Protein AF-A0AAF5CS03-F1 (afdb_monomer)

Nearest PDB structures (foldseek):
  7wyu-assembly1_A  TM=9.577E-01  e=0.000E+00  Squalus acanthias
  7e20-assembly1_A  TM=9.662E-01  e=3.419E-102  Homo sapiens
  8d3y-assembly1_A  TM=9.613E-01  e=2.052E-96  Homo sapiens
  8jbk-assembly1_A  TM=6.467E-01  e=5.953E-102  Sus scrofa
  8d3u-assembly1_A  TM=6.215E-01  e=3.615E-98  Homo sapiens

Organism: Strongyloides stercoralis (NCBI:txid6248)

Secondary structure (DSSP, 8-state):
-HHHHHHHHHHHHHHHHTS-----TTTS-HHHHHHHTT-BTTTBB-HHHHHHHHHHH--SSPPPP-PPPHHHHHHHHHTSTHHHHHHHHHHHHHHHHHHHHHH-SS--THHHHHHHHHHHHHHHHHHHHHHHHHHHHHTTGGGTT-S-SEEEEEETTEEEEEEGGG--TT-EEEEETTPBP-SEEEEEEEEEEEEE-HHHHS--SPEE--SS---SSTTT-TTEE-TTPEEEEEEEEEEEEE-GGGSHHHHHHHHHHHS-----HHHHHHHHHHHHHHHHHHHHHHHHHHHHHHTT--HHHHHHHHHHHHHHHS-TTHHHHHHHHHHHHHHHHHHTTEEESSTTHHHHHHH--EEEE-IIIIIB-SS-EEEEEEETTEEEE----TT------TT--SHHHHHHHHHHHHS---EEPTT-TTS-GGGS-EES-HHHHHHHHHHHHHHS-HHHHHHHS-EEEEE---TTT-EEEEEEEETTEEEEEEEE-HHHHHHTEEEEEETTEEEE--HHHHHHHHHHHHHHHHTTPEEEEEEEEE--TTTS-TT----TTTT-S--SSEEEEEEEEEE-PBPTTHHHHHHHHHHTTPEEEEE-SS-HHHHHHHHHHTTSSPTT---HHHHHHHHT--GGGS-GGG-SEEEEEHHHHHH--HHHHHHHHHH-SEEEEES--HHHHHHHHHHHHHTT--EEEEE-SGGGHHHHHHSSEEEEESSSS-HHHHHH-SEEETT--THHHHHHHHHHHHHHHHHHHHHHHHHHHHHHHHHHHHHHHHT----SS-HHHHHHIIIIITHHHHHHGGGPPPSS-TTSSPPP-TTTS-SS-HHHHHHIIIIIHHHHHHHHHHHHHHHHHHTT--TTTTTTTHHHHH-TT---EE-TTS-EE-HHHHHHHHHHHHHHHHHHHHHHHHHHHHHHT-SSS-HHHH-S--HHHHHHHHHHHHHHHHHHHSTTHHHHT---PPPGGGGSTTHHHHHHHHHHHHHHHHHHHH-S-----GGGGGTHHHHHHH-HHHHHHHHHHHHHHHHHHHHHHHHHHHHHHHHHT-S---HHHHHHHHHHHHH-S--HHHHHHHHHHHHHHHHHHHHHHHHHHHHHHHHHHHHHHHH-TT----HHHHHHHTHHHHHHHHT---HHHHHHHHHHHHHHHHHHHHHHHHHHHHSPP-GGG--S---HHHHHHHHHHHHHH-GGGGGHHHHHHH-S-THHHHHHHHHHHHHHHHHHHHHHHHHHHHHGGG--SSHHHHS---HHHHHHHHHHHHHHHHHHHHHHHHHHHHHHHHHHHHS-GGG--HHHHHHHHHHHHHHHHHHHHHH---HHHHHHHHIIIIIHIIIIIHHHHHHHHHH--SSHHHHHHHHHHHHHHHHHHHHHHHHHHHHHHHHH-

InterPro domains:
  IPR001757 P-type ATPase [TIGR01494] (118-378)
  IPR001757 P-type ATPase [TIGR01494] (668-784)
  IPR004014 Cation-transporting P-type ATPase, N-terminal [PF00690] (25-92)
  IPR004014 Cation-transporting P-type ATPase, N-terminal [SM00831] (24-98)
  IPR005775 P-type ATPase subfamily IIC, subunit alpha [TIGR01106] (10-996)
  IPR005775 P-type ATPase subfamily IIC, subunit alpha [cd02608] (44-994)
  IPR006068 Cation-transporting P-type ATPase, C-terminal [PF00689] (778-986)
  IPR008250 P-type ATPase, A domain superfamily [SSF81653] (148-255)
  IPR013057 Amino acid transporter, transmembrane domain [PF01490] (994-1380)
  IPR018303 P-type ATPase, phosphorylation site [PS00154] (358-364)
  IPR023214 HAD superfamily [G3DSA:3.40.50.1000] (353-734)
  IPR023298 P-type ATPase, transmembrane domain superfamily [SSF81665] (23-993)
  IPR023299 P-type ATPase, cytoplasmic domain N [G3DSA:3.40.1110.10] (366-573)
  IPR023299 P-type ATPase, cytoplasmic domain N [SSF81660] (365-574)
  IPR036412 HAD-like superfamily [SSF56784] (344-738)
  IPR044492 P-type ATPase, haloacid dehalogenase domain [SFLDF00027] (337-746)
  IPR050510 Cation transport ATPase (P-type) [PTHR43294] (5-995)
  IPR059000 P-type ATPase, A domain [PF00122] (146-256)

Structure (mmCIF, N/CA/C/O backbone):
data_AF-A0AAF5CS03-F1
#
_entry.id   AF-A0AAF5CS03-F1
#
loop_
_atom_site.group_PDB
_atom_site.id
_atom_site.type_symbol
_atom_site.label_atom_id
_atom_site.label_alt_id
_atom_site.label_comp_id
_atom_site.label_asym_id
_atom_site.label_entity_id
_atom_site.label_seq_id
_atom_site.pdbx_PDB_ins_code
_atom_site.Cartn_x
_atom_site.Cartn_y
_atom_site.Cartn_z
_atom_site.occupancy
_atom_site.B_iso_or_equiv
_atom_site.auth_seq_id
_atom_site.auth_comp_id
_atom_site.auth_asym_id
_atom_site.auth_atom_id
_atom_site.pdbx_PDB_model_num
ATOM 1 N N . MET A 1 1 ? 25.317 2.178 21.197 1.00 35.41 1 MET A N 1
ATOM 2 C CA . MET A 1 1 ? 24.920 1.343 22.361 1.00 35.41 1 MET A CA 1
ATOM 3 C C . MET A 1 1 ? 23.833 1.961 23.257 1.00 35.41 1 MET A C 1
ATOM 5 O O . MET A 1 1 ? 22.938 1.221 23.638 1.00 35.41 1 MET A O 1
ATOM 9 N N . LYS A 1 2 ? 23.838 3.269 23.592 1.00 28.75 2 LYS A N 1
ATOM 10 C CA . LYS A 1 2 ? 22.732 3.900 24.364 1.00 28.75 2 LYS A CA 1
ATOM 11 C C . LYS A 1 2 ? 21.418 4.067 23.569 1.00 28.75 2 LYS A C 1
ATOM 13 O O . LYS A 1 2 ? 20.357 3.838 24.131 1.00 28.75 2 LYS A O 1
ATOM 18 N N . SER A 1 3 ? 21.481 4.367 22.265 1.00 30.27 3 SER A N 1
ATOM 19 C CA . SER A 1 3 ? 20.291 4.476 21.388 1.00 30.27 3 SER A CA 1
ATOM 20 C C . SER A 1 3 ? 19.548 3.135 21.220 1.00 30.27 3 SER A C 1
ATOM 22 O O . SER A 1 3 ? 18.338 3.065 21.413 1.00 30.27 3 SER A O 1
ATOM 24 N N . THR A 1 4 ? 20.277 2.031 21.022 1.00 31.89 4 THR A N 1
ATOM 25 C CA . THR A 1 4 ? 19.692 0.685 20.899 1.00 31.89 4 THR A CA 1
ATOM 26 C C . THR A 1 4 ? 19.119 0.118 22.206 1.00 31.89 4 THR A C 1
ATOM 28 O O . THR A 1 4 ? 18.212 -0.708 22.149 1.00 31.89 4 THR A O 1
ATOM 31 N N . LYS A 1 5 ? 19.592 0.561 23.385 1.00 32.88 5 LYS A N 1
ATOM 32 C CA . LYS A 1 5 ? 18.956 0.231 24.679 1.00 32.88 5 LYS A CA 1
ATOM 33 C C . LYS A 1 5 ? 17.676 1.039 24.932 1.00 32.88 5 LYS A C 1
ATOM 35 O O . LYS A 1 5 ? 16.759 0.497 25.533 1.00 32.88 5 LYS A O 1
ATOM 40 N N . MET A 1 6 ? 17.597 2.290 24.461 1.00 33.78 6 MET A N 1
ATOM 41 C CA . MET A 1 6 ? 16.390 3.121 24.599 1.00 33.78 6 MET A CA 1
ATOM 42 C C . MET A 1 6 ? 15.243 2.666 23.686 1.00 33.78 6 MET A C 1
ATOM 44 O O . MET A 1 6 ? 14.101 2.688 24.129 1.00 33.78 6 MET A O 1
ATOM 48 N N . GLY A 1 7 ? 15.533 2.205 22.460 1.00 40.72 7 GLY A N 1
ATOM 49 C CA . GLY A 1 7 ? 14.509 1.650 21.557 1.00 40.72 7 GLY A CA 1
ATOM 50 C C . GLY A 1 7 ? 13.803 0.426 22.150 1.00 40.72 7 GLY A C 1
ATOM 51 O O . GLY A 1 7 ? 12.589 0.425 22.291 1.00 40.72 7 GLY A O 1
ATOM 52 N N . LYS A 1 8 ? 14.577 -0.544 22.661 1.00 39.38 8 LYS A N 1
ATOM 53 C CA . LYS A 1 8 ? 14.028 -1.745 23.321 1.00 39.38 8 LYS A CA 1
ATOM 54 C C . LYS A 1 8 ? 13.223 -1.464 24.597 1.00 39.38 8 LYS A C 1
ATOM 56 O O . LYS A 1 8 ? 12.461 -2.326 25.016 1.00 39.38 8 LYS A O 1
ATOM 61 N N . GLY A 1 9 ? 13.449 -0.326 25.258 1.00 49.12 9 GLY A N 1
ATOM 62 C CA . GLY A 1 9 ? 12.671 0.082 26.432 1.00 49.12 9 GLY A CA 1
ATOM 63 C C . GLY A 1 9 ? 11.286 0.598 26.046 1.00 49.12 9 GLY A C 1
ATOM 64 O O . GLY A 1 9 ? 10.304 0.181 26.645 1.00 49.12 9 GLY A O 1
ATOM 65 N N . LYS A 1 10 ? 11.218 1.430 24.997 1.00 57.81 10 LYS A N 1
ATOM 66 C CA . LYS A 1 10 ? 9.957 1.960 24.462 1.00 57.81 10 LYS A CA 1
ATOM 67 C C . LYS A 1 10 ? 9.053 0.874 23.896 1.00 57.81 10 LYS A C 1
ATOM 69 O O . LYS A 1 10 ? 7.862 0.896 24.168 1.00 57.81 10 LYS A O 1
ATOM 74 N N . ASP A 1 11 ? 9.615 -0.072 23.144 1.00 62.19 11 ASP A N 1
ATOM 75 C CA . ASP A 1 11 ? 8.822 -1.160 22.559 1.00 62.19 11 ASP A CA 1
ATOM 76 C C . ASP A 1 11 ? 8.167 -2.013 23.659 1.00 62.19 11 ASP A C 1
ATOM 78 O O . ASP A 1 11 ? 6.994 -2.350 23.560 1.00 62.19 11 ASP A O 1
ATOM 82 N N . LYS A 1 12 ? 8.886 -2.269 24.764 1.00 65.06 12 LYS A N 1
ATOM 83 C CA . LYS A 1 12 ? 8.336 -2.977 25.932 1.00 65.06 12 LYS A CA 1
ATOM 84 C C . LYS A 1 12 ? 7.226 -2.202 26.638 1.00 65.06 12 LYS A C 1
ATOM 86 O O . LYS A 1 12 ? 6.225 -2.800 27.004 1.00 65.06 12 LYS A O 1
ATOM 91 N N . GLU A 1 13 ? 7.405 -0.899 26.832 1.00 72.62 13 GLU A N 1
ATOM 92 C CA . GLU A 1 13 ? 6.391 -0.029 27.443 1.00 72.62 13 GLU A CA 1
ATOM 93 C C . GLU A 1 13 ? 5.113 0.018 26.584 1.00 72.62 13 GLU A C 1
ATOM 95 O O . GLU A 1 13 ? 4.006 -0.111 27.098 1.00 72.62 13 GLU A O 1
ATOM 100 N N . LEU A 1 14 ? 5.259 0.101 25.258 1.00 72.12 14 LEU A N 1
ATOM 101 C CA . LEU A 1 14 ? 4.150 -0.007 24.306 1.00 72.12 14 LEU A CA 1
ATOM 102 C C . LEU A 1 14 ? 3.460 -1.375 24.363 1.00 72.12 14 LEU A C 1
ATOM 104 O O . LEU A 1 14 ? 2.232 -1.430 24.381 1.00 72.12 14 LEU A O 1
ATOM 108 N N . ASP A 1 15 ? 4.223 -2.465 24.427 1.00 73.81 15 ASP A N 1
ATOM 109 C CA . ASP A 1 15 ? 3.670 -3.815 24.565 1.00 73.81 15 ASP A CA 1
ATOM 110 C C . ASP A 1 15 ? 2.918 -4.001 25.896 1.00 73.81 15 ASP A C 1
ATOM 112 O O . ASP A 1 15 ? 1.892 -4.679 25.930 1.00 73.81 15 ASP A O 1
ATOM 116 N N . GLU A 1 16 ? 3.362 -3.360 26.983 1.00 73.69 16 GLU A N 1
ATOM 117 C CA . GLU A 1 16 ? 2.638 -3.326 28.262 1.00 73.69 16 GLU A CA 1
ATOM 118 C C . GLU A 1 16 ? 1.328 -2.527 28.162 1.00 73.69 16 GLU A C 1
ATOM 120 O O . GLU A 1 16 ? 0.295 -2.945 28.690 1.00 73.69 16 GLU A O 1
ATOM 125 N N . LEU A 1 17 ? 1.321 -1.406 27.435 1.00 73.75 17 LEU A N 1
ATOM 126 C CA . LEU A 1 17 ? 0.114 -0.600 27.208 1.00 73.75 17 LEU A CA 1
ATOM 127 C C . LEU A 1 17 ? -0.920 -1.303 26.324 1.00 73.75 17 LEU A C 1
ATOM 129 O O . LEU A 1 17 ? -2.119 -1.064 26.485 1.00 73.75 17 LEU A O 1
ATOM 133 N N . LYS A 1 18 ? -0.467 -2.175 25.415 1.00 72.25 18 LYS A N 1
ATOM 134 C CA . LYS A 1 18 ? -1.331 -3.031 24.589 1.00 72.25 18 LYS A CA 1
ATOM 135 C C . LYS A 1 18 ? -2.065 -4.099 25.404 1.00 72.25 18 LYS A C 1
ATOM 137 O O . LYS A 1 18 ? -3.068 -4.625 24.928 1.00 72.25 18 LYS A O 1
ATOM 142 N N . GLN A 1 19 ? -1.597 -4.430 26.608 1.00 72.81 19 GLN A N 1
ATOM 143 C CA . GLN A 1 19 ? -2.280 -5.383 27.481 1.00 72.81 19 GLN A CA 1
ATOM 144 C C . GLN A 1 19 ? -3.452 -4.725 28.221 1.00 72.81 19 GLN A C 1
ATOM 146 O O . GLN A 1 19 ? -3.406 -3.549 28.594 1.00 72.81 19 GLN A O 1
ATOM 151 N N . GLU A 1 20 ? -4.511 -5.505 28.454 1.00 68.62 20 GLU A N 1
ATOM 152 C CA . GLU A 1 20 ? -5.692 -5.061 29.201 1.00 68.62 20 GLU A CA 1
ATOM 153 C C . GLU A 1 20 ? -5.330 -4.597 30.624 1.00 68.62 20 GLU A C 1
ATOM 155 O O . GLU A 1 20 ? -4.374 -5.074 31.245 1.00 68.62 20 GLU A O 1
ATOM 160 N N . VAL A 1 21 ? -6.099 -3.637 31.147 1.00 70.19 21 VAL A N 1
ATOM 161 C CA . VAL A 1 21 ? -5.879 -3.071 32.483 1.00 70.19 21 VAL A CA 1
ATOM 162 C C . VAL A 1 21 ? -6.184 -4.131 33.540 1.00 70.19 21 VAL A C 1
ATOM 164 O O . VAL A 1 21 ? -7.335 -4.514 33.732 1.00 70.19 21 VAL A O 1
ATOM 167 N N . ARG A 1 22 ? -5.152 -4.586 34.253 1.00 70.94 22 ARG A N 1
ATOM 168 C CA . ARG A 1 22 ? -5.306 -5.393 35.467 1.00 70.94 22 ARG A CA 1
ATOM 169 C C . ARG A 1 22 ? -5.330 -4.457 36.669 1.00 70.94 22 ARG A C 1
ATOM 171 O O . ARG A 1 22 ? -4.330 -3.795 36.928 1.00 70.94 22 ARG A O 1
ATOM 178 N N . MET A 1 23 ? -6.459 -4.404 37.364 1.00 79.44 23 MET A N 1
ATOM 179 C CA . MET A 1 23 ? -6.644 -3.620 38.587 1.00 79.44 23 MET A CA 1
ATOM 180 C C . MET A 1 23 ? -7.401 -4.456 39.622 1.00 79.44 23 MET A C 1
ATOM 182 O O . MET A 1 23 ? -8.172 -5.337 39.242 1.00 79.44 23 MET A O 1
ATOM 186 N N . ASP A 1 24 ? -7.138 -4.223 40.906 1.00 86.25 24 ASP A N 1
ATOM 187 C CA . ASP A 1 24 ? -7.690 -4.989 42.035 1.00 86.25 24 ASP A CA 1
ATOM 188 C C . ASP A 1 24 ? -8.555 -4.127 42.971 1.00 86.25 24 ASP A C 1
ATOM 190 O O . ASP A 1 24 ? -9.343 -4.637 43.766 1.00 86.25 24 ASP A O 1
ATOM 194 N N . GLU A 1 25 ? -8.465 -2.805 42.838 1.00 87.75 25 GLU A N 1
ATOM 195 C CA . GLU A 1 25 ? -9.079 -1.801 43.704 1.00 87.75 25 GLU A CA 1
ATOM 196 C C . GLU A 1 25 ? -10.614 -1.899 43.788 1.00 87.75 25 GLU A C 1
ATOM 198 O O . GLU A 1 25 ? -11.216 -1.479 44.780 1.00 87.75 25 GLU A O 1
ATOM 203 N N . HIS A 1 26 ? -11.278 -2.462 42.773 1.00 88.19 26 HIS A N 1
ATOM 204 C CA . HIS A 1 26 ? -12.729 -2.682 42.777 1.00 88.19 26 HIS A CA 1
ATOM 205 C C . HIS A 1 26 ? -13.169 -3.898 43.594 1.00 88.19 26 HIS A C 1
ATOM 207 O O . HIS A 1 26 ? -14.324 -3.932 44.024 1.00 88.19 26 HIS A O 1
ATOM 213 N N . GLN A 1 27 ? -12.275 -4.865 43.815 1.00 89.06 27 GLN A N 1
ATOM 214 C CA . GLN A 1 27 ? -12.543 -6.094 44.570 1.00 89.06 27 GLN A CA 1
ATOM 215 C C . GLN A 1 27 ? -12.274 -5.925 46.071 1.00 89.06 27 GLN A C 1
ATOM 217 O O . GLN A 1 27 ? -12.847 -6.640 46.890 1.00 89.06 27 GLN A O 1
ATOM 222 N N . ILE A 1 28 ? -11.424 -4.963 46.441 1.00 88.56 28 ILE A N 1
ATOM 223 C CA . ILE A 1 28 ? -11.029 -4.710 47.830 1.00 88.56 28 ILE A CA 1
ATOM 224 C C . ILE A 1 28 ? -12.181 -4.028 48.605 1.00 88.56 28 ILE A C 1
ATOM 226 O O . ILE A 1 28 ? -12.801 -3.088 48.087 1.00 88.56 28 ILE A O 1
ATOM 230 N N . PRO A 1 29 ? -12.471 -4.447 49.856 1.00 88.88 29 PRO A N 1
ATOM 231 C CA . PRO A 1 29 ? -13.408 -3.750 50.739 1.00 88.88 29 PRO A CA 1
ATOM 232 C C . PRO A 1 29 ? -13.024 -2.278 50.970 1.00 88.88 29 PRO A C 1
ATOM 234 O O . PRO A 1 29 ? -11.846 -1.939 51.073 1.00 88.88 29 PRO A O 1
ATOM 237 N N . LEU A 1 30 ? -14.017 -1.389 51.106 1.00 88.69 30 LEU A N 1
ATOM 238 C CA . LEU A 1 30 ? -13.794 0.065 51.209 1.00 88.69 30 LEU A CA 1
ATOM 239 C C . LEU A 1 30 ? -12.858 0.465 52.365 1.00 88.69 30 LEU A C 1
ATOM 241 O O . LEU A 1 30 ? -12.057 1.384 52.206 1.00 88.69 30 LEU A O 1
ATOM 245 N N . GLU A 1 31 ? -12.925 -0.230 53.503 1.00 86.31 31 GLU A N 1
ATOM 246 C CA . GLU A 1 31 ? -12.059 0.032 54.662 1.00 86.31 31 GLU A CA 1
ATOM 247 C C . GLU A 1 31 ? -10.584 -0.273 54.377 1.00 86.31 31 GLU A C 1
ATOM 249 O O . GLU A 1 31 ? -9.698 0.475 54.792 1.00 86.31 31 GLU A O 1
ATOM 254 N N . ASP A 1 32 ? -10.307 -1.347 53.641 1.00 89.75 32 ASP A N 1
ATOM 255 C CA . ASP A 1 32 ? -8.942 -1.741 53.294 1.00 89.75 32 ASP A CA 1
ATOM 256 C C . ASP A 1 32 ? -8.384 -0.876 52.165 1.00 89.75 32 ASP A C 1
ATOM 258 O O . ASP A 1 32 ? -7.200 -0.532 52.173 1.00 89.75 32 ASP A O 1
ATOM 262 N N . LEU A 1 33 ? -9.244 -0.427 51.247 1.00 88.81 33 LEU A N 1
ATOM 263 C CA . LEU A 1 33 ? -8.868 0.554 50.235 1.00 88.81 33 LEU A CA 1
ATOM 264 C C . LEU A 1 33 ? -8.527 1.915 50.867 1.00 88.81 33 LEU A C 1
ATOM 266 O O . LEU A 1 33 ? -7.534 2.541 50.492 1.00 88.81 33 LEU A O 1
ATOM 270 N N . ALA A 1 34 ? -9.297 2.349 51.870 1.00 87.38 34 ALA A N 1
ATOM 271 C CA . ALA A 1 34 ? -9.021 3.570 52.625 1.00 87.38 34 ALA A CA 1
ATOM 272 C C . ALA A 1 34 ? -7.675 3.495 53.371 1.00 87.38 34 ALA A C 1
ATOM 274 O O . ALA A 1 34 ? -6.901 4.456 53.339 1.00 87.38 34 ALA A O 1
ATOM 275 N N . LYS A 1 35 ? -7.344 2.332 53.958 1.00 88.94 35 LYS A N 1
ATOM 276 C CA . LYS A 1 35 ? -6.015 2.065 54.544 1.00 88.94 35 LYS A CA 1
ATOM 277 C C . LYS A 1 35 ? -4.907 2.101 53.488 1.00 88.94 35 LYS A C 1
ATOM 279 O O . LYS A 1 35 ? -3.873 2.715 53.731 1.00 88.94 35 LYS A O 1
ATOM 284 N N . ARG A 1 36 ? -5.116 1.493 52.311 1.00 90.19 36 ARG A N 1
ATOM 285 C CA . ARG A 1 36 ? -4.128 1.455 51.212 1.00 90.19 36 ARG A CA 1
ATOM 286 C C . ARG A 1 36 ? -3.734 2.854 50.731 1.00 90.19 36 ARG A C 1
ATOM 288 O O . ARG A 1 36 ? -2.572 3.063 50.390 1.00 90.19 36 ARG A O 1
ATOM 295 N N . TYR A 1 37 ? -4.668 3.805 50.739 1.00 88.06 37 TYR A N 1
ATOM 296 C CA . TYR A 1 37 ? -4.426 5.189 50.315 1.00 88.06 37 TYR A CA 1
ATOM 297 C C . TYR A 1 37 ? -4.276 6.201 51.460 1.00 88.06 37 TYR A C 1
ATOM 299 O O . TYR A 1 37 ? -4.194 7.396 51.187 1.00 88.06 37 TYR A O 1
ATOM 307 N N . ASN A 1 38 ? -4.227 5.755 52.723 1.00 88.81 38 ASN A N 1
ATOM 308 C CA . ASN A 1 38 ? -4.166 6.620 53.912 1.00 88.81 38 ASN A CA 1
ATOM 309 C C . ASN A 1 38 ? -5.222 7.748 53.909 1.00 88.81 38 ASN A C 1
ATOM 311 O O . ASN A 1 38 ? -4.936 8.884 54.287 1.00 88.81 38 ASN A O 1
ATOM 315 N N . THR A 1 39 ? -6.446 7.438 53.471 1.00 89.06 39 THR A N 1
ATOM 316 C CA . THR A 1 39 ? -7.548 8.404 53.344 1.00 89.06 39 THR A CA 1
ATOM 317 C C . THR A 1 39 ? -8.688 8.084 54.312 1.00 89.06 39 THR A C 1
ATOM 319 O O . THR A 1 39 ? -8.874 6.939 54.721 1.00 89.06 39 THR A O 1
ATOM 322 N N . SER A 1 40 ? -9.460 9.097 54.708 1.00 88.25 40 SER A N 1
ATOM 323 C CA . SER A 1 40 ? -10.653 8.938 55.549 1.00 88.25 40 SER A CA 1
ATOM 324 C C . SER A 1 40 ? -11.906 9.014 54.687 1.00 88.25 40 SER A C 1
ATOM 326 O O . SER A 1 40 ? -12.090 10.018 54.009 1.00 88.25 40 SER A O 1
ATOM 328 N N . LEU A 1 41 ? -12.796 8.017 54.770 1.00 84.88 41 LEU A N 1
ATOM 329 C CA . LEU A 1 41 ? -14.045 7.961 53.988 1.00 84.88 41 LEU A CA 1
ATOM 330 C C . LEU A 1 41 ? -14.970 9.179 54.196 1.00 84.88 41 LEU A C 1
ATOM 332 O O . LEU A 1 41 ? -15.707 9.540 53.281 1.00 84.88 41 LEU A O 1
ATOM 336 N N . ASP A 1 42 ? -14.897 9.832 55.361 1.00 83.12 42 ASP A N 1
ATOM 337 C CA . ASP A 1 42 ? -15.727 10.997 55.690 1.00 83.12 42 ASP A CA 1
ATOM 338 C C . ASP A 1 42 ? -14.988 12.329 55.515 1.00 83.12 42 ASP A C 1
ATOM 340 O O . ASP A 1 42 ? -15.556 13.301 55.016 1.00 83.12 42 ASP A O 1
ATOM 344 N N . LYS A 1 43 ? -13.719 12.398 55.947 1.00 83.94 43 LYS A N 1
ATOM 345 C CA . LYS A 1 43 ? -12.941 13.651 55.967 1.00 83.94 43 LYS A CA 1
ATOM 346 C C . LYS A 1 43 ? -12.114 13.884 54.698 1.00 83.94 43 LYS A C 1
ATOM 348 O O . LYS A 1 43 ? -11.664 15.008 54.474 1.00 83.94 43 LYS A O 1
ATOM 353 N N . GLY A 1 44 ? -11.902 12.853 53.884 1.00 89.12 44 GLY A N 1
ATOM 354 C CA . GLY A 1 44 ? -10.948 12.877 52.778 1.00 89.12 44 GLY A CA 1
ATOM 355 C C . GLY A 1 44 ? -9.497 13.034 53.246 1.00 89.12 44 GLY A C 1
ATOM 356 O O . GLY A 1 44 ? -9.171 12.787 54.411 1.00 89.12 44 GLY A O 1
ATOM 357 N N . LEU A 1 45 ? -8.620 13.444 52.326 1.00 90.88 45 LEU A N 1
ATOM 358 C CA . LEU A 1 45 ? -7.207 13.718 52.604 1.00 90.88 45 LEU A CA 1
ATOM 359 C C . LEU A 1 45 ? -7.017 15.060 53.323 1.00 90.88 45 LEU A C 1
ATOM 361 O O . LEU A 1 45 ? -7.869 15.952 53.278 1.00 90.88 45 LEU A O 1
ATOM 365 N N . THR A 1 46 ? -5.863 15.233 53.967 1.00 90.38 46 THR A N 1
ATOM 366 C CA . THR A 1 46 ? -5.458 16.554 54.461 1.00 90.38 46 THR A CA 1
ATOM 367 C C . THR A 1 46 ? -4.851 17.385 53.335 1.00 90.38 46 THR A C 1
ATOM 369 O O . THR A 1 46 ? -4.237 16.851 52.412 1.00 90.38 46 THR A O 1
ATOM 372 N N . SER A 1 47 ? -4.949 18.714 53.409 1.00 87.44 47 SER A N 1
ATOM 373 C CA . SER A 1 47 ? -4.349 19.578 52.375 1.00 87.44 47 SER A CA 1
ATOM 374 C C . SER A 1 47 ? -2.829 19.389 52.241 1.00 87.44 47 SER A C 1
ATOM 376 O O . SER A 1 47 ? -2.290 19.562 51.151 1.00 87.44 47 SER A O 1
ATOM 378 N N . SER A 1 48 ? -2.138 19.018 53.327 1.00 89.94 48 SER A N 1
ATOM 379 C CA . SER A 1 48 ? -0.696 18.741 53.317 1.00 89.94 48 SER A CA 1
ATOM 380 C C . SER A 1 48 ? -0.352 17.425 52.617 1.00 89.94 48 SER A C 1
ATOM 382 O O . SER A 1 48 ? 0.539 17.412 51.773 1.00 89.94 48 SER A O 1
ATOM 384 N N . THR A 1 49 ? -1.080 16.343 52.914 1.00 90.06 49 THR A N 1
ATOM 385 C CA . THR A 1 49 ? -0.884 15.039 52.253 1.00 90.06 49 THR A CA 1
ATOM 386 C C . THR A 1 49 ? -1.237 15.111 50.773 1.00 90.06 49 THR A C 1
ATOM 388 O O . THR A 1 49 ? -0.513 14.572 49.941 1.00 90.06 49 THR A O 1
ATOM 391 N N . ALA A 1 50 ? -2.280 15.866 50.418 1.00 89.88 50 ALA A N 1
ATOM 392 C CA . ALA A 1 50 ? -2.618 16.109 49.024 1.00 89.88 50 ALA A CA 1
ATOM 393 C C . ALA A 1 50 ? -1.498 16.848 48.266 1.00 89.88 50 ALA A C 1
ATOM 395 O O . ALA A 1 50 ? -1.182 16.487 47.136 1.00 89.88 50 ALA A O 1
ATOM 396 N N . ALA A 1 51 ? -0.853 17.843 48.886 1.00 90.25 51 ALA A N 1
ATOM 397 C CA . ALA A 1 51 ? 0.287 18.540 48.284 1.00 90.25 51 ALA A CA 1
ATOM 398 C C . ALA A 1 51 ? 1.524 17.633 48.135 1.00 90.25 51 ALA A C 1
ATOM 400 O O . ALA A 1 51 ? 2.218 17.701 47.120 1.00 90.25 51 ALA A O 1
ATOM 401 N N . GLU A 1 52 ? 1.777 16.757 49.112 1.00 91.75 52 GLU A N 1
ATOM 402 C CA . GLU A 1 52 ? 2.842 15.749 49.045 1.00 91.75 52 GLU A CA 1
ATOM 403 C C . GLU A 1 52 ? 2.604 14.760 47.895 1.00 91.75 52 GLU A C 1
ATOM 405 O O . GLU A 1 52 ? 3.505 14.501 47.096 1.00 91.75 52 GLU A O 1
ATOM 410 N N . TYR A 1 53 ? 1.377 14.249 47.758 1.00 92.25 53 TYR A N 1
ATOM 411 C CA . TYR A 1 53 ? 1.025 13.317 46.686 1.00 92.25 53 TYR A CA 1
ATOM 412 C C . TYR A 1 53 ? 1.059 13.990 45.315 1.00 92.25 53 TYR A C 1
ATOM 414 O O . TYR A 1 53 ? 1.517 13.371 44.359 1.00 92.25 53 TYR A O 1
ATOM 422 N N . LEU A 1 54 ? 0.674 15.266 45.222 1.00 92.00 54 LEU A N 1
ATOM 423 C CA . LEU A 1 54 ? 0.758 16.041 43.983 1.00 92.00 54 LEU A CA 1
ATOM 424 C C . LEU A 1 54 ? 2.216 16.218 43.533 1.00 92.00 54 LEU A C 1
ATOM 426 O O . LEU A 1 54 ? 2.515 16.098 42.347 1.00 92.00 54 LEU A O 1
ATOM 430 N N . ALA A 1 55 ? 3.135 16.460 44.474 1.00 89.88 55 ALA A N 1
ATOM 431 C CA . ALA A 1 55 ? 4.565 16.556 44.186 1.00 89.88 55 ALA A CA 1
ATOM 432 C C . ALA A 1 55 ? 5.186 15.200 43.802 1.00 89.88 55 ALA A C 1
ATOM 434 O O . ALA A 1 55 ? 6.109 15.160 42.989 1.00 89.88 55 ALA A O 1
ATOM 435 N N . ARG A 1 56 ? 4.686 14.098 44.378 1.00 89.88 56 ARG A N 1
ATOM 436 C CA . ARG A 1 56 ? 5.166 12.733 44.114 1.00 89.88 56 ARG A CA 1
ATOM 437 C C . ARG A 1 56 ? 4.692 12.188 42.765 1.00 89.88 56 ARG A C 1
ATOM 439 O O . ARG A 1 56 ? 5.492 11.632 42.021 1.00 89.88 56 ARG A O 1
ATOM 446 N N . ASP A 1 57 ? 3.400 12.319 42.481 1.00 88.44 57 ASP A N 1
ATOM 447 C CA . ASP A 1 57 ? 2.736 11.661 41.351 1.00 88.44 57 ASP A CA 1
ATOM 448 C C . ASP A 1 57 ? 2.599 12.565 40.118 1.00 88.44 57 ASP A C 1
ATOM 450 O O . ASP A 1 57 ? 2.396 12.066 39.011 1.00 88.44 57 ASP A O 1
ATOM 454 N N . GLY A 1 58 ? 2.720 13.882 40.299 1.00 89.44 58 GLY A N 1
ATOM 455 C CA . GLY A 1 58 ? 2.455 14.873 39.264 1.00 89.44 58 GLY A CA 1
ATOM 456 C C . GLY A 1 58 ? 0.978 15.286 39.185 1.00 89.44 58 GLY A C 1
ATOM 457 O O . GLY A 1 58 ? 0.128 14.762 39.909 1.00 89.44 58 GLY A O 1
ATOM 458 N N . PRO A 1 59 ? 0.660 16.267 38.322 1.00 89.38 59 PRO A N 1
ATOM 459 C CA . PRO A 1 59 ? -0.698 16.769 38.156 1.00 89.38 59 PRO A CA 1
ATOM 460 C C . PRO A 1 59 ? -1.618 15.724 37.516 1.00 89.38 59 PRO A C 1
ATOM 462 O O . PRO A 1 59 ? -1.191 14.917 36.689 1.00 89.38 59 PRO A O 1
ATOM 465 N N . ASN A 1 60 ? -2.912 15.793 37.826 1.00 88.81 60 ASN A N 1
ATOM 466 C CA . ASN A 1 60 ? -3.941 15.003 37.149 1.00 88.81 60 ASN A CA 1
ATOM 467 C C . ASN A 1 60 ? -4.258 15.602 35.766 1.00 88.81 60 ASN A C 1
ATOM 469 O O . ASN A 1 60 ? -5.287 16.237 35.542 1.00 88.81 60 ASN A O 1
ATOM 473 N N . ALA A 1 61 ? -3.316 15.431 34.845 1.00 80.75 61 ALA A N 1
ATOM 474 C CA . ALA A 1 61 ? -3.405 15.846 33.455 1.00 80.75 61 ALA A CA 1
ATOM 475 C C . ALA A 1 61 ? -2.742 14.790 32.563 1.00 80.75 61 ALA A C 1
ATOM 477 O O . ALA A 1 61 ? -1.836 14.081 32.999 1.00 80.75 61 ALA A O 1
ATOM 478 N N . LEU A 1 62 ? -3.194 14.691 31.313 1.00 75.94 62 LEU A N 1
ATOM 479 C CA . LEU A 1 62 ? -2.551 13.830 30.322 1.00 75.94 62 LEU A CA 1
ATOM 480 C C . LEU A 1 62 ? -1.250 14.474 29.846 1.00 75.94 62 LEU A C 1
ATOM 482 O O . LEU A 1 62 ? -1.239 15.657 29.482 1.00 75.94 62 LEU A O 1
ATOM 486 N N . SER A 1 63 ? -0.167 13.702 29.810 1.00 73.19 63 SER A N 1
ATOM 487 C CA . SER A 1 63 ? 1.105 14.191 29.290 1.00 73.19 63 SER A CA 1
ATOM 488 C C . SER A 1 63 ? 0.987 14.411 27.779 1.00 73.19 63 SER A C 1
ATOM 490 O O . SER A 1 63 ? 0.668 13.472 27.044 1.00 73.19 63 SER A O 1
ATOM 492 N N . PRO A 1 64 ? 1.260 15.621 27.256 1.00 66.69 64 PRO A N 1
ATOM 493 C CA . PRO A 1 64 ? 1.265 15.824 25.816 1.00 66.69 64 PRO A CA 1
ATOM 494 C C . PRO A 1 64 ? 2.370 14.969 25.175 1.00 66.69 64 PRO A C 1
ATOM 496 O O . PRO A 1 64 ? 3.469 14.859 25.735 1.00 66.69 64 PRO A O 1
ATOM 499 N N . PRO A 1 65 ? 2.132 14.386 23.986 1.00 63.03 65 PRO A N 1
ATOM 500 C CA . PRO A 1 65 ? 3.159 13.620 23.299 1.00 63.03 65 PRO A CA 1
ATOM 501 C C . PRO A 1 65 ? 4.363 14.508 22.982 1.00 63.03 65 PRO A C 1
ATOM 503 O O . PRO A 1 65 ? 4.228 15.704 22.707 1.00 63.03 65 PRO A O 1
ATOM 506 N N . LYS A 1 66 ? 5.562 13.913 22.980 1.00 66.06 66 LYS A N 1
ATOM 507 C CA . LYS A 1 66 ? 6.782 14.610 22.557 1.00 66.06 66 LYS A CA 1
ATOM 508 C C . LYS A 1 66 ? 6.658 14.964 21.076 1.00 66.06 66 LYS A C 1
ATOM 510 O O . LYS A 1 66 ? 6.878 14.120 20.212 1.00 66.06 66 LYS A O 1
ATOM 515 N N . THR A 1 67 ? 6.317 16.212 20.781 1.00 64.94 67 THR A N 1
ATOM 516 C CA . THR A 1 67 ? 6.264 16.720 19.411 1.00 64.94 67 THR A CA 1
ATOM 517 C C . THR A 1 67 ? 7.672 16.812 18.840 1.00 64.94 67 THR A C 1
ATOM 519 O O . THR A 1 67 ? 8.583 17.317 19.499 1.00 64.94 67 THR A O 1
ATOM 522 N N . THR A 1 68 ? 7.861 16.372 17.599 1.00 71.50 68 THR A N 1
ATOM 523 C CA . THR A 1 68 ? 9.092 16.657 16.857 1.00 71.50 68 THR A CA 1
ATOM 524 C C . THR A 1 68 ? 9.185 18.166 16.620 1.00 71.50 68 THR A C 1
ATOM 526 O O . THR A 1 68 ? 8.252 18.717 16.030 1.00 71.50 68 THR A O 1
ATOM 529 N N . PRO A 1 69 ? 10.267 18.840 17.045 1.00 81.56 69 PRO A N 1
ATOM 530 C CA . PRO A 1 69 ? 10.463 20.256 16.768 1.00 81.56 69 PRO A CA 1
ATOM 531 C C . PRO A 1 69 ? 10.337 20.564 15.272 1.00 81.56 69 PRO A C 1
ATOM 533 O O . PRO A 1 69 ? 10.876 19.834 14.439 1.00 81.56 69 PRO A O 1
ATOM 536 N N . GLU A 1 70 ? 9.667 21.664 14.938 1.00 82.00 70 GLU A N 1
ATOM 537 C CA . GLU A 1 70 ? 9.387 22.056 13.548 1.00 82.00 70 GLU A CA 1
ATOM 538 C C . GLU A 1 70 ? 10.659 22.215 12.696 1.00 82.00 70 GLU A C 1
ATOM 540 O O . GLU A 1 70 ? 10.672 21.846 11.525 1.00 82.00 70 GLU A O 1
ATOM 545 N N . TRP A 1 71 ? 11.775 22.654 13.290 1.00 88.00 71 TRP A N 1
ATOM 546 C CA . TRP A 1 71 ? 13.060 22.737 12.588 1.00 88.00 71 TRP A CA 1
ATOM 547 C C . TRP A 1 71 ? 13.611 21.360 12.180 1.00 88.00 71 TRP A C 1
ATOM 549 O O . TRP A 1 71 ? 14.264 21.256 11.147 1.00 88.00 71 TRP A O 1
ATOM 559 N N . ILE A 1 72 ? 13.329 20.292 12.942 1.00 87.69 72 ILE A N 1
ATOM 560 C CA . ILE A 1 72 ? 13.731 18.924 12.571 1.00 87.69 72 ILE A CA 1
ATOM 561 C C . ILE A 1 72 ? 12.911 18.451 11.373 1.00 87.69 72 ILE A C 1
ATOM 563 O O . ILE A 1 72 ? 13.480 17.867 10.454 1.00 87.69 72 ILE A O 1
ATOM 567 N N . LYS A 1 73 ? 11.598 18.726 11.357 1.00 80.75 73 LYS A N 1
ATOM 568 C CA . LYS A 1 73 ? 10.736 18.421 10.203 1.00 80.75 73 LYS A CA 1
ATOM 569 C C . LYS A 1 73 ? 11.227 19.155 8.954 1.00 80.75 73 LYS A C 1
ATOM 571 O O . LYS A 1 73 ? 11.432 18.538 7.916 1.00 80.75 73 LYS A O 1
ATOM 576 N N . PHE A 1 74 ? 11.527 20.447 9.093 1.00 86.44 74 PHE A N 1
ATOM 577 C CA . PHE A 1 74 ? 12.096 21.258 8.020 1.00 86.44 74 PHE A CA 1
ATOM 578 C C . PHE A 1 74 ? 13.423 20.686 7.489 1.00 86.44 74 PHE A C 1
ATOM 580 O O . PHE A 1 74 ? 13.570 20.483 6.286 1.00 86.44 74 PHE A O 1
ATOM 587 N N . CYS A 1 75 ? 14.365 20.337 8.374 1.00 88.75 75 CYS A N 1
ATOM 588 C CA . CYS A 1 75 ? 15.627 19.708 7.977 1.00 88.75 75 CYS A CA 1
ATOM 589 C C . CYS A 1 75 ? 15.422 18.339 7.309 1.00 88.75 75 CYS A C 1
ATOM 591 O O . CYS A 1 75 ? 16.138 18.011 6.367 1.00 88.75 75 CYS A O 1
ATOM 593 N N . LYS A 1 76 ? 14.450 17.538 7.762 1.00 83.31 76 LYS A N 1
ATOM 594 C CA . LYS A 1 76 ? 14.145 16.235 7.153 1.00 83.31 76 LYS A CA 1
ATOM 595 C C . LYS A 1 76 ? 13.724 16.388 5.686 1.00 83.31 76 LYS A C 1
ATOM 597 O O . LYS A 1 76 ? 14.188 15.610 4.858 1.00 83.31 76 LYS A O 1
ATOM 602 N N . ASN A 1 77 ? 12.938 17.417 5.367 1.00 81.38 77 ASN A N 1
ATOM 603 C CA . ASN A 1 77 ? 12.520 17.716 3.993 1.00 81.38 77 ASN A CA 1
ATOM 604 C C . ASN A 1 77 ? 13.676 18.273 3.144 1.00 81.38 77 ASN A C 1
ATOM 606 O O . ASN A 1 77 ? 13.812 17.917 1.979 1.00 81.38 77 ASN A O 1
ATOM 610 N N . LEU A 1 78 ? 14.577 19.068 3.734 1.00 85.94 78 LEU A N 1
ATOM 611 C CA . LEU A 1 78 ? 15.756 19.599 3.032 1.00 85.94 78 LEU A CA 1
ATOM 612 C C . LEU A 1 78 ? 16.822 18.554 2.682 1.00 85.94 78 LEU A C 1
ATOM 614 O O . LEU A 1 78 ? 17.584 18.763 1.741 1.00 85.94 78 LEU A O 1
ATOM 618 N N . PHE A 1 79 ? 16.929 17.471 3.452 1.00 84.12 79 PHE A N 1
ATOM 619 C CA . PHE A 1 79 ? 17.954 16.436 3.258 1.00 84.12 79 PHE A CA 1
ATOM 620 C C . PHE A 1 79 ? 17.371 15.086 2.810 1.00 84.12 79 PHE A C 1
ATOM 622 O O . PHE A 1 79 ? 18.090 14.087 2.765 1.00 84.12 79 PHE A O 1
ATOM 629 N N . GLY A 1 80 ? 16.077 15.039 2.481 1.00 74.44 80 GLY A N 1
ATOM 630 C CA . GLY A 1 80 ? 15.381 13.832 2.044 1.00 74.44 80 GLY A CA 1
ATOM 631 C C . GLY A 1 80 ? 15.535 13.546 0.546 1.00 74.44 80 GLY A C 1
ATOM 632 O O . GLY A 1 80 ? 15.482 14.449 -0.287 1.00 74.44 80 GLY A O 1
ATOM 633 N N . GLY A 1 81 ? 15.682 12.268 0.187 1.00 74.56 81 GLY A N 1
ATOM 634 C CA . GLY A 1 81 ? 15.605 11.792 -1.200 1.00 74.56 81 GLY A CA 1
ATOM 635 C C . GLY A 1 81 ? 16.579 12.479 -2.168 1.00 74.56 81 GLY A C 1
ATOM 636 O O . GLY A 1 81 ? 17.784 12.526 -1.920 1.00 74.56 81 GLY A O 1
ATOM 637 N N . PHE A 1 82 ? 16.051 13.011 -3.278 1.00 77.38 82 PHE A N 1
ATOM 638 C CA . PHE A 1 82 ? 16.833 13.698 -4.317 1.00 77.38 82 PHE A CA 1
ATOM 639 C C . PHE A 1 82 ? 17.566 14.948 -3.820 1.00 77.38 82 PHE A C 1
ATOM 641 O O . PHE A 1 82 ? 18.618 15.286 -4.362 1.00 77.38 82 PHE A O 1
ATOM 648 N N . ALA A 1 83 ? 17.073 15.604 -2.763 1.00 83.00 83 ALA A N 1
ATOM 649 C CA . ALA A 1 83 ? 17.703 16.805 -2.227 1.00 83.00 83 ALA A CA 1
ATOM 650 C C . ALA A 1 83 ? 19.152 16.544 -1.789 1.00 83.00 83 ALA A C 1
ATOM 652 O O . ALA A 1 83 ? 20.011 17.402 -1.964 1.00 83.00 83 ALA A O 1
ATOM 653 N N . LEU A 1 84 ? 19.459 15.335 -1.298 1.00 84.19 84 LEU A N 1
ATOM 654 C CA . LEU A 1 84 ? 20.825 14.946 -0.945 1.00 84.19 84 LEU A CA 1
ATOM 655 C C . LEU A 1 84 ? 21.759 14.948 -2.169 1.00 84.19 84 LEU A C 1
ATOM 657 O O . LEU A 1 84 ? 22.881 15.442 -2.075 1.00 84.19 84 LEU A O 1
ATOM 661 N N . LEU A 1 85 ? 21.305 14.431 -3.317 1.00 82.38 85 LEU A N 1
ATOM 662 C CA . LEU A 1 85 ? 22.088 14.435 -4.561 1.00 82.38 85 LEU A CA 1
ATOM 663 C C . LEU A 1 85 ? 22.324 15.862 -5.059 1.00 82.38 85 LEU A C 1
ATOM 665 O O . LEU A 1 85 ? 23.437 16.190 -5.462 1.00 82.38 85 LEU A O 1
ATOM 669 N N . LEU A 1 86 ? 21.305 16.718 -4.972 1.00 84.75 86 LEU A N 1
ATOM 670 C CA . LEU A 1 86 ? 21.406 18.123 -5.360 1.00 84.75 86 LEU A CA 1
ATOM 671 C C . LEU A 1 86 ? 22.315 18.920 -4.413 1.00 84.75 86 LEU A C 1
ATOM 673 O O . LEU A 1 86 ? 23.094 19.748 -4.879 1.00 84.75 86 LEU A O 1
ATOM 677 N N . TRP A 1 87 ? 22.301 18.635 -3.105 1.00 88.69 87 TRP A N 1
ATOM 678 C CA . TRP A 1 87 ? 23.260 19.198 -2.147 1.00 88.69 87 TRP A CA 1
ATOM 679 C C . TRP A 1 87 ? 24.695 18.795 -2.474 1.00 88.69 87 TRP A C 1
ATOM 681 O O . TRP A 1 87 ? 25.586 19.644 -2.472 1.00 88.69 87 TRP A O 1
ATOM 691 N N . VAL A 1 88 ? 24.923 17.515 -2.785 1.00 84.44 88 VAL A N 1
ATOM 692 C CA . VAL A 1 88 ? 26.238 17.025 -3.222 1.00 84.44 88 VAL A CA 1
ATOM 693 C C . VAL A 1 88 ? 26.651 17.710 -4.527 1.00 84.44 88 VAL A C 1
ATOM 695 O O . VAL A 1 88 ? 27.782 18.181 -4.626 1.00 84.44 88 VAL A O 1
ATOM 698 N N . GLY A 1 89 ? 25.737 17.845 -5.491 1.00 83.25 89 GLY A N 1
ATOM 699 C CA . GLY A 1 89 ? 25.965 18.577 -6.739 1.00 83.25 89 GLY A CA 1
ATOM 700 C C . GLY A 1 89 ? 26.337 20.042 -6.503 1.00 83.25 89 GLY A C 1
ATOM 701 O O . GLY A 1 89 ? 27.337 20.513 -7.040 1.00 83.25 89 GLY A O 1
ATOM 702 N N . SER A 1 90 ? 25.597 20.741 -5.640 1.00 88.00 90 SER A N 1
ATOM 703 C CA . SER A 1 90 ? 25.860 22.134 -5.259 1.00 88.00 90 SER A CA 1
ATOM 704 C C . SER A 1 90 ? 27.226 22.290 -4.580 1.00 88.00 90 SER A C 1
ATOM 706 O O . SER A 1 90 ? 28.031 23.126 -4.995 1.00 88.00 90 SER A O 1
ATOM 708 N N . PHE A 1 91 ? 27.547 21.436 -3.601 1.00 88.62 91 PHE A N 1
ATOM 709 C CA . PHE A 1 91 ? 28.846 21.447 -2.924 1.00 88.62 91 PHE A CA 1
ATOM 710 C C . PHE A 1 91 ? 30.007 21.199 -3.897 1.00 88.62 91 PHE A C 1
ATOM 712 O O . PHE A 1 91 ? 31.015 21.906 -3.854 1.00 88.62 91 PHE A O 1
ATOM 719 N N . LEU A 1 92 ? 29.862 20.235 -4.811 1.00 83.94 92 LEU A N 1
ATOM 720 C CA . LEU A 1 92 ? 30.873 19.960 -5.830 1.00 83.94 92 LEU A CA 1
ATOM 721 C C . LEU A 1 92 ? 31.008 21.102 -6.850 1.00 83.94 92 LEU A C 1
ATOM 723 O O . LEU A 1 92 ? 32.119 21.357 -7.308 1.00 83.94 92 LEU A O 1
ATOM 727 N N . CYS A 1 93 ? 29.932 21.829 -7.167 1.00 83.88 93 CYS A N 1
ATOM 728 C CA . CYS A 1 93 ? 30.001 23.034 -8.002 1.00 83.88 93 CYS A CA 1
ATOM 729 C C . CYS A 1 93 ? 30.805 24.149 -7.320 1.00 83.88 93 CYS A C 1
ATOM 731 O O . CYS A 1 93 ? 31.666 24.761 -7.953 1.00 83.88 93 CYS A O 1
ATOM 733 N N . TYR A 1 94 ? 30.590 24.375 -6.017 1.00 87.94 94 TYR A N 1
ATOM 734 C CA . TYR A 1 94 ? 31.415 25.312 -5.249 1.00 87.94 94 TYR A CA 1
ATOM 735 C C . TYR A 1 94 ? 32.880 24.873 -5.202 1.00 87.94 94 TYR A C 1
ATOM 737 O O . TYR A 1 94 ? 33.774 25.709 -5.350 1.00 87.94 94 TYR A O 1
ATOM 745 N N . LEU A 1 95 ? 33.139 23.572 -5.045 1.00 86.12 95 LEU A N 1
ATOM 746 C CA . LEU A 1 95 ? 34.494 23.027 -5.082 1.00 86.12 95 LEU A CA 1
ATOM 747 C C . LEU A 1 95 ? 35.155 23.261 -6.449 1.00 86.12 95 LEU A C 1
ATOM 749 O O . LEU A 1 95 ? 36.277 23.757 -6.493 1.00 86.12 95 LEU A O 1
ATOM 753 N N . ALA A 1 96 ? 34.457 22.970 -7.551 1.00 82.25 96 ALA A N 1
ATOM 754 C CA . ALA A 1 96 ? 34.951 23.193 -8.909 1.00 82.25 96 ALA A CA 1
ATOM 755 C C . ALA A 1 96 ? 35.262 24.676 -9.159 1.00 82.25 96 ALA A C 1
ATOM 757 O O . ALA A 1 96 ? 36.361 25.004 -9.595 1.00 82.25 96 ALA A O 1
ATOM 758 N N . PHE A 1 97 ? 34.352 25.579 -8.776 1.00 85.44 97 PHE A N 1
ATOM 759 C CA . PHE A 1 97 ? 34.593 27.021 -8.850 1.00 85.44 97 PHE A CA 1
ATOM 760 C C . PHE A 1 97 ? 35.796 27.464 -8.007 1.00 85.44 97 PHE A C 1
ATOM 762 O O . PHE A 1 97 ? 36.608 28.258 -8.470 1.00 85.44 97 PHE A O 1
ATOM 769 N N . THR A 1 98 ? 35.942 26.942 -6.786 1.00 87.06 98 THR A N 1
ATOM 770 C CA . THR A 1 98 ? 37.080 27.276 -5.914 1.00 87.06 98 THR A CA 1
ATOM 771 C C . THR A 1 98 ? 38.400 26.858 -6.554 1.00 87.06 98 THR A C 1
ATOM 773 O O . THR A 1 98 ? 39.375 27.601 -6.499 1.00 87.06 98 THR A O 1
ATOM 776 N N . VAL A 1 99 ? 38.441 25.686 -7.189 1.00 84.62 99 VAL A N 1
ATOM 777 C CA . VAL A 1 99 ? 39.645 25.223 -7.880 1.00 84.62 99 VAL A CA 1
ATOM 778 C C . VAL A 1 99 ? 39.928 26.060 -9.128 1.00 84.62 99 VAL A C 1
ATOM 780 O O . VAL A 1 99 ? 41.072 26.469 -9.318 1.00 84.62 99 VAL A O 1
ATOM 783 N N . ASP A 1 100 ? 38.914 26.387 -9.932 1.00 82.12 100 ASP A N 1
ATOM 784 C CA . ASP A 1 100 ? 39.069 27.272 -11.095 1.00 82.12 100 ASP A CA 1
ATOM 785 C C . ASP A 1 100 ? 39.577 28.657 -10.675 1.00 82.12 100 ASP A C 1
ATOM 787 O O . ASP A 1 100 ? 40.494 29.189 -11.291 1.00 82.12 100 ASP A O 1
ATOM 791 N N . TYR A 1 101 ? 39.040 29.219 -9.590 1.00 86.00 101 TYR A N 1
ATOM 792 C CA . TYR A 1 101 ? 39.468 30.510 -9.046 1.00 86.00 101 TYR A CA 1
ATOM 793 C C . TYR A 1 101 ? 40.936 30.503 -8.598 1.00 86.00 101 TYR A C 1
ATOM 795 O O . TYR A 1 101 ? 41.631 31.507 -8.727 1.00 86.00 101 TYR A O 1
ATOM 803 N N . LEU A 1 102 ? 41.423 29.370 -8.084 1.00 87.25 102 LEU A N 1
ATOM 804 C CA . LEU A 1 102 ? 42.814 29.213 -7.654 1.00 87.25 102 LEU A CA 1
ATOM 805 C C . LEU A 1 102 ? 43.782 28.890 -8.804 1.00 87.25 102 LEU A C 1
ATOM 807 O O . LEU A 1 102 ? 44.987 29.057 -8.630 1.00 87.25 102 LEU A O 1
ATOM 811 N N . THR A 1 103 ? 43.291 28.403 -9.949 1.00 83.00 103 THR A N 1
ATOM 812 C CA . THR A 1 103 ? 44.134 27.884 -11.046 1.00 83.00 103 THR A CA 1
ATOM 813 C C . THR A 1 103 ? 44.083 28.714 -12.330 1.00 83.00 103 THR A C 1
ATOM 815 O O . THR A 1 103 ? 45.051 28.702 -13.088 1.00 83.00 103 THR A O 1
ATOM 818 N N . ILE A 1 104 ? 42.993 29.444 -12.585 1.00 75.69 104 ILE A N 1
ATOM 819 C CA . ILE A 1 104 ? 42.731 30.174 -13.832 1.00 75.69 104 ILE A CA 1
ATOM 820 C C . ILE A 1 104 ? 42.570 31.668 -13.516 1.00 75.69 104 ILE A C 1
ATOM 822 O O . ILE A 1 104 ? 41.768 32.042 -12.670 1.00 75.69 104 ILE A O 1
ATOM 826 N N . GLU A 1 105 ? 43.278 32.543 -14.240 1.00 70.81 105 GLU A N 1
ATOM 827 C CA . GLU A 1 105 ? 43.273 34.007 -14.022 1.00 70.81 105 GLU A CA 1
ATOM 828 C C . GLU A 1 105 ? 41.883 34.654 -14.225 1.00 70.81 105 GLU A C 1
ATOM 830 O O . GLU A 1 105 ? 41.545 35.670 -13.615 1.00 70.81 105 GLU A O 1
ATOM 835 N N . HIS A 1 106 ? 41.040 34.033 -15.055 1.00 70.06 106 HIS A N 1
ATOM 836 C CA . HIS A 1 106 ? 39.666 34.457 -15.339 1.00 70.06 106 HIS A CA 1
ATOM 837 C C . HIS A 1 106 ? 38.686 33.278 -15.213 1.00 70.06 106 HIS A C 1
ATOM 839 O O . HIS A 1 106 ? 38.241 32.743 -16.242 1.00 70.06 106 HIS A O 1
ATOM 845 N N . PRO A 1 107 ? 38.350 32.856 -13.979 1.00 70.06 107 PRO A N 1
ATOM 846 C CA . PRO A 1 107 ? 37.492 31.703 -13.738 1.00 70.06 107 PRO A CA 1
ATOM 847 C C . PRO A 1 107 ? 36.097 31.931 -14.319 1.00 70.06 107 PRO A C 1
ATOM 849 O O . PRO A 1 107 ? 35.602 33.058 -14.412 1.00 70.06 107 PRO A O 1
ATOM 852 N N . ASN A 1 108 ? 35.459 30.849 -14.757 1.00 71.12 108 ASN A N 1
ATOM 853 C CA . ASN A 1 108 ? 34.099 30.926 -15.258 1.00 71.12 108 ASN A CA 1
ATOM 854 C C . ASN A 1 108 ? 33.114 30.922 -14.080 1.00 71.12 108 ASN A C 1
ATOM 856 O O . ASN A 1 108 ? 33.151 30.024 -13.240 1.00 71.12 108 ASN A O 1
ATOM 860 N N . ASN A 1 109 ? 32.211 31.902 -14.025 1.00 81.56 109 ASN A N 1
ATOM 861 C CA . ASN A 1 109 ? 31.234 32.011 -12.935 1.00 81.56 109 ASN A CA 1
ATOM 862 C C . ASN A 1 109 ? 30.119 30.954 -13.028 1.00 81.56 109 ASN A C 1
ATOM 864 O O . ASN A 1 109 ? 29.293 30.858 -12.127 1.00 81.56 109 ASN A O 1
ATOM 868 N N . ASP A 1 110 ? 30.087 30.156 -14.094 1.00 74.94 110 ASP A N 1
ATOM 869 C CA . ASP A 1 110 ? 29.042 29.162 -14.363 1.00 74.94 110 ASP A CA 1
ATOM 870 C C . ASP A 1 110 ? 28.886 28.156 -13.223 1.00 74.94 110 ASP A C 1
ATOM 872 O O . ASP A 1 110 ? 27.770 27.917 -12.768 1.00 74.94 110 ASP A O 1
ATOM 876 N N . ASN A 1 111 ? 30.003 27.642 -12.697 1.00 78.81 111 ASN A N 1
ATOM 877 C CA . ASN A 1 111 ? 30.000 26.711 -11.567 1.00 78.81 111 ASN A CA 1
ATOM 878 C C . ASN A 1 111 ? 29.451 27.373 -10.288 1.00 78.81 111 ASN A C 1
ATOM 880 O O . ASN A 1 111 ? 28.724 26.741 -9.523 1.00 78.81 111 ASN A O 1
ATOM 884 N N . LEU A 1 112 ? 29.735 28.664 -10.075 1.00 86.31 112 LEU A N 1
ATOM 885 C CA . LEU A 1 112 ? 29.200 29.423 -8.942 1.00 86.31 112 LEU A CA 1
ATOM 886 C C . LEU A 1 112 ? 27.683 29.617 -9.069 1.00 86.31 112 LEU A C 1
ATOM 888 O O . LEU A 1 112 ? 26.948 29.335 -8.122 1.00 86.31 112 LEU A O 1
ATOM 892 N N . TYR A 1 113 ? 27.211 30.070 -10.236 1.00 83.88 113 TYR A N 1
ATOM 893 C CA . TYR A 1 113 ? 25.783 30.257 -10.497 1.00 83.88 113 TYR A CA 1
ATOM 894 C C . TYR A 1 113 ? 25.022 28.938 -10.384 1.00 83.88 113 TYR A C 1
ATOM 896 O O . TYR A 1 113 ? 23.999 28.890 -9.707 1.00 83.88 113 TYR A O 1
ATOM 904 N N . LEU A 1 114 ? 25.545 27.856 -10.967 1.00 80.44 114 LEU A N 1
ATOM 905 C CA . LEU A 1 114 ? 24.926 26.538 -10.878 1.00 80.44 114 LEU A CA 1
ATOM 906 C C . LEU A 1 114 ? 24.835 26.051 -9.426 1.00 80.44 114 LEU A C 1
ATOM 908 O O . LEU A 1 114 ? 23.773 25.601 -9.002 1.00 80.44 114 LEU A O 1
ATOM 912 N N . GLY A 1 115 ? 25.901 26.212 -8.634 1.00 86.31 115 GLY A N 1
ATOM 913 C CA . GLY A 1 115 ? 25.891 25.866 -7.210 1.00 86.31 115 GLY A CA 1
ATOM 914 C C . GLY A 1 115 ? 24.814 26.617 -6.417 1.00 86.31 115 GLY A C 1
ATOM 915 O O . GLY A 1 115 ? 24.087 25.994 -5.637 1.00 86.31 115 GLY A O 1
ATOM 916 N N . ILE A 1 116 ? 24.662 27.926 -6.664 1.00 90.44 116 ILE A N 1
ATOM 917 C CA . ILE A 1 116 ? 23.632 28.779 -6.040 1.00 90.44 116 ILE A CA 1
ATOM 918 C C . ILE A 1 116 ? 22.226 28.356 -6.469 1.00 90.44 116 ILE A C 1
ATOM 920 O O . ILE A 1 116 ? 21.318 28.296 -5.637 1.00 90.44 116 ILE A O 1
ATOM 924 N N . VAL A 1 117 ? 22.036 28.071 -7.758 1.00 85.50 117 VAL A N 1
ATOM 925 C CA . VAL A 1 117 ? 20.743 27.663 -8.308 1.00 85.50 117 VAL A CA 1
ATOM 926 C C . VAL A 1 117 ? 20.321 26.319 -7.721 1.00 85.50 117 VAL A C 1
ATOM 928 O O . VAL A 1 117 ? 19.231 26.241 -7.167 1.00 85.50 117 VAL A O 1
ATOM 931 N N . LEU A 1 118 ? 21.192 25.304 -7.727 1.00 85.12 118 LEU A N 1
ATOM 932 C CA . LEU A 1 118 ? 20.897 23.995 -7.130 1.00 85.12 118 LEU A CA 1
ATOM 933 C C . LEU A 1 118 ? 20.556 24.110 -5.638 1.00 85.12 118 LEU A C 1
ATOM 935 O O . LEU A 1 118 ? 19.567 23.538 -5.184 1.00 85.12 118 LEU A O 1
ATOM 939 N N . MET A 1 119 ? 21.317 24.906 -4.880 1.00 89.69 119 MET A N 1
ATOM 940 C CA . MET A 1 119 ? 21.012 25.172 -3.470 1.00 89.69 119 MET A CA 1
ATOM 941 C C . MET A 1 119 ? 19.633 25.822 -3.307 1.00 89.69 119 MET A C 1
ATOM 943 O O . MET A 1 119 ? 18.857 25.442 -2.433 1.00 89.69 119 MET A O 1
ATOM 947 N N . THR A 1 120 ? 19.306 26.787 -4.165 1.00 88.88 120 THR A N 1
ATOM 948 C CA . THR A 1 120 ? 18.032 27.510 -4.125 1.00 88.88 120 THR A CA 1
ATOM 949 C C . THR A 1 120 ? 16.866 26.592 -4.482 1.00 88.88 120 THR A C 1
ATOM 951 O O . THR A 1 120 ? 15.840 26.636 -3.809 1.00 88.88 120 THR A O 1
ATOM 954 N N . VAL A 1 121 ? 17.028 25.707 -5.468 1.00 84.56 121 VAL A N 1
ATOM 955 C CA . VAL A 1 121 ? 16.038 24.679 -5.819 1.00 84.56 121 VAL A CA 1
ATOM 956 C C . VAL A 1 121 ? 15.763 23.771 -4.624 1.00 84.56 121 VAL A C 1
ATOM 958 O O . VAL A 1 121 ? 14.602 23.564 -4.270 1.00 84.56 121 VAL A O 1
ATOM 961 N N . VAL A 1 122 ? 16.802 23.291 -3.935 1.00 87.56 122 VAL A N 1
ATOM 962 C CA . VAL A 1 122 ? 16.635 22.442 -2.744 1.00 87.56 122 VAL A CA 1
ATOM 963 C C . VAL A 1 122 ? 15.932 23.185 -1.604 1.00 87.56 122 VAL A C 1
ATOM 965 O O . VAL A 1 122 ? 15.033 22.643 -0.965 1.00 87.56 122 VAL A O 1
ATOM 968 N N . VAL A 1 123 ? 16.286 24.449 -1.367 1.00 89.50 123 VAL A N 1
ATOM 969 C CA . VAL A 1 123 ? 15.641 25.265 -0.329 1.00 89.50 123 VAL A CA 1
ATOM 970 C C . VAL A 1 123 ? 14.175 25.534 -0.663 1.00 89.50 123 VAL A C 1
ATOM 972 O O . VAL A 1 123 ? 13.316 25.373 0.201 1.00 89.50 123 VAL A O 1
ATOM 975 N N . ILE A 1 124 ? 13.861 25.914 -1.905 1.00 85.38 124 ILE A N 1
ATOM 976 C CA . ILE A 1 124 ? 12.487 26.189 -2.341 1.00 85.38 124 ILE A CA 1
ATOM 977 C C . ILE A 1 124 ? 11.640 24.920 -2.241 1.00 85.38 124 ILE A C 1
ATOM 979 O O . ILE A 1 124 ? 10.573 24.949 -1.627 1.00 85.38 124 ILE A O 1
ATOM 983 N N . THR A 1 125 ? 12.117 23.801 -2.787 1.00 78.75 125 THR A N 1
ATOM 984 C CA . THR A 1 125 ? 11.396 22.519 -2.741 1.00 78.75 125 THR A CA 1
ATOM 985 C C . THR A 1 125 ? 11.179 22.043 -1.303 1.00 78.75 125 THR A C 1
ATOM 987 O O . THR A 1 125 ? 10.050 21.698 -0.949 1.00 78.75 125 THR A O 1
ATOM 990 N N . GLY A 1 126 ? 12.193 22.131 -0.435 1.00 83.12 126 GLY A N 1
ATOM 991 C CA . GLY A 1 126 ? 12.067 21.806 0.989 1.00 83.12 126 GLY A CA 1
ATOM 992 C C . GLY A 1 126 ? 11.098 22.726 1.742 1.00 83.12 126 GLY A C 1
ATOM 993 O O . GLY A 1 126 ? 10.297 22.251 2.549 1.00 83.12 126 GLY A O 1
ATOM 994 N N . CYS A 1 127 ? 11.093 24.030 1.442 1.00 85.94 127 CYS A N 1
ATOM 995 C CA . CYS A 1 127 ? 10.115 24.985 1.974 1.00 85.94 127 CYS A CA 1
ATOM 996 C C . CYS A 1 127 ? 8.685 24.643 1.541 1.00 85.94 127 CYS A C 1
ATOM 998 O O . CYS A 1 127 ? 7.778 24.655 2.374 1.00 85.94 127 CYS A O 1
ATOM 1000 N N . PHE A 1 128 ? 8.479 24.317 0.261 1.00 76.56 128 PHE A N 1
ATOM 1001 C CA . PHE A 1 128 ? 7.173 23.913 -0.261 1.00 76.56 128 PHE A CA 1
ATOM 1002 C C . PHE A 1 128 ? 6.668 22.626 0.395 1.00 76.56 128 PHE A C 1
ATOM 1004 O O . PHE A 1 128 ? 5.499 22.567 0.770 1.00 76.56 128 PHE A O 1
ATOM 1011 N N . GLN A 1 129 ? 7.531 21.624 0.572 1.00 74.94 129 GLN A N 1
ATOM 1012 C CA . GLN A 1 129 ? 7.184 20.374 1.256 1.00 74.94 129 GLN A CA 1
ATOM 1013 C C . GLN A 1 129 ? 6.826 20.622 2.726 1.00 74.94 129 GLN A C 1
ATOM 1015 O O . GLN A 1 129 ? 5.749 20.241 3.182 1.00 74.94 129 GLN A O 1
ATOM 1020 N N . TYR A 1 130 ? 7.674 21.356 3.452 1.00 81.38 130 TYR A N 1
ATOM 1021 C CA . TYR A 1 130 ? 7.435 21.687 4.856 1.00 81.38 130 TYR A CA 1
ATOM 1022 C C . TYR A 1 130 ? 6.154 22.501 5.066 1.00 81.38 130 TYR A C 1
ATOM 1024 O O . TYR A 1 130 ? 5.386 22.225 5.989 1.00 81.38 130 TYR A O 1
ATOM 1032 N N . TYR A 1 131 ? 5.885 23.490 4.209 1.00 75.12 131 TYR A N 1
ATOM 1033 C CA . TYR A 1 131 ? 4.666 24.293 4.308 1.00 75.12 131 TYR A CA 1
ATOM 1034 C C . TYR A 1 131 ? 3.404 23.421 4.220 1.00 75.12 131 TYR A C 1
ATOM 1036 O O . TYR A 1 131 ? 2.429 23.652 4.940 1.00 75.12 131 TYR A O 1
ATOM 1044 N N . GLN A 1 132 ? 3.435 22.387 3.380 1.00 67.00 132 GLN A N 1
ATOM 1045 C CA . GLN A 1 132 ? 2.307 21.482 3.173 1.00 67.00 132 GLN A CA 1
ATOM 1046 C C . GLN A 1 132 ? 2.128 20.477 4.317 1.00 67.00 132 GLN A C 1
ATOM 1048 O O . GLN A 1 132 ? 0.998 20.258 4.762 1.00 67.00 132 GLN A O 1
ATOM 1053 N N . GLU A 1 133 ? 3.221 19.958 4.881 1.00 66.94 133 GLU A N 1
ATOM 1054 C CA . GLU A 1 133 ? 3.173 19.150 6.108 1.00 66.94 133 GLU A CA 1
ATOM 1055 C C . GLU A 1 133 ? 2.674 19.959 7.321 1.00 66.94 133 GLU A C 1
ATOM 1057 O O . GLU A 1 133 ? 1.895 19.469 8.148 1.00 66.94 133 GLU A O 1
ATOM 1062 N N . ASN A 1 134 ? 3.085 21.225 7.437 1.00 68.81 134 ASN A N 1
ATOM 1063 C CA . ASN A 1 134 ? 2.724 22.061 8.581 1.00 68.81 134 ASN A CA 1
ATOM 1064 C C . ASN A 1 134 ? 1.258 22.522 8.524 1.00 68.81 134 ASN A C 1
ATOM 1066 O O . ASN A 1 134 ? 0.574 22.549 9.548 1.00 68.81 134 ASN A O 1
ATOM 1070 N N . LYS A 1 135 ? 0.723 22.818 7.329 1.00 58.94 135 LYS A N 1
ATOM 1071 C CA . LYS A 1 135 ? -0.705 23.147 7.159 1.00 58.94 135 LYS A CA 1
ATOM 1072 C C . LYS A 1 135 ? -1.611 22.025 7.685 1.00 58.94 135 LYS A C 1
ATOM 1074 O O . LYS A 1 135 ? -2.608 22.306 8.344 1.00 58.94 135 LYS A O 1
ATOM 1079 N N . SER A 1 136 ? -1.206 20.781 7.454 1.00 52.19 136 SER A N 1
ATOM 1080 C CA . SER A 1 136 ? -1.858 19.569 7.957 1.00 52.19 136 SER A CA 1
ATOM 1081 C C . SER A 1 136 ? -1.742 19.429 9.483 1.00 52.19 136 SER A C 1
ATOM 1083 O O . SER A 1 136 ? -2.700 19.055 10.158 1.00 52.19 136 SER A O 1
ATOM 1085 N N . SER A 1 137 ? -0.588 19.805 10.048 1.00 57.38 137 SER A N 1
ATOM 1086 C CA . SER A 1 137 ? -0.311 19.735 11.492 1.00 57.38 137 SER A CA 1
ATOM 1087 C C . SER A 1 137 ? -1.036 20.813 12.313 1.00 57.38 137 SER A C 1
ATOM 1089 O O . SER A 1 137 ? -1.492 20.524 13.416 1.00 57.38 137 SER A O 1
ATOM 1091 N N . LYS A 1 138 ? -1.192 22.044 11.799 1.00 54.38 138 LYS A N 1
ATOM 1092 C CA . LYS A 1 138 ? -1.814 23.168 12.538 1.00 54.38 138 LYS A CA 1
ATOM 1093 C C . LYS A 1 138 ? -3.288 22.963 12.878 1.00 54.38 138 LYS A C 1
ATOM 1095 O O . LYS A 1 138 ? -3.757 23.509 13.872 1.00 54.38 138 LYS A O 1
ATOM 1100 N N . ILE A 1 139 ? -4.002 22.140 12.110 1.00 45.78 139 ILE A N 1
ATOM 1101 C CA . ILE A 1 139 ? -5.386 21.748 12.423 1.00 45.78 139 ILE A CA 1
ATOM 1102 C C . ILE A 1 139 ? -5.448 21.010 13.777 1.00 45.78 139 ILE A C 1
ATOM 1104 O O . ILE A 1 139 ? -6.475 21.032 14.438 1.00 45.78 139 ILE A O 1
ATOM 1108 N N . MET A 1 140 ? -4.342 20.422 14.248 1.00 42.84 140 MET A N 1
ATOM 1109 C CA . MET A 1 140 ? -4.272 19.676 15.508 1.00 42.84 140 MET A CA 1
ATOM 1110 C C . MET A 1 140 ? -4.267 20.562 16.770 1.00 42.84 140 MET A C 1
ATOM 1112 O O . MET A 1 140 ? -4.675 20.109 17.838 1.00 42.84 140 MET A O 1
ATOM 1116 N N . GLU A 1 141 ? -3.797 21.815 16.696 1.00 52.47 141 GLU A N 1
ATOM 1117 C CA . GLU A 1 141 ? -3.553 22.634 17.899 1.00 52.47 141 GLU A CA 1
ATOM 1118 C C . GLU A 1 141 ? -4.820 23.241 18.513 1.00 52.47 141 GLU A C 1
ATOM 1120 O O . GLU A 1 141 ? -4.878 23.412 19.732 1.00 52.47 141 GLU A O 1
ATOM 1125 N N . SER A 1 142 ? -5.857 23.507 17.712 1.00 39.78 142 SER A N 1
ATOM 1126 C CA . SER A 1 142 ? -7.104 24.129 18.185 1.00 39.78 142 SER A CA 1
ATOM 1127 C C . SER A 1 142 ? -7.921 23.250 19.139 1.00 39.78 142 SER A C 1
ATOM 1129 O O . SER A 1 142 ? -8.856 23.737 19.764 1.00 39.78 142 SER A O 1
ATOM 1131 N N . PHE A 1 143 ? -7.564 21.972 19.283 1.00 38.41 143 PHE A N 1
ATOM 1132 C CA . PHE A 1 143 ? -8.358 20.973 19.999 1.00 38.41 143 PHE A CA 1
ATOM 1133 C C . PHE A 1 143 ? -7.849 20.636 21.413 1.00 38.41 143 PHE A C 1
ATOM 1135 O O . PHE A 1 143 ? -8.426 19.788 22.088 1.00 38.41 143 PHE A O 1
ATOM 1142 N N . LYS A 1 144 ? -6.787 21.288 21.910 1.00 48.69 144 LYS A N 1
ATOM 1143 C CA . LYS A 1 144 ? -6.196 21.020 23.245 1.00 48.69 144 LYS A CA 1
ATOM 1144 C C . LYS A 1 144 ? -7.058 21.467 24.449 1.00 48.69 144 LYS A C 1
ATOM 1146 O O . LYS A 1 144 ? -6.603 21.371 25.585 1.00 48.69 144 LYS A O 1
ATOM 1151 N N . SER A 1 145 ? -8.284 21.948 24.243 1.00 49.72 145 SER A N 1
ATOM 1152 C CA . SER A 1 145 ? -9.104 22.649 25.249 1.00 49.72 145 SER A CA 1
ATOM 1153 C C . SER A 1 145 ? -10.097 21.782 26.050 1.00 49.72 145 SER A C 1
ATOM 1155 O O . SER A 1 145 ? -10.987 22.324 26.697 1.00 49.72 145 SER A O 1
ATOM 1157 N N . MET A 1 146 ? -9.973 20.451 26.054 1.00 46.97 146 MET A N 1
ATOM 1158 C CA . MET A 1 146 ? -11.043 19.551 26.534 1.00 46.97 146 MET A CA 1
ATOM 1159 C C . MET A 1 146 ? -10.992 19.073 27.996 1.00 46.97 146 MET A C 1
ATOM 1161 O O . MET A 1 146 ? -11.886 18.330 28.412 1.00 46.97 146 MET A O 1
ATOM 1165 N N . VAL A 1 147 ? -9.986 19.452 28.788 1.00 52.25 147 VAL A N 1
ATOM 1166 C CA . VAL A 1 147 ? -9.900 19.009 30.193 1.00 52.25 147 VAL A CA 1
ATOM 1167 C C . VAL A 1 147 ? -10.930 19.775 31.039 1.00 52.25 147 VAL A C 1
ATOM 1169 O O . VAL A 1 147 ? -10.943 21.008 30.976 1.00 52.25 147 VAL A O 1
ATOM 1172 N N . PRO A 1 148 ? -11.790 19.100 31.833 1.00 55.72 148 PRO A N 1
ATOM 1173 C CA . PRO A 1 148 ? -12.692 19.791 32.749 1.00 55.72 148 PRO A CA 1
ATOM 1174 C C . PRO A 1 148 ? -11.886 20.675 33.703 1.00 55.72 148 PRO A C 1
ATOM 1176 O O . PRO A 1 148 ? -10.877 20.259 34.268 1.00 55.72 148 PRO A O 1
ATOM 1179 N N . THR A 1 149 ? -12.312 21.922 33.866 1.00 68.19 149 THR A N 1
ATOM 1180 C CA . THR A 1 149 ? -11.508 22.933 34.560 1.00 68.19 149 THR A CA 1
ATOM 1181 C C . THR A 1 149 ? -11.570 22.808 36.081 1.00 68.19 149 THR A C 1
ATOM 1183 O O . THR A 1 149 ? -10.629 23.238 36.748 1.00 68.19 149 THR A O 1
ATOM 1186 N N . PHE A 1 150 ? -12.613 22.178 36.639 1.00 82.56 150 PHE A N 1
ATOM 1187 C CA . PHE A 1 150 ? -12.835 22.097 38.084 1.00 82.56 150 PHE A CA 1
ATOM 1188 C C . PHE A 1 150 ? -13.412 20.750 38.534 1.00 82.56 150 PHE A C 1
ATOM 1190 O O . PHE A 1 150 ? -14.143 20.098 37.795 1.00 82.56 150 PHE A O 1
ATOM 1197 N N . ALA A 1 151 ? -13.096 20.366 39.768 1.00 87.12 151 ALA A N 1
ATOM 1198 C CA . ALA A 1 151 ? -13.584 19.182 40.460 1.00 87.12 151 ALA A CA 1
ATOM 1199 C C . ALA A 1 151 ? -13.966 19.530 41.904 1.00 87.12 151 ALA A C 1
ATOM 1201 O O . ALA A 1 151 ? -13.455 20.490 42.486 1.00 87.12 151 ALA A O 1
ATOM 1202 N N . LEU A 1 152 ? -14.866 18.740 42.483 1.00 91.25 152 LEU A N 1
ATOM 1203 C CA . LEU A 1 152 ? -15.448 18.989 43.794 1.00 91.25 152 LEU A CA 1
ATOM 1204 C C . LEU A 1 152 ? -14.955 17.922 44.778 1.00 91.25 152 LEU A C 1
ATOM 1206 O O . LEU A 1 152 ? -15.311 16.753 44.655 1.00 91.25 152 LEU A O 1
ATOM 1210 N N . VAL A 1 153 ? -14.087 18.313 45.714 1.00 92.31 153 VAL A N 1
ATOM 1211 C CA . VAL A 1 153 ? -13.319 17.394 46.570 1.00 92.31 153 VAL A CA 1
ATOM 1212 C C . VAL A 1 153 ? -13.594 17.635 48.054 1.00 92.31 153 VAL A C 1
ATOM 1214 O O . VAL A 1 153 ? -13.859 18.763 48.470 1.00 92.31 153 VAL A O 1
ATOM 1217 N N . TYR A 1 154 ? -13.494 16.583 48.863 1.00 91.19 154 TYR A N 1
ATOM 1218 C CA . TYR A 1 154 ? -13.451 16.660 50.320 1.00 91.19 154 TYR A CA 1
ATOM 1219 C C . TYR A 1 154 ? -12.001 16.629 50.807 1.00 91.19 154 TYR A C 1
ATOM 1221 O O . TYR A 1 154 ? -11.307 15.626 50.629 1.00 91.19 154 TYR A O 1
ATOM 1229 N N . ARG A 1 155 ? -11.547 17.718 51.434 1.00 90.19 155 ARG A N 1
ATOM 1230 C CA . ARG A 1 155 ? -10.237 17.801 52.101 1.00 90.19 155 ARG A CA 1
ATOM 1231 C C . ARG A 1 155 ? -10.402 18.427 53.483 1.00 90.19 155 ARG A C 1
ATOM 1233 O O . ARG A 1 155 ? -11.101 19.424 53.629 1.00 90.19 155 ARG A O 1
ATOM 1240 N N . ASN A 1 156 ? -9.777 17.845 54.507 1.00 87.56 156 ASN A N 1
ATOM 1241 C CA . ASN A 1 156 ? -9.982 18.200 55.925 1.00 87.56 156 ASN A CA 1
ATOM 1242 C C . ASN A 1 156 ? -11.462 18.178 56.385 1.00 87.56 156 ASN A C 1
ATOM 1244 O O . ASN A 1 156 ? -11.826 18.870 57.331 1.00 87.56 156 ASN A O 1
ATOM 1248 N N . GLY A 1 157 ? -12.324 17.399 55.727 1.00 83.06 157 GLY A N 1
ATOM 1249 C CA . GLY A 1 157 ? -13.770 17.367 55.972 1.00 83.06 157 GLY A CA 1
ATOM 1250 C C . GLY A 1 157 ? -14.561 18.517 55.344 1.00 83.06 157 GLY A C 1
ATOM 1251 O O . GLY A 1 157 ? -15.785 18.530 55.451 1.00 83.06 157 GLY A O 1
ATOM 1252 N N . GLU A 1 158 ? -13.901 19.448 54.653 1.00 86.38 158 GLU A N 1
ATOM 1253 C CA . GLU A 1 158 ? -14.548 20.547 53.940 1.00 86.38 158 GLU A CA 1
ATOM 1254 C C . GLU A 1 158 ? -14.701 20.229 52.453 1.00 86.38 158 GLU A C 1
ATOM 1256 O O . GLU A 1 158 ? -13.829 19.627 51.823 1.00 86.38 158 GLU A O 1
ATOM 1261 N N . LYS A 1 159 ? -15.829 20.659 51.887 1.00 88.50 159 LYS A N 1
ATOM 1262 C CA . LYS A 1 159 ? -16.157 20.506 50.472 1.00 88.50 159 LYS A CA 1
ATOM 1263 C C . LYS A 1 159 ? -15.619 21.707 49.696 1.00 88.50 159 LYS A C 1
ATOM 1265 O O . LYS A 1 159 ? -16.145 22.810 49.829 1.00 88.50 159 LYS A O 1
ATOM 1270 N N . ILE A 1 160 ? -14.584 21.492 48.890 1.00 90.00 160 ILE A N 1
ATOM 1271 C CA . ILE A 1 160 ? -13.834 22.547 48.199 1.00 90.00 160 ILE A CA 1
ATOM 1272 C C . ILE A 1 160 ? -13.866 22.284 46.690 1.00 90.00 160 ILE A C 1
ATOM 1274 O O . ILE A 1 160 ? -13.725 21.149 46.238 1.00 90.00 160 ILE A O 1
ATOM 1278 N N . GLN A 1 161 ? -14.045 23.339 45.896 1.00 89.38 161 GLN A N 1
ATOM 1279 C CA . GLN A 1 161 ? -13.894 23.273 44.445 1.00 89.38 161 GLN A CA 1
ATOM 1280 C C . GLN A 1 161 ? -12.441 23.588 44.077 1.00 89.38 161 GLN A C 1
ATOM 1282 O O . GLN A 1 161 ? -11.948 24.680 44.356 1.00 89.38 161 GLN A O 1
ATOM 1287 N N . ILE A 1 162 ? -11.754 22.632 43.460 1.00 90.44 162 ILE A N 1
ATOM 1288 C CA . ILE A 1 162 ? -10.358 22.762 43.028 1.00 90.44 162 ILE A CA 1
ATOM 1289 C C . ILE A 1 162 ? -10.256 22.579 41.520 1.00 90.44 162 ILE A C 1
ATOM 1291 O O . ILE A 1 162 ? -11.182 22.082 40.881 1.00 90.44 162 ILE A O 1
ATOM 1295 N N . ARG A 1 163 ? -9.128 22.969 40.929 1.00 87.81 163 ARG A N 1
ATOM 1296 C CA . ARG A 1 163 ? -8.857 22.625 39.532 1.00 87.81 163 ARG A CA 1
ATOM 1297 C C . ARG A 1 163 ? -8.597 21.123 39.406 1.00 87.81 163 ARG A C 1
ATOM 1299 O O . ARG A 1 163 ? -7.977 20.529 40.287 1.00 87.81 163 ARG A O 1
ATOM 1306 N N . ALA A 1 164 ? -9.057 20.513 38.314 1.00 86.50 164 ALA A N 1
ATOM 1307 C CA . ALA A 1 164 ? -8.950 19.063 38.129 1.00 86.50 164 ALA A CA 1
ATOM 1308 C C . ALA A 1 164 ? -7.493 18.562 38.087 1.00 86.50 164 ALA A C 1
ATOM 1310 O O . ALA A 1 164 ? -7.245 17.428 38.485 1.00 86.50 164 ALA A O 1
ATOM 1311 N N . ASP A 1 165 ? -6.539 19.411 37.685 1.00 87.50 165 ASP A N 1
ATOM 1312 C CA . ASP A 1 165 ? -5.097 19.122 37.649 1.00 87.50 165 ASP A CA 1
ATOM 1313 C C . ASP A 1 165 ? -4.454 18.972 39.040 1.00 87.50 165 ASP A C 1
ATOM 1315 O O . ASP A 1 165 ? -3.367 18.409 39.150 1.00 87.50 165 ASP A O 1
ATOM 1319 N N . GLN A 1 166 ? -5.129 19.421 40.103 1.00 90.38 166 GLN A N 1
ATOM 1320 C CA . GLN A 1 166 ? -4.669 19.330 41.495 1.00 90.38 166 GLN A CA 1
ATOM 1321 C C . GLN A 1 166 ? -5.213 18.108 42.254 1.00 90.38 166 GLN A C 1
ATOM 1323 O O . GLN A 1 166 ? -4.963 17.980 43.457 1.00 90.38 166 GLN A O 1
ATOM 1328 N N . LEU A 1 167 ? -5.991 17.244 41.594 1.00 91.69 167 LEU A N 1
ATOM 1329 C CA . LEU A 1 167 ? -6.485 15.995 42.179 1.00 91.69 167 LEU A CA 1
ATOM 1330 C C . LEU A 1 167 ? -5.361 14.970 42.326 1.00 91.69 167 LEU A C 1
ATOM 1332 O O . LEU A 1 167 ? -4.520 14.826 41.439 1.00 91.69 167 LEU A O 1
ATOM 1336 N N . VAL A 1 168 ? -5.390 14.216 43.422 1.00 93.94 168 VAL A N 1
ATOM 1337 C CA . VAL A 1 168 ? -4.410 13.164 43.714 1.00 93.94 168 VAL A CA 1
ATOM 1338 C C . VAL A 1 168 ? -5.089 11.852 44.091 1.00 93.94 168 VAL A C 1
ATOM 1340 O O . VAL A 1 168 ? -6.260 11.822 44.465 1.00 93.94 168 VAL A O 1
ATOM 1343 N N . VAL A 1 169 ? -4.341 10.752 44.011 1.00 92.75 169 VAL A N 1
ATOM 1344 C CA . VAL A 1 169 ? -4.810 9.433 44.456 1.00 92.75 169 VAL A CA 1
ATOM 1345 C C . VAL A 1 169 ? -5.164 9.484 45.947 1.00 92.75 169 VAL A C 1
ATOM 1347 O O . VAL A 1 169 ? -4.376 9.973 46.754 1.00 92.75 169 VAL A O 1
ATOM 1350 N N . GLY A 1 170 ? -6.347 8.984 46.309 1.00 91.44 170 GLY A N 1
ATOM 1351 C CA . GLY A 1 170 ? -6.882 8.994 47.674 1.00 91.44 170 GLY A CA 1
ATOM 1352 C C . GLY A 1 170 ? -7.822 10.162 48.007 1.00 91.44 170 GLY A C 1
ATOM 1353 O O . GLY A 1 170 ? -8.497 10.101 49.037 1.00 91.44 170 GLY A O 1
ATOM 1354 N N . ASP A 1 171 ? -7.917 11.193 47.158 1.00 93.25 171 ASP A N 1
ATOM 1355 C CA . ASP A 1 171 ? -8.914 12.262 47.317 1.00 93.25 171 ASP A CA 1
ATOM 1356 C C . ASP A 1 171 ? -10.342 11.694 47.231 1.00 93.25 171 ASP A C 1
ATOM 1358 O O . ASP A 1 171 ? -10.603 10.748 46.486 1.00 93.25 171 ASP A O 1
ATOM 1362 N N . ILE A 1 172 ? -11.289 12.297 47.957 1.00 94.06 172 ILE A N 1
ATOM 1363 C CA . ILE A 1 172 ? -12.714 11.956 47.849 1.00 94.06 172 ILE A CA 1
ATOM 1364 C C . ILE A 1 172 ? -13.413 13.012 47.011 1.00 94.06 172 ILE A C 1
ATOM 1366 O O . ILE A 1 172 ? -13.487 14.174 47.405 1.00 94.06 172 ILE A O 1
ATOM 1370 N N . VAL A 1 173 ? -13.951 12.597 45.871 1.00 93.06 173 VAL A N 1
ATOM 1371 C CA . VAL A 1 173 ? -14.604 13.466 44.892 1.00 93.06 173 VAL A CA 1
ATOM 1372 C C . VAL A 1 173 ? -16.109 13.234 44.916 1.00 93.06 173 VAL A C 1
ATOM 1374 O O . VAL A 1 173 ? -16.572 12.094 44.984 1.00 93.06 173 VAL A O 1
ATOM 1377 N N . GLU A 1 174 ? -16.877 14.319 44.851 1.00 92.75 174 GLU A N 1
ATOM 1378 C CA . GLU A 1 174 ? -18.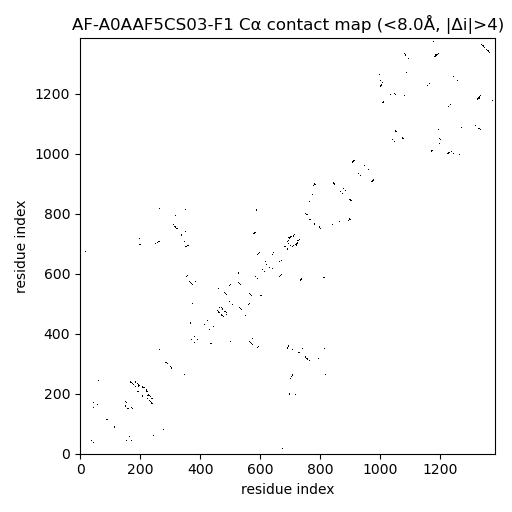321 14.289 44.622 1.00 92.75 174 GLU A CA 1
ATOM 1379 C C . GLU A 1 174 ? -18.621 14.647 43.166 1.00 92.75 174 GLU A C 1
ATOM 1381 O O . GLU A 1 174 ? -18.139 15.662 42.665 1.00 92.75 174 GLU A O 1
ATOM 1386 N N . VAL A 1 175 ? -19.439 13.826 42.509 1.00 91.75 175 VAL A N 1
ATOM 1387 C CA . VAL A 1 175 ? -19.868 14.015 41.118 1.00 91.75 175 VAL A CA 1
ATOM 1388 C C . VAL A 1 175 ? -21.391 14.068 41.075 1.00 91.75 175 VAL A C 1
ATOM 1390 O O . VAL A 1 175 ? -22.065 13.247 41.708 1.00 91.75 175 VAL A O 1
ATOM 1393 N N . LYS A 1 176 ? -21.943 15.029 40.334 1.00 90.25 176 LYS A N 1
ATOM 1394 C CA . LYS A 1 176 ? -23.387 15.188 40.130 1.00 90.25 176 LYS A CA 1
ATOM 1395 C C . LYS A 1 176 ? -23.743 15.029 38.655 1.00 90.25 176 LYS A C 1
ATOM 1397 O O . LYS A 1 176 ? -22.891 15.208 37.791 1.00 90.25 176 LYS A O 1
ATOM 1402 N N . GLY A 1 177 ? -25.004 14.717 38.361 1.00 84.44 177 GLY A N 1
ATOM 1403 C CA . GLY A 1 177 ? -25.521 14.729 36.989 1.00 84.44 177 GLY A CA 1
ATOM 1404 C C . GLY A 1 177 ? -25.219 16.060 36.288 1.00 84.44 177 GLY A C 1
ATOM 1405 O O . GLY A 1 177 ? -25.529 17.125 36.820 1.00 84.44 177 GLY A O 1
ATOM 1406 N N . GLY A 1 178 ? -24.587 15.984 35.119 1.00 81.50 178 GLY A N 1
ATOM 1407 C CA . GLY A 1 178 ? -24.055 17.112 34.350 1.00 81.50 178 GLY A CA 1
ATOM 1408 C C . GLY A 1 178 ? -22.535 17.289 34.452 1.00 81.50 178 GLY A C 1
ATOM 1409 O O . GLY A 1 178 ? -21.944 17.899 33.561 1.00 81.50 178 GLY A O 1
ATOM 1410 N N . ASP A 1 179 ? -21.887 16.735 35.480 1.00 84.75 179 ASP A N 1
ATOM 1411 C CA . ASP A 1 179 ? -20.439 16.848 35.659 1.00 84.75 179 ASP A CA 1
ATOM 1412 C C . ASP A 1 179 ? -19.677 15.801 34.830 1.00 84.75 179 ASP A C 1
ATOM 1414 O O . ASP A 1 179 ? -20.126 14.669 34.623 1.00 84.75 179 ASP A O 1
ATOM 1418 N N . ARG A 1 180 ? -18.457 16.152 34.409 1.00 84.88 180 ARG A N 1
ATOM 1419 C CA . ARG A 1 180 ? -17.474 15.181 33.910 1.00 84.88 180 ARG A CA 1
ATOM 1420 C C . ARG A 1 180 ? -16.712 14.567 35.068 1.00 84.88 180 ARG A C 1
ATOM 1422 O O . ARG A 1 180 ? -16.216 15.282 35.936 1.00 84.88 180 ARG A O 1
ATOM 1429 N N . VAL A 1 181 ? -16.549 13.252 35.036 1.00 90.12 181 VAL A N 1
ATOM 1430 C CA . VAL A 1 181 ? -15.760 12.518 36.024 1.00 90.12 181 VAL A CA 1
ATOM 1431 C C . VAL A 1 181 ? -14.274 12.908 35.871 1.00 90.12 181 VAL A C 1
ATOM 1433 O O . VAL A 1 181 ? -13.688 12.693 34.802 1.00 90.12 181 VAL A O 1
ATOM 1436 N N . PRO A 1 182 ? -13.646 13.515 36.899 1.00 89.88 182 PRO A N 1
ATOM 1437 C CA . PRO A 1 182 ? -12.361 14.201 36.741 1.00 89.88 182 PRO A CA 1
ATOM 1438 C C . PRO A 1 182 ? -11.129 13.287 36.862 1.00 89.88 182 PRO A C 1
ATOM 1440 O O . PRO A 1 182 ? -10.030 13.706 36.507 1.00 89.88 182 PRO A O 1
ATOM 1443 N N . ALA A 1 183 ? -11.295 12.060 37.355 1.00 91.00 183 ALA A N 1
ATOM 1444 C CA . ALA A 1 183 ? -10.266 11.027 37.508 1.00 91.00 183 ALA A CA 1
ATOM 1445 C C . ALA A 1 183 ? -10.953 9.650 37.599 1.00 91.00 183 ALA A C 1
ATOM 1447 O O . ALA A 1 183 ? -12.177 9.603 37.685 1.00 91.00 183 ALA A O 1
ATOM 1448 N N . ASP A 1 184 ? -10.218 8.536 37.620 1.00 92.81 184 ASP A N 1
ATOM 1449 C CA . ASP A 1 184 ? -10.855 7.236 37.882 1.00 92.81 184 ASP A CA 1
ATOM 1450 C C . ASP A 1 184 ? -11.228 7.140 39.372 1.00 92.81 184 ASP A C 1
ATOM 1452 O O . ASP A 1 184 ? -10.387 7.376 40.245 1.00 92.81 184 ASP A O 1
ATOM 1456 N N . LEU A 1 185 ? -12.488 6.806 39.665 1.00 93.88 185 LEU A N 1
ATOM 1457 C CA . LEU A 1 185 ? -13.077 6.814 41.004 1.00 93.88 185 LEU A CA 1
ATOM 1458 C C . LEU A 1 185 ? -13.599 5.432 41.409 1.00 93.88 185 LEU A C 1
ATOM 1460 O O . LEU A 1 185 ? -14.358 4.805 40.671 1.00 93.88 185 LEU A O 1
ATOM 1464 N N . ARG A 1 186 ? -13.310 5.014 42.645 1.00 94.81 186 ARG A N 1
ATOM 1465 C CA . ARG A 1 186 ? -14.013 3.925 43.338 1.00 94.81 186 ARG A CA 1
ATOM 1466 C C . ARG A 1 186 ? -15.217 4.486 44.086 1.00 94.81 186 ARG A C 1
ATOM 1468 O O . ARG A 1 186 ? -15.051 5.263 45.023 1.00 94.81 186 ARG A O 1
ATOM 1475 N N . ILE A 1 187 ? -16.423 4.065 43.713 1.00 94.56 187 ILE A N 1
ATOM 1476 C CA . ILE A 1 187 ? -17.673 4.571 44.296 1.00 94.56 187 ILE A CA 1
ATOM 1477 C C . ILE A 1 187 ? -17.834 4.104 45.752 1.00 94.56 187 ILE A C 1
ATOM 1479 O O . ILE A 1 187 ? -17.853 2.905 46.028 1.00 94.56 187 ILE A O 1
ATOM 1483 N N . ILE A 1 188 ? -17.983 5.064 46.669 1.00 92.44 188 ILE A N 1
ATOM 1484 C CA . ILE A 1 188 ? -18.264 4.850 48.100 1.00 92.44 188 ILE A CA 1
ATOM 1485 C C . ILE A 1 188 ? -19.777 4.835 48.338 1.00 92.44 188 ILE A C 1
ATOM 1487 O O . ILE A 1 188 ? -20.301 3.975 49.041 1.00 92.44 188 ILE A O 1
ATOM 1491 N N . SER A 1 189 ? -20.480 5.808 47.754 1.00 91.50 189 SER A N 1
ATOM 1492 C CA . SER A 1 189 ? -21.932 5.971 47.863 1.00 91.50 189 SER A CA 1
ATOM 1493 C C . SER A 1 189 ? -22.491 6.576 46.578 1.00 91.50 189 SER A C 1
ATOM 1495 O O . SER A 1 189 ? -21.826 7.381 45.924 1.00 91.50 189 SER A O 1
ATOM 1497 N N . SER A 1 190 ? -23.705 6.178 46.208 1.00 90.88 190 SER A N 1
ATOM 1498 C CA . SER A 1 190 ? -24.374 6.589 44.972 1.00 90.88 190 SER A CA 1
ATOM 1499 C C . SER A 1 190 ? -25.884 6.664 45.182 1.00 90.88 190 SER A C 1
ATOM 1501 O O . SER A 1 190 ? -26.472 5.720 45.705 1.00 90.88 190 SER A O 1
ATOM 1503 N N . PHE A 1 191 ? -26.517 7.737 44.715 1.00 88.88 191 PHE A N 1
ATOM 1504 C CA . PHE A 1 191 ? -27.968 7.924 44.731 1.00 88.88 191 PHE A CA 1
ATOM 1505 C C . PHE A 1 191 ? -28.460 8.150 43.305 1.00 88.88 191 PHE A C 1
ATOM 1507 O O . PHE A 1 191 ? -28.258 9.224 42.738 1.00 88.88 191 PHE A O 1
ATOM 1514 N N . GLY A 1 192 ? -29.051 7.112 42.705 1.00 83.88 192 GLY A N 1
ATOM 1515 C CA . GLY A 1 192 ? -29.519 7.148 41.314 1.00 83.88 192 GLY A CA 1
ATOM 1516 C C . GLY A 1 192 ? -28.421 7.470 40.294 1.00 83.88 192 GLY A C 1
ATOM 1517 O O . GLY A 1 192 ? -28.729 7.969 39.220 1.00 83.88 192 GLY A O 1
ATOM 1518 N N . PHE A 1 193 ? -27.146 7.249 40.639 1.00 89.31 193 PHE A N 1
ATOM 1519 C CA . PHE A 1 193 ? -26.013 7.688 39.828 1.00 89.31 193 PHE A CA 1
ATOM 1520 C C . PHE A 1 193 ? -25.875 6.836 38.565 1.00 89.31 193 PHE A C 1
ATOM 1522 O O . PHE A 1 193 ? -25.682 5.616 38.644 1.00 89.31 193 PHE A O 1
ATOM 1529 N N . LYS A 1 194 ? -25.944 7.481 37.400 1.00 88.38 194 LYS A N 1
ATOM 1530 C CA . LYS A 1 194 ? -25.660 6.860 36.102 1.00 88.38 194 LYS A CA 1
ATOM 1531 C C . LYS A 1 194 ? -24.605 7.658 35.354 1.00 88.38 194 LYS A C 1
ATOM 1533 O O . LYS A 1 194 ? -24.624 8.888 35.362 1.00 88.38 194 LYS A O 1
ATOM 1538 N N . VAL A 1 195 ? -23.713 6.946 34.680 1.00 88.31 195 VAL A N 1
ATOM 1539 C CA . VAL A 1 195 ? -22.632 7.532 33.878 1.00 88.31 195 VAL A CA 1
ATOM 1540 C C . VAL A 1 195 ? -22.722 7.059 32.437 1.00 88.31 195 VAL A C 1
ATOM 1542 O O . VAL A 1 195 ? -23.090 5.916 32.170 1.00 88.31 195 VAL A O 1
ATOM 1545 N N . ASP A 1 196 ? -22.374 7.946 31.521 1.00 84.06 196 ASP A N 1
ATOM 1546 C CA . ASP A 1 196 ? -22.209 7.657 30.106 1.00 84.06 196 ASP A CA 1
ATOM 1547 C C . ASP A 1 196 ? -20.771 7.184 29.851 1.00 84.06 196 ASP A C 1
ATOM 1549 O O . ASP A 1 196 ? -19.808 7.945 29.991 1.00 84.06 196 ASP A O 1
ATOM 1553 N N . ASN A 1 197 ? -20.647 5.904 29.497 1.00 82.25 197 ASN A N 1
ATOM 1554 C CA . ASN A 1 197 ? -19.381 5.239 29.202 1.00 82.25 197 ASN A CA 1
ATOM 1555 C C . ASN A 1 197 ? -19.068 5.202 27.695 1.00 82.25 197 ASN A C 1
ATOM 1557 O O . ASN A 1 197 ? -18.187 4.433 27.288 1.00 82.25 197 ASN A O 1
ATOM 1561 N N . SER A 1 198 ? -19.735 6.014 26.870 1.00 73.00 198 SER A N 1
ATOM 1562 C CA . SER A 1 198 ? -19.515 6.081 25.418 1.00 73.00 198 SER A CA 1
ATOM 1563 C C . SER A 1 198 ? -18.046 6.298 25.053 1.00 73.00 198 SER A C 1
ATOM 1565 O O . SER A 1 198 ? -17.532 5.627 24.162 1.00 73.00 198 SER A O 1
ATOM 1567 N N . SER A 1 199 ? -17.312 7.114 25.817 1.00 71.44 199 SER A N 1
ATOM 1568 C CA . SER A 1 199 ? -15.867 7.315 25.632 1.00 71.44 199 SER A CA 1
ATOM 1569 C C . SER A 1 199 ? -15.046 6.014 25.705 1.00 71.44 199 SER A C 1
ATOM 1571 O O . SER A 1 199 ? -14.052 5.874 25.003 1.00 71.44 199 SER A O 1
ATOM 1573 N N . LEU A 1 200 ? -15.426 5.043 26.538 1.00 74.44 200 LEU A N 1
ATOM 1574 C CA . LEU A 1 200 ? -14.656 3.800 26.727 1.00 74.44 200 LEU A CA 1
ATOM 1575 C C . LEU A 1 200 ? -15.214 2.621 25.936 1.00 74.44 200 LEU A C 1
ATOM 1577 O O . LEU A 1 200 ? -14.456 1.765 25.483 1.00 74.44 200 LEU A O 1
ATOM 1581 N N . THR A 1 201 ? -16.536 2.556 25.820 1.00 71.69 201 THR A N 1
ATOM 15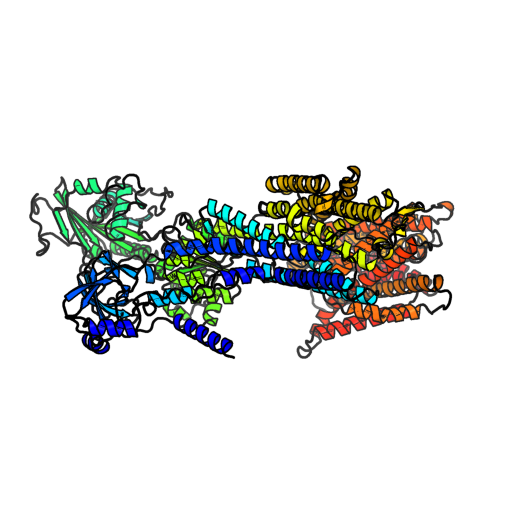82 C CA . THR A 1 201 ? -17.251 1.390 25.287 1.00 71.69 201 THR A CA 1
ATOM 1583 C C . THR A 1 201 ? -17.817 1.623 23.890 1.00 71.69 201 THR A C 1
ATOM 1585 O O . THR A 1 201 ? -18.080 0.652 23.190 1.00 71.69 201 THR A O 1
ATOM 1588 N N . GLY A 1 202 ? -17.974 2.883 23.474 1.00 67.31 202 GLY A N 1
ATOM 1589 C CA . GLY A 1 202 ? -18.740 3.275 22.288 1.00 67.31 202 GLY A CA 1
ATOM 1590 C C . GLY A 1 202 ? -20.254 3.344 22.530 1.00 67.31 202 GLY A C 1
ATOM 1591 O O . GLY A 1 202 ? -20.978 3.862 21.690 1.00 67.31 202 GLY A O 1
ATOM 1592 N N . GLU A 1 203 ? -20.744 2.878 23.683 1.00 70.00 203 GLU A N 1
ATOM 1593 C CA . GLU A 1 203 ? -22.176 2.795 23.980 1.00 70.00 203 GLU A CA 1
ATOM 1594 C C . GLU A 1 203 ? -22.661 4.013 24.775 1.00 70.00 203 GLU A C 1
ATOM 1596 O O . GLU A 1 203 ? -22.136 4.324 25.845 1.00 70.00 203 GLU A O 1
ATOM 1601 N N . SER A 1 204 ? -23.689 4.687 24.256 1.00 68.19 204 SER A N 1
ATOM 1602 C CA . SER A 1 204 ? -24.292 5.891 24.848 1.00 68.19 204 SER A CA 1
ATOM 1603 C C . SER A 1 204 ? -25.337 5.590 25.933 1.00 68.19 204 SER A C 1
ATOM 1605 O O . SER A 1 204 ? -25.870 6.512 26.554 1.00 68.19 204 SER A O 1
ATOM 1607 N N . GLU A 1 205 ? -25.650 4.312 26.191 1.00 73.00 205 GLU A N 1
ATOM 1608 C CA . GLU A 1 205 ? -26.620 3.923 27.219 1.00 73.00 205 GLU A CA 1
ATOM 1609 C C . GLU A 1 205 ? -26.087 4.237 28.633 1.00 73.00 205 GLU A C 1
ATOM 1611 O O . GLU A 1 205 ? -25.048 3.693 29.032 1.00 73.00 205 GLU A O 1
ATOM 1616 N N . PRO A 1 206 ? -26.804 5.051 29.440 1.00 80.69 206 PRO A N 1
ATOM 1617 C CA . PRO A 1 206 ? -26.371 5.399 30.789 1.00 80.69 206 PRO A CA 1
ATOM 1618 C C . PRO A 1 206 ? -26.257 4.170 31.699 1.00 80.69 206 PRO A C 1
ATOM 1620 O O . PRO A 1 206 ? -27.245 3.508 32.020 1.00 80.69 206 PRO A O 1
ATOM 1623 N N . GLN A 1 207 ? -25.049 3.904 32.187 1.00 85.19 207 GLN A N 1
ATOM 1624 C CA . GLN A 1 207 ? -24.747 2.759 33.037 1.00 85.19 207 GLN A CA 1
ATOM 1625 C C . GLN A 1 207 ? -24.885 3.119 34.516 1.00 85.19 207 GLN A C 1
ATOM 1627 O O . GLN A 1 207 ? -24.223 4.037 35.011 1.00 85.19 207 GLN A O 1
ATOM 1632 N N . SER A 1 208 ? -25.706 2.364 35.246 1.00 88.81 208 SER A N 1
ATOM 1633 C CA . SER A 1 208 ? -25.882 2.541 36.690 1.00 88.81 208 SER A CA 1
ATOM 1634 C C . SER A 1 208 ? -24.625 2.200 37.480 1.00 88.81 208 SER A C 1
ATOM 1636 O O . SER A 1 208 ? -23.946 1.210 37.205 1.00 88.81 208 SER A O 1
ATOM 1638 N N . ARG A 1 209 ? -24.362 3.002 38.510 1.00 91.12 209 ARG A N 1
ATOM 1639 C CA . ARG A 1 209 ? -23.210 2.860 39.397 1.00 91.12 209 ARG A CA 1
ATOM 1640 C C . ARG A 1 209 ? -23.668 2.597 40.829 1.00 91.12 209 ARG A C 1
ATOM 1642 O O . ARG A 1 209 ? -24.646 3.185 41.284 1.00 91.12 209 ARG A O 1
ATOM 1649 N N . SER A 1 210 ? -22.965 1.705 41.519 1.00 90.00 210 SER A N 1
ATOM 1650 C CA . SER A 1 210 ? -23.231 1.279 42.900 1.00 90.00 210 SER A CA 1
ATOM 1651 C C . SER A 1 210 ? -21.925 1.182 43.686 1.00 90.00 210 SER A C 1
ATOM 1653 O O . SER A 1 210 ? -20.847 1.265 43.118 1.00 90.00 210 SER A O 1
ATOM 1655 N N . ASN A 1 211 ? -21.974 1.001 45.000 1.00 89.88 211 ASN A N 1
ATOM 1656 C CA . ASN A 1 211 ? -20.774 0.763 45.814 1.00 89.88 211 ASN A CA 1
ATOM 1657 C C . ASN A 1 211 ? -20.288 -0.709 45.778 1.00 89.88 211 ASN A C 1
ATOM 1659 O O . ASN A 1 211 ? -19.110 -0.973 46.049 1.00 89.88 211 ASN A O 1
ATOM 1663 N N . GLU A 1 212 ? -21.161 -1.648 45.399 1.00 87.25 212 GLU A N 1
ATOM 1664 C CA . GLU A 1 212 ? -20.912 -3.099 45.338 1.00 87.25 212 GLU A CA 1
ATOM 1665 C C . GLU A 1 212 ? -20.167 -3.562 44.077 1.00 87.25 212 GLU A C 1
ATOM 1667 O O . GLU A 1 212 ? -20.515 -3.183 42.957 1.00 87.25 212 GLU A O 1
ATOM 1672 N N . CYS A 1 213 ? -19.180 -4.445 44.251 1.00 88.81 213 CYS A N 1
ATOM 1673 C CA . CYS A 1 213 ? -18.510 -5.115 43.137 1.00 88.81 213 CYS A CA 1
ATOM 1674 C C . CYS A 1 213 ? -19.471 -6.096 42.454 1.00 88.81 213 CYS A C 1
ATOM 1676 O O . CYS A 1 213 ? -20.049 -6.954 43.114 1.00 88.81 213 CYS A O 1
ATOM 1678 N N . THR A 1 214 ? -19.641 -5.964 41.138 1.00 87.50 214 THR A N 1
ATOM 1679 C CA . THR A 1 214 ? -20.623 -6.753 40.361 1.00 87.50 214 THR A CA 1
ATOM 1680 C C . THR A 1 214 ? -19.991 -7.634 39.295 1.00 87.50 214 THR A C 1
ATOM 1682 O O . THR A 1 214 ? -20.652 -8.539 38.794 1.00 87.50 214 THR A O 1
ATOM 1685 N N . HIS A 1 215 ? -18.732 -7.381 38.938 1.00 84.69 215 HIS A N 1
ATOM 1686 C CA . HIS A 1 215 ? -18.032 -8.131 37.907 1.00 84.69 215 HIS A CA 1
ATOM 1687 C C . HIS A 1 215 ? -16.524 -8.158 38.179 1.00 84.69 215 HIS A C 1
ATOM 1689 O O . HIS A 1 215 ? -15.976 -7.210 38.745 1.00 84.69 215 HIS A O 1
ATOM 1695 N N . GLU A 1 216 ? -15.838 -9.224 37.754 1.00 80.94 216 GLU A N 1
ATOM 1696 C CA . GLU A 1 216 ? -14.377 -9.314 37.876 1.00 80.94 216 GLU A CA 1
ATOM 1697 C C . GLU A 1 216 ? -13.669 -8.309 36.964 1.00 80.94 216 GLU A C 1
ATOM 1699 O O . GLU A 1 216 ? -12.666 -7.718 37.362 1.00 80.94 216 GLU A O 1
ATOM 1704 N N . ASN A 1 217 ? -14.207 -8.089 35.758 1.00 78.88 217 ASN A N 1
ATOM 1705 C CA . ASN A 1 217 ? -13.682 -7.099 34.822 1.00 78.88 217 ASN A CA 1
ATOM 1706 C C . ASN A 1 217 ? -13.963 -5.674 35.339 1.00 78.88 217 ASN A C 1
ATOM 1708 O O . ASN A 1 217 ? -15.136 -5.303 35.475 1.00 78.88 217 ASN A O 1
ATOM 1712 N N . PRO A 1 218 ? -12.927 -4.848 35.566 1.00 83.62 218 PRO A N 1
ATOM 1713 C CA . PRO A 1 218 ? -13.092 -3.473 36.027 1.00 83.62 218 PRO A CA 1
ATOM 1714 C C . PRO A 1 218 ? -13.958 -2.606 35.105 1.00 83.62 218 PRO A C 1
ATOM 1716 O O . PRO A 1 218 ? -14.675 -1.740 35.589 1.00 83.62 218 PRO A O 1
ATOM 1719 N N . LEU A 1 219 ? -13.950 -2.835 33.789 1.00 80.38 219 LEU A N 1
ATOM 1720 C CA . LEU A 1 219 ? -14.743 -2.026 32.852 1.00 80.38 219 LEU A CA 1
ATOM 1721 C C . LEU A 1 219 ? -16.256 -2.268 32.981 1.00 80.38 219 LEU A C 1
ATOM 1723 O O . LEU A 1 219 ? -17.052 -1.394 32.636 1.00 80.38 219 LEU A O 1
ATOM 1727 N N . GLU A 1 220 ? -16.651 -3.439 33.488 1.00 81.62 220 GLU A N 1
ATOM 1728 C CA . GLU A 1 220 ? -18.053 -3.870 33.573 1.00 81.62 220 GLU A CA 1
ATOM 1729 C C . GLU A 1 220 ? -18.641 -3.732 34.981 1.00 81.62 220 GLU A C 1
ATOM 1731 O O . GLU A 1 220 ? -19.859 -3.648 35.136 1.00 81.62 220 GLU A O 1
ATOM 1736 N N . THR A 1 221 ? -17.804 -3.662 36.019 1.00 88.62 221 THR A N 1
ATOM 1737 C CA . THR A 1 221 ? -18.301 -3.486 37.385 1.00 88.62 221 THR A CA 1
ATOM 1738 C C . THR A 1 221 ? -18.941 -2.107 37.583 1.00 88.62 221 THR A C 1
ATOM 1740 O O . THR A 1 221 ? -18.465 -1.072 37.109 1.00 88.62 221 THR A O 1
ATOM 1743 N N . LYS A 1 222 ? -20.035 -2.075 38.343 1.00 90.88 222 LYS A N 1
ATOM 1744 C CA . LYS A 1 222 ? -20.802 -0.863 38.676 1.00 90.88 222 LYS A CA 1
ATOM 1745 C C . LYS A 1 222 ? -20.113 0.056 39.683 1.00 90.88 222 LYS A C 1
ATOM 1747 O O . LYS A 1 222 ? -20.579 1.166 39.916 1.00 90.88 222 LYS A O 1
ATOM 1752 N N . ASN A 1 223 ? -19.020 -0.383 40.290 1.00 93.50 223 ASN A N 1
ATOM 1753 C CA . ASN A 1 223 ? -18.422 0.284 41.443 1.00 93.50 223 ASN A CA 1
ATOM 1754 C C . ASN A 1 223 ? -17.196 1.146 41.147 1.00 93.50 223 ASN A C 1
ATOM 1756 O O . ASN A 1 223 ? -16.541 1.645 42.071 1.00 93.50 223 ASN A O 1
ATOM 1760 N N . LEU A 1 224 ? -16.964 1.372 39.856 1.00 93.12 224 LEU A N 1
ATOM 1761 C CA . LEU A 1 224 ? -15.986 2.291 39.298 1.00 93.12 224 LEU A CA 1
ATOM 1762 C C . LEU A 1 224 ? -16.676 3.334 38.412 1.00 93.12 224 LEU A C 1
ATOM 1764 O O . LEU A 1 224 ? -17.642 3.012 37.719 1.00 93.12 224 LEU A O 1
ATOM 1768 N N . ALA A 1 225 ? -16.158 4.559 38.407 1.00 92.19 225 ALA A N 1
ATOM 1769 C CA . ALA A 1 225 ? -16.441 5.585 37.404 1.00 92.19 225 ALA A CA 1
ATOM 1770 C C . ALA A 1 225 ? -15.117 6.066 36.798 1.00 92.19 225 ALA A C 1
ATOM 1772 O O . ALA A 1 225 ? -14.120 6.153 37.508 1.00 92.19 225 ALA A O 1
ATOM 1773 N N . PHE A 1 226 ? -15.093 6.360 35.499 1.00 89.62 226 PHE A N 1
ATOM 1774 C CA . PHE A 1 226 ? -13.839 6.542 34.760 1.00 89.62 226 PHE A CA 1
ATOM 1775 C C . PHE A 1 226 ? -13.613 7.987 34.328 1.00 89.62 226 PHE A C 1
ATOM 1777 O O . PHE A 1 226 ? -14.559 8.710 34.012 1.00 89.62 226 PHE A O 1
ATOM 1784 N N . PHE A 1 227 ? -12.351 8.391 34.237 1.00 86.75 227 PHE A N 1
ATOM 1785 C CA . PHE A 1 227 ? -11.942 9.678 33.692 1.00 86.75 227 PHE A CA 1
ATOM 1786 C C . PHE A 1 227 ? -12.561 9.919 32.305 1.00 86.75 227 PHE A C 1
ATOM 1788 O O . PHE A 1 227 ? -12.585 9.022 31.461 1.00 86.75 227 PHE A O 1
ATOM 1795 N N . SER A 1 228 ? -13.036 11.147 32.059 1.00 80.88 228 SER A N 1
ATOM 1796 C CA . SER A 1 228 ? -13.716 11.606 30.828 1.00 80.88 228 SER A CA 1
ATOM 1797 C C . SER A 1 228 ? -15.147 11.099 30.588 1.00 80.88 228 SER A C 1
ATOM 1799 O O . SER A 1 228 ? -15.763 11.505 29.603 1.00 80.88 228 SER A O 1
ATOM 1801 N N . THR A 1 229 ? -15.701 10.267 31.476 1.00 85.69 229 THR A N 1
ATOM 1802 C CA . THR A 1 229 ? -17.126 9.889 31.417 1.00 85.69 229 THR A CA 1
ATOM 1803 C C . THR A 1 229 ? -18.011 11.023 31.935 1.00 85.69 229 THR A C 1
ATOM 1805 O O . THR A 1 229 ? -17.594 11.807 32.795 1.00 85.69 229 THR A O 1
ATOM 1808 N N . ASN A 1 230 ? -19.229 11.144 31.404 1.00 84.81 230 ASN A N 1
ATOM 1809 C CA . ASN A 1 230 ? -20.189 12.155 31.852 1.00 84.81 230 ASN A CA 1
ATOM 1810 C C . ASN A 1 230 ? -21.158 11.526 32.858 1.00 84.81 230 ASN A C 1
ATOM 1812 O O . ASN A 1 230 ? -21.730 10.470 32.592 1.00 84.81 230 ASN A O 1
ATOM 1816 N N . ALA A 1 231 ? -21.394 12.174 33.994 1.00 88.19 231 ALA A N 1
ATOM 1817 C CA . ALA A 1 231 ? -22.500 11.811 34.867 1.00 88.19 231 ALA A CA 1
ATOM 1818 C C . ALA A 1 231 ? -23.814 12.284 34.233 1.00 88.19 231 ALA A C 1
ATOM 1820 O O . ALA A 1 231 ? -24.006 13.479 34.020 1.00 88.19 231 ALA A O 1
ATOM 1821 N N . VAL A 1 232 ? -24.718 11.358 33.923 1.00 84.75 232 VAL A N 1
ATOM 1822 C CA . VAL A 1 232 ? -25.994 11.666 33.256 1.00 84.75 232 VAL A CA 1
ATOM 1823 C C . VAL A 1 232 ? -27.031 12.105 34.284 1.00 84.75 232 VAL A C 1
ATOM 1825 O O . VAL A 1 232 ? -27.690 13.127 34.116 1.00 84.75 232 VAL A O 1
ATOM 1828 N N . GLU A 1 233 ? -27.145 11.354 35.378 1.00 84.69 233 GLU A N 1
ATOM 1829 C CA . GLU A 1 233 ? -28.100 11.620 36.451 1.00 84.69 233 GLU A CA 1
ATOM 1830 C C . GLU A 1 233 ? -27.595 11.111 37.805 1.00 84.69 233 GLU A C 1
ATOM 1832 O O . GLU A 1 233 ? -26.639 10.334 37.886 1.00 84.69 233 GLU A O 1
ATOM 1837 N N . GLY A 1 234 ? -28.249 11.571 38.873 1.00 85.94 234 GLY A N 1
ATOM 1838 C CA . GLY A 1 234 ? -27.937 11.202 40.250 1.00 85.94 234 GLY A CA 1
ATOM 1839 C C . GLY A 1 234 ? -26.691 11.878 40.817 1.00 85.94 234 GLY A C 1
ATOM 1840 O O . GLY A 1 234 ? -26.144 12.829 40.253 1.00 85.94 234 GLY A O 1
ATOM 1841 N N . THR A 1 235 ? -26.258 11.399 41.980 1.00 91.75 235 THR A N 1
ATOM 1842 C CA . THR A 1 235 ? -25.063 11.891 42.678 1.00 91.75 235 THR A CA 1
ATOM 1843 C C . THR A 1 235 ? -24.242 10.732 43.226 1.00 91.75 235 THR A C 1
ATOM 1845 O O . THR A 1 235 ? -24.794 9.715 43.650 1.00 91.75 235 THR A O 1
ATOM 1848 N N . ALA A 1 236 ? -22.919 10.872 43.233 1.00 93.50 236 ALA A N 1
ATOM 1849 C CA . ALA A 1 236 ? -22.030 9.889 43.838 1.00 93.50 236 ALA A CA 1
ATOM 1850 C C . ALA A 1 236 ? -20.824 10.529 44.522 1.00 93.50 236 ALA A C 1
ATOM 1852 O O . ALA A 1 236 ? -20.362 11.604 44.140 1.00 93.50 236 ALA A O 1
ATOM 1853 N N . LYS A 1 237 ? -20.298 9.818 45.523 1.00 93.44 237 LYS A N 1
ATOM 1854 C CA . LYS A 1 237 ? -18.992 10.079 46.134 1.00 93.44 237 LYS A CA 1
ATOM 1855 C C . LYS A 1 237 ? -18.059 8.917 45.840 1.00 93.44 237 LYS A C 1
ATOM 1857 O O . LYS A 1 237 ? -18.459 7.761 46.004 1.00 93.44 237 LYS A O 1
ATOM 1862 N N . GLY A 1 238 ? -16.818 9.206 45.464 1.00 93.19 238 GLY A N 1
ATOM 1863 C CA . GLY A 1 238 ? -15.820 8.176 45.192 1.00 93.19 238 GLY A CA 1
ATOM 1864 C C . GLY A 1 238 ? -14.394 8.575 45.557 1.00 93.19 238 GLY A C 1
ATOM 1865 O O . GLY A 1 238 ? -14.069 9.758 45.596 1.00 93.19 238 GLY A O 1
ATOM 1866 N N . ILE A 1 239 ? -13.558 7.571 45.830 1.00 94.56 239 ILE A N 1
ATOM 1867 C CA . ILE A 1 239 ? -12.118 7.721 46.089 1.00 94.56 239 ILE A CA 1
ATOM 1868 C C . ILE A 1 239 ? -11.379 7.722 44.754 1.00 94.56 239 ILE A C 1
ATOM 1870 O O . ILE A 1 239 ? -11.592 6.819 43.947 1.00 94.56 239 ILE A O 1
ATOM 1874 N N . VAL A 1 240 ? -10.485 8.682 44.532 1.00 94.56 240 VAL A N 1
ATOM 1875 C CA . VAL A 1 240 ? -9.603 8.704 43.358 1.00 94.56 240 VAL A CA 1
ATOM 1876 C C . VAL A 1 240 ? -8.610 7.545 43.430 1.00 94.56 240 VAL A C 1
ATOM 1878 O O . VAL A 1 240 ? -7.800 7.483 44.354 1.00 94.56 240 VAL A O 1
ATOM 1881 N N . ILE A 1 241 ? -8.646 6.651 42.442 1.00 93.75 241 ILE A N 1
ATOM 1882 C CA . ILE A 1 241 ? -7.746 5.490 42.345 1.00 93.75 241 ILE A CA 1
ATOM 1883 C C . ILE A 1 241 ? -6.589 5.735 41.370 1.00 93.75 241 ILE A C 1
ATOM 1885 O O . ILE A 1 241 ? -5.442 5.435 41.699 1.00 93.75 241 ILE A O 1
ATOM 1889 N N . TYR A 1 242 ? -6.859 6.356 40.216 1.00 92.19 242 TYR A N 1
ATOM 1890 C CA . TYR A 1 242 ? -5.853 6.706 39.211 1.00 92.19 242 TYR A CA 1
ATOM 1891 C C . TYR A 1 242 ? -6.012 8.149 38.737 1.00 92.19 242 TYR A C 1
ATOM 1893 O O . TYR A 1 242 ? -7.122 8.670 38.634 1.00 92.19 242 TYR A O 1
ATOM 1901 N N . THR A 1 243 ? -4.878 8.776 38.419 1.00 91.31 243 THR A N 1
ATOM 1902 C CA . THR A 1 243 ? -4.767 10.162 37.940 1.00 91.31 243 THR A CA 1
ATOM 1903 C C . THR A 1 243 ? -3.909 10.245 36.674 1.00 91.31 243 THR A C 1
ATOM 1905 O O . THR A 1 243 ? -2.991 9.438 36.486 1.00 91.31 243 THR A O 1
ATOM 1908 N N . GLY A 1 244 ? -4.200 11.220 35.806 1.00 85.12 244 GLY A N 1
ATOM 1909 C CA . GLY A 1 244 ? -3.439 11.514 34.586 1.00 85.12 244 GLY A CA 1
ATOM 1910 C C . GLY A 1 244 ? -3.324 10.319 33.633 1.00 85.12 244 GLY A C 1
ATOM 1911 O O . GLY A 1 244 ? -4.303 9.612 33.385 1.00 85.12 244 GLY A O 1
ATOM 1912 N N . ASP A 1 245 ? -2.112 10.066 33.131 1.00 80.56 245 ASP A N 1
ATOM 1913 C CA . ASP A 1 245 ? -1.799 8.979 32.184 1.00 80.56 245 ASP A CA 1
ATOM 1914 C C . ASP A 1 245 ? -2.076 7.567 32.739 1.00 80.56 245 ASP A C 1
ATOM 1916 O O . ASP A 1 245 ? -2.221 6.618 31.971 1.00 80.56 245 ASP A O 1
ATOM 1920 N N . ARG A 1 246 ? -2.171 7.412 34.070 1.00 86.81 246 ARG A N 1
ATOM 1921 C CA . ARG A 1 246 ? -2.451 6.119 34.724 1.00 86.81 246 ARG A CA 1
ATOM 1922 C C . ARG A 1 246 ? -3.927 5.733 34.675 1.00 86.81 246 ARG A C 1
ATOM 1924 O O . ARG A 1 246 ? -4.243 4.566 34.888 1.00 86.81 246 ARG A O 1
ATOM 1931 N N . THR A 1 247 ? -4.815 6.692 34.412 1.00 87.38 247 THR A N 1
ATOM 1932 C CA . THR A 1 247 ? -6.246 6.409 34.234 1.00 87.38 247 THR A CA 1
ATOM 1933 C C . THR A 1 247 ? -6.468 5.481 33.044 1.00 87.38 247 THR A C 1
ATOM 1935 O O . THR A 1 247 ? -5.650 5.439 32.122 1.00 87.38 247 THR A O 1
ATOM 1938 N N . VAL A 1 248 ? -7.587 4.756 33.012 1.00 84.50 248 VAL A N 1
ATOM 1939 C CA . VAL A 1 248 ? -7.920 3.873 31.878 1.00 84.50 248 VAL A CA 1
ATOM 1940 C C . VAL A 1 248 ? -7.902 4.655 30.561 1.00 84.50 248 VAL A C 1
ATOM 1942 O O . VAL A 1 248 ? -7.275 4.239 29.586 1.00 84.50 248 VAL A O 1
ATOM 1945 N N . MET A 1 249 ? -8.528 5.830 30.556 1.00 80.62 249 MET A N 1
ATOM 1946 C CA . MET A 1 249 ? -8.563 6.712 29.394 1.00 80.62 249 MET A CA 1
ATOM 1947 C C . MET A 1 249 ? -7.188 7.342 29.098 1.00 80.62 249 MET A C 1
ATOM 1949 O O . MET A 1 249 ? -6.808 7.478 27.936 1.00 80.62 249 MET A O 1
ATOM 1953 N N . GLY A 1 250 ? -6.394 7.657 30.126 1.00 79.12 250 GLY A N 1
ATOM 1954 C CA . GLY A 1 250 ? -5.018 8.127 29.967 1.00 79.12 250 GLY A CA 1
ATOM 1955 C C . GLY A 1 250 ? -4.103 7.096 29.312 1.00 79.12 250 GLY A C 1
ATOM 1956 O O . GLY A 1 250 ? -3.352 7.441 28.402 1.00 79.12 250 GLY A O 1
ATOM 1957 N N . ARG A 1 251 ? -4.247 5.813 29.662 1.00 81.25 251 ARG A N 1
ATOM 1958 C CA . ARG A 1 251 ? -3.535 4.709 29.002 1.00 81.25 251 ARG A CA 1
ATOM 1959 C C . ARG A 1 251 ? -3.924 4.572 27.531 1.00 81.25 251 ARG A C 1
ATOM 1961 O O . ARG A 1 251 ? -3.042 4.369 26.700 1.00 81.25 251 ARG A O 1
ATOM 1968 N N . ILE A 1 252 ? -5.212 4.706 27.199 1.00 77.12 252 ILE A N 1
ATOM 1969 C CA . ILE A 1 252 ? -5.702 4.665 25.807 1.00 77.12 252 ILE A CA 1
ATOM 1970 C C . ILE A 1 252 ? -5.146 5.849 25.008 1.00 77.12 252 ILE A C 1
ATOM 1972 O O . ILE A 1 252 ? -4.617 5.652 23.916 1.00 77.12 252 ILE A O 1
ATOM 1976 N N . ALA A 1 253 ? -5.202 7.063 25.564 1.00 74.38 253 ALA A N 1
ATOM 1977 C CA . ALA A 1 253 ? -4.633 8.252 24.934 1.00 74.38 253 ALA A CA 1
ATOM 1978 C C . ALA A 1 253 ? -3.115 8.119 24.741 1.00 74.38 253 ALA A C 1
ATOM 1980 O O . ALA A 1 253 ? -2.591 8.457 23.677 1.00 74.38 253 ALA A O 1
ATOM 1981 N N . HIS A 1 254 ? -2.409 7.580 25.737 1.00 75.69 254 HIS A N 1
ATOM 1982 C CA . HIS A 1 254 ? -0.974 7.355 25.655 1.00 75.69 254 HIS A CA 1
ATOM 1983 C C . HIS A 1 254 ? -0.631 6.322 24.574 1.00 75.69 254 HIS A C 1
ATOM 1985 O O . HIS A 1 254 ? 0.218 6.603 23.729 1.00 75.69 254 HIS A O 1
ATOM 1991 N N . LEU A 1 255 ? -1.360 5.201 24.515 1.00 78.50 255 LEU A N 1
ATOM 1992 C CA . LEU A 1 255 ? -1.240 4.196 23.456 1.00 78.50 255 LEU A CA 1
ATOM 1993 C C . LEU A 1 255 ? -1.488 4.813 22.072 1.00 78.50 255 LEU A C 1
ATOM 1995 O O . LEU A 1 255 ? -0.635 4.700 21.197 1.00 78.50 255 LEU A O 1
ATOM 1999 N N . ALA A 1 256 ? -2.598 5.530 21.883 1.00 73.44 256 ALA A N 1
ATOM 2000 C CA . ALA A 1 256 ? -2.912 6.195 20.620 1.00 73.44 256 ALA A CA 1
ATOM 2001 C C . ALA A 1 256 ? -1.840 7.226 20.223 1.00 73.44 256 ALA A C 1
ATOM 2003 O O . ALA A 1 256 ? -1.502 7.351 19.054 1.00 73.44 256 ALA A O 1
ATOM 2004 N N . SER A 1 257 ? -1.251 7.948 21.176 1.00 72.25 257 SER A N 1
ATOM 2005 C CA . SER A 1 257 ? -0.190 8.922 20.888 1.00 72.25 257 SER A CA 1
ATOM 2006 C C . SER A 1 257 ? 1.188 8.293 20.633 1.00 72.25 257 SER A C 1
ATOM 2008 O O . SER A 1 257 ? 2.012 8.883 19.932 1.00 72.25 257 SER A O 1
ATOM 2010 N N . GLY A 1 258 ? 1.448 7.122 21.222 1.00 69.38 258 GLY A N 1
ATOM 2011 C CA . GLY A 1 258 ? 2.725 6.413 21.164 1.00 69.38 258 GLY A CA 1
ATOM 2012 C C . GLY A 1 258 ? 2.860 5.466 19.972 1.00 69.38 258 GLY A C 1
ATOM 2013 O O . GLY A 1 258 ? 3.980 5.073 19.646 1.00 69.38 258 GLY A O 1
ATOM 2014 N N . LEU A 1 259 ? 1.749 5.105 19.321 1.00 76.00 259 LEU A N 1
ATOM 2015 C CA . LEU A 1 259 ? 1.747 4.253 18.135 1.00 76.00 259 LEU A CA 1
ATOM 2016 C C . LEU A 1 259 ? 2.371 4.969 16.931 1.00 76.00 259 LEU A C 1
ATOM 2018 O O . LEU A 1 259 ? 1.997 6.087 16.573 1.00 76.00 259 LEU A O 1
ATOM 2022 N N . ASP A 1 260 ? 3.309 4.280 16.283 1.00 72.25 260 ASP A N 1
ATOM 2023 C CA . ASP A 1 260 ? 3.876 4.712 15.010 1.00 72.25 260 ASP A CA 1
ATOM 2024 C C . ASP A 1 260 ? 2.852 4.497 13.885 1.00 72.25 260 ASP A C 1
ATOM 2026 O O . ASP A 1 260 ? 2.319 3.393 13.724 1.00 72.25 260 ASP A O 1
ATOM 2030 N N . THR A 1 261 ? 2.600 5.549 13.104 1.00 67.38 261 THR A N 1
ATOM 2031 C CA . THR A 1 261 ? 1.702 5.527 11.938 1.00 67.38 261 THR A CA 1
ATOM 2032 C C . THR A 1 261 ? 2.276 4.701 10.789 1.00 67.38 261 THR A C 1
ATOM 2034 O O . THR A 1 261 ? 1.552 4.316 9.878 1.00 67.38 261 THR A O 1
ATOM 2037 N N . GLY A 1 262 ? 3.581 4.407 10.812 1.00 72.56 262 GLY A N 1
ATOM 2038 C CA . GLY A 1 262 ? 4.250 3.752 9.695 1.00 72.56 262 GLY A CA 1
ATOM 2039 C C . GLY A 1 262 ? 4.266 4.621 8.432 1.00 72.56 262 GLY A C 1
ATOM 2040 O O . GLY A 1 262 ? 3.897 5.796 8.444 1.00 72.56 262 GLY A O 1
ATOM 2041 N N . MET A 1 263 ? 4.752 4.042 7.331 1.00 80.62 263 MET A N 1
ATOM 2042 C CA . MET A 1 263 ? 4.779 4.704 6.023 1.00 80.62 263 MET A CA 1
ATOM 2043 C C . MET A 1 263 ? 3.534 4.346 5.217 1.00 80.62 263 MET A C 1
ATOM 2045 O O . MET A 1 263 ? 3.224 3.157 5.055 1.00 80.62 263 MET A O 1
ATOM 2049 N N . THR A 1 264 ? 2.885 5.364 4.655 1.00 87.00 264 THR A N 1
ATOM 2050 C CA . THR A 1 264 ? 1.745 5.205 3.748 1.00 87.00 264 THR A CA 1
ATOM 2051 C C . THR A 1 264 ? 2.152 4.426 2.485 1.00 87.00 264 THR A C 1
ATOM 2053 O O . THR A 1 264 ? 3.336 4.391 2.117 1.00 87.00 264 THR A O 1
ATOM 2056 N N . PRO A 1 265 ? 1.205 3.775 1.783 1.00 87.75 265 PRO A N 1
ATOM 2057 C CA . PRO A 1 265 ? 1.497 3.097 0.524 1.00 87.75 265 PRO A CA 1
ATOM 2058 C C . PRO A 1 265 ? 2.126 4.025 -0.517 1.00 87.75 265 PRO A C 1
ATOM 2060 O O . PRO A 1 265 ? 3.101 3.629 -1.150 1.00 87.75 265 PRO A O 1
ATOM 2063 N N . ILE A 1 266 ? 1.633 5.258 -0.668 1.00 88.94 266 ILE A N 1
ATOM 2064 C CA . ILE A 1 266 ? 2.209 6.225 -1.608 1.00 88.94 266 ILE A CA 1
ATOM 2065 C C . ILE A 1 266 ? 3.628 6.652 -1.216 1.00 88.94 266 ILE A C 1
ATOM 2067 O O . ILE A 1 266 ? 4.490 6.706 -2.090 1.00 88.94 266 ILE A O 1
ATOM 2071 N N . ALA A 1 267 ? 3.920 6.861 0.073 1.00 86.38 267 ALA A N 1
ATOM 2072 C CA . ALA A 1 267 ? 5.274 7.181 0.525 1.00 86.38 267 ALA A CA 1
ATOM 2073 C C . ALA A 1 267 ? 6.262 6.049 0.203 1.00 86.38 267 ALA A C 1
ATOM 2075 O O . ALA A 1 267 ? 7.345 6.307 -0.322 1.00 86.38 267 ALA A O 1
ATOM 2076 N N . LYS A 1 268 ? 5.863 4.786 0.421 1.00 88.25 268 LYS A N 1
ATOM 2077 C CA . LYS A 1 268 ? 6.664 3.606 0.037 1.00 88.25 268 LYS A CA 1
ATOM 2078 C C . LYS A 1 268 ? 6.924 3.550 -1.472 1.00 88.25 268 LYS A C 1
ATOM 2080 O O . LYS A 1 268 ? 8.001 3.144 -1.904 1.00 88.25 268 LYS A O 1
ATOM 2085 N N . GLU A 1 269 ? 5.941 3.935 -2.284 1.00 88.88 269 GLU A N 1
ATOM 2086 C CA . GLU A 1 269 ? 6.084 3.988 -3.742 1.00 88.88 269 GLU A CA 1
ATOM 2087 C C . GLU A 1 269 ? 7.003 5.132 -4.200 1.00 88.88 269 GLU A C 1
ATOM 2089 O O . GLU A 1 269 ? 7.833 4.920 -5.086 1.00 88.88 269 GLU A O 1
ATOM 2094 N N . ILE A 1 270 ? 6.908 6.311 -3.577 1.00 86.69 270 ILE A N 1
ATOM 2095 C CA . ILE A 1 270 ? 7.798 7.453 -3.836 1.00 86.69 270 ILE A CA 1
ATOM 2096 C C . ILE A 1 270 ? 9.238 7.108 -3.439 1.00 86.69 270 ILE A C 1
ATOM 2098 O O . ILE A 1 270 ? 10.158 7.363 -4.212 1.00 86.69 270 ILE A O 1
ATOM 2102 N N . GLU A 1 271 ? 9.452 6.478 -2.283 1.00 86.12 271 GLU A N 1
ATOM 2103 C CA . GLU A 1 271 ? 10.778 6.033 -1.841 1.00 86.12 271 GLU A CA 1
ATOM 2104 C C . GLU A 1 271 ? 11.375 5.006 -2.818 1.00 86.12 271 GLU A C 1
ATOM 2106 O O . GLU A 1 271 ? 12.513 5.160 -3.269 1.00 86.12 271 GLU A O 1
ATOM 2111 N N . HIS A 1 272 ? 10.592 3.996 -3.221 1.00 86.25 272 HIS A N 1
ATOM 2112 C CA . HIS A 1 272 ? 11.014 3.015 -4.225 1.00 86.25 272 HIS A CA 1
ATOM 2113 C C . HIS A 1 272 ? 11.431 3.683 -5.540 1.00 86.25 272 HIS A C 1
ATOM 2115 O O . HIS A 1 272 ? 12.473 3.354 -6.111 1.00 86.25 272 HIS A O 1
ATOM 2121 N N . PHE A 1 273 ? 10.631 4.644 -5.997 1.00 86.94 273 PHE A N 1
ATOM 2122 C CA . PHE A 1 273 ? 10.913 5.440 -7.180 1.00 86.94 273 PHE A CA 1
ATOM 2123 C C . PHE A 1 273 ? 12.211 6.257 -7.040 1.00 86.94 273 PHE A C 1
ATOM 2125 O O . PHE A 1 273 ? 13.071 6.186 -7.920 1.00 86.94 273 PHE A O 1
ATOM 2132 N N . ILE A 1 274 ? 12.401 6.968 -5.923 1.00 86.50 274 ILE A N 1
ATOM 2133 C CA . ILE A 1 274 ? 13.611 7.759 -5.652 1.00 86.50 274 ILE A CA 1
ATOM 2134 C C . ILE A 1 274 ? 14.853 6.867 -5.684 1.00 86.50 274 ILE A C 1
ATOM 2136 O O . ILE A 1 274 ? 15.849 7.231 -6.311 1.00 86.50 274 ILE A O 1
ATOM 2140 N N . HIS A 1 275 ? 14.807 5.687 -5.060 1.00 86.62 275 HIS A N 1
ATOM 2141 C CA . HIS A 1 275 ? 15.926 4.743 -5.091 1.00 86.62 275 HIS A CA 1
ATOM 2142 C C . HIS A 1 275 ? 16.240 4.247 -6.501 1.00 86.62 275 HIS A C 1
ATOM 2144 O O . HIS A 1 275 ? 17.413 4.121 -6.856 1.00 86.62 275 HIS A O 1
ATOM 2150 N N . LEU A 1 276 ? 15.211 3.984 -7.308 1.00 86.75 276 LEU A N 1
ATOM 2151 C CA . LEU A 1 276 ? 15.368 3.520 -8.681 1.00 86.75 276 LEU A CA 1
ATOM 2152 C C . LEU A 1 276 ? 16.064 4.574 -9.553 1.00 86.75 276 LEU A C 1
ATOM 2154 O O . LEU A 1 276 ? 17.074 4.268 -10.185 1.00 86.75 276 LEU A O 1
ATOM 2158 N N . ILE A 1 277 ? 15.577 5.819 -9.532 1.00 87.94 277 ILE A N 1
ATOM 2159 C CA . ILE A 1 277 ? 16.160 6.925 -10.307 1.00 87.94 277 ILE A CA 1
ATOM 2160 C C . ILE A 1 277 ? 17.549 7.291 -9.795 1.00 87.94 277 ILE A C 1
ATOM 2162 O O . ILE A 1 277 ? 18.471 7.424 -10.591 1.00 87.94 277 ILE A O 1
ATOM 2166 N N . THR A 1 278 ? 17.742 7.364 -8.475 1.00 85.94 278 THR A N 1
ATOM 2167 C CA . THR A 1 278 ? 19.068 7.599 -7.882 1.00 85.94 278 THR A CA 1
ATOM 2168 C C . THR A 1 278 ? 20.061 6.520 -8.316 1.00 85.94 278 THR A C 1
ATOM 2170 O O . THR A 1 278 ? 21.202 6.826 -8.654 1.00 85.94 278 THR A O 1
ATOM 2173 N N . GLY A 1 279 ? 19.626 5.256 -8.361 1.00 87.00 279 GLY A N 1
ATOM 2174 C CA . GLY A 1 279 ? 20.436 4.145 -8.853 1.00 87.00 279 GLY A CA 1
ATOM 2175 C C . GLY A 1 279 ? 20.873 4.330 -10.309 1.00 87.00 279 GLY A C 1
ATOM 2176 O O . GLY A 1 279 ? 22.051 4.148 -10.611 1.00 87.00 279 GLY A O 1
ATOM 2177 N N . VAL A 1 280 ? 19.957 4.739 -11.194 1.00 86.56 280 VAL A N 1
ATOM 2178 C CA . VAL A 1 280 ? 20.262 5.032 -12.608 1.00 86.56 280 VAL A CA 1
ATOM 2179 C C . VAL A 1 280 ? 21.183 6.249 -12.741 1.00 86.56 280 VAL A C 1
ATOM 2181 O O . VAL A 1 280 ? 22.184 6.171 -13.452 1.00 86.56 280 VAL A O 1
ATOM 2184 N N . ALA A 1 281 ? 20.905 7.330 -12.009 1.00 87.38 281 ALA A N 1
ATOM 2185 C CA . ALA A 1 281 ? 21.686 8.566 -12.020 1.00 87.38 281 ALA A CA 1
ATOM 2186 C C . ALA A 1 281 ? 23.142 8.326 -11.596 1.00 87.38 281 ALA A C 1
ATOM 2188 O O . ALA A 1 281 ? 24.074 8.727 -12.291 1.00 87.38 281 ALA A O 1
ATOM 2189 N N . VAL A 1 282 ? 23.349 7.614 -10.482 1.00 87.69 282 VAL A N 1
ATOM 2190 C CA . VAL A 1 282 ? 24.688 7.269 -9.984 1.00 87.69 282 VAL A CA 1
ATOM 2191 C C . VAL A 1 282 ? 25.386 6.299 -10.936 1.00 87.69 282 VAL A C 1
ATOM 2193 O O . VAL A 1 282 ? 26.573 6.470 -11.211 1.00 87.69 282 VAL A O 1
ATOM 2196 N N . PHE A 1 283 ? 24.672 5.306 -11.478 1.00 88.94 283 PHE A N 1
ATOM 2197 C CA . PHE A 1 283 ? 25.242 4.356 -12.434 1.00 88.94 283 PHE A CA 1
ATOM 2198 C C . PHE A 1 283 ? 25.749 5.052 -13.703 1.00 88.94 283 PHE A C 1
ATOM 2200 O O . PHE A 1 283 ? 26.904 4.851 -14.088 1.00 88.94 283 PHE A O 1
ATOM 2207 N N . LEU A 1 284 ? 24.921 5.894 -14.331 1.00 88.00 284 LEU A N 1
ATOM 2208 C CA . LEU A 1 284 ? 25.314 6.660 -15.513 1.00 88.00 284 LEU A CA 1
ATOM 2209 C C . LEU A 1 284 ? 26.427 7.652 -15.171 1.00 88.00 284 LEU A C 1
ATOM 2211 O O . LEU A 1 284 ? 27.460 7.655 -15.837 1.00 88.00 284 LEU A O 1
ATOM 2215 N N . GLY A 1 285 ? 26.273 8.420 -14.092 1.00 87.62 285 GLY A N 1
ATOM 2216 C CA . GLY A 1 285 ? 27.265 9.396 -13.654 1.00 87.62 285 GLY A CA 1
ATOM 2217 C C . GLY A 1 285 ? 28.655 8.782 -13.458 1.00 87.62 285 GLY A C 1
ATOM 2218 O O . GLY A 1 285 ? 29.624 9.241 -14.061 1.00 87.62 285 GLY A O 1
ATOM 2219 N N . VAL A 1 286 ? 28.766 7.708 -12.668 1.00 88.75 286 VAL A N 1
ATOM 2220 C CA . VAL A 1 286 ? 30.053 7.043 -12.390 1.00 88.75 286 VAL A CA 1
ATOM 2221 C C . VAL A 1 286 ? 30.630 6.386 -13.645 1.00 88.75 286 VAL A C 1
ATOM 2223 O O . VAL A 1 286 ? 31.834 6.474 -13.885 1.00 88.75 286 VAL A O 1
ATOM 2226 N N . THR A 1 287 ? 29.792 5.760 -14.476 1.00 88.44 287 THR A N 1
ATOM 2227 C CA . THR A 1 287 ? 30.250 5.126 -15.723 1.00 88.44 287 THR A CA 1
ATOM 2228 C C . THR A 1 287 ? 30.876 6.157 -16.659 1.00 88.44 287 THR A C 1
ATOM 2230 O O . THR A 1 287 ? 31.987 5.958 -17.149 1.00 88.44 287 THR A O 1
ATOM 2233 N N . PHE A 1 288 ? 30.208 7.291 -16.864 1.00 88.00 288 PHE A N 1
ATOM 2234 C CA . PHE A 1 288 ? 30.714 8.351 -17.732 1.00 88.00 288 PHE A CA 1
ATOM 2235 C C . PHE A 1 288 ? 31.862 9.145 -17.111 1.00 88.00 288 PHE A C 1
ATOM 2237 O O . PHE A 1 288 ? 32.730 9.605 -17.847 1.00 88.00 288 PHE A O 1
ATOM 2244 N N . PHE A 1 289 ? 31.943 9.233 -15.782 1.00 88.38 289 PHE A N 1
ATOM 2245 C CA . PHE A 1 289 ? 33.129 9.737 -15.091 1.00 88.38 289 PHE A CA 1
ATOM 2246 C C . PHE A 1 289 ? 34.370 8.886 -15.407 1.00 88.38 289 PHE A C 1
ATOM 2248 O O . PHE A 1 289 ? 35.417 9.427 -15.765 1.00 88.38 289 PHE A O 1
ATOM 2255 N N . ILE A 1 290 ? 34.247 7.552 -15.343 1.00 89.88 290 ILE A N 1
ATOM 2256 C CA . ILE A 1 290 ? 35.335 6.626 -15.696 1.00 89.88 290 ILE A CA 1
ATOM 2257 C C . ILE A 1 290 ? 35.695 6.768 -17.178 1.00 89.88 290 ILE A C 1
ATOM 2259 O O . ILE A 1 290 ? 36.875 6.861 -17.511 1.00 89.88 290 ILE A O 1
ATOM 2263 N N . ILE A 1 291 ? 34.700 6.831 -18.068 1.00 88.81 291 ILE A N 1
ATOM 2264 C CA . ILE A 1 291 ? 34.934 7.022 -19.507 1.00 88.81 291 ILE A CA 1
ATOM 2265 C C . ILE A 1 291 ? 35.647 8.353 -19.772 1.00 88.81 291 ILE A C 1
ATOM 2267 O O . ILE A 1 291 ? 36.623 8.371 -20.514 1.00 88.81 291 ILE A O 1
ATOM 2271 N N . ALA A 1 292 ? 35.220 9.450 -19.142 1.00 86.56 292 ALA A N 1
ATOM 2272 C CA . ALA A 1 292 ? 35.876 10.748 -19.272 1.00 86.56 292 ALA A CA 1
ATOM 2273 C C . ALA A 1 292 ? 37.342 10.679 -18.812 1.00 86.56 292 ALA A C 1
ATOM 2275 O O . ALA A 1 292 ? 38.229 11.186 -19.495 1.00 86.56 292 ALA A O 1
ATOM 2276 N N . PHE A 1 293 ? 37.624 9.986 -17.706 1.00 85.00 293 PHE A N 1
ATOM 2277 C CA . PHE A 1 293 ? 38.999 9.776 -17.253 1.00 85.00 293 PHE A CA 1
ATOM 2278 C C . PHE A 1 293 ? 39.830 8.974 -18.272 1.00 85.00 293 PHE A C 1
ATOM 2280 O O . PHE A 1 293 ? 40.956 9.354 -18.586 1.00 85.00 293 PHE A O 1
ATOM 2287 N N . VAL A 1 294 ? 39.262 7.908 -18.849 1.00 88.94 294 VAL A N 1
ATOM 2288 C CA . VAL A 1 294 ? 39.914 7.080 -19.886 1.00 88.94 294 VAL A CA 1
ATOM 2289 C C . VAL A 1 294 ? 40.155 7.859 -21.184 1.00 88.94 294 VAL A C 1
ATOM 2291 O O . VAL A 1 294 ? 41.180 7.660 -21.831 1.00 88.94 294 VAL A O 1
ATOM 2294 N N . LEU A 1 295 ? 39.255 8.774 -21.550 1.00 86.56 295 LEU A N 1
ATOM 2295 C CA . LEU A 1 295 ? 39.398 9.658 -22.713 1.00 86.56 295 LEU A CA 1
ATOM 2296 C C . LEU A 1 295 ? 40.421 10.794 -22.499 1.00 86.56 295 LEU A C 1
ATOM 2298 O O . LEU A 1 295 ? 40.643 11.588 -23.409 1.00 86.56 295 LEU A O 1
ATOM 2302 N N . GLY A 1 296 ? 41.056 10.878 -21.323 1.00 83.75 296 GLY A N 1
ATOM 2303 C CA . GLY A 1 296 ? 42.116 11.848 -21.032 1.00 83.75 296 GLY A CA 1
ATOM 2304 C C . GLY A 1 296 ? 41.621 13.206 -20.530 1.00 83.75 296 GLY A C 1
ATOM 2305 O O . GLY A 1 296 ? 42.368 14.183 -20.572 1.00 83.75 296 GLY A O 1
ATOM 2306 N N . TYR A 1 297 ? 40.378 13.298 -20.050 1.00 83.44 297 TYR A N 1
ATOM 2307 C CA . TYR A 1 297 ? 39.879 14.524 -19.432 1.00 83.44 297 TYR A CA 1
ATOM 2308 C C . TYR A 1 297 ? 40.519 14.750 -18.059 1.00 83.44 297 TYR A C 1
ATOM 2310 O O . TYR A 1 297 ? 40.740 13.816 -17.286 1.00 83.44 297 TYR A O 1
ATOM 2318 N N . HIS A 1 298 ? 40.766 16.015 -17.717 1.00 82.06 298 HIS A N 1
ATOM 2319 C CA . HIS A 1 298 ? 41.221 16.381 -16.380 1.00 82.06 298 HIS A CA 1
ATOM 2320 C C . HIS A 1 298 ? 40.167 15.967 -15.342 1.00 82.06 298 HIS A C 1
ATOM 2322 O O . HIS A 1 298 ? 38.975 16.196 -15.543 1.00 82.06 298 HIS A O 1
ATOM 2328 N N . TRP A 1 299 ? 40.599 15.398 -14.210 1.00 80.81 299 TRP A N 1
ATOM 2329 C CA . TRP A 1 299 ? 39.696 14.920 -13.153 1.00 80.81 299 TRP A CA 1
ATOM 2330 C C . TRP A 1 299 ? 38.645 15.955 -12.707 1.00 80.81 299 TRP A C 1
ATOM 2332 O O . TRP A 1 299 ? 37.506 15.573 -12.468 1.00 80.81 299 TRP A O 1
ATOM 2342 N N . LEU A 1 300 ? 38.978 17.253 -12.661 1.00 75.38 300 LEU A N 1
ATOM 2343 C CA . LEU A 1 300 ? 38.027 18.333 -12.358 1.00 75.38 300 LEU A CA 1
ATOM 2344 C C . LEU A 1 300 ? 36.906 18.404 -13.394 1.00 75.38 300 LEU A C 1
ATOM 2346 O O . LEU A 1 300 ? 35.732 18.419 -13.044 1.00 75.38 300 LEU A O 1
ATOM 2350 N N . THR A 1 301 ? 37.264 18.380 -14.677 1.00 77.69 301 THR A N 1
ATOM 2351 C CA . THR A 1 301 ? 36.302 18.370 -15.781 1.00 77.69 301 THR A CA 1
ATOM 2352 C C . THR A 1 301 ? 35.447 17.103 -15.755 1.00 77.69 301 THR A C 1
ATOM 2354 O O . THR A 1 301 ? 34.238 17.175 -15.951 1.00 77.69 301 THR A O 1
ATOM 2357 N N . ALA A 1 302 ? 36.046 15.950 -15.438 1.00 84.00 302 ALA A N 1
ATOM 2358 C CA . ALA A 1 302 ? 35.304 14.705 -15.261 1.00 84.00 302 ALA A CA 1
ATOM 2359 C C . ALA A 1 302 ? 34.297 14.799 -14.097 1.00 84.00 302 ALA A C 1
ATOM 2361 O O . ALA A 1 302 ? 33.167 14.334 -14.235 1.00 84.00 302 ALA A O 1
ATOM 2362 N N . VAL A 1 303 ? 34.659 15.446 -12.979 1.00 81.62 303 VAL A N 1
ATOM 2363 C CA . VAL A 1 303 ? 33.731 15.723 -11.866 1.00 81.62 303 VAL A CA 1
ATOM 2364 C C . VAL A 1 303 ? 32.595 16.649 -12.309 1.00 81.62 303 VAL A C 1
ATOM 2366 O O . VAL A 1 303 ? 31.443 16.380 -11.988 1.00 81.62 303 VAL A O 1
ATOM 2369 N N . VAL A 1 304 ? 32.872 17.699 -13.085 1.00 78.25 304 VAL A N 1
ATOM 2370 C CA . VAL A 1 304 ? 31.818 18.585 -13.618 1.00 78.25 304 VAL A CA 1
ATOM 2371 C C . VAL A 1 304 ? 30.837 17.808 -14.504 1.00 78.25 304 VAL A C 1
ATOM 2373 O O . VAL A 1 304 ? 29.627 17.996 -14.402 1.00 78.25 304 VAL A O 1
ATOM 2376 N N . PHE A 1 305 ? 31.328 16.874 -15.320 1.00 82.31 305 PHE A N 1
ATOM 2377 C CA . PHE A 1 305 ? 30.469 16.009 -16.134 1.00 82.31 305 PHE A CA 1
ATOM 2378 C C . PHE A 1 305 ? 29.630 15.049 -15.307 1.00 82.31 305 PHE A C 1
ATOM 2380 O O . PHE A 1 305 ? 28.451 14.868 -15.598 1.00 82.31 305 PHE A O 1
ATOM 2387 N N . LEU A 1 306 ? 30.219 14.466 -14.262 1.00 84.50 306 LEU A N 1
ATOM 2388 C CA . LEU A 1 306 ? 29.492 13.652 -13.295 1.00 84.50 306 LEU A CA 1
ATOM 2389 C C . LEU A 1 306 ? 28.309 14.437 -12.709 1.00 84.50 306 LEU A C 1
ATOM 2391 O O . LEU A 1 306 ? 27.202 13.909 -12.669 1.00 84.50 306 LEU A O 1
ATOM 2395 N N . ILE A 1 307 ? 28.522 15.697 -12.312 1.00 79.31 307 ILE A N 1
ATOM 2396 C CA . ILE A 1 307 ? 27.458 16.567 -11.787 1.00 79.31 307 ILE A CA 1
ATOM 2397 C C . ILE A 1 307 ? 26.393 16.814 -12.854 1.00 79.31 307 ILE A C 1
ATOM 2399 O O . ILE A 1 307 ? 25.217 16.607 -12.575 1.00 79.31 307 ILE A O 1
ATOM 2403 N N . GLY A 1 308 ? 26.790 17.208 -14.068 1.00 80.62 308 GLY A N 1
ATOM 2404 C CA . GLY A 1 308 ? 25.852 17.472 -15.163 1.00 80.62 308 GLY A CA 1
ATOM 2405 C C . GLY A 1 308 ? 24.961 16.268 -15.478 1.00 80.62 308 GLY A C 1
ATOM 2406 O O . GLY A 1 308 ? 23.755 16.423 -15.630 1.00 80.62 308 GLY A O 1
ATOM 2407 N N . ILE A 1 309 ? 25.532 15.058 -15.480 1.00 86.31 309 ILE A N 1
ATOM 2408 C CA . ILE A 1 309 ? 24.782 13.815 -15.701 1.00 86.31 309 ILE A CA 1
ATOM 2409 C C . ILE A 1 309 ? 23.855 13.504 -14.525 1.00 86.31 309 ILE A C 1
ATOM 2411 O O . ILE A 1 309 ? 22.729 13.070 -14.753 1.00 86.31 309 ILE A O 1
ATOM 2415 N N . ILE A 1 310 ? 24.297 13.697 -13.278 1.00 82.94 310 ILE A N 1
ATOM 2416 C CA . ILE A 1 310 ? 23.442 13.460 -12.107 1.00 82.94 310 ILE A CA 1
ATOM 2417 C C . ILE A 1 310 ? 22.263 14.433 -12.107 1.00 82.94 310 ILE A C 1
ATOM 2419 O O . ILE A 1 310 ? 21.136 13.979 -11.948 1.00 82.94 310 ILE A O 1
ATOM 2423 N N . VAL A 1 311 ? 22.513 15.728 -12.321 1.00 80.56 311 VAL A N 1
ATOM 2424 C CA . VAL A 1 311 ? 21.471 16.766 -12.371 1.00 80.56 311 VAL A CA 1
ATOM 2425 C C . VAL A 1 311 ? 20.470 16.452 -13.484 1.00 80.56 311 VAL A C 1
ATOM 2427 O O . VAL A 1 311 ? 19.296 16.309 -13.191 1.00 80.56 311 VAL A O 1
ATOM 2430 N N . ALA A 1 312 ? 20.926 16.152 -14.706 1.00 86.12 312 ALA A N 1
ATOM 2431 C CA . ALA A 1 312 ? 20.035 15.781 -15.816 1.00 86.12 312 ALA A CA 1
ATOM 2432 C C . ALA A 1 312 ? 19.210 14.489 -15.581 1.00 86.12 312 ALA A C 1
ATOM 2434 O O . ALA A 1 312 ? 18.239 14.219 -16.282 1.00 86.12 312 ALA A O 1
ATOM 2435 N N . ASN A 1 313 ? 19.595 13.637 -14.623 1.00 87.06 313 ASN A N 1
ATOM 2436 C CA . ASN A 1 313 ? 18.831 12.433 -14.275 1.00 87.06 313 ASN A CA 1
ATOM 2437 C C . ASN A 1 313 ? 17.816 12.651 -13.145 1.00 87.06 313 ASN A C 1
ATOM 2439 O O . ASN A 1 313 ? 16.979 11.774 -12.925 1.00 87.06 313 ASN A O 1
ATOM 2443 N N . VAL A 1 314 ? 17.931 13.729 -12.369 1.00 85.31 314 VAL A N 1
ATOM 2444 C CA . VAL A 1 314 ? 17.081 13.974 -11.202 1.00 85.31 314 VAL A CA 1
ATOM 2445 C C . VAL A 1 314 ? 15.932 14.877 -11.637 1.00 85.31 314 VAL A C 1
ATOM 2447 O O . VAL A 1 314 ? 16.186 16.036 -11.896 1.00 85.31 314 VAL A O 1
ATOM 2450 N N . PRO A 1 315 ? 14.674 14.406 -11.668 1.00 84.88 315 PRO A N 1
ATOM 2451 C CA . PRO A 1 315 ? 13.557 15.247 -12.091 1.00 84.88 315 PRO A CA 1
ATOM 2452 C C . PRO A 1 315 ? 13.159 16.211 -10.961 1.00 84.88 315 PRO A C 1
ATOM 2454 O O . PRO A 1 315 ? 12.374 15.853 -10.071 1.00 84.88 315 PRO A O 1
ATOM 2457 N N . GLU A 1 316 ? 13.708 17.430 -10.944 1.00 81.06 316 GLU A N 1
ATOM 2458 C CA . GLU A 1 316 ? 13.562 18.348 -9.805 1.00 81.06 316 GLU A CA 1
ATOM 2459 C C . GLU A 1 316 ? 12.114 18.812 -9.587 1.00 81.06 316 GLU A C 1
ATOM 2461 O O . GLU A 1 316 ? 11.685 19.003 -8.443 1.00 81.06 316 GLU A O 1
ATOM 2466 N N . GLY A 1 317 ? 11.332 18.943 -10.662 1.00 81.56 317 GLY A N 1
ATOM 2467 C CA . GLY A 1 317 ? 9.925 19.352 -10.607 1.00 81.56 317 GLY A CA 1
ATOM 2468 C C . GLY A 1 317 ? 8.959 18.263 -10.129 1.00 81.56 317 GLY A C 1
ATOM 2469 O O . GLY A 1 317 ? 7.812 18.554 -9.765 1.00 81.56 317 GLY A O 1
ATOM 2470 N N . LEU A 1 318 ? 9.386 16.997 -10.087 1.00 85.44 318 LEU A N 1
ATOM 2471 C CA . LEU A 1 318 ? 8.451 15.885 -9.931 1.00 85.44 318 LEU A CA 1
ATOM 2472 C C . LEU A 1 318 ? 7.851 15.790 -8.526 1.00 85.44 318 LEU A C 1
ATOM 2474 O O . LEU A 1 318 ? 6.648 15.577 -8.393 1.00 85.44 318 LEU A O 1
ATOM 2478 N N . ILE A 1 319 ? 8.643 15.981 -7.464 1.00 81.25 319 ILE A N 1
ATOM 2479 C CA . ILE A 1 319 ? 8.099 15.900 -6.095 1.00 81.25 319 ILE A CA 1
ATOM 2480 C C . ILE A 1 319 ? 7.080 17.022 -5.858 1.00 81.25 319 ILE A C 1
ATOM 2482 O O . ILE A 1 319 ? 6.029 16.789 -5.255 1.00 81.25 319 ILE A O 1
ATOM 2486 N N . ALA A 1 320 ? 7.354 18.225 -6.371 1.00 82.38 320 ALA A N 1
ATOM 2487 C CA . ALA A 1 320 ? 6.414 19.339 -6.322 1.00 82.38 320 ALA A CA 1
ATOM 2488 C C . ALA A 1 320 ? 5.130 19.008 -7.098 1.00 82.38 320 ALA A C 1
ATOM 2490 O O . ALA A 1 320 ? 4.031 19.207 -6.580 1.00 82.38 320 ALA A O 1
ATOM 2491 N N . THR A 1 321 ? 5.265 18.413 -8.284 1.00 87.81 321 THR A N 1
ATOM 2492 C CA . THR A 1 321 ? 4.139 17.973 -9.115 1.00 87.81 321 THR A CA 1
ATOM 2493 C C . THR A 1 321 ? 3.263 16.954 -8.390 1.00 87.81 321 THR A C 1
ATOM 2495 O O . THR A 1 321 ? 2.068 17.199 -8.228 1.00 87.81 321 THR A O 1
ATOM 2498 N N . VAL A 1 322 ? 3.834 15.856 -7.877 1.00 88.19 322 VAL A N 1
ATOM 2499 C CA . VAL A 1 322 ? 3.100 14.814 -7.126 1.00 88.19 322 VAL A CA 1
ATOM 2500 C C . VAL A 1 322 ? 2.325 15.433 -5.962 1.00 88.19 322 VAL A C 1
ATOM 2502 O O . VAL A 1 322 ? 1.142 15.162 -5.759 1.00 88.19 322 VAL A O 1
ATOM 2505 N N . THR A 1 323 ? 2.983 16.329 -5.237 1.00 84.44 323 THR A N 1
ATOM 2506 C CA . THR A 1 323 ? 2.435 17.009 -4.069 1.00 84.44 323 THR A CA 1
ATOM 2507 C C . THR A 1 323 ? 1.252 17.929 -4.430 1.00 84.44 323 THR A C 1
ATOM 2509 O O . THR A 1 323 ? 0.212 17.924 -3.760 1.00 84.44 323 THR A O 1
ATOM 2512 N N . VAL A 1 324 ? 1.356 18.683 -5.531 1.00 87.19 324 VAL A N 1
ATOM 2513 C CA . VAL A 1 324 ? 0.248 19.502 -6.051 1.00 87.19 324 VAL A CA 1
ATOM 2514 C C . VAL A 1 324 ? -0.903 18.616 -6.535 1.00 87.19 324 VAL A C 1
ATOM 2516 O O . VAL A 1 324 ? -2.057 18.905 -6.222 1.00 87.19 324 VAL A O 1
ATOM 2519 N N . CYS A 1 325 ? -0.615 17.508 -7.222 1.00 90.62 325 CYS A N 1
ATOM 2520 C CA . CYS A 1 325 ? -1.626 16.555 -7.690 1.00 90.62 325 CYS A CA 1
ATOM 2521 C C . CYS A 1 325 ? -2.447 15.967 -6.522 1.00 90.62 325 CYS A C 1
ATOM 2523 O O . CYS A 1 325 ? -3.682 15.927 -6.579 1.00 90.62 325 CYS A O 1
ATOM 2525 N N . LEU A 1 326 ? -1.782 15.580 -5.426 1.00 89.50 326 LEU A N 1
ATOM 2526 C CA . LEU A 1 326 ? -2.445 15.121 -4.198 1.00 89.50 326 LEU A CA 1
ATOM 2527 C C . LEU A 1 326 ? -3.278 16.235 -3.551 1.00 89.50 326 LEU A C 1
ATOM 2529 O O . LEU A 1 326 ? -4.421 16.001 -3.163 1.00 89.50 326 LEU A O 1
ATOM 2533 N N . THR A 1 327 ? -2.760 17.466 -3.505 1.00 86.06 327 THR A N 1
ATOM 2534 C CA . THR A 1 327 ? -3.482 18.631 -2.961 1.00 86.06 327 THR A CA 1
ATOM 2535 C C . THR A 1 327 ? -4.759 18.943 -3.743 1.00 86.06 327 THR A C 1
ATOM 2537 O O . THR A 1 327 ? -5.801 19.234 -3.150 1.00 86.06 327 THR A O 1
ATOM 2540 N N . LEU A 1 328 ? -4.710 18.870 -5.074 1.00 88.12 328 LEU A N 1
ATOM 2541 C CA . LEU A 1 328 ? -5.880 19.073 -5.931 1.00 88.12 328 LEU A CA 1
ATOM 2542 C C . LEU A 1 328 ? -6.951 18.006 -5.682 1.00 88.12 328 LEU A C 1
ATOM 2544 O O . LEU A 1 328 ? -8.135 18.333 -5.576 1.00 88.12 328 LEU A O 1
ATOM 2548 N N . THR A 1 329 ? -6.532 16.753 -5.510 1.00 89.50 329 THR A N 1
ATOM 2549 C CA . THR A 1 329 ? -7.434 15.635 -5.200 1.00 89.50 329 THR A CA 1
ATOM 2550 C C . THR A 1 329 ? -8.030 15.777 -3.796 1.00 89.50 329 THR A C 1
ATOM 2552 O O . THR A 1 329 ? -9.241 15.648 -3.624 1.00 89.50 329 THR A O 1
ATOM 2555 N N . ALA A 1 330 ? -7.223 16.161 -2.802 1.00 87.50 330 ALA A N 1
ATOM 2556 C CA . ALA A 1 330 ? -7.689 16.461 -1.448 1.00 87.50 330 ALA A CA 1
ATOM 2557 C C . ALA A 1 330 ? -8.723 17.599 -1.436 1.00 87.50 330 ALA A C 1
ATOM 2559 O O . ALA A 1 330 ? -9.743 17.505 -0.757 1.00 87.50 330 ALA A O 1
ATOM 2560 N N . LYS A 1 331 ? -8.517 18.653 -2.239 1.00 86.19 331 LYS A N 1
ATOM 2561 C CA . LYS A 1 331 ? -9.488 19.748 -2.393 1.00 86.19 331 LYS A CA 1
ATOM 2562 C C . LYS A 1 331 ? -10.799 19.267 -3.026 1.00 86.19 331 LYS A C 1
ATOM 2564 O O . LYS A 1 331 ? -11.871 19.698 -2.603 1.00 86.19 331 LYS A O 1
ATOM 2569 N N . ARG A 1 332 ? -10.729 18.372 -4.017 1.00 86.88 332 ARG A N 1
ATOM 2570 C CA . ARG A 1 332 ? -11.914 17.769 -4.646 1.00 86.88 332 ARG A CA 1
ATOM 2571 C C . ARG A 1 332 ? -12.694 16.904 -3.653 1.00 86.88 332 ARG A C 1
ATOM 2573 O O . ARG A 1 332 ? -13.912 17.029 -3.582 1.00 86.88 332 ARG A O 1
ATOM 2580 N N . MET A 1 333 ? -12.018 16.103 -2.835 1.00 87.75 333 MET A N 1
ATOM 2581 C CA . MET A 1 333 ? -12.674 15.329 -1.775 1.00 87.75 333 MET A CA 1
ATOM 2582 C C . MET A 1 333 ? -13.270 16.216 -0.681 1.00 87.75 333 MET A C 1
ATOM 2584 O O . MET A 1 333 ? -14.404 15.984 -0.271 1.00 87.75 333 MET A O 1
ATOM 2588 N N . ALA A 1 334 ? -12.586 17.298 -0.297 1.00 87.19 334 ALA A N 1
ATOM 2589 C CA . ALA A 1 334 ? -13.120 18.261 0.664 1.00 87.19 334 ALA A CA 1
ATOM 2590 C C . ALA A 1 334 ? -14.411 18.928 0.159 1.00 87.19 334 ALA A C 1
ATOM 2592 O O . ALA A 1 334 ? -15.318 19.172 0.949 1.00 87.19 334 ALA A O 1
ATOM 2593 N N . SER A 1 335 ? -14.539 19.165 -1.157 1.00 86.50 335 SER A N 1
ATOM 2594 C CA . SER A 1 335 ? -15.792 19.660 -1.757 1.00 86.50 335 SER A CA 1
ATOM 2595 C C . SER A 1 335 ? -16.952 18.656 -1.690 1.00 86.50 335 SER A C 1
ATOM 2597 O O . SER A 1 335 ? -18.108 19.051 -1.795 1.00 86.50 335 SER A O 1
ATOM 2599 N N . LYS A 1 336 ? -16.641 17.373 -1.475 1.00 86.19 336 LYS A N 1
ATOM 2600 C CA . LYS A 1 336 ? -17.584 16.271 -1.248 1.00 86.19 336 LYS A CA 1
ATOM 2601 C C . LYS A 1 336 ? -17.637 15.887 0.244 1.00 86.19 336 LYS A C 1
ATOM 2603 O O . LYS A 1 336 ? -17.800 14.718 0.565 1.00 86.19 336 LYS A O 1
ATOM 2608 N N . ASN A 1 337 ? -17.431 16.856 1.145 1.00 86.31 337 ASN A N 1
ATOM 2609 C CA . ASN A 1 337 ? -17.457 16.704 2.610 1.00 86.31 337 ASN A CA 1
ATOM 2610 C C . ASN A 1 337 ? -16.452 15.698 3.206 1.00 86.31 337 ASN A C 1
ATOM 2612 O O . ASN A 1 337 ? -16.546 15.357 4.382 1.00 86.31 337 ASN A O 1
ATOM 2616 N N . CYS A 1 338 ? -15.454 15.257 2.442 1.00 87.12 338 CYS A N 1
ATOM 2617 C CA . CYS A 1 338 ? -14.408 14.357 2.914 1.00 87.12 338 CYS A CA 1
ATOM 2618 C C . CYS A 1 338 ? -13.109 15.145 3.131 1.00 87.12 338 CYS A C 1
ATOM 2620 O O . CYS A 1 338 ? -12.380 15.463 2.187 1.00 87.12 338 CYS A O 1
ATOM 2622 N N . LEU A 1 339 ? -12.837 15.524 4.380 1.00 87.06 339 LEU A N 1
ATOM 2623 C CA . LEU A 1 339 ? -11.668 16.316 4.747 1.00 87.06 339 LEU A CA 1
ATOM 2624 C C . LEU A 1 339 ? -10.462 15.410 4.990 1.00 87.06 339 LEU A C 1
ATOM 2626 O O . LEU A 1 339 ? -10.498 14.507 5.817 1.00 87.06 339 LEU A O 1
ATOM 2630 N N . VAL A 1 340 ? -9.353 15.713 4.330 1.00 84.69 340 VAL A N 1
ATOM 2631 C CA . VAL A 1 340 ? -8.107 14.958 4.463 1.00 84.69 340 VAL A CA 1
ATOM 2632 C C . VAL A 1 340 ? -7.119 15.747 5.311 1.00 84.69 340 VAL A C 1
ATOM 2634 O O . VAL A 1 340 ? -6.793 16.886 4.975 1.00 84.69 340 VAL A O 1
ATOM 2637 N N . LYS A 1 341 ? -6.624 15.144 6.395 1.00 77.62 341 LYS A N 1
ATOM 2638 C CA . LYS A 1 341 ? -5.564 15.724 7.229 1.00 77.62 341 LYS A CA 1
ATOM 2639 C C . LYS A 1 341 ? -4.190 15.437 6.650 1.00 77.62 341 LYS A C 1
ATOM 2641 O O . LYS A 1 341 ? -3.382 16.349 6.600 1.00 77.62 341 LYS A O 1
ATOM 2646 N N . ASN A 1 342 ? -3.924 14.211 6.201 1.00 75.88 342 ASN A N 1
ATOM 2647 C CA . ASN A 1 342 ? -2.658 13.853 5.558 1.00 75.88 342 ASN A CA 1
ATOM 2648 C C . ASN A 1 342 ? -2.846 13.698 4.040 1.00 75.88 342 ASN A C 1
ATOM 2650 O O . ASN A 1 342 ? -3.573 12.811 3.608 1.00 75.88 342 ASN A O 1
ATOM 2654 N N . LEU A 1 343 ? -2.171 14.519 3.227 1.00 82.06 343 LEU A N 1
ATOM 2655 C CA . LEU A 1 343 ? -2.283 14.491 1.757 1.00 82.06 343 LEU A CA 1
ATOM 2656 C C . LEU A 1 343 ? -1.986 13.114 1.145 1.00 82.06 343 LEU A C 1
ATOM 2658 O O . LEU A 1 343 ? -2.531 12.777 0.098 1.00 82.06 343 LEU A O 1
ATOM 2662 N N . GLU A 1 344 ? -1.153 12.308 1.796 1.00 85.94 344 GLU A N 1
ATOM 2663 C CA . GLU A 1 344 ? -0.842 10.951 1.346 1.00 85.94 344 GLU A CA 1
ATOM 2664 C C . GLU A 1 344 ? -2.017 9.976 1.527 1.00 85.94 344 GLU A C 1
ATOM 2666 O O . GLU A 1 344 ? -2.181 9.051 0.731 1.00 85.94 344 GLU A O 1
ATOM 2671 N N . ALA A 1 345 ? -2.886 10.214 2.519 1.00 86.81 345 ALA A N 1
ATOM 2672 C CA . ALA A 1 345 ? -4.034 9.358 2.830 1.00 86.81 345 ALA A CA 1
ATOM 2673 C C . ALA A 1 345 ? -5.067 9.309 1.692 1.00 86.81 345 ALA A C 1
ATOM 2675 O O . ALA A 1 345 ? -5.827 8.348 1.582 1.00 86.81 345 ALA A O 1
ATOM 2676 N N . VAL A 1 346 ? -5.058 10.313 0.809 1.00 88.62 346 VAL A N 1
ATOM 2677 C CA . VAL A 1 346 ? -5.882 10.344 -0.405 1.00 88.62 346 VAL A CA 1
ATOM 2678 C C . VAL A 1 346 ? -5.694 9.086 -1.253 1.00 88.62 346 VAL A C 1
ATOM 2680 O O . VAL A 1 346 ? -6.668 8.481 -1.691 1.00 88.62 346 VAL A O 1
ATOM 2683 N N . GLU A 1 347 ? -4.444 8.680 -1.481 1.00 92.88 347 GLU A N 1
ATOM 2684 C CA . GLU A 1 347 ? -4.129 7.507 -2.302 1.00 92.88 347 GLU A CA 1
ATOM 2685 C C . GLU A 1 347 ? -4.302 6.204 -1.517 1.00 92.88 347 GLU A C 1
ATOM 2687 O O . GLU A 1 347 ? -4.773 5.210 -2.079 1.00 92.88 347 GLU A O 1
ATOM 2692 N N . THR A 1 348 ? -3.996 6.215 -0.213 1.00 93.19 348 THR A N 1
ATOM 2693 C CA . THR A 1 348 ? -4.130 5.038 0.655 1.00 93.19 348 THR A CA 1
ATOM 2694 C C . THR A 1 348 ? -5.537 4.451 0.600 1.00 93.19 348 THR A C 1
ATOM 2696 O O . THR A 1 348 ? -5.699 3.229 0.537 1.00 93.19 348 THR A O 1
ATOM 2699 N N . LEU A 1 349 ? -6.562 5.307 0.545 1.00 92.44 349 LEU A N 1
ATOM 2700 C CA . LEU A 1 349 ? -7.945 4.856 0.445 1.00 92.44 349 LEU A CA 1
ATOM 2701 C C . LEU A 1 349 ? -8.223 4.106 -0.871 1.00 92.44 349 LEU A C 1
ATOM 2703 O O . LEU A 1 349 ? -8.901 3.082 -0.874 1.00 92.44 349 LEU A O 1
ATOM 2707 N N . GLY A 1 350 ? -7.616 4.531 -1.983 1.00 92.12 350 GLY A N 1
ATOM 2708 C CA . GLY A 1 350 ? -7.703 3.820 -3.263 1.00 92.12 350 GLY A CA 1
ATOM 2709 C C . GLY A 1 350 ? -6.988 2.463 -3.277 1.00 92.12 350 GLY A C 1
ATOM 2710 O O . GLY A 1 350 ? -7.394 1.546 -4.000 1.00 92.12 350 GLY A O 1
ATOM 2711 N N . SER A 1 351 ? -5.951 2.334 -2.448 1.00 93.44 351 SER A N 1
ATOM 2712 C CA . SER A 1 351 ? -5.160 1.115 -2.235 1.00 93.44 351 SER A CA 1
ATOM 2713 C C . SER A 1 351 ? -5.716 0.185 -1.159 1.00 93.44 351 SER A C 1
ATOM 2715 O O . SER A 1 351 ? -5.180 -0.904 -0.961 1.00 93.44 351 SER A O 1
ATOM 2717 N N . THR A 1 352 ? -6.771 0.601 -0.458 1.00 95.75 352 THR A N 1
ATOM 2718 C CA . THR A 1 352 ? -7.338 -0.142 0.667 1.00 95.75 352 THR A CA 1
ATOM 2719 C C . THR A 1 352 ? -7.920 -1.470 0.197 1.00 95.75 352 THR A C 1
ATOM 2721 O O . THR A 1 352 ? -8.729 -1.522 -0.731 1.00 95.75 352 THR A O 1
ATOM 2724 N N . SER A 1 353 ? -7.514 -2.554 0.860 1.00 95.31 353 SER A N 1
ATOM 2725 C CA . SER A 1 353 ? -8.036 -3.901 0.620 1.00 95.31 353 SER A CA 1
ATOM 2726 C C . SER A 1 353 ? -9.030 -4.351 1.685 1.00 95.31 353 SER A C 1
ATOM 2728 O O . SER A 1 353 ? -9.869 -5.203 1.396 1.00 95.31 353 SER A O 1
ATOM 2730 N N . THR A 1 354 ? -8.953 -3.771 2.889 1.00 96.50 354 THR A N 1
ATOM 2731 C CA . THR A 1 354 ? -9.803 -4.134 4.029 1.00 96.50 354 THR A CA 1
ATOM 2732 C C . THR A 1 354 ? -10.257 -2.890 4.787 1.00 96.50 354 THR A C 1
ATOM 2734 O O . THR A 1 354 ? -9.435 -2.034 5.101 1.00 96.50 354 THR A O 1
ATOM 2737 N N . ILE A 1 355 ? -11.551 -2.797 5.097 1.00 96.81 355 ILE A N 1
ATOM 2738 C CA . ILE A 1 355 ? -12.140 -1.748 5.940 1.00 96.81 355 ILE A CA 1
ATOM 2739 C C . ILE A 1 355 ? -12.611 -2.393 7.243 1.00 96.81 355 ILE A C 1
ATOM 2741 O O . ILE A 1 355 ? -13.489 -3.254 7.219 1.00 96.81 355 ILE A O 1
ATOM 2745 N N . CYS A 1 356 ? -12.048 -1.965 8.368 1.00 96.19 356 CYS A N 1
ATOM 2746 C CA . CYS A 1 356 ? -12.507 -2.308 9.709 1.00 96.19 356 CYS A CA 1
ATOM 2747 C C . CYS A 1 356 ? -13.391 -1.171 10.230 1.00 96.19 356 CYS A C 1
ATOM 2749 O O . CYS A 1 356 ? -12.894 -0.074 10.465 1.00 96.19 356 CYS A O 1
ATOM 2751 N N . SER A 1 357 ? -14.685 -1.417 10.411 1.00 94.50 357 SER A N 1
ATOM 2752 C CA . SER A 1 357 ? -15.637 -0.383 10.824 1.00 94.50 357 SER A CA 1
ATOM 2753 C C . SER A 1 357 ? -16.202 -0.639 12.207 1.00 94.50 357 SER A C 1
ATOM 2755 O O . SER A 1 357 ? -16.637 -1.760 12.486 1.00 94.50 357 SER A O 1
ATOM 2757 N N . ASP A 1 358 ? -16.287 0.407 13.032 1.00 92.56 358 ASP A N 1
ATOM 2758 C CA . ASP A 1 358 ? -17.181 0.376 14.187 1.00 92.56 358 ASP A CA 1
ATOM 2759 C C . ASP A 1 358 ? -18.648 0.337 13.731 1.00 92.56 358 ASP A C 1
ATOM 2761 O O . ASP A 1 358 ? -18.988 0.700 12.599 1.00 92.56 358 ASP A O 1
ATOM 2765 N N . LYS A 1 359 ? -19.513 -0.157 14.613 1.00 90.31 359 LYS A N 1
ATOM 2766 C CA . LYS A 1 359 ? -20.961 -0.226 14.436 1.00 90.31 359 LYS A CA 1
ATOM 2767 C C . LYS A 1 359 ? -21.601 1.089 14.877 1.00 90.31 359 LYS A C 1
ATOM 2769 O O . LYS A 1 359 ? -22.128 1.806 14.027 1.00 90.31 359 LYS A O 1
ATOM 2774 N N . THR A 1 360 ? -21.547 1.374 16.180 1.00 85.69 360 THR A N 1
ATOM 2775 C CA . THR A 1 360 ? -22.247 2.494 16.825 1.00 85.69 360 THR A CA 1
ATOM 2776 C C . THR A 1 360 ? -21.726 3.816 16.266 1.00 85.69 360 THR A C 1
ATOM 2778 O O . THR A 1 360 ? -20.524 3.978 16.116 1.00 85.69 360 THR A O 1
ATOM 2781 N N . GLY A 1 361 ? -22.619 4.711 15.830 1.00 82.88 361 GLY A N 1
ATOM 2782 C CA . GLY A 1 361 ? -22.284 6.057 15.321 1.00 82.88 361 GLY A CA 1
ATOM 2783 C C . GLY A 1 361 ? -21.556 6.124 13.975 1.00 82.88 361 GLY A C 1
ATOM 2784 O O . GLY A 1 361 ? -21.579 7.168 13.316 1.00 82.88 361 GLY A O 1
ATOM 2785 N N . THR A 1 362 ? -20.992 5.008 13.517 1.00 88.81 362 THR A N 1
ATOM 2786 C CA . THR A 1 362 ? -20.289 4.879 12.238 1.00 88.81 362 THR A CA 1
ATOM 2787 C C . THR A 1 362 ? -21.188 4.240 11.175 1.00 88.81 362 THR A C 1
ATOM 2789 O O . THR A 1 362 ? -21.609 4.920 10.238 1.00 88.81 362 THR A O 1
ATOM 2792 N N . LEU A 1 363 ? -21.531 2.952 11.323 1.00 91.44 363 LEU A N 1
ATOM 2793 C CA . LEU A 1 363 ? -22.480 2.260 10.434 1.00 91.44 363 LEU A CA 1
ATOM 2794 C C . LEU A 1 363 ? -23.929 2.583 10.806 1.00 91.44 363 LEU A C 1
ATOM 2796 O O . LEU A 1 363 ? -24.794 2.683 9.932 1.00 91.44 363 LEU A O 1
ATOM 2800 N N . THR A 1 364 ? -24.190 2.742 12.101 1.00 90.62 364 THR A N 1
ATOM 2801 C CA . THR A 1 364 ? -25.499 3.096 12.645 1.00 90.62 364 THR A CA 1
ATOM 2802 C C . THR A 1 364 ? -25.595 4.585 12.958 1.00 90.62 364 THR A C 1
ATOM 2804 O O . THR A 1 364 ? -24.616 5.335 12.898 1.00 90.62 364 THR A O 1
ATOM 2807 N N . GLN A 1 365 ? -26.809 5.038 13.256 1.00 85.94 365 GLN A N 1
ATOM 2808 C CA . GLN A 1 365 ? -27.104 6.444 13.525 1.00 85.94 365 GLN A CA 1
ATOM 2809 C C . GLN A 1 365 ? -26.778 6.868 14.972 1.00 85.94 365 GLN A C 1
ATOM 2811 O O . GLN A 1 365 ? -26.869 8.060 15.274 1.00 85.94 365 GLN A O 1
ATOM 2816 N N . ASN A 1 366 ? -26.414 5.923 15.854 1.00 82.38 366 ASN A N 1
ATOM 2817 C CA . ASN A 1 366 ? -26.296 6.100 17.311 1.00 82.38 366 ASN A CA 1
ATOM 2818 C C . ASN A 1 366 ? -27.573 6.710 17.915 1.00 82.38 366 ASN A C 1
ATOM 2820 O O . ASN A 1 366 ? -27.538 7.636 18.730 1.00 82.38 366 ASN A O 1
ATOM 2824 N N . LYS A 1 367 ? -28.730 6.247 17.432 1.00 84.12 367 LYS A N 1
ATOM 2825 C CA . LYS A 1 367 ? -30.050 6.744 17.831 1.00 84.12 367 LYS A CA 1
ATOM 2826 C C . LYS A 1 367 ? -31.047 5.602 17.854 1.00 84.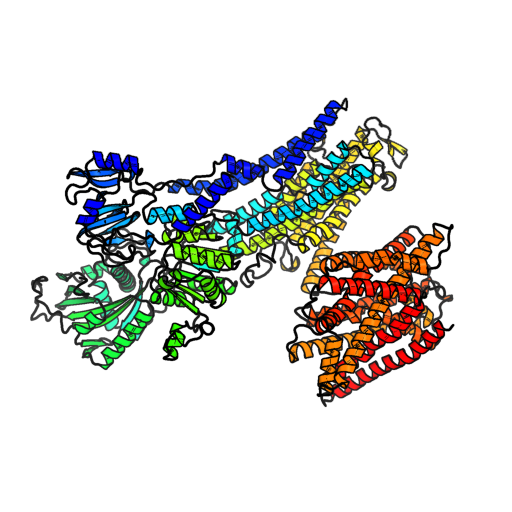12 367 LYS A C 1
ATOM 2828 O O . LYS A 1 367 ? -31.473 5.113 16.810 1.00 84.12 367 LYS A O 1
ATOM 2833 N N . MET A 1 368 ? -31.484 5.245 19.058 1.00 87.75 368 MET A N 1
ATOM 2834 C CA . MET A 1 368 ? -32.550 4.267 19.237 1.00 87.75 368 MET A CA 1
ATOM 2835 C C . MET A 1 368 ? -33.809 4.721 18.487 1.00 87.75 368 MET A C 1
ATOM 2837 O O . MET A 1 368 ? -34.285 5.844 18.675 1.00 87.75 368 MET A O 1
ATOM 2841 N N . THR A 1 369 ? -34.318 3.857 17.615 1.00 90.19 369 THR A N 1
ATOM 2842 C CA . THR A 1 369 ? -35.418 4.144 16.692 1.00 90.19 369 THR A CA 1
ATOM 2843 C C . THR A 1 369 ? -36.357 2.948 16.635 1.00 90.19 369 THR A C 1
ATOM 2845 O O . THR A 1 369 ? -35.913 1.803 16.674 1.00 90.19 369 THR A O 1
ATOM 2848 N N . VAL A 1 370 ? -37.662 3.206 16.560 1.00 92.19 370 VAL A N 1
ATOM 2849 C CA . VAL A 1 370 ? -38.677 2.151 16.437 1.00 92.19 370 VAL A CA 1
ATOM 2850 C C . VAL A 1 370 ? -38.503 1.422 15.104 1.00 92.19 370 VAL A C 1
ATOM 2852 O O . VAL A 1 370 ? -38.560 2.055 14.052 1.00 92.19 370 VAL A O 1
ATOM 2855 N N . ALA A 1 371 ? -38.297 0.106 15.165 1.00 90.69 371 ALA A N 1
ATOM 2856 C CA . ALA A 1 371 ? -37.962 -0.730 14.013 1.00 90.69 371 ALA A CA 1
ATOM 2857 C C . ALA A 1 371 ? -39.132 -1.609 13.578 1.00 90.69 371 ALA A C 1
ATOM 2859 O O . ALA A 1 371 ? -39.506 -1.582 12.407 1.00 90.69 371 ALA A O 1
ATOM 2860 N N . HIS A 1 372 ? -39.756 -2.321 14.518 1.00 92.25 372 HIS A N 1
ATOM 2861 C CA . HIS A 1 372 ? -40.929 -3.138 14.241 1.00 92.25 372 HIS A CA 1
ATOM 2862 C C . HIS A 1 372 ? -42.024 -2.951 15.293 1.00 92.25 372 HIS A C 1
ATOM 2864 O O . HIS A 1 372 ? -41.794 -2.536 16.430 1.00 92.25 372 HIS A O 1
ATOM 2870 N N . MET A 1 373 ? -43.252 -3.272 14.902 1.00 92.50 373 MET A N 1
ATOM 2871 C CA . MET A 1 373 ? -44.410 -3.347 15.788 1.00 92.50 373 MET A CA 1
ATOM 2872 C C . MET A 1 373 ? -45.094 -4.694 15.601 1.00 92.50 373 MET A C 1
ATOM 2874 O O . MET A 1 373 ? -45.243 -5.158 14.473 1.00 92.50 373 MET A O 1
ATOM 2878 N N . TRP A 1 374 ? -45.554 -5.301 16.689 1.00 93.19 374 TRP A N 1
ATOM 2879 C CA . TRP A 1 374 ? -46.357 -6.518 16.644 1.00 93.19 374 TRP A CA 1
ATOM 2880 C C . TRP A 1 374 ? -47.747 -6.242 17.197 1.00 93.19 374 TRP A C 1
ATOM 2882 O O . TRP A 1 374 ? -47.903 -5.927 18.376 1.00 93.19 374 TRP A O 1
ATOM 2892 N N . TYR A 1 375 ? -48.750 -6.367 16.339 1.00 90.88 375 TYR A N 1
ATOM 2893 C CA . TYR A 1 375 ? -50.167 -6.320 16.691 1.00 90.88 375 TYR A CA 1
ATOM 2894 C C . TYR A 1 375 ? -50.954 -7.119 15.644 1.00 90.88 375 TYR A C 1
ATOM 2896 O O . TYR A 1 375 ? -50.435 -7.429 14.571 1.00 90.88 375 TYR A O 1
ATOM 2904 N N . ASP A 1 376 ? -52.181 -7.537 15.963 1.00 89.62 376 ASP A N 1
ATOM 2905 C CA . ASP A 1 376 ? -53.017 -8.356 15.068 1.00 89.62 376 ASP A CA 1
ATOM 2906 C C . ASP A 1 376 ? -52.292 -9.615 14.515 1.00 89.62 376 ASP A C 1
ATOM 2908 O O . ASP A 1 376 ? -52.476 -10.016 13.365 1.00 89.62 376 ASP A O 1
ATOM 2912 N N . LYS A 1 377 ? -51.442 -10.251 15.344 1.00 85.88 377 LYS A N 1
ATOM 2913 C CA . LYS A 1 377 ? -50.584 -11.417 15.015 1.00 85.88 377 LYS A CA 1
ATOM 2914 C C . LYS A 1 377 ? -49.551 -11.198 13.899 1.00 85.88 377 LYS A C 1
ATOM 2916 O O . LYS A 1 377 ? -48.994 -12.179 13.411 1.00 85.88 377 LYS A O 1
ATOM 2921 N N . SER A 1 378 ? -49.284 -9.959 13.500 1.00 89.00 378 SER A N 1
ATOM 2922 C CA . SER A 1 378 ? -48.383 -9.649 12.386 1.00 89.00 378 SER A CA 1
ATOM 2923 C C . SER A 1 378 ? -47.271 -8.702 12.833 1.00 89.00 378 SER A C 1
ATOM 2925 O O . SER A 1 378 ? -47.504 -7.802 13.640 1.00 89.00 378 SER A O 1
ATOM 2927 N N . ILE A 1 379 ? -46.055 -8.915 12.322 1.00 89.75 379 ILE A N 1
ATOM 2928 C CA . ILE A 1 379 ? -44.923 -8.001 12.508 1.00 89.75 379 ILE A CA 1
ATOM 2929 C C . ILE A 1 379 ? -44.957 -6.974 11.375 1.00 89.75 379 ILE A C 1
ATOM 2931 O O . ILE A 1 379 ? -44.967 -7.336 10.200 1.00 89.75 379 ILE A O 1
ATOM 2935 N N . TYR A 1 380 ? -44.966 -5.695 11.730 1.00 88.75 380 TYR A N 1
ATOM 2936 C CA . TYR A 1 380 ? -44.927 -4.574 10.798 1.00 88.75 380 TYR A CA 1
ATOM 2937 C C . TYR A 1 380 ? -43.592 -3.849 10.918 1.00 88.75 380 TYR A C 1
ATOM 2939 O O . TYR A 1 380 ? -43.219 -3.440 12.016 1.00 88.75 380 TYR A O 1
ATOM 2947 N N . THR A 1 381 ? -42.900 -3.653 9.798 1.00 87.50 381 THR A N 1
ATOM 2948 C CA . THR A 1 381 ? -41.646 -2.890 9.731 1.00 87.50 381 THR A CA 1
ATOM 2949 C C . THR A 1 381 ? -41.922 -1.389 9.635 1.00 87.50 381 THR A C 1
ATOM 2951 O O . THR A 1 381 ? -42.789 -0.942 8.880 1.00 87.50 381 THR A O 1
ATOM 2954 N N . CYS A 1 382 ? -41.178 -0.607 10.408 1.00 86.62 382 CYS A N 1
ATOM 2955 C CA . CYS A 1 382 ? -41.205 0.850 10.426 1.00 86.62 382 CYS A CA 1
ATOM 2956 C C . CYS A 1 382 ? -40.038 1.431 9.620 1.00 86.62 382 CYS A C 1
ATOM 2958 O O . CYS A 1 382 ? -39.001 0.794 9.444 1.00 86.62 382 CYS A O 1
ATOM 2960 N N . ASP A 1 383 ? -40.191 2.672 9.155 1.00 85.94 383 ASP A N 1
ATOM 2961 C CA . ASP A 1 383 ? -39.102 3.387 8.491 1.00 85.94 383 ASP A CA 1
ATOM 2962 C C . ASP A 1 383 ? -38.084 3.902 9.518 1.00 85.94 383 ASP A C 1
ATOM 2964 O O . ASP A 1 383 ? -38.375 4.797 10.317 1.00 85.94 383 ASP A O 1
ATOM 2968 N N . THR A 1 384 ? -36.883 3.333 9.472 1.00 86.12 384 THR A N 1
ATOM 2969 C CA . THR A 1 384 ? -35.754 3.650 10.353 1.00 86.12 384 THR A CA 1
ATOM 2970 C C . THR A 1 384 ? -34.740 4.618 9.728 1.00 86.12 384 THR A C 1
ATOM 2972 O O . THR A 1 384 ? -33.732 4.956 10.356 1.00 86.12 384 THR A O 1
ATOM 2975 N N . THR A 1 385 ? -34.976 5.075 8.494 1.00 82.56 385 THR A N 1
ATOM 2976 C CA . THR A 1 385 ? -34.068 5.988 7.787 1.00 82.56 385 THR A CA 1
ATOM 2977 C C . THR A 1 385 ? -34.138 7.406 8.356 1.00 82.56 385 THR A C 1
ATOM 2979 O O . THR A 1 385 ? -35.199 7.893 8.758 1.00 82.56 385 THR A O 1
ATOM 2982 N N . GLU A 1 386 ? -32.994 8.098 8.386 1.00 79.44 386 GLU A N 1
ATOM 2983 C CA . GLU A 1 386 ? -32.901 9.464 8.923 1.00 79.44 386 GLU A CA 1
ATOM 2984 C C . GLU A 1 386 ? -33.668 10.507 8.090 1.00 79.44 386 GLU A C 1
ATOM 2986 O O . GLU A 1 386 ? -34.057 11.551 8.619 1.00 79.44 386 GLU A O 1
ATOM 2991 N N . ASP A 1 387 ? -33.874 10.222 6.800 1.00 76.38 387 ASP A N 1
ATOM 2992 C CA . ASP A 1 387 ? -34.563 11.060 5.818 1.00 76.38 387 ASP A CA 1
ATOM 2993 C C . ASP A 1 387 ? -36.006 10.607 5.530 1.00 76.38 387 ASP A C 1
ATOM 2995 O O . ASP A 1 387 ? -36.723 11.304 4.814 1.00 76.38 387 ASP A O 1
ATOM 2999 N N . GLN A 1 388 ? -36.446 9.493 6.128 1.00 74.62 388 GLN A N 1
ATOM 3000 C CA . GLN A 1 388 ? -37.763 8.877 5.924 1.00 74.62 388 GLN A CA 1
ATOM 3001 C C . GLN A 1 388 ? -38.056 8.553 4.447 1.00 74.62 388 GLN A C 1
ATOM 3003 O O . GLN A 1 388 ? -39.137 8.831 3.916 1.00 74.62 388 GLN A O 1
ATOM 3008 N N . SER A 1 389 ? -37.051 8.010 3.756 1.00 69.38 389 SER A N 1
ATOM 3009 C CA . SER A 1 389 ? -37.106 7.683 2.328 1.00 69.38 389 SER A CA 1
ATOM 3010 C C . SER A 1 389 ? -37.861 6.380 2.024 1.00 69.38 389 SER A C 1
ATOM 3012 O O . SER A 1 389 ? -38.341 6.193 0.899 1.00 69.38 389 SER A O 1
ATOM 3014 N N . ASN A 1 390 ? -38.040 5.493 3.010 1.00 66.00 390 ASN A N 1
ATOM 3015 C CA . ASN A 1 390 ? -38.712 4.210 2.826 1.00 66.00 390 ASN A CA 1
ATOM 3016 C C . ASN A 1 390 ? -40.223 4.341 3.062 1.00 66.00 390 ASN A C 1
ATOM 3018 O O . ASN A 1 390 ? -40.754 4.157 4.152 1.00 66.00 390 ASN A O 1
ATOM 3022 N N . THR A 1 391 ? -40.961 4.577 1.978 1.00 56.16 391 THR A N 1
ATOM 3023 C CA . THR A 1 391 ? -42.425 4.770 1.983 1.00 56.16 391 THR A CA 1
ATOM 3024 C C . THR A 1 391 ? -43.260 3.494 2.181 1.00 56.16 391 THR A C 1
ATOM 3026 O O . THR A 1 391 ? -44.486 3.541 2.074 1.00 56.16 391 THR A O 1
ATOM 3029 N N . GLN A 1 392 ? -42.657 2.351 2.519 1.00 52.53 392 GLN A N 1
ATOM 3030 C CA . GLN A 1 392 ? -43.403 1.114 2.771 1.00 52.53 392 GLN A CA 1
ATOM 3031 C C . GLN A 1 392 ? -44.030 1.114 4.171 1.00 52.53 392 GLN A C 1
ATOM 3033 O O . GLN A 1 392 ? -43.497 0.524 5.101 1.00 52.53 392 GLN A O 1
ATOM 3038 N N . THR A 1 393 ? -45.178 1.773 4.343 1.00 52.28 393 THR A N 1
ATOM 3039 C CA . THR A 1 393 ? -45.976 1.656 5.577 1.00 52.28 393 THR A CA 1
ATOM 3040 C C . THR A 1 393 ? -47.470 1.520 5.288 1.00 52.28 393 THR A C 1
ATOM 3042 O O . THR A 1 393 ? -48.275 2.380 5.633 1.00 52.28 393 THR A O 1
ATOM 3045 N N . ASP A 1 394 ? -47.857 0.392 4.688 1.00 49.84 394 ASP A N 1
ATOM 3046 C CA . ASP A 1 394 ? -49.267 0.057 4.407 1.00 49.84 394 ASP A CA 1
ATOM 3047 C C . ASP A 1 394 ? -50.052 -0.418 5.658 1.00 49.84 394 ASP A C 1
ATOM 3049 O O . ASP A 1 394 ? -51.249 -0.678 5.593 1.00 49.84 394 ASP A O 1
ATOM 3053 N N . GLY A 1 395 ? -49.402 -0.494 6.829 1.00 56.50 395 GLY A N 1
ATOM 3054 C CA . GLY A 1 395 ? -50.003 -0.965 8.087 1.00 56.50 395 GLY A CA 1
ATOM 3055 C C . GLY A 1 395 ? -50.489 0.120 9.058 1.00 56.50 395 GLY A C 1
ATOM 3056 O O . GLY A 1 395 ? -51.024 -0.208 10.103 1.00 56.50 395 GLY A O 1
ATOM 3057 N N . ARG A 1 396 ? -50.330 1.422 8.781 1.00 64.81 396 ARG A N 1
ATOM 3058 C CA . ARG A 1 396 ? -50.627 2.504 9.759 1.00 64.81 396 ARG A CA 1
ATOM 3059 C C . ARG A 1 396 ? -52.130 2.800 9.951 1.00 64.81 396 ARG A C 1
ATOM 3061 O O . ARG A 1 396 ? -52.517 3.962 10.069 1.00 64.81 396 ARG A O 1
ATOM 3068 N N . LYS A 1 397 ? -53.000 1.788 9.895 1.00 67.00 397 LYS A N 1
ATOM 3069 C CA . LYS A 1 397 ? -54.459 1.941 10.004 1.00 67.00 397 LYS A CA 1
ATOM 3070 C C . LYS A 1 397 ? -55.073 0.765 10.754 1.00 67.00 397 LYS A C 1
ATOM 3072 O O . LYS A 1 397 ? -54.870 -0.380 10.374 1.00 67.00 397 LYS A O 1
ATOM 3077 N N . GLY A 1 398 ? -55.897 1.062 11.754 1.00 75.12 398 GLY A N 1
ATOM 3078 C CA . GLY A 1 398 ? -56.687 0.067 12.476 1.00 75.12 398 GLY A CA 1
ATOM 3079 C C . GLY A 1 398 ? -56.859 0.444 13.943 1.00 75.12 398 GLY A C 1
ATOM 3080 O O . GLY A 1 398 ? -55.991 1.086 14.526 1.00 75.12 398 GLY A O 1
ATOM 3081 N N . GLY A 1 399 ? -57.960 0.004 14.558 1.00 84.38 399 GLY A N 1
ATOM 3082 C CA . GLY A 1 399 ? -58.242 0.318 15.963 1.00 84.38 399 GLY A CA 1
ATOM 3083 C C . GLY A 1 399 ? -57.170 -0.200 16.932 1.00 84.38 399 GLY A C 1
ATOM 3084 O O . GLY A 1 399 ? -56.911 0.437 17.950 1.00 84.38 399 GLY A O 1
ATOM 3085 N N . THR A 1 400 ? -56.505 -1.316 16.602 1.00 90.31 400 THR A N 1
ATOM 3086 C CA . THR A 1 400 ? -55.385 -1.852 17.393 1.00 90.31 400 THR A CA 1
ATOM 3087 C C . THR A 1 400 ? -54.147 -0.955 17.310 1.00 90.31 400 THR A C 1
ATOM 3089 O O . THR A 1 400 ? -53.524 -0.671 18.331 1.00 90.31 400 THR A O 1
ATOM 3092 N N . PHE A 1 401 ? -53.817 -0.458 16.113 1.00 90.00 401 PHE A N 1
ATOM 3093 C CA . PHE A 1 401 ? -52.704 0.470 15.905 1.00 90.00 401 PHE A CA 1
ATOM 3094 C C . PHE A 1 401 ? -52.930 1.787 16.656 1.00 90.00 401 PHE A C 1
ATOM 3096 O O . PHE A 1 401 ? -52.042 2.238 17.376 1.00 90.00 401 PHE A O 1
ATOM 3103 N N . ASP A 1 402 ? -54.134 2.359 16.568 1.00 88.75 402 ASP A N 1
ATOM 3104 C CA . ASP A 1 402 ? -54.473 3.602 17.268 1.00 88.75 402 ASP A CA 1
ATOM 3105 C C . ASP A 1 402 ? -54.354 3.443 18.792 1.00 88.75 402 ASP A C 1
ATOM 3107 O O . ASP A 1 402 ? -53.812 4.319 19.469 1.00 88.75 402 ASP A O 1
ATOM 3111 N N . ALA A 1 403 ? -54.790 2.301 19.340 1.00 91.00 403 ALA A N 1
ATOM 3112 C CA . ALA A 1 403 ? -54.607 1.980 20.755 1.00 91.00 403 ALA A CA 1
ATOM 3113 C C . ALA A 1 403 ? -53.120 1.844 21.125 1.00 91.00 403 ALA A C 1
ATOM 3115 O O . ALA A 1 403 ? -52.691 2.378 22.148 1.00 91.00 403 ALA A O 1
ATOM 3116 N N . LEU A 1 404 ? -52.312 1.189 20.285 1.00 93.31 404 LEU A N 1
ATOM 3117 C CA . LEU A 1 404 ? -50.881 1.001 20.529 1.00 93.31 404 LEU A CA 1
ATOM 3118 C C . LEU A 1 404 ? -50.127 2.337 20.547 1.00 93.31 404 LEU A C 1
ATOM 3120 O O . LEU A 1 404 ? -49.361 2.608 21.475 1.00 93.31 404 LEU A O 1
ATOM 3124 N N . ILE A 1 405 ? -50.383 3.192 19.552 1.00 92.38 405 ILE A N 1
ATOM 3125 C CA . ILE A 1 405 ? -49.811 4.541 19.472 1.00 92.38 405 ILE A CA 1
ATOM 3126 C C . ILE A 1 405 ? -50.266 5.382 20.663 1.00 92.38 405 ILE A C 1
ATOM 3128 O O . ILE A 1 405 ? -49.437 6.043 21.283 1.00 92.38 405 ILE A O 1
ATOM 3132 N N . ASN A 1 406 ? -51.543 5.300 21.046 1.00 91.75 406 ASN A N 1
ATOM 3133 C CA . ASN A 1 406 ? -52.066 5.991 22.221 1.00 91.75 406 ASN A CA 1
ATOM 3134 C C . ASN A 1 406 ? -51.282 5.620 23.496 1.00 91.75 406 ASN A C 1
ATOM 3136 O O . ASN A 1 406 ? -50.825 6.509 24.215 1.00 91.75 406 ASN A O 1
ATOM 3140 N N . ILE A 1 407 ? -51.040 4.327 23.747 1.00 94.50 407 ILE A N 1
ATOM 3141 C CA . ILE A 1 407 ? -50.243 3.873 24.902 1.00 94.50 407 ILE A CA 1
ATOM 3142 C C . ILE A 1 407 ? -48.801 4.390 24.801 1.00 94.50 407 ILE A C 1
ATOM 3144 O O . ILE A 1 407 ? -48.280 4.939 25.774 1.00 94.50 407 ILE A O 1
ATOM 3148 N N . ALA A 1 408 ? -48.162 4.265 23.633 1.00 94.25 408 ALA A N 1
ATOM 3149 C CA . ALA A 1 408 ? -46.784 4.710 23.413 1.00 94.25 408 ALA A CA 1
ATOM 3150 C C . ALA A 1 408 ? -46.603 6.229 23.598 1.00 94.25 408 ALA A C 1
ATOM 3152 O O . ALA A 1 408 ? -45.560 6.677 24.088 1.00 94.25 408 ALA A O 1
ATOM 3153 N N . THR A 1 409 ? -47.617 7.024 23.241 1.00 93.94 409 THR A N 1
ATOM 3154 C CA . THR A 1 409 ? -47.628 8.474 23.448 1.00 93.94 409 THR A CA 1
ATOM 3155 C C . THR A 1 409 ? -47.836 8.823 24.915 1.00 93.94 409 THR A C 1
ATOM 3157 O O . THR A 1 409 ? -47.090 9.649 25.436 1.00 93.94 409 THR A O 1
ATOM 3160 N N . LEU A 1 410 ? -48.827 8.229 25.586 1.00 94.06 410 LEU A N 1
ATOM 3161 C CA . LEU A 1 410 ? -49.232 8.612 26.943 1.00 94.06 410 LEU A CA 1
ATOM 3162 C C . LEU A 1 410 ? -48.285 8.091 28.032 1.00 94.06 410 LEU A C 1
ATOM 3164 O O . LEU A 1 410 ? -47.889 8.850 28.921 1.00 94.06 410 LEU A O 1
ATOM 3168 N N . CYS A 1 411 ? -47.877 6.825 27.940 1.00 93.81 411 CYS A N 1
ATOM 3169 C CA . CYS A 1 411 ? -47.006 6.168 28.912 1.00 93.81 411 CYS A CA 1
ATOM 3170 C C . CYS A 1 411 ? -45.527 6.473 28.620 1.00 93.81 411 CYS A C 1
ATOM 3172 O O . CYS A 1 411 ? -44.730 5.574 28.364 1.00 93.81 411 CYS A O 1
ATOM 3174 N N . ASN A 1 412 ? -45.143 7.748 28.546 1.00 92.25 412 ASN A N 1
ATOM 3175 C CA . ASN A 1 412 ? -43.797 8.156 28.139 1.00 92.25 412 ASN A CA 1
ATOM 3176 C C . ASN A 1 412 ? -43.426 9.518 28.757 1.00 92.25 412 ASN A C 1
ATOM 3178 O O . ASN A 1 412 ? -44.244 10.442 28.754 1.00 92.25 412 ASN A O 1
ATOM 3182 N N . ARG A 1 413 ? -42.215 9.629 29.327 1.00 90.44 413 ARG A N 1
ATOM 3183 C CA . ARG A 1 413 ? -41.720 10.842 30.009 1.00 90.44 413 ARG A CA 1
ATOM 3184 C C . ARG A 1 413 ? -40.768 11.686 29.163 1.00 90.44 413 ARG A C 1
ATOM 3186 O O . ARG A 1 413 ? -40.385 12.762 29.613 1.00 90.44 413 ARG A O 1
ATOM 3193 N N . ALA A 1 414 ? -40.386 11.234 27.969 1.00 89.50 414 ALA A N 1
ATOM 3194 C CA . ALA A 1 414 ? -39.509 12.009 27.108 1.00 89.50 414 ALA A CA 1
ATOM 3195 C C . ALA A 1 414 ? -40.214 13.265 26.580 1.00 89.50 414 ALA A C 1
ATOM 3197 O O . ALA A 1 414 ? -41.388 13.208 26.210 1.00 89.50 414 ALA A O 1
ATOM 3198 N N . GLU A 1 415 ? -39.490 14.378 26.485 1.00 89.06 415 GLU A N 1
ATOM 3199 C CA . GLU A 1 415 ? -39.988 15.657 25.965 1.00 89.06 415 GLU A CA 1
ATOM 3200 C C . GLU A 1 415 ? -39.008 16.246 24.945 1.00 89.06 415 GLU A C 1
ATOM 3202 O O . GLU A 1 415 ? -37.801 16.005 25.004 1.00 89.06 415 GLU A O 1
ATOM 3207 N N . PHE A 1 416 ? -39.514 17.024 23.987 1.00 89.44 416 PHE A N 1
ATOM 3208 C CA . PHE A 1 416 ? -38.665 17.805 23.086 1.00 89.44 416 PHE A CA 1
ATOM 3209 C C . PHE A 1 416 ? -38.165 19.064 23.794 1.00 89.44 416 PHE A C 1
ATOM 3211 O O . PHE A 1 416 ? -38.929 19.735 24.491 1.00 89.44 416 PHE A O 1
ATOM 3218 N N . LYS A 1 417 ? -36.900 19.436 23.574 1.00 87.06 417 LYS A N 1
ATOM 3219 C CA . LYS A 1 417 ? -36.408 20.734 24.047 1.00 87.06 417 LYS A CA 1
ATOM 3220 C C . LYS A 1 417 ? -37.137 21.880 23.323 1.00 87.06 417 LYS A C 1
ATOM 3222 O O . LYS A 1 417 ? -37.437 21.762 22.131 1.00 87.06 417 LYS A O 1
ATOM 3227 N N . PRO A 1 418 ? -37.411 23.007 24.004 1.00 85.06 418 PRO A N 1
ATOM 3228 C CA . PRO A 1 418 ? -38.109 24.133 23.391 1.00 85.06 418 PRO A CA 1
ATOM 3229 C C . PRO A 1 418 ? -37.291 24.756 22.245 1.00 85.06 418 PRO A C 1
ATOM 3231 O O . PRO A 1 418 ? -36.065 24.818 22.311 1.00 85.06 418 PRO A O 1
ATOM 3234 N N . GLY A 1 419 ? -37.976 25.259 21.209 1.00 83.25 419 GLY A N 1
ATOM 3235 C CA . GLY A 1 419 ? -37.360 26.038 20.120 1.00 83.25 419 GLY A CA 1
ATOM 3236 C C . GLY A 1 419 ? -36.860 25.243 18.905 1.00 83.25 419 GLY A C 1
ATOM 3237 O O . GLY A 1 419 ? -36.022 25.749 18.168 1.00 83.25 419 GLY A O 1
ATOM 3238 N N . GLN A 1 420 ? -37.348 24.018 18.676 1.00 83.56 420 GLN A N 1
ATOM 3239 C CA . GLN A 1 420 ? -36.833 23.115 17.628 1.00 83.56 420 GLN A CA 1
ATOM 3240 C C . GLN A 1 420 ? -37.844 22.768 16.519 1.00 83.56 420 GLN A C 1
ATOM 3242 O O . GLN A 1 420 ? -37.718 21.735 15.862 1.00 83.56 420 GLN A O 1
ATOM 3247 N N . ASN A 1 421 ? -38.852 23.614 16.290 1.00 80.25 421 ASN A N 1
ATOM 3248 C CA . ASN A 1 421 ? -39.919 23.324 15.323 1.00 80.25 421 ASN A CA 1
ATOM 3249 C C . ASN A 1 421 ? -39.405 23.209 13.875 1.00 80.25 421 ASN A C 1
ATOM 3251 O O . ASN A 1 421 ? -39.893 22.350 13.142 1.00 80.25 421 ASN A O 1
ATOM 3255 N N . ASP A 1 422 ? -38.378 23.987 13.512 1.00 82.75 422 ASP A N 1
ATOM 3256 C CA . ASP A 1 422 ? -37.758 23.996 12.173 1.00 82.75 422 ASP A CA 1
ATOM 3257 C C . ASP A 1 422 ? -36.775 22.832 11.941 1.00 82.75 422 ASP A C 1
ATOM 3259 O O . ASP A 1 422 ? -36.304 22.608 10.826 1.00 82.75 422 ASP A O 1
ATOM 3263 N N . VAL A 1 423 ? -36.440 22.082 12.995 1.00 83.94 423 VAL A N 1
ATOM 3264 C CA . VAL A 1 423 ? -35.525 20.940 12.923 1.00 83.94 423 VAL A CA 1
ATOM 3265 C C . VAL A 1 423 ? -36.335 19.668 12.629 1.00 83.94 423 VAL A C 1
ATOM 3267 O O . VAL A 1 423 ? -37.347 19.431 13.300 1.00 83.94 423 VAL A O 1
ATOM 3270 N N . PRO A 1 424 ? -35.899 18.808 11.684 1.00 83.69 424 PRO A N 1
ATOM 3271 C CA . PRO A 1 424 ? -36.543 17.519 11.427 1.00 83.69 424 PRO A CA 1
ATOM 3272 C C . PRO A 1 424 ? -36.695 16.679 12.702 1.00 83.69 424 PRO A C 1
ATOM 3274 O O . PRO A 1 424 ? -35.777 16.640 13.523 1.00 83.69 424 PRO A O 1
ATOM 3277 N N . ILE A 1 425 ? -37.815 15.961 12.853 1.00 85.38 425 ILE A N 1
ATOM 3278 C CA . ILE A 1 425 ? -38.199 15.261 14.099 1.00 85.38 425 ILE A CA 1
ATOM 3279 C C . ILE A 1 425 ? -37.077 14.348 14.635 1.00 85.38 425 ILE A C 1
ATOM 3281 O O . ILE A 1 425 ? -36.746 14.397 15.820 1.00 85.38 425 ILE A O 1
ATOM 3285 N N . PHE A 1 426 ? -36.406 13.582 13.767 1.00 81.44 426 PHE A N 1
ATOM 3286 C CA . PHE A 1 426 ? -35.294 12.702 14.162 1.00 81.44 426 PHE A CA 1
ATOM 3287 C C . PHE A 1 426 ? -34.041 13.437 14.664 1.00 81.44 426 PHE A C 1
ATOM 3289 O O . PHE A 1 426 ? -33.249 12.879 15.440 1.00 81.44 426 PHE A O 1
ATOM 3296 N N . ARG A 1 427 ? -33.853 14.694 14.252 1.00 81.06 427 ARG A N 1
ATOM 3297 C CA . ARG A 1 427 ? -32.731 15.555 14.652 1.00 81.06 427 ARG A CA 1
ATOM 3298 C C . ARG A 1 427 ? -33.054 16.458 15.842 1.00 81.06 427 ARG A C 1
ATOM 3300 O O . ARG A 1 427 ? -32.122 17.020 16.403 1.00 81.06 427 ARG A O 1
ATOM 3307 N N . ARG A 1 428 ? -34.320 16.550 16.264 1.00 87.00 428 ARG A N 1
ATOM 3308 C CA . ARG A 1 428 ? -34.696 17.257 17.495 1.00 87.00 428 ARG A CA 1
ATOM 3309 C C . ARG A 1 428 ? -34.022 16.614 18.709 1.00 87.00 428 ARG A C 1
ATOM 3311 O O . ARG A 1 428 ? -33.904 15.384 18.805 1.00 87.00 428 ARG A O 1
ATOM 3318 N N . GLU A 1 429 ? -33.572 17.468 19.616 1.00 84.38 429 GLU A N 1
ATOM 3319 C CA . GLU A 1 429 ? -33.029 17.071 20.905 1.00 84.38 429 GLU A CA 1
ATOM 3320 C C . GLU A 1 429 ? -34.175 16.822 21.881 1.00 84.38 429 GLU A C 1
ATOM 3322 O O . GLU A 1 429 ? -35.122 17.606 21.987 1.00 84.38 429 GLU A O 1
ATOM 3327 N N . CYS A 1 430 ? -34.061 15.733 22.628 1.00 85.56 430 CYS A N 1
ATOM 3328 C CA . CYS A 1 430 ? -35.062 15.325 23.596 1.00 85.56 430 CYS A CA 1
ATOM 3329 C C . CYS A 1 430 ? -34.420 15.165 24.974 1.00 85.56 430 CYS A C 1
ATOM 3331 O O . CYS A 1 430 ? -33.235 14.848 25.084 1.00 85.56 430 CYS A O 1
ATOM 3333 N N . THR A 1 431 ? -35.211 15.368 26.019 1.00 84.56 431 THR A N 1
ATOM 3334 C CA . THR A 1 431 ? -34.892 14.969 27.390 1.00 84.56 431 THR A CA 1
ATOM 3335 C C . THR A 1 431 ? -35.626 13.669 27.689 1.00 84.56 431 THR A C 1
ATOM 3337 O O . THR A 1 431 ? -36.818 13.582 27.420 1.00 84.56 431 THR A O 1
ATOM 3340 N N . GLY A 1 432 ? -34.940 12.654 28.210 1.00 80.06 432 GLY A N 1
ATOM 3341 C CA . GLY A 1 432 ? -35.523 11.336 28.493 1.00 80.06 432 GLY A CA 1
ATOM 3342 C C . GLY A 1 432 ? -34.524 10.203 28.270 1.00 80.06 432 GLY A C 1
ATOM 3343 O O . GLY A 1 432 ? -33.389 10.448 27.858 1.00 80.06 432 GLY A O 1
ATOM 3344 N N . ASP A 1 433 ? -34.938 8.965 28.544 1.00 82.25 433 ASP A N 1
ATOM 3345 C CA . ASP A 1 433 ? -34.132 7.795 28.186 1.00 82.25 433 ASP A CA 1
ATOM 3346 C C . ASP A 1 433 ? -34.211 7.499 26.674 1.00 82.25 433 ASP A C 1
ATOM 3348 O O . ASP A 1 433 ? -35.137 7.930 25.983 1.00 82.25 433 ASP A O 1
ATOM 3352 N N . ALA A 1 434 ? -33.238 6.763 26.130 1.00 83.31 434 ALA A N 1
ATOM 3353 C CA . ALA A 1 434 ? -33.173 6.497 24.692 1.00 83.31 434 ALA A CA 1
ATOM 3354 C C . ALA A 1 434 ? -34.408 5.748 24.149 1.00 83.31 434 ALA A C 1
ATOM 3356 O O . ALA A 1 434 ? -34.811 5.981 23.010 1.00 83.31 434 ALA A O 1
ATOM 3357 N N . SER A 1 435 ? -35.032 4.880 24.955 1.00 87.62 435 SER A N 1
ATOM 3358 C CA . SER A 1 435 ? -36.202 4.091 24.540 1.00 87.62 435 SER A CA 1
ATOM 3359 C C . SER A 1 435 ? -37.462 4.956 24.464 1.00 87.62 435 SER A C 1
ATOM 3361 O O . SER A 1 435 ? -38.243 4.880 23.518 1.00 87.62 435 SER A O 1
ATOM 3363 N N . GLU A 1 436 ? -37.644 5.832 25.443 1.00 90.06 436 GLU A N 1
ATOM 3364 C CA . GLU A 1 436 ? -38.712 6.817 25.504 1.00 90.06 436 GLU A CA 1
ATOM 3365 C C . GLU A 1 436 ? -38.572 7.881 24.419 1.00 90.06 436 GLU A C 1
ATOM 3367 O O . GLU A 1 436 ? -39.571 8.247 23.797 1.00 90.06 436 GLU A O 1
ATOM 3372 N N . ILE A 1 437 ? -37.344 8.326 24.135 1.00 91.12 437 ILE A N 1
ATOM 3373 C CA . ILE A 1 437 ? -37.055 9.248 23.032 1.00 91.12 437 ILE A CA 1
ATOM 3374 C C . ILE A 1 437 ? -37.412 8.606 21.686 1.00 91.12 437 ILE A C 1
ATOM 3376 O O . ILE A 1 437 ? -38.034 9.268 20.852 1.00 91.12 437 ILE A O 1
ATOM 3380 N N . ALA A 1 438 ? -37.069 7.329 21.478 1.00 91.25 438 ALA A N 1
ATOM 3381 C CA . ALA A 1 438 ? -37.415 6.590 20.262 1.00 91.25 438 ALA A CA 1
ATOM 3382 C C . ALA A 1 438 ? -38.936 6.549 20.045 1.00 91.25 438 ALA A C 1
ATOM 3384 O O . ALA A 1 438 ? -39.429 6.898 18.970 1.00 91.25 438 ALA A O 1
ATOM 3385 N N . LEU A 1 439 ? -39.682 6.190 21.096 1.00 93.62 439 LEU A N 1
ATOM 3386 C CA . LEU A 1 439 ? -41.144 6.156 21.075 1.00 93.62 439 LEU A CA 1
ATOM 3387 C C . LEU A 1 439 ? -41.741 7.548 20.847 1.00 93.62 439 LEU A C 1
ATOM 3389 O O . LEU A 1 439 ? -42.643 7.689 20.029 1.00 93.62 439 LEU A O 1
ATOM 3393 N N . LEU A 1 440 ? -41.223 8.587 21.513 1.00 93.56 440 LEU A N 1
ATOM 3394 C CA . LEU A 1 440 ? -41.703 9.961 21.345 1.00 93.56 440 LEU A CA 1
ATOM 3395 C C . LEU A 1 440 ? -41.555 10.410 19.890 1.00 93.56 440 LEU A C 1
ATOM 3397 O O . LEU A 1 440 ? -42.528 10.865 19.291 1.00 93.56 440 LEU A O 1
ATOM 3401 N N . LYS A 1 441 ? -40.362 10.238 19.307 1.00 91.38 441 LYS A N 1
ATOM 3402 C CA . LYS A 1 441 ? -40.084 10.602 17.910 1.00 91.38 441 LYS A CA 1
ATOM 3403 C C . LYS A 1 441 ? -40.998 9.859 16.940 1.00 91.38 441 LYS A C 1
ATOM 3405 O O . LYS A 1 441 ? -41.532 10.475 16.023 1.00 91.38 441 LYS A O 1
ATOM 3410 N N . PHE A 1 442 ? -41.239 8.573 17.180 1.00 90.81 442 PHE A N 1
ATOM 3411 C CA . PHE A 1 442 ? -42.161 7.778 16.374 1.00 90.81 442 PHE A CA 1
ATOM 3412 C C . PHE A 1 442 ? -43.624 8.243 16.501 1.00 90.81 442 PHE A C 1
ATOM 3414 O O . PHE A 1 442 ? -44.334 8.368 15.501 1.00 90.81 442 PHE A O 1
ATOM 3421 N N . THR A 1 443 ? -44.079 8.566 17.715 1.00 91.19 443 THR A N 1
ATOM 3422 C CA . THR A 1 443 ? -45.439 9.085 17.937 1.00 91.19 443 THR A CA 1
ATOM 3423 C C . THR A 1 443 ? -45.642 10.482 17.351 1.00 91.19 443 THR A C 1
ATOM 3425 O O . THR A 1 443 ? -46.707 10.776 16.822 1.00 91.19 443 THR A O 1
ATOM 3428 N N . GLU A 1 444 ? -44.612 11.329 17.368 1.00 90.38 444 GLU A N 1
ATOM 3429 C CA . GLU A 1 444 ? -44.638 12.652 16.734 1.00 90.38 444 GLU A CA 1
ATOM 3430 C C . GLU A 1 444 ? -44.767 12.532 15.207 1.00 90.38 444 GLU A C 1
ATOM 3432 O O . GLU A 1 444 ? -45.545 13.257 14.595 1.00 90.38 444 GLU A O 1
ATOM 3437 N N . LEU A 1 445 ? -44.069 11.575 14.584 1.00 86.12 445 LEU A N 1
ATOM 3438 C CA . LEU A 1 445 ? -44.171 11.317 13.139 1.00 86.12 445 LEU A CA 1
ATOM 3439 C C . LEU A 1 445 ? -45.556 10.821 12.713 1.00 86.12 445 LEU A C 1
ATOM 3441 O O . LEU A 1 445 ? -45.973 11.066 11.583 1.00 86.12 445 LEU A O 1
ATOM 3445 N N . THR A 1 446 ? -46.249 10.098 13.592 1.00 82.88 446 THR A N 1
ATOM 3446 C CA . THR A 1 446 ? -47.551 9.484 13.293 1.00 82.88 446 THR A CA 1
ATOM 3447 C C . THR A 1 446 ? -48.726 10.400 13.637 1.00 82.88 446 THR A C 1
ATOM 3449 O O . THR A 1 446 ? -49.653 10.508 12.838 1.00 82.88 446 THR A O 1
ATOM 3452 N N . LEU A 1 447 ? -48.688 11.089 14.783 1.00 84.25 447 LEU A N 1
ATOM 3453 C CA . LEU A 1 447 ? -49.760 11.980 15.257 1.00 84.25 447 LEU A CA 1
ATOM 3454 C C . LEU A 1 447 ? -49.585 13.446 14.825 1.00 84.25 447 LEU A C 1
ATOM 3456 O O . LEU A 1 447 ? -50.550 14.209 14.846 1.00 84.25 447 LEU A O 1
ATOM 3460 N N . GLY A 1 448 ? -48.367 13.866 14.477 1.00 82.50 448 GLY A N 1
ATOM 3461 C CA . GLY A 1 448 ? -48.005 15.241 14.117 1.00 82.50 448 GLY A CA 1
ATOM 3462 C C . GLY A 1 448 ? -47.695 16.163 15.304 1.00 82.50 448 GLY A C 1
ATOM 3463 O O . GLY A 1 448 ? -46.801 16.994 15.189 1.00 82.50 448 GLY A O 1
ATOM 3464 N N . ASP A 1 449 ? -48.406 16.028 16.428 1.00 85.19 449 ASP A N 1
ATOM 3465 C CA . ASP A 1 449 ? -48.160 16.799 17.661 1.00 85.19 449 ASP A CA 1
ATOM 3466 C C . ASP A 1 449 ? -48.479 15.947 18.903 1.00 85.19 449 ASP A C 1
ATOM 3468 O O . ASP A 1 449 ? -49.589 15.959 19.456 1.00 85.19 449 ASP A O 1
ATOM 3472 N N . ALA A 1 450 ? -47.489 15.165 19.337 1.00 87.88 450 ALA A N 1
ATOM 3473 C CA . ALA A 1 450 ? -47.608 14.261 20.476 1.00 87.88 450 ALA A CA 1
ATOM 3474 C C . ALA A 1 450 ? -47.799 15.024 21.799 1.00 87.88 450 ALA A C 1
ATOM 3476 O O . ALA A 1 450 ? -48.490 14.546 22.703 1.00 87.88 450 ALA A O 1
ATOM 3477 N N . MET A 1 451 ? -47.241 16.233 21.920 1.00 86.38 451 MET A N 1
ATOM 3478 C CA . MET A 1 451 ? -47.351 17.042 23.139 1.00 86.38 451 MET A CA 1
ATOM 3479 C C . MET A 1 451 ? -48.763 17.597 23.321 1.00 86.38 451 MET A C 1
ATOM 3481 O O . MET A 1 451 ? -49.321 17.518 24.419 1.00 86.38 451 MET A O 1
ATOM 3485 N N . LYS A 1 452 ? -49.398 18.086 22.251 1.00 88.06 452 LYS A N 1
ATOM 3486 C CA . LYS A 1 452 ? -50.816 18.467 22.283 1.00 88.06 452 LYS A CA 1
ATOM 3487 C C . LYS A 1 452 ? -51.710 17.275 22.601 1.00 88.06 452 LYS A C 1
ATOM 3489 O O . LYS A 1 452 ? -52.660 17.415 23.370 1.00 88.06 452 LYS A O 1
ATOM 3494 N N . TYR A 1 453 ? -51.384 16.098 22.069 1.00 88.62 453 TYR A N 1
ATOM 3495 C CA . TYR A 1 453 ? -52.117 14.875 22.379 1.00 88.62 453 TYR A CA 1
ATOM 3496 C C . TYR A 1 453 ? -52.029 14.505 23.870 1.00 88.62 453 TYR A C 1
ATOM 3498 O O . TYR A 1 453 ? -53.054 14.227 24.497 1.00 88.62 453 TYR A O 1
ATOM 3506 N N . ARG A 1 454 ? -50.838 14.585 24.478 1.00 90.88 454 ARG A N 1
ATOM 3507 C CA . ARG A 1 454 ? -50.655 14.399 25.931 1.00 90.88 454 ARG A CA 1
ATOM 3508 C C . ARG A 1 454 ? -51.392 15.452 26.757 1.00 90.88 454 ARG A C 1
ATOM 3510 O O . ARG A 1 454 ? -52.000 15.110 27.764 1.00 90.88 454 ARG A O 1
ATOM 3517 N N . ASN A 1 455 ? -51.402 16.710 26.317 1.00 88.12 455 ASN A N 1
ATOM 3518 C CA . ASN A 1 455 ? -52.124 17.786 27.004 1.00 88.12 455 ASN A CA 1
ATOM 3519 C C . ASN A 1 455 ? -53.646 17.573 27.009 1.00 88.12 455 ASN A C 1
ATOM 3521 O O . ASN A 1 455 ? -54.314 17.936 27.980 1.00 88.12 455 ASN A O 1
ATOM 3525 N N . ASN A 1 456 ? -54.190 16.962 25.952 1.00 89.06 456 ASN A N 1
ATOM 3526 C CA . ASN A 1 456 ? -55.607 16.601 25.867 1.00 89.06 456 ASN A CA 1
ATOM 3527 C C . ASN A 1 456 ? -55.973 15.388 26.744 1.00 89.06 456 ASN A C 1
ATOM 3529 O O . ASN A 1 456 ? -57.128 15.260 27.136 1.00 89.06 456 ASN A O 1
ATOM 3533 N N . ASN A 1 457 ? -55.003 14.528 27.067 1.00 89.31 457 ASN A N 1
ATOM 3534 C CA . ASN A 1 457 ? -55.160 13.324 27.886 1.00 89.31 457 ASN A CA 1
ATOM 3535 C C . ASN A 1 457 ? -54.356 13.482 29.186 1.00 89.31 457 ASN A C 1
ATOM 3537 O O . ASN A 1 457 ? -53.282 12.893 29.362 1.00 89.31 457 ASN A O 1
ATOM 3541 N N . LYS A 1 458 ? -54.849 14.341 30.084 1.00 88.44 458 LYS A N 1
ATOM 3542 C CA . LYS A 1 458 ? -54.103 14.772 31.274 1.00 88.44 458 LYS A CA 1
ATOM 3543 C C . LYS A 1 458 ? -53.719 13.581 32.149 1.00 88.44 458 LYS A C 1
ATOM 3545 O O . LYS A 1 458 ? -54.582 12.825 32.583 1.00 88.44 458 LYS A O 1
ATOM 3550 N N . LYS A 1 459 ? -52.423 13.451 32.434 1.00 91.00 459 LYS A N 1
ATOM 3551 C CA . LYS A 1 459 ? -51.871 12.450 33.355 1.00 91.00 459 LYS A CA 1
ATOM 3552 C C . LYS A 1 459 ? -52.313 12.776 34.789 1.00 91.00 459 LYS A C 1
ATOM 3554 O O . LYS A 1 459 ? -51.982 13.843 35.298 1.00 91.00 459 LYS A O 1
ATOM 3559 N N . VAL A 1 460 ? -53.068 11.872 35.408 1.00 90.00 460 VAL A N 1
ATOM 3560 C CA . VAL A 1 460 ? -53.594 11.990 36.780 1.00 90.00 460 VAL A CA 1
ATOM 3561 C C . VAL A 1 460 ? -52.582 11.457 37.791 1.00 90.00 460 VAL A C 1
ATOM 3563 O O . VAL A 1 460 ? -52.314 12.104 38.797 1.00 90.00 460 VAL A O 1
ATOM 3566 N N . VAL A 1 461 ? -52.000 10.291 37.504 1.00 91.06 461 VAL A N 1
ATOM 3567 C CA . VAL A 1 461 ? -50.989 9.642 38.344 1.00 91.06 461 VAL A CA 1
ATOM 3568 C C . VAL A 1 461 ? -50.024 8.831 37.477 1.00 91.06 461 VAL A C 1
ATOM 3570 O O . VAL A 1 461 ? -50.374 8.422 36.366 1.00 91.06 461 VAL A O 1
ATOM 3573 N N . GLU A 1 462 ? -48.810 8.594 37.969 1.00 91.00 462 GLU A N 1
ATOM 3574 C CA . GLU A 1 462 ? -47.797 7.775 37.301 1.00 91.00 462 GLU A CA 1
ATOM 3575 C C . GLU A 1 462 ? -46.963 6.985 38.312 1.00 91.00 462 GLU A C 1
ATOM 3577 O O . GLU A 1 462 ? -46.502 7.527 39.313 1.00 91.00 462 GLU A O 1
ATOM 3582 N N . ILE A 1 463 ? -46.725 5.713 37.996 1.00 90.31 463 ILE A N 1
ATOM 3583 C CA . ILE A 1 463 ? -45.687 4.885 38.602 1.00 90.31 463 ILE A CA 1
ATOM 3584 C C . ILE A 1 463 ? -44.520 4.855 37.604 1.00 90.31 463 ILE A C 1
ATOM 3586 O O . ILE A 1 463 ? -44.650 4.238 36.539 1.00 90.31 463 ILE A O 1
ATOM 3590 N N . PRO A 1 464 ? -43.390 5.526 37.901 1.00 86.19 464 PRO A N 1
ATOM 3591 C CA . PRO A 1 464 ? -42.245 5.551 37.003 1.00 86.19 464 PRO A CA 1
ATOM 3592 C C . PRO A 1 464 ? -41.626 4.157 36.867 1.00 86.19 464 PRO A C 1
ATOM 3594 O O . PRO A 1 464 ? -41.785 3.298 37.737 1.00 86.19 464 PRO A O 1
ATOM 3597 N N . PHE A 1 465 ? -40.869 3.947 35.789 1.00 85.19 465 PHE A N 1
ATOM 3598 C CA . PHE A 1 465 ? -40.152 2.693 35.590 1.00 85.19 465 PHE A CA 1
ATOM 3599 C C . PHE A 1 465 ? -39.219 2.389 36.772 1.00 85.19 465 PHE A C 1
ATOM 3601 O O . PHE A 1 465 ? -38.373 3.205 37.142 1.00 85.19 465 PHE A O 1
ATOM 3608 N N . ASN A 1 466 ? -39.345 1.187 37.331 1.00 77.00 466 ASN A N 1
ATOM 3609 C CA . ASN A 1 466 ? -38.482 0.675 38.391 1.00 77.00 466 ASN A CA 1
ATOM 3610 C C . ASN A 1 466 ? -37.834 -0.636 37.925 1.00 77.00 466 ASN A C 1
ATOM 3612 O O . ASN A 1 466 ? -38.526 -1.513 37.411 1.00 77.00 466 ASN A O 1
ATOM 3616 N N . SER A 1 467 ? -36.523 -0.796 38.124 1.00 71.62 467 SER A N 1
ATOM 3617 C CA . SER A 1 467 ? -35.774 -2.004 37.749 1.00 71.62 467 SER A CA 1
ATOM 3618 C C . SER A 1 467 ? -36.281 -3.273 38.440 1.00 71.62 467 SER A C 1
ATOM 3620 O O . SER A 1 467 ? -36.188 -4.354 37.858 1.00 71.62 467 SER A O 1
ATOM 3622 N N . THR A 1 468 ? -36.846 -3.150 39.644 1.00 75.19 468 THR A N 1
ATOM 3623 C CA . THR A 1 468 ? -37.438 -4.273 40.383 1.00 75.19 468 THR A CA 1
ATOM 3624 C C . THR A 1 468 ? -38.749 -4.735 39.745 1.00 75.19 468 THR A C 1
ATOM 3626 O O . THR A 1 468 ? -38.960 -5.933 39.564 1.00 75.19 468 THR A O 1
ATOM 3629 N N . ASN A 1 469 ? -39.608 -3.791 39.348 1.00 81.31 469 ASN A N 1
ATOM 3630 C CA . ASN A 1 469 ? -40.944 -4.086 38.816 1.00 81.31 469 ASN A CA 1
ATOM 3631 C C . ASN A 1 469 ? -40.936 -4.336 37.298 1.00 81.31 469 ASN A C 1
ATOM 3633 O O . ASN A 1 469 ? -41.749 -5.106 36.796 1.00 81.31 469 ASN A O 1
ATOM 3637 N N . LYS A 1 470 ? -39.996 -3.717 36.572 1.00 86.94 470 LYS A N 1
ATOM 3638 C CA . LYS A 1 470 ? -39.804 -3.788 35.111 1.00 86.94 470 LYS A CA 1
ATOM 3639 C C . LYS A 1 470 ? -40.973 -3.271 34.256 1.00 86.94 470 LYS A C 1
ATOM 3641 O O . LYS A 1 470 ? -41.067 -3.620 33.077 1.00 86.94 470 LYS A O 1
ATOM 3646 N N . PHE A 1 471 ? -41.828 -2.415 34.807 1.00 91.81 471 PHE A N 1
ATOM 3647 C CA . PHE A 1 471 ? -42.900 -1.734 34.076 1.00 91.81 471 PHE A CA 1
ATOM 3648 C C . PHE A 1 471 ? -43.052 -0.276 34.533 1.00 91.81 471 PHE A C 1
ATOM 3650 O O . PHE A 1 471 ? -42.557 0.106 35.595 1.00 91.81 471 PHE A O 1
ATOM 3657 N N . GLN A 1 472 ? -43.739 0.522 33.721 1.00 93.19 472 GLN A N 1
ATOM 3658 C CA . GLN A 1 472 ? -44.169 1.895 33.981 1.00 93.19 472 GLN A CA 1
ATOM 3659 C C . GLN A 1 472 ? -45.680 1.974 33.755 1.00 93.19 472 GLN A C 1
ATOM 3661 O O . GLN A 1 472 ? -46.182 1.371 32.806 1.00 93.19 472 GLN A O 1
ATOM 3666 N N . VAL A 1 473 ? -46.393 2.702 34.616 1.00 93.44 473 VAL A N 1
ATOM 3667 C CA . VAL A 1 473 ? -47.859 2.846 34.560 1.00 93.44 473 VAL A CA 1
ATOM 3668 C C . VAL A 1 473 ? -48.228 4.313 34.642 1.00 93.44 473 VAL A C 1
ATOM 3670 O O . VAL A 1 473 ? -47.661 5.041 35.452 1.00 93.44 473 VAL A O 1
ATOM 3673 N N . SER A 1 474 ? -49.216 4.747 33.872 1.00 93.88 474 SER A N 1
ATOM 3674 C CA . SER A 1 474 ? -49.840 6.054 34.063 1.00 93.88 474 SER A CA 1
ATOM 3675 C C . SER A 1 474 ? -51.345 5.988 33.833 1.00 93.88 474 SER A C 1
ATOM 3677 O O . SER A 1 474 ? -51.833 5.180 33.046 1.00 93.88 474 SER A O 1
ATOM 3679 N N . ILE A 1 475 ? -52.093 6.828 34.545 1.00 93.94 475 ILE A N 1
ATOM 3680 C CA . ILE A 1 475 ? -53.545 6.956 34.382 1.00 93.94 475 ILE A CA 1
ATOM 3681 C C . ILE A 1 475 ? -53.834 8.336 33.810 1.00 93.94 475 ILE A C 1
ATOM 3683 O O . ILE A 1 475 ? -53.304 9.335 34.299 1.00 93.94 475 ILE A O 1
ATOM 3687 N N . HIS A 1 476 ? -54.664 8.391 32.775 1.00 93.00 476 HIS A N 1
ATOM 3688 C CA . HIS A 1 476 ? -54.990 9.608 32.044 1.00 93.00 476 HIS A CA 1
ATOM 3689 C C . HIS A 1 476 ? -56.497 9.860 32.054 1.00 93.00 476 HIS A C 1
ATOM 3691 O O . HIS A 1 476 ? -57.284 8.937 31.848 1.00 93.00 476 HIS A O 1
ATOM 3697 N N . ASP A 1 477 ? -56.896 11.111 32.267 1.00 88.75 477 ASP A N 1
ATOM 3698 C CA . ASP A 1 477 ? -58.295 11.534 32.171 1.00 88.75 477 ASP A CA 1
ATOM 3699 C C . ASP A 1 477 ? -58.687 11.662 30.692 1.00 88.75 477 ASP A C 1
ATOM 3701 O O . ASP A 1 477 ? -58.087 12.446 29.948 1.00 88.75 477 ASP A O 1
ATOM 3705 N N . GLN A 1 478 ? -59.680 10.879 30.262 1.00 83.56 478 GLN A N 1
ATOM 3706 C CA . GLN A 1 478 ? -60.273 10.945 28.928 1.00 83.56 478 GLN A CA 1
ATOM 3707 C C . GLN A 1 478 ? -61.762 11.329 29.008 1.00 83.56 478 GLN A C 1
ATOM 3709 O O . GLN A 1 478 ? -62.411 11.181 30.050 1.00 83.56 478 GLN A O 1
ATOM 3714 N N . PRO A 1 479 ? -62.370 11.802 27.900 1.00 78.25 479 PRO A N 1
ATOM 3715 C CA . PRO A 1 479 ? -63.792 12.138 27.877 1.00 78.25 479 PRO A CA 1
ATOM 3716 C C . PRO A 1 479 ? -64.697 11.003 28.383 1.00 78.25 479 PRO A C 1
ATOM 3718 O O . PRO A 1 479 ? -65.596 11.278 29.178 1.00 78.25 479 PRO A O 1
ATOM 3721 N N . GLU A 1 480 ? -64.401 9.755 27.999 1.00 74.62 480 GLU A N 1
ATOM 3722 C CA . GLU A 1 480 ? -65.176 8.540 28.316 1.00 74.62 480 GLU A CA 1
ATOM 3723 C C . GLU A 1 480 ? -64.899 7.938 29.708 1.00 74.62 480 GLU A C 1
ATOM 3725 O O . GLU A 1 480 ? -65.650 7.074 30.154 1.00 74.62 480 GLU A O 1
ATOM 3730 N N . GLY A 1 481 ? -63.845 8.371 30.405 1.00 83.06 481 GLY A N 1
ATOM 3731 C CA . GLY A 1 481 ? -63.404 7.780 31.672 1.00 83.06 481 GLY A CA 1
ATOM 3732 C C . GLY A 1 481 ? -61.886 7.833 31.842 1.00 83.06 481 GLY A C 1
ATOM 3733 O O . GLY A 1 481 ? -61.176 8.338 30.977 1.00 83.06 481 GLY A O 1
ATOM 3734 N N . ASN A 1 482 ? -61.382 7.314 32.960 1.00 90.25 482 ASN A N 1
ATOM 3735 C CA . ASN A 1 482 ? -59.940 7.226 33.191 1.00 90.25 482 ASN A CA 1
ATOM 3736 C C . ASN A 1 482 ? -59.351 6.033 32.415 1.00 90.25 482 ASN A C 1
ATOM 3738 O O . ASN A 1 482 ? -59.858 4.914 32.508 1.00 90.25 482 ASN A O 1
ATOM 3742 N N . LEU A 1 483 ? -58.266 6.260 31.675 1.00 92.75 483 LEU A N 1
ATOM 3743 C CA . LEU A 1 483 ? -57.528 5.229 30.946 1.00 92.75 483 LEU A CA 1
ATOM 3744 C C . LEU A 1 483 ? -56.221 4.920 31.677 1.00 92.75 483 LEU A C 1
ATOM 3746 O O . LEU A 1 483 ? -55.378 5.803 31.829 1.00 92.75 483 LEU A O 1
ATOM 3750 N N . LEU A 1 484 ? -56.040 3.669 32.093 1.00 94.31 484 LEU A N 1
ATOM 3751 C CA . LEU A 1 484 ? -54.761 3.163 32.577 1.00 94.31 484 LEU A CA 1
ATOM 3752 C C . LEU A 1 484 ? -53.949 2.657 31.384 1.00 94.31 484 LEU A C 1
ATOM 3754 O O . LEU A 1 484 ? -54.448 1.873 30.582 1.00 94.31 484 LEU A O 1
ATOM 3758 N N . VAL A 1 485 ? -52.698 3.091 31.281 1.00 95.88 485 VAL A N 1
ATOM 3759 C CA . VAL A 1 485 ? -51.738 2.634 30.272 1.00 95.88 485 VAL A CA 1
ATOM 3760 C C . VAL A 1 485 ? -50.484 2.110 30.960 1.00 95.88 485 VAL A C 1
ATOM 3762 O O . VAL A 1 485 ? -50.021 2.684 31.948 1.00 95.88 485 VAL A O 1
ATOM 3765 N N . MET A 1 486 ? -49.930 1.013 30.450 1.00 95.56 486 MET A N 1
ATOM 3766 C CA . MET A 1 486 ? -48.737 0.387 31.009 1.00 95.56 486 MET A CA 1
ATOM 3767 C C . MET A 1 486 ? -47.812 -0.119 29.898 1.00 95.56 486 MET A C 1
ATOM 3769 O O . MET A 1 486 ? -48.253 -0.742 28.929 1.00 95.56 486 MET A O 1
ATOM 3773 N N . LYS A 1 487 ? -46.507 0.120 30.070 1.00 95.50 487 LYS A N 1
ATOM 3774 C CA . LYS A 1 487 ? -45.443 -0.438 29.222 1.00 95.50 487 LYS A CA 1
ATOM 3775 C C . LYS A 1 487 ? -44.344 -1.082 30.062 1.00 95.50 487 LYS A C 1
ATOM 3777 O O . LYS A 1 487 ? -44.111 -0.674 31.200 1.00 95.50 487 LYS A O 1
ATOM 3782 N N . GLY A 1 488 ? -43.619 -2.050 29.511 1.00 93.44 488 GLY A N 1
ATOM 3783 C CA . GLY A 1 488 ? -42.548 -2.720 30.252 1.00 93.44 488 GLY A CA 1
ATOM 3784 C C . GLY A 1 488 ? -41.892 -3.869 29.504 1.00 93.44 488 GLY A C 1
ATOM 3785 O O . GLY A 1 488 ? -42.027 -3.990 28.286 1.00 93.44 488 GLY A O 1
ATOM 3786 N N . ALA A 1 489 ? -41.173 -4.708 30.253 1.00 91.88 489 ALA A N 1
ATOM 3787 C CA . ALA A 1 489 ? -40.587 -5.933 29.715 1.00 91.88 489 ALA A CA 1
ATOM 3788 C C . ALA A 1 489 ? -41.694 -6.849 29.141 1.00 91.88 489 ALA A C 1
ATOM 3790 O O . ALA A 1 489 ? -42.690 -7.063 29.840 1.00 91.88 489 ALA A O 1
ATOM 3791 N N . PRO A 1 490 ? -41.562 -7.371 27.906 1.00 92.00 490 PRO A N 1
ATOM 3792 C CA . PRO A 1 490 ? -42.632 -8.089 27.208 1.00 92.00 490 PRO A CA 1
ATOM 3793 C C . PRO A 1 490 ? -43.278 -9.201 28.038 1.00 92.00 490 PRO A C 1
ATOM 3795 O O . PRO A 1 490 ? -44.500 -9.243 28.167 1.00 92.00 490 PRO A O 1
ATOM 3798 N N . GLU A 1 491 ? -42.460 -10.051 28.657 1.00 90.19 491 GLU A N 1
ATOM 3799 C CA . GLU A 1 491 ? -42.906 -11.170 29.484 1.00 90.19 491 GLU A CA 1
ATOM 3800 C C . GLU A 1 491 ? -43.690 -10.700 30.718 1.00 90.19 491 GLU A C 1
ATOM 3802 O O . GLU A 1 491 ? -44.740 -11.244 31.047 1.00 90.19 491 GLU A O 1
ATOM 3807 N N . ARG A 1 492 ? -43.244 -9.605 31.347 1.00 91.94 492 ARG A N 1
ATOM 3808 C CA . ARG A 1 492 ? -43.899 -9.033 32.531 1.00 91.94 492 ARG A CA 1
ATOM 3809 C C . ARG A 1 492 ? -45.234 -8.389 32.201 1.00 91.94 492 ARG A C 1
ATOM 3811 O O . ARG A 1 492 ? -46.135 -8.421 33.030 1.00 91.94 492 ARG A O 1
ATOM 3818 N N . ILE A 1 493 ? -45.349 -7.794 31.018 1.00 93.56 493 ILE A N 1
ATOM 3819 C CA . ILE A 1 493 ? -46.595 -7.189 30.552 1.00 93.56 493 ILE A CA 1
ATOM 3820 C C . ILE A 1 493 ? -47.611 -8.273 30.209 1.00 93.56 493 ILE A C 1
ATOM 3822 O O . ILE A 1 493 ? -48.764 -8.170 30.625 1.00 93.56 493 ILE A O 1
ATOM 3826 N N . LEU A 1 494 ? -47.185 -9.339 29.527 1.00 91.81 494 LEU A N 1
ATOM 3827 C CA . LEU A 1 494 ? -48.062 -10.459 29.197 1.00 91.81 494 LEU A CA 1
ATOM 3828 C C . LEU A 1 494 ? -48.641 -11.127 30.455 1.00 91.81 494 LEU A C 1
ATOM 3830 O O . LEU A 1 494 ? -49.835 -11.414 30.490 1.00 91.81 494 LEU A O 1
ATOM 3834 N N . ASP A 1 495 ? -47.832 -11.308 31.504 1.00 90.88 495 ASP A N 1
ATOM 3835 C CA . ASP A 1 495 ? -48.265 -11.890 32.786 1.00 90.88 495 ASP A CA 1
ATOM 3836 C C . ASP A 1 495 ? -49.352 -11.069 33.503 1.00 90.88 495 ASP A C 1
ATOM 3838 O O . ASP A 1 495 ? -50.093 -11.602 34.328 1.00 90.88 495 ASP A O 1
ATOM 3842 N N . LYS A 1 496 ? -49.458 -9.769 33.203 1.00 91.88 496 LYS A N 1
ATOM 3843 C CA . LYS A 1 496 ? -50.460 -8.859 33.781 1.00 91.88 496 LYS A CA 1
ATOM 3844 C C . LYS A 1 496 ? -51.728 -8.722 32.931 1.00 91.88 496 LYS A C 1
ATOM 3846 O O . LYS A 1 496 ? -52.687 -8.086 33.377 1.00 91.88 496 LYS A O 1
ATOM 3851 N N . CYS A 1 497 ? -51.758 -9.323 31.742 1.00 93.44 497 CYS A N 1
ATOM 3852 C CA . CYS A 1 497 ? -52.869 -9.219 30.800 1.00 93.44 497 CYS A CA 1
ATOM 3853 C C . CYS A 1 497 ? -53.777 -10.459 30.818 1.00 93.44 497 CYS A C 1
ATOM 3855 O O . CYS A 1 497 ? -53.311 -11.588 30.953 1.00 93.44 497 CYS A O 1
ATOM 3857 N N . SER A 1 498 ? -55.080 -10.239 30.630 1.00 92.12 498 SER A N 1
ATOM 3858 C CA . SER A 1 498 ? -56.098 -11.303 30.523 1.00 92.12 498 SER A CA 1
ATOM 3859 C C . SER A 1 498 ? -56.814 -11.321 29.170 1.00 92.12 498 SER A C 1
ATOM 3861 O O . SER A 1 498 ? -57.240 -12.379 28.706 1.00 92.12 498 SER A O 1
ATOM 3863 N N . THR A 1 499 ? -56.888 -10.167 28.507 1.00 93.81 499 THR A N 1
ATOM 3864 C CA . THR A 1 499 ? -57.472 -9.996 27.175 1.00 93.81 499 THR A CA 1
ATOM 3865 C C . THR A 1 499 ? -56.437 -9.425 26.206 1.00 93.81 499 THR A C 1
ATOM 3867 O O . THR A 1 499 ? -55.405 -8.896 26.621 1.00 93.81 499 THR A O 1
ATOM 3870 N N . ILE A 1 500 ? -56.684 -9.548 24.904 1.00 92.75 500 ILE A N 1
ATOM 3871 C CA . ILE A 1 500 ? -55.862 -9.007 23.817 1.00 92.75 500 ILE A CA 1
ATOM 3872 C C . ILE A 1 500 ? -56.745 -8.272 22.805 1.00 92.75 500 ILE A C 1
ATOM 3874 O O . ILE A 1 500 ? -57.854 -8.714 22.503 1.00 92.75 500 ILE A O 1
ATOM 3878 N N . LEU A 1 501 ? -56.258 -7.154 22.267 1.00 92.06 501 LEU A N 1
ATOM 3879 C CA . LEU A 1 501 ? -56.935 -6.390 21.222 1.00 92.06 501 LEU A CA 1
ATOM 3880 C C . LEU A 1 501 ? -56.508 -6.873 19.829 1.00 92.06 501 LEU A C 1
ATOM 3882 O O . LEU A 1 501 ? -55.325 -6.843 19.498 1.00 92.06 501 LEU A O 1
ATOM 3886 N N . ILE A 1 502 ? -57.468 -7.317 19.014 1.00 89.00 502 ILE A N 1
ATOM 3887 C CA . ILE A 1 502 ? -57.227 -7.857 17.668 1.00 89.00 502 ILE A CA 1
ATOM 3888 C C . ILE A 1 502 ? -58.245 -7.305 16.690 1.00 89.00 502 ILE A C 1
ATOM 3890 O O . ILE A 1 502 ? -59.445 -7.519 16.848 1.00 89.00 502 ILE A O 1
ATOM 3894 N N . ASN A 1 503 ? -57.774 -6.615 15.655 1.00 85.31 503 ASN A N 1
ATOM 3895 C CA . ASN A 1 503 ? -58.594 -5.890 14.687 1.00 85.31 503 ASN A CA 1
ATOM 3896 C C . ASN A 1 503 ? -59.652 -4.999 15.376 1.00 85.31 503 ASN A C 1
ATOM 3898 O O . ASN A 1 503 ? -60.784 -4.881 14.908 1.00 85.31 503 ASN A O 1
ATOM 3902 N N . GLY A 1 504 ? -59.303 -4.413 16.529 1.00 83.69 504 GLY A N 1
ATOM 3903 C CA . GLY A 1 504 ? -60.209 -3.623 17.370 1.00 83.69 504 GLY A CA 1
ATOM 3904 C C . GLY A 1 504 ? -61.193 -4.414 18.250 1.00 83.69 504 GLY A C 1
ATOM 3905 O O . GLY A 1 504 ? -61.956 -3.788 18.984 1.00 83.69 504 GLY A O 1
ATOM 3906 N N . GLN A 1 505 ? -61.192 -5.751 18.215 1.00 88.31 505 GLN A N 1
ATOM 3907 C CA . GLN A 1 505 ? -62.006 -6.607 19.088 1.00 88.31 505 GLN A CA 1
ATOM 3908 C C . GLN A 1 505 ? -61.188 -7.132 20.267 1.00 88.31 505 GLN A C 1
ATOM 3910 O O . GLN A 1 505 ? -60.052 -7.567 20.100 1.00 88.31 505 GLN A O 1
ATOM 3915 N N . GLU A 1 506 ? -61.774 -7.109 21.458 1.00 89.56 506 GLU A N 1
ATOM 3916 C CA . GLU A 1 506 ? -61.150 -7.636 22.669 1.00 89.56 506 GLU A CA 1
ATOM 3917 C C . GLU A 1 506 ? -61.469 -9.129 22.818 1.00 89.56 506 GLU A C 1
ATOM 3919 O O . GLU A 1 506 ? -62.635 -9.521 22.861 1.00 89.56 506 GLU A O 1
ATOM 3924 N N . LEU A 1 507 ? -60.429 -9.962 22.844 1.00 90.75 507 LEU A N 1
ATOM 3925 C CA . LEU A 1 507 ? -60.512 -11.421 22.940 1.00 90.75 507 LEU A CA 1
ATOM 3926 C C . LEU A 1 507 ? -59.779 -11.911 24.191 1.00 90.75 507 LEU A C 1
ATOM 3928 O O . LEU A 1 507 ? -58.843 -11.264 24.651 1.00 90.75 507 LEU A O 1
ATOM 3932 N N . GLU A 1 508 ? -60.170 -13.061 24.736 1.00 90.12 508 GLU A N 1
ATOM 3933 C CA . GLU A 1 508 ? -59.436 -13.689 25.842 1.00 90.12 508 GLU A CA 1
ATOM 3934 C C . GLU A 1 508 ? -58.069 -14.212 25.379 1.00 90.12 508 GLU A C 1
ATOM 3936 O O . GLU A 1 508 ? -57.900 -14.686 24.251 1.00 90.12 508 GLU A O 1
ATOM 3941 N N . LEU A 1 509 ? -57.077 -14.116 26.263 1.00 87.06 509 LEU A N 1
ATOM 3942 C CA . LEU A 1 509 ? -55.698 -14.491 25.975 1.00 87.06 509 LEU A CA 1
ATOM 3943 C C . LEU A 1 509 ? -55.517 -16.018 26.083 1.00 87.06 509 LEU A C 1
ATOM 3945 O O . LEU A 1 509 ? -55.284 -16.553 27.167 1.00 87.06 509 LEU A O 1
ATOM 3949 N N . ASP A 1 510 ? -55.632 -16.716 24.948 1.00 87.19 510 ASP A N 1
ATOM 3950 C CA . ASP A 1 510 ? -55.469 -18.175 24.848 1.00 87.19 510 ASP A CA 1
ATOM 3951 C C . ASP A 1 510 ? -53.995 -18.633 24.701 1.00 87.19 510 ASP A C 1
ATOM 3953 O O . ASP A 1 510 ? -53.082 -17.848 24.422 1.00 87.19 510 ASP A O 1
ATOM 3957 N N . ASP A 1 511 ? -53.744 -19.938 24.856 1.00 86.31 511 ASP A N 1
ATOM 3958 C CA . ASP A 1 511 ? -52.397 -20.518 24.706 1.00 86.31 511 ASP A CA 1
ATOM 3959 C C . ASP A 1 511 ? -51.839 -20.386 23.276 1.00 86.31 511 ASP A C 1
ATOM 3961 O O . ASP A 1 511 ? -50.623 -20.337 23.074 1.00 86.31 511 ASP A O 1
ATOM 3965 N N . LYS A 1 512 ? -52.703 -20.289 22.253 1.00 86.69 512 LYS A N 1
ATOM 3966 C CA . LYS A 1 512 ? -52.258 -20.081 20.864 1.00 86.69 512 LYS A CA 1
ATOM 3967 C C . LYS A 1 512 ? -51.659 -18.688 20.699 1.00 86.69 512 LYS A C 1
ATOM 3969 O O . LYS A 1 512 ? -50.673 -18.535 19.979 1.00 86.69 512 LYS A O 1
ATOM 3974 N N . PHE A 1 513 ? -52.233 -17.688 21.362 1.00 85.69 513 PHE A N 1
ATOM 3975 C CA . PHE A 1 513 ? -51.700 -16.335 21.423 1.00 85.69 513 PHE A CA 1
ATOM 3976 C C . PHE A 1 513 ? -50.399 -16.266 22.197 1.00 85.69 513 PHE A C 1
ATOM 3978 O O . PHE A 1 513 ? -49.477 -15.618 21.711 1.00 85.69 513 PHE A O 1
ATOM 3985 N N . ARG A 1 514 ? -50.286 -16.963 23.335 1.00 87.00 514 ARG A N 1
ATOM 3986 C CA . ARG A 1 514 ? -49.018 -17.037 24.082 1.00 87.00 514 ARG A CA 1
ATOM 3987 C C . ARG A 1 514 ? -47.882 -17.570 23.205 1.00 87.00 514 ARG A C 1
ATOM 3989 O O . ARG A 1 514 ? -46.831 -16.944 23.144 1.00 87.00 514 ARG A O 1
ATOM 3996 N N . ASN A 1 515 ? -48.132 -18.626 22.429 1.00 89.00 515 ASN A N 1
ATOM 3997 C CA . ASN A 1 515 ? -47.141 -19.172 21.493 1.00 89.00 515 ASN A CA 1
ATOM 3998 C C . ASN A 1 515 ? -46.804 -18.209 20.338 1.00 89.00 515 ASN A C 1
ATOM 4000 O O . ASN A 1 515 ? -45.645 -18.097 19.936 1.00 89.00 515 ASN A O 1
ATOM 4004 N N . ALA A 1 516 ? -47.804 -17.507 19.788 1.00 89.62 516 ALA A N 1
ATOM 4005 C CA . ALA A 1 516 ? -47.586 -16.514 18.732 1.00 89.62 516 ALA A CA 1
ATOM 4006 C C . ALA A 1 516 ? -46.793 -15.298 19.243 1.00 89.62 516 ALA A C 1
ATOM 4008 O O . ALA A 1 516 ? -45.914 -14.799 18.544 1.00 89.62 516 ALA A O 1
ATOM 4009 N N . PHE A 1 517 ? -47.078 -14.860 20.471 1.00 91.69 517 PHE A N 1
ATOM 4010 C CA . PHE A 1 517 ? -46.334 -13.825 21.177 1.00 91.69 517 PHE A CA 1
ATOM 4011 C C . PHE A 1 517 ? -44.884 -14.251 21.415 1.00 91.69 517 PHE A C 1
ATOM 4013 O O . PHE A 1 517 ? -43.977 -13.491 21.100 1.00 91.69 517 PHE A O 1
ATOM 4020 N N . GLU A 1 518 ? -44.652 -15.463 21.930 1.00 89.50 518 GLU A N 1
ATOM 4021 C CA . GLU A 1 518 ? -43.303 -15.963 22.217 1.00 89.50 518 GLU A CA 1
ATOM 4022 C C . GLU A 1 518 ? -42.475 -16.089 20.935 1.00 89.50 518 GLU A C 1
ATOM 4024 O O . GLU A 1 518 ? -41.322 -15.668 20.897 1.00 89.50 518 GLU A O 1
ATOM 4029 N N . SER A 1 519 ? -43.094 -16.568 19.851 1.00 90.88 519 SER A N 1
ATOM 4030 C CA . SER A 1 519 ? -42.456 -16.633 18.533 1.00 90.88 519 SER A CA 1
ATOM 4031 C C . SER A 1 519 ? -42.056 -15.243 18.031 1.00 90.88 519 SER A C 1
ATOM 4033 O O . SER A 1 519 ? -40.909 -15.047 17.641 1.00 90.88 519 SER A O 1
ATOM 4035 N N . ALA A 1 520 ? -42.965 -14.263 18.098 1.00 90.62 520 ALA A N 1
ATOM 4036 C CA . ALA A 1 520 ? -42.677 -12.889 17.685 1.00 90.62 520 ALA A CA 1
ATOM 4037 C C . ALA A 1 520 ? -41.620 -12.222 18.579 1.00 90.62 520 ALA A C 1
ATOM 4039 O O . ALA A 1 520 ? -40.747 -11.512 18.088 1.00 90.62 520 ALA A O 1
ATOM 4040 N N . TYR A 1 521 ? -41.659 -12.471 19.889 1.00 90.62 521 TYR A N 1
ATOM 4041 C CA . TYR A 1 521 ? -40.672 -11.962 20.837 1.00 90.62 521 TYR A CA 1
ATOM 4042 C C . TYR A 1 521 ? -39.268 -12.513 20.550 1.00 90.62 521 TYR A C 1
ATOM 4044 O O . TYR A 1 521 ? -38.309 -11.742 20.515 1.00 90.62 521 TYR A O 1
ATOM 4052 N N . LEU A 1 522 ? -39.147 -13.820 20.289 1.00 87.06 522 LEU A N 1
ATOM 4053 C CA . LEU A 1 522 ? -37.879 -14.453 19.917 1.00 87.06 522 LEU A CA 1
ATOM 4054 C C . LEU A 1 522 ? -37.380 -13.995 18.545 1.00 87.06 522 LEU A C 1
ATOM 4056 O O . LEU A 1 522 ? -36.177 -13.823 18.369 1.00 87.06 522 LEU A O 1
ATOM 4060 N N . GLU A 1 523 ? -38.278 -13.772 17.585 1.00 88.44 523 GLU A N 1
ATOM 4061 C CA . GLU A 1 523 ? -37.928 -13.277 16.252 1.00 88.44 523 GLU A CA 1
ATOM 4062 C C . GLU A 1 523 ? -37.384 -11.841 16.313 1.00 88.44 523 GLU A C 1
ATOM 4064 O O . GLU A 1 523 ? -36.281 -11.581 15.831 1.00 88.44 523 GLU A O 1
ATOM 4069 N N . LEU A 1 524 ? -38.095 -10.931 16.989 1.00 90.06 524 LEU A N 1
ATOM 4070 C CA . LEU A 1 524 ? -37.659 -9.545 17.198 1.00 90.06 524 LEU A CA 1
ATOM 4071 C C . LEU A 1 524 ? -36.372 -9.471 18.036 1.00 90.06 524 LEU A C 1
ATOM 4073 O O . LEU A 1 524 ? -35.451 -8.722 17.709 1.00 90.06 524 LEU A O 1
ATOM 4077 N N . GLY A 1 525 ? -36.260 -10.298 19.080 1.00 83.12 525 GLY A N 1
ATOM 4078 C CA . GLY A 1 525 ? -35.028 -10.426 19.860 1.00 83.12 525 GLY A CA 1
ATOM 4079 C C . GLY A 1 525 ? -33.861 -10.991 19.038 1.00 83.12 525 GLY A C 1
ATOM 4080 O O . GLY A 1 525 ? -32.723 -10.549 19.187 1.00 83.12 525 GLY A O 1
ATOM 4081 N N . GLY A 1 526 ? -34.136 -11.921 18.119 1.00 80.50 526 GLY A N 1
ATOM 4082 C CA . GLY A 1 526 ? -33.163 -12.493 17.185 1.00 80.50 526 GLY A CA 1
ATOM 4083 C C . GLY A 1 526 ? -32.651 -11.497 16.140 1.00 80.50 526 GLY A C 1
ATOM 4084 O O . GLY A 1 526 ? -31.525 -11.640 15.660 1.00 80.50 526 GLY A O 1
ATOM 4085 N N . MET A 1 527 ? -33.428 -10.451 15.842 1.00 84.50 527 MET A N 1
ATOM 4086 C CA . MET A 1 527 ? -32.998 -9.294 15.048 1.00 84.50 527 MET A CA 1
ATOM 4087 C C . MET A 1 527 ? -32.127 -8.305 15.846 1.00 84.50 527 MET A C 1
ATOM 4089 O O . MET A 1 527 ? -31.719 -7.277 15.312 1.00 84.50 527 MET A O 1
ATOM 4093 N N . GLY A 1 528 ? -31.800 -8.609 17.109 1.00 81.25 528 GLY A N 1
ATOM 4094 C CA . GLY A 1 528 ? -30.986 -7.741 17.964 1.00 81.25 528 GLY A CA 1
ATOM 4095 C C . GLY A 1 528 ? -31.725 -6.489 18.437 1.00 81.25 528 GLY A C 1
ATOM 4096 O O . GLY A 1 528 ? -31.088 -5.497 18.786 1.00 81.25 528 GLY A O 1
ATOM 4097 N N . GLU A 1 529 ? -33.058 -6.512 18.426 1.00 89.56 529 GLU A N 1
ATOM 4098 C CA . GLU A 1 529 ? -33.888 -5.365 18.776 1.00 89.56 529 GLU A CA 1
ATOM 4099 C C . GLU A 1 529 ? -34.331 -5.426 20.240 1.00 89.56 529 GLU A C 1
ATOM 4101 O O . GLU A 1 529 ? -34.616 -6.486 20.802 1.00 89.56 529 GLU A O 1
ATOM 4106 N N . ARG A 1 530 ? -34.440 -4.259 20.875 1.00 88.19 530 ARG A N 1
ATOM 4107 C CA . ARG A 1 530 ? -35.003 -4.131 22.218 1.00 88.19 530 ARG A CA 1
ATOM 4108 C C . ARG A 1 530 ? -36.523 -4.098 22.115 1.00 88.19 530 ARG A C 1
ATOM 4110 O O . ARG A 1 530 ? -37.076 -3.170 21.537 1.00 88.19 530 ARG A O 1
ATOM 4117 N N . VAL A 1 531 ? -37.198 -5.081 22.703 1.00 92.75 531 VAL A N 1
ATOM 4118 C CA . VAL A 1 531 ? -38.661 -5.231 22.622 1.00 92.75 531 VAL A CA 1
ATOM 4119 C C . VAL A 1 531 ? -39.332 -4.735 23.906 1.00 92.75 531 VAL A C 1
ATOM 4121 O O . VAL A 1 531 ? -38.892 -5.069 25.005 1.00 92.75 531 VAL A O 1
ATOM 4124 N N . LEU A 1 532 ? -40.409 -3.957 23.775 1.00 94.56 532 LEU A N 1
ATOM 4125 C CA . LEU A 1 532 ? -41.271 -3.510 24.874 1.00 94.56 532 LEU A CA 1
ATOM 4126 C C . LEU A 1 532 ? -42.714 -3.974 24.647 1.00 94.56 532 LEU A C 1
ATOM 4128 O O . LEU A 1 532 ? -43.209 -3.932 23.521 1.00 94.56 532 LEU A O 1
ATOM 4132 N N . GLY A 1 533 ? -43.388 -4.389 25.722 1.00 95.25 533 GLY A N 1
ATOM 4133 C CA . GLY A 1 533 ? -44.815 -4.717 25.710 1.00 95.25 533 GLY A CA 1
ATOM 4134 C C . GLY A 1 533 ? -45.688 -3.541 26.132 1.00 95.25 533 GLY A C 1
ATOM 4135 O O . GLY A 1 533 ? -45.292 -2.769 27.006 1.00 95.25 533 GLY A O 1
ATOM 4136 N N . PHE A 1 534 ? -46.869 -3.427 25.521 1.00 96.62 534 PHE A N 1
ATOM 4137 C CA . PHE A 1 534 ? -47.826 -2.339 25.734 1.00 96.62 534 PHE A CA 1
ATOM 4138 C C . PHE A 1 534 ? -49.223 -2.901 26.017 1.00 96.62 534 PHE A C 1
ATOM 4140 O O . PHE A 1 534 ? -49.739 -3.737 25.268 1.00 96.62 534 PHE A O 1
ATOM 4147 N N . CYS A 1 535 ? -49.842 -2.420 27.092 1.00 96.25 535 CYS A N 1
ATOM 4148 C CA . CYS A 1 535 ? -51.197 -2.788 27.491 1.00 96.25 535 CYS A CA 1
ATOM 4149 C C . CYS A 1 535 ? -51.954 -1.583 28.062 1.00 96.25 535 CYS A C 1
ATOM 4151 O O . CYS A 1 535 ? -51.352 -0.599 28.507 1.00 96.25 535 CYS A O 1
ATOM 4153 N N . ASP A 1 536 ? -53.279 -1.653 28.031 1.00 95.12 536 ASP A N 1
ATOM 4154 C CA . ASP A 1 536 ? -54.163 -0.643 28.600 1.00 95.12 536 ASP A CA 1
ATOM 4155 C C . ASP A 1 536 ? -55.341 -1.263 29.356 1.00 95.12 536 ASP A C 1
ATOM 4157 O O . ASP A 1 536 ? -55.577 -2.470 29.329 1.00 95.12 536 ASP A O 1
ATOM 4161 N N . LEU A 1 537 ? -56.070 -0.426 30.088 1.00 94.25 537 LEU A N 1
ATOM 4162 C CA . LEU A 1 537 ? -57.343 -0.781 30.697 1.00 94.25 537 LEU A CA 1
ATOM 4163 C C . LEU A 1 537 ? -58.209 0.472 30.832 1.00 94.25 537 LEU A C 1
ATOM 4165 O O . LEU A 1 537 ? -57.815 1.458 31.461 1.00 94.25 537 LEU A O 1
ATOM 4169 N N . LYS A 1 538 ? -59.422 0.427 30.277 1.00 91.00 538 LYS A N 1
ATOM 4170 C CA . LYS A 1 538 ? -60.444 1.445 30.550 1.00 91.00 538 LYS A CA 1
ATOM 4171 C C . LYS A 1 538 ? -61.003 1.202 31.953 1.00 91.00 538 LYS A C 1
ATOM 4173 O O . LYS A 1 538 ? -61.627 0.171 32.196 1.00 91.00 538 LYS A O 1
ATOM 4178 N N . LEU A 1 539 ? -60.767 2.127 32.880 1.00 90.38 539 LEU A N 1
ATOM 4179 C CA . LEU A 1 539 ? -61.255 1.999 34.251 1.00 90.38 539 LEU A CA 1
ATOM 4180 C C . LEU A 1 539 ? -62.762 2.257 34.290 1.00 90.38 539 LEU A C 1
ATOM 4182 O O . LEU A 1 539 ? -63.244 3.244 33.737 1.00 90.38 539 LEU A O 1
ATOM 4186 N N . ASP A 1 540 ? -63.495 1.375 34.968 1.00 87.94 540 ASP A N 1
ATOM 4187 C CA . ASP A 1 540 ? -64.946 1.476 35.119 1.00 87.94 540 ASP A CA 1
ATOM 4188 C C . ASP A 1 540 ? -65.324 2.807 35.808 1.00 87.94 540 ASP A C 1
ATOM 4190 O O . ASP A 1 540 ? -64.978 2.997 36.983 1.00 87.94 540 ASP A O 1
ATOM 4194 N N . PRO A 1 541 ? -66.048 3.721 35.126 1.00 84.62 541 PRO A N 1
ATOM 4195 C CA . PRO A 1 541 ? -66.435 5.013 35.689 1.00 84.62 541 PRO A CA 1
ATOM 4196 C C . PRO A 1 541 ? -67.282 4.903 36.963 1.00 84.62 541 PRO A C 1
ATOM 4198 O O . PRO A 1 541 ? -67.331 5.854 37.743 1.00 84.62 541 PRO A O 1
ATOM 4201 N N . SER A 1 542 ? -67.945 3.760 37.190 1.00 87.00 542 SER A N 1
ATOM 4202 C CA . SER A 1 542 ? -68.730 3.513 38.404 1.00 87.00 542 SER A CA 1
ATOM 4203 C C . SER A 1 542 ? -67.856 3.273 39.640 1.00 87.00 542 SER A C 1
ATOM 4205 O O . SER A 1 542 ? -68.240 3.656 40.745 1.00 87.00 542 SER A O 1
ATOM 4207 N N . LYS A 1 543 ? -66.666 2.684 39.459 1.00 86.75 543 LYS A N 1
ATOM 4208 C CA . LYS A 1 543 ? -65.689 2.427 40.530 1.00 86.75 543 LYS A CA 1
ATOM 4209 C C . LYS A 1 543 ? -64.695 3.575 40.691 1.00 86.75 543 LYS A C 1
ATOM 4211 O O . LYS A 1 543 ? -64.280 3.869 41.808 1.00 86.75 543 LYS A O 1
ATOM 4216 N N . TYR A 1 544 ? -64.341 4.226 39.584 1.00 88.19 544 TYR A N 1
ATOM 4217 C CA . TYR A 1 544 ? -63.325 5.276 39.515 1.00 88.19 544 TYR A CA 1
ATOM 4218 C C . TYR A 1 544 ? -63.915 6.551 38.892 1.00 88.19 544 TYR A C 1
ATOM 4220 O O . TYR A 1 544 ? -63.637 6.854 37.726 1.00 88.19 544 TYR A O 1
ATOM 4228 N N . PRO A 1 545 ? -64.753 7.303 39.632 1.00 83.50 545 PRO A N 1
ATOM 4229 C CA . PRO A 1 545 ? -65.373 8.522 39.120 1.00 83.50 545 PRO A CA 1
ATOM 4230 C C . PRO A 1 545 ? -64.329 9.592 38.763 1.00 83.50 545 PRO A C 1
ATOM 4232 O O . PRO A 1 545 ? -63.196 9.581 39.252 1.00 83.50 545 PRO A O 1
ATOM 4235 N N . LYS A 1 546 ? -64.710 10.567 37.925 1.00 79.38 546 LYS A N 1
ATOM 4236 C CA . LYS A 1 546 ? -63.837 11.712 37.613 1.00 79.38 546 LYS A CA 1
ATOM 4237 C C . LYS A 1 546 ? -63.484 12.464 38.901 1.00 79.38 546 LYS A C 1
ATOM 4239 O O . LYS A 1 546 ? -64.376 12.891 39.629 1.00 79.38 546 LYS A O 1
ATOM 4244 N N . GLY A 1 547 ? -62.185 12.610 39.169 1.00 81.19 547 GLY A N 1
ATOM 4245 C CA . GLY A 1 547 ? -61.653 13.177 40.415 1.00 81.19 547 GLY A CA 1
ATOM 4246 C C . GLY A 1 547 ? -61.298 12.154 41.504 1.00 81.19 547 GLY A C 1
ATOM 4247 O O . GLY A 1 547 ? -60.936 12.567 42.602 1.00 81.19 547 GLY A O 1
ATOM 4248 N N . PHE A 1 548 ? -61.382 10.845 41.233 1.00 85.81 548 PHE A N 1
ATOM 4249 C CA . PHE A 1 548 ? -60.886 9.806 42.141 1.00 85.81 548 PHE A CA 1
ATOM 4250 C C . PHE A 1 548 ? -59.395 10.013 42.467 1.00 85.81 548 PHE A C 1
ATOM 4252 O O . PHE A 1 548 ? -58.579 10.225 41.569 1.00 85.81 548 PHE A O 1
ATOM 4259 N N . ALA A 1 549 ? -59.043 9.958 43.755 1.00 86.44 549 ALA A N 1
ATOM 4260 C CA . ALA A 1 549 ? -57.672 10.125 44.227 1.00 86.44 549 ALA A CA 1
ATOM 4261 C C . ALA A 1 549 ? -56.910 8.797 44.104 1.00 86.44 549 ALA A C 1
ATOM 4263 O O . ALA A 1 549 ? -57.045 7.909 44.945 1.00 86.44 549 ALA A O 1
ATOM 4264 N N . PHE A 1 550 ? -56.135 8.649 43.032 1.00 88.12 550 PHE A N 1
ATOM 4265 C CA . PHE A 1 550 ? -55.273 7.486 42.840 1.00 88.12 550 PHE A CA 1
ATOM 4266 C C . PHE A 1 550 ? -54.028 7.578 43.727 1.00 88.12 550 PHE A C 1
ATOM 4268 O O . PHE A 1 550 ? -53.376 8.622 43.757 1.00 88.12 550 PHE A O 1
ATOM 4275 N N . ASP A 1 551 ? -53.696 6.485 44.411 1.00 86.44 551 ASP A N 1
ATOM 4276 C CA . ASP A 1 551 ? -52.525 6.375 45.286 1.00 86.44 551 ASP A CA 1
ATOM 4277 C C . ASP A 1 551 ? -51.488 5.421 44.673 1.00 86.44 551 ASP A C 1
ATOM 4279 O O . ASP A 1 551 ? -51.835 4.350 44.171 1.00 86.44 551 ASP A O 1
ATOM 4283 N N . THR A 1 552 ? -50.220 5.837 44.663 1.00 83.69 552 THR A N 1
ATOM 4284 C CA . THR A 1 552 ? -49.085 5.065 44.136 1.00 83.69 552 THR A CA 1
ATOM 4285 C C . THR A 1 552 ? -48.341 4.265 45.194 1.00 83.69 552 THR A C 1
ATOM 4287 O O . THR A 1 552 ? -47.619 3.341 44.824 1.00 83.69 552 THR A O 1
ATOM 4290 N N . GLU A 1 553 ? -48.455 4.640 46.471 1.00 79.19 553 GLU A N 1
ATOM 4291 C CA . GLU A 1 553 ? -47.810 3.916 47.572 1.00 79.19 553 GLU A CA 1
ATOM 4292 C C . GLU A 1 553 ? -48.659 2.698 47.945 1.00 79.19 553 GLU A C 1
ATOM 4294 O O . GLU A 1 553 ? -48.193 1.563 47.822 1.00 79.19 553 GLU A O 1
ATOM 4299 N N . ASP A 1 554 ? -49.936 2.930 48.258 1.00 82.12 554 ASP A N 1
ATOM 4300 C CA . ASP A 1 554 ? -50.946 1.891 48.459 1.00 82.12 554 ASP A CA 1
ATOM 4301 C C . ASP A 1 554 ? -51.834 1.779 47.210 1.00 82.12 554 ASP A C 1
ATOM 4303 O O . ASP A 1 554 ? -52.920 2.355 47.126 1.00 82.12 554 ASP A O 1
ATOM 4307 N N . VAL A 1 555 ? -51.344 1.043 46.206 1.00 83.38 555 VAL A N 1
ATOM 4308 C CA . VAL A 1 555 ? -51.947 0.956 44.863 1.00 83.38 555 VAL A CA 1
ATOM 4309 C C . VAL A 1 555 ? -53.448 0.628 44.918 1.00 83.38 555 VAL A C 1
ATOM 4311 O O . VAL A 1 555 ? -53.849 -0.514 45.150 1.00 83.38 555 VAL A O 1
ATOM 4314 N N . ASN A 1 556 ? -54.287 1.632 44.644 1.00 88.75 556 ASN A N 1
ATOM 4315 C CA . ASN A 1 556 ? -55.750 1.553 44.757 1.00 88.75 556 ASN A CA 1
ATOM 4316 C C . ASN A 1 556 ? -56.482 1.342 43.412 1.00 88.75 556 ASN A C 1
ATOM 4318 O O . ASN A 1 556 ? -57.696 1.539 43.303 1.00 88.75 556 ASN A O 1
ATOM 4322 N N . PHE A 1 557 ? -55.753 0.913 42.383 1.00 90.06 557 PHE A N 1
ATOM 4323 C CA . PHE A 1 557 ? -56.235 0.649 41.025 1.00 90.06 557 PHE A CA 1
ATOM 4324 C C . PHE A 1 557 ? -55.698 -0.697 40.501 1.00 90.06 557 PHE A C 1
ATOM 4326 O O . PHE A 1 557 ? -54.674 -1.181 40.984 1.00 90.06 557 PHE A O 1
ATOM 4333 N N . PRO A 1 558 ? -56.376 -1.348 39.538 1.00 90.94 558 PRO A N 1
ATOM 4334 C CA . PRO A 1 558 ? -55.970 -2.665 39.054 1.00 90.94 558 PRO A CA 1
ATOM 4335 C C . PRO A 1 558 ? -54.631 -2.617 38.305 1.00 90.94 558 PRO A C 1
ATOM 4337 O O . PRO A 1 558 ? -54.448 -1.821 37.387 1.00 90.94 558 PRO A O 1
ATOM 4340 N N . LEU A 1 559 ? -53.719 -3.522 38.670 1.00 90.00 559 LEU A N 1
ATOM 4341 C CA . LEU A 1 559 ? -52.477 -3.814 37.938 1.00 90.00 559 LEU A CA 1
ATOM 4342 C C . LEU A 1 559 ? -52.505 -5.189 37.248 1.00 90.00 559 LEU A C 1
ATOM 4344 O O . LEU A 1 559 ? -51.504 -5.603 36.672 1.00 90.00 559 LEU A O 1
ATOM 4348 N N . GLU A 1 560 ? -53.623 -5.908 37.340 1.00 90.56 560 GLU A N 1
ATOM 4349 C CA . GLU A 1 560 ? -53.848 -7.232 36.749 1.00 90.56 560 GLU A CA 1
ATOM 4350 C C . GLU A 1 560 ? -55.131 -7.217 35.917 1.00 90.56 560 GLU A C 1
ATOM 4352 O O . GLU A 1 560 ? -55.967 -6.325 36.078 1.00 90.56 560 GLU A O 1
ATOM 4357 N N . ASN A 1 561 ? -55.294 -8.221 35.053 1.00 91.25 561 ASN A N 1
ATOM 4358 C CA . ASN A 1 561 ? -56.397 -8.326 34.093 1.00 91.25 561 ASN A CA 1
ATOM 4359 C C . ASN A 1 561 ? -56.451 -7.151 33.105 1.00 91.25 561 ASN A C 1
ATOM 4361 O O . ASN A 1 561 ? -57.523 -6.682 32.730 1.00 91.25 561 ASN A O 1
ATOM 4365 N N . LEU A 1 562 ? -55.280 -6.674 32.685 1.00 94.44 562 LEU A N 1
ATOM 4366 C CA . LEU A 1 562 ? -55.157 -5.638 31.663 1.00 94.44 562 LEU A CA 1
ATOM 4367 C C . LEU A 1 562 ? -55.442 -6.211 30.265 1.00 94.44 562 LEU A C 1
ATOM 4369 O O . LEU A 1 562 ? -55.464 -7.435 30.068 1.00 94.44 562 LEU A O 1
ATOM 4373 N N . ARG A 1 563 ? -55.624 -5.320 29.290 1.00 94.19 563 ARG A N 1
ATOM 4374 C CA . ARG A 1 563 ? -55.775 -5.658 27.877 1.00 94.19 563 ARG A CA 1
ATOM 4375 C C . ARG A 1 563 ? -54.450 -5.468 27.152 1.00 94.19 563 ARG A C 1
ATOM 4377 O O . ARG A 1 563 ? -53.944 -4.354 27.026 1.00 94.19 563 ARG A O 1
ATOM 4384 N N . PHE A 1 564 ? -53.883 -6.557 26.651 1.00 95.25 564 PHE A N 1
ATOM 4385 C CA . PHE A 1 564 ? -52.677 -6.526 25.835 1.00 95.25 564 PHE A CA 1
ATOM 4386 C C . PHE A 1 564 ? -52.983 -5.917 24.462 1.00 95.25 564 PHE A C 1
ATOM 4388 O O . PHE A 1 564 ? -53.952 -6.310 23.811 1.00 95.25 564 PHE A O 1
ATOM 4395 N N . VAL A 1 565 ? -52.152 -4.986 23.993 1.00 94.56 565 VAL A N 1
ATOM 4396 C CA . VAL A 1 565 ? -52.368 -4.324 22.696 1.00 94.56 565 VAL A CA 1
ATOM 4397 C C . VAL A 1 565 ? -51.308 -4.716 21.673 1.00 94.56 565 VAL A C 1
ATOM 4399 O O . VAL A 1 565 ? -51.649 -5.052 20.541 1.00 94.56 565 VAL A O 1
ATOM 4402 N N . GLY A 1 566 ? -50.029 -4.708 22.051 1.00 94.00 566 GLY A N 1
ATOM 4403 C CA . GLY A 1 566 ? -48.960 -5.013 21.104 1.00 94.00 566 GLY A CA 1
ATOM 4404 C C . GLY A 1 566 ? -47.552 -4.947 21.684 1.00 94.00 566 GLY A C 1
ATOM 4405 O O . GLY A 1 566 ? -47.345 -4.595 22.848 1.00 94.00 566 GLY A O 1
ATOM 4406 N N . LEU A 1 567 ? -46.575 -5.274 20.839 1.00 95.06 567 LEU A N 1
ATOM 4407 C CA . LEU A 1 567 ? -45.152 -5.045 21.087 1.00 95.06 567 LEU A CA 1
ATOM 4408 C C . LEU A 1 567 ? -44.641 -3.922 20.186 1.00 95.06 567 LEU A C 1
ATOM 4410 O O . LEU A 1 567 ? -45.085 -3.780 19.047 1.00 95.06 567 LEU A O 1
ATOM 4414 N N . ILE A 1 568 ? -43.658 -3.172 20.673 1.00 94.94 568 ILE A N 1
ATOM 4415 C CA . ILE A 1 568 ? -42.847 -2.275 19.846 1.00 94.94 568 ILE A CA 1
ATOM 4416 C C . ILE A 1 568 ? -41.389 -2.632 20.092 1.00 94.94 568 ILE A C 1
ATOM 4418 O O . ILE A 1 568 ? -40.945 -2.674 21.243 1.00 94.94 568 ILE A O 1
ATOM 4422 N N . SER A 1 569 ? -40.654 -2.892 19.019 1.00 93.62 569 SER A N 1
ATOM 4423 C CA . SER A 1 569 ? -39.216 -3.092 19.060 1.00 93.62 569 SER A CA 1
ATOM 4424 C C . SER A 1 569 ? -38.480 -1.853 18.564 1.00 93.62 569 SER A C 1
ATOM 4426 O O . SER A 1 569 ? -38.980 -1.053 17.766 1.00 93.62 569 SER A O 1
ATOM 4428 N N . MET A 1 570 ? -37.271 -1.673 19.071 1.00 92.38 570 MET A N 1
ATOM 4429 C CA . MET A 1 570 ? -36.410 -0.557 18.724 1.00 92.38 570 MET A CA 1
ATOM 4430 C C . MET A 1 570 ? -34.966 -1.016 18.607 1.00 92.38 570 MET A C 1
ATOM 4432 O O . MET A 1 570 ? -34.513 -1.896 19.339 1.00 92.38 570 MET A O 1
ATOM 4436 N N . VAL A 1 571 ? -34.249 -0.407 17.676 1.00 90.31 571 VAL A N 1
ATOM 4437 C CA . VAL A 1 571 ? -32.851 -0.708 17.376 1.00 90.31 571 VAL A CA 1
ATOM 4438 C C . VAL A 1 571 ? -32.113 0.592 17.099 1.00 90.31 571 VAL A C 1
ATOM 4440 O O . VAL A 1 571 ? -32.737 1.621 16.843 1.00 90.31 571 VAL A O 1
ATOM 4443 N N . ASP A 1 572 ? -30.787 0.561 17.152 1.00 88.06 572 ASP A N 1
ATOM 4444 C CA . ASP A 1 572 ? -29.956 1.601 16.553 1.00 88.06 572 ASP A CA 1
ATOM 4445 C C . ASP A 1 572 ? -29.765 1.276 15.060 1.00 88.06 572 ASP A C 1
ATOM 4447 O O . ASP A 1 572 ? -28.998 0.364 14.730 1.00 88.06 572 ASP A O 1
ATOM 4451 N N . PRO A 1 573 ? -30.505 1.930 14.148 1.00 89.00 573 PRO A N 1
ATOM 4452 C CA . PRO A 1 573 ? -30.578 1.488 12.769 1.00 89.00 573 PRO A CA 1
ATOM 4453 C C . PRO A 1 573 ? -29.343 1.921 11.971 1.00 89.00 573 PRO A C 1
ATOM 4455 O O . PRO A 1 573 ? -28.705 2.932 12.292 1.00 89.00 573 PRO A O 1
ATOM 4458 N N . PRO A 1 574 ? -29.022 1.211 10.875 1.00 89.81 574 PRO A N 1
ATOM 4459 C CA . PRO A 1 574 ? -28.043 1.674 9.903 1.00 89.81 574 PRO A CA 1
ATOM 4460 C C . PRO A 1 574 ? -28.373 3.065 9.346 1.00 89.81 574 PRO A C 1
ATOM 4462 O O . PRO A 1 574 ? -29.535 3.469 9.246 1.00 89.81 574 PRO A O 1
ATOM 4465 N N . ARG A 1 575 ? -27.349 3.805 8.920 1.00 88.44 575 ARG A N 1
ATOM 4466 C CA . ARG A 1 575 ? -27.550 5.020 8.111 1.00 88.44 575 ARG A CA 1
ATOM 4467 C C . ARG A 1 575 ? -28.048 4.631 6.715 1.00 88.44 575 ARG A C 1
ATOM 4469 O O . ARG A 1 575 ? -27.619 3.615 6.170 1.00 88.44 575 ARG A O 1
ATOM 4476 N N . ALA A 1 576 ? -28.891 5.462 6.100 1.00 85.06 576 ALA A N 1
ATOM 4477 C CA . ALA A 1 576 ? -29.562 5.133 4.834 1.00 85.06 576 ALA A CA 1
ATOM 4478 C C . ALA A 1 576 ? -28.589 4.774 3.688 1.00 85.06 576 ALA A C 1
ATOM 4480 O O . ALA A 1 576 ? -28.852 3.867 2.904 1.00 85.06 576 ALA A O 1
ATOM 4481 N N . ALA A 1 577 ? -27.430 5.439 3.618 1.00 87.62 577 ALA A N 1
ATOM 4482 C CA . ALA A 1 577 ? -26.434 5.219 2.567 1.00 87.62 577 ALA A CA 1
ATOM 4483 C C . ALA A 1 577 ? -25.468 4.043 2.831 1.00 87.62 577 ALA A C 1
ATOM 4485 O O . ALA A 1 577 ? -24.736 3.636 1.927 1.00 87.62 577 ALA A O 1
ATOM 4486 N N . VAL A 1 578 ? -25.431 3.501 4.055 1.00 91.50 578 VAL A N 1
ATOM 4487 C CA . VAL A 1 578 ? -24.443 2.486 4.463 1.00 91.50 578 VAL A CA 1
ATOM 4488 C C . VAL A 1 578 ? -24.601 1.165 3.700 1.00 91.50 578 VAL A C 1
ATOM 4490 O O . VAL A 1 578 ? -23.584 0.688 3.195 1.00 91.50 578 VAL A O 1
ATOM 4493 N N . PRO A 1 579 ? -25.809 0.583 3.533 1.00 90.94 579 PRO A N 1
ATOM 4494 C CA . PRO A 1 579 ? -25.962 -0.673 2.795 1.00 90.94 579 PRO A CA 1
ATOM 4495 C C . PRO A 1 579 ? -25.437 -0.607 1.347 1.00 90.94 579 PRO A C 1
ATOM 4497 O O . PRO A 1 579 ? -24.679 -1.480 0.920 1.00 90.94 579 PRO A O 1
ATOM 4500 N N . ASP A 1 580 ? -25.760 0.460 0.602 1.00 91.56 580 ASP A N 1
ATOM 4501 C CA . ASP A 1 580 ? -25.255 0.667 -0.769 1.00 91.56 580 ASP A CA 1
ATOM 4502 C C . ASP A 1 580 ? -23.735 0.893 -0.787 1.00 91.56 580 ASP A C 1
ATOM 4504 O O . ASP A 1 580 ? -23.013 0.335 -1.618 1.00 91.56 580 ASP A O 1
ATOM 4508 N N . ALA A 1 581 ? -23.214 1.668 0.165 1.00 93.12 581 ALA A N 1
ATOM 4509 C CA . ALA A 1 581 ? -21.788 1.941 0.250 1.00 93.12 581 ALA A CA 1
ATOM 4510 C C . ALA A 1 581 ? -20.962 0.677 0.560 1.00 93.12 581 ALA A C 1
ATOM 4512 O O . ALA A 1 581 ? -19.937 0.440 -0.086 1.00 93.12 581 ALA A O 1
ATOM 4513 N N . VAL A 1 582 ? -21.427 -0.181 1.477 1.00 93.81 582 VAL A N 1
ATOM 4514 C CA . VAL A 1 582 ? -20.798 -1.482 1.769 1.00 93.81 582 VAL A CA 1
ATOM 4515 C C . VAL A 1 582 ? -20.841 -2.391 0.537 1.00 93.81 582 VAL A C 1
ATOM 4517 O O . VAL A 1 582 ? -19.823 -3.000 0.191 1.00 93.81 582 VAL A O 1
ATOM 4520 N N . ALA A 1 583 ? -21.964 -2.435 -0.189 1.00 92.62 583 ALA A N 1
ATOM 4521 C CA . ALA A 1 583 ? -22.083 -3.206 -1.427 1.00 92.62 583 ALA A CA 1
ATOM 4522 C C . ALA A 1 583 ? -21.109 -2.726 -2.522 1.00 92.62 583 ALA A C 1
ATOM 4524 O O . ALA A 1 583 ? -20.480 -3.547 -3.202 1.00 92.62 583 ALA A O 1
ATOM 4525 N N . LYS A 1 584 ? -20.915 -1.408 -2.669 1.00 92.81 584 LYS A N 1
ATOM 4526 C CA . LYS A 1 584 ? -19.932 -0.821 -3.598 1.00 92.81 584 LYS A CA 1
ATOM 4527 C C . LYS A 1 584 ? -18.492 -1.136 -3.198 1.00 92.81 584 LYS A C 1
ATOM 4529 O O . LYS A 1 584 ? -17.704 -1.527 -4.059 1.00 92.81 584 LYS A O 1
ATOM 4534 N N . CYS A 1 585 ? -18.154 -1.056 -1.910 1.00 94.06 585 CYS A N 1
ATOM 4535 C CA . CYS A 1 585 ? -16.841 -1.473 -1.408 1.00 94.06 585 CYS A CA 1
ATOM 4536 C C . CYS A 1 585 ? -16.561 -2.952 -1.727 1.00 94.06 585 CYS A C 1
ATOM 4538 O O . CYS A 1 585 ? -15.499 -3.278 -2.263 1.00 94.06 585 CYS A O 1
ATOM 4540 N N . ARG A 1 586 ? -17.534 -3.844 -1.496 1.00 92.88 586 ARG A N 1
ATOM 4541 C CA . ARG A 1 586 ? -17.401 -5.271 -1.839 1.00 92.88 586 ARG A CA 1
ATOM 4542 C C . ARG A 1 586 ? -17.287 -5.503 -3.347 1.00 92.88 586 ARG A C 1
ATOM 4544 O O . ARG A 1 586 ? -16.469 -6.316 -3.771 1.00 92.88 586 ARG A O 1
ATOM 4551 N N . SER A 1 587 ? -18.033 -4.753 -4.162 1.00 92.19 587 SER A N 1
ATOM 4552 C CA . SER A 1 587 ? -17.940 -4.795 -5.634 1.00 92.19 587 SER A CA 1
ATOM 4553 C C . SER A 1 587 ? -16.556 -4.375 -6.147 1.00 92.19 587 SER A C 1
ATOM 4555 O O . SER A 1 587 ? -16.059 -4.938 -7.121 1.00 92.19 587 SER A O 1
ATOM 4557 N N . ALA A 1 588 ? -15.900 -3.454 -5.437 1.00 93.06 588 ALA A N 1
ATOM 4558 C CA . ALA A 1 588 ? -14.525 -3.026 -5.678 1.00 93.06 588 ALA A CA 1
ATOM 4559 C C . ALA A 1 588 ? -13.460 -4.001 -5.142 1.00 93.06 588 ALA A C 1
ATOM 4561 O O . ALA A 1 588 ? -12.266 -3.693 -5.208 1.00 93.06 588 ALA A O 1
ATOM 4562 N N . GLY A 1 589 ? -13.874 -5.154 -4.603 1.00 93.06 589 GLY A N 1
ATOM 4563 C CA . GLY A 1 589 ? -13.004 -6.186 -4.042 1.00 93.06 589 GLY A CA 1
ATOM 4564 C C . GLY A 1 589 ? -12.454 -5.874 -2.647 1.00 93.06 589 GLY A C 1
ATOM 4565 O O . GLY A 1 589 ? -11.463 -6.485 -2.256 1.00 93.06 589 GLY A O 1
ATOM 4566 N N . ILE A 1 590 ? -13.052 -4.927 -1.914 1.00 95.69 590 ILE A N 1
ATOM 4567 C CA . ILE A 1 590 ? -12.638 -4.555 -0.554 1.00 95.69 590 ILE A CA 1
ATOM 4568 C C . ILE A 1 590 ? -13.368 -5.437 0.467 1.00 95.69 590 ILE A C 1
ATOM 4570 O O . ILE A 1 590 ? -14.595 -5.559 0.436 1.00 95.69 590 ILE A O 1
ATOM 4574 N N . LYS A 1 591 ? -12.621 -6.043 1.396 1.00 94.69 591 LYS A N 1
ATOM 4575 C CA . LYS A 1 591 ? -13.171 -6.820 2.516 1.00 94.69 591 LYS A CA 1
ATOM 4576 C C . LYS A 1 591 ? -13.667 -5.866 3.604 1.00 94.69 591 LYS A C 1
ATOM 4578 O O . LYS A 1 591 ? -12.887 -5.072 4.112 1.00 94.69 591 LYS A O 1
ATOM 4583 N N . VAL A 1 592 ? -14.942 -5.940 3.981 1.00 95.44 592 VAL A N 1
ATOM 4584 C CA . VAL A 1 592 ? -15.507 -5.115 5.064 1.00 95.44 592 VAL A CA 1
ATOM 4585 C C . VAL A 1 592 ? -15.672 -5.979 6.312 1.00 95.44 592 VAL A C 1
ATOM 4587 O O . VAL A 1 592 ? -16.220 -7.077 6.235 1.00 95.44 592 VAL A O 1
ATOM 4590 N N . VAL A 1 593 ? -15.160 -5.502 7.442 1.00 96.00 593 VAL A N 1
ATOM 4591 C CA . VAL A 1 593 ? -15.114 -6.204 8.729 1.00 96.00 593 VAL A CA 1
ATOM 4592 C C . VAL A 1 593 ? -15.737 -5.302 9.785 1.00 96.00 593 VAL A C 1
ATOM 4594 O O . VAL A 1 593 ? -15.366 -4.135 9.891 1.00 96.00 593 VAL A O 1
ATOM 4597 N N . MET A 1 594 ? -16.672 -5.829 10.573 1.00 96.00 594 MET A N 1
ATOM 4598 C CA . MET A 1 594 ? -17.249 -5.089 11.700 1.00 96.00 594 MET A CA 1
ATOM 4599 C C . MET A 1 594 ? -16.412 -5.333 12.958 1.00 96.00 594 MET A C 1
ATOM 4601 O O . MET A 1 594 ? -16.089 -6.482 13.258 1.00 96.00 594 MET A O 1
ATOM 4605 N N . VAL A 1 595 ? -16.070 -4.274 13.692 1.00 94.31 595 VAL A N 1
ATOM 4606 C CA . VAL A 1 595 ? -15.301 -4.337 14.943 1.00 94.31 595 VAL A CA 1
ATOM 4607 C C . VAL A 1 595 ? -15.977 -3.465 15.997 1.00 94.31 595 VAL A C 1
ATOM 4609 O O . VAL A 1 595 ? -15.797 -2.248 16.014 1.00 94.31 595 VAL A O 1
ATOM 4612 N N . THR A 1 596 ? -16.753 -4.083 16.886 1.00 90.62 596 THR A N 1
ATOM 4613 C CA . THR A 1 596 ? -17.627 -3.364 17.819 1.00 90.62 596 THR A CA 1
ATOM 4614 C C . THR A 1 596 ? -17.548 -3.881 19.257 1.00 90.62 596 THR A C 1
ATOM 4616 O O . THR A 1 596 ? -17.262 -5.052 19.513 1.00 90.62 596 THR A O 1
ATOM 4619 N N . GLY A 1 597 ? -17.811 -2.984 20.213 1.00 83.75 597 GLY A N 1
ATOM 4620 C CA . GLY A 1 597 ? -17.983 -3.302 21.634 1.00 83.75 597 GLY A CA 1
ATOM 4621 C C . GLY A 1 597 ? -19.364 -3.878 21.989 1.00 83.75 597 GLY A C 1
ATOM 4622 O O . GLY A 1 597 ? -19.569 -4.303 23.127 1.00 83.75 597 GLY A O 1
ATOM 4623 N N . ASP A 1 598 ? -20.298 -3.916 21.036 1.00 82.50 598 ASP A N 1
ATOM 4624 C CA . ASP A 1 598 ? -21.671 -4.380 21.253 1.00 82.50 598 ASP A CA 1
ATOM 4625 C C . ASP A 1 598 ? -21.774 -5.917 21.341 1.00 82.50 598 ASP A C 1
ATOM 4627 O O . ASP A 1 598 ? -20.846 -6.657 20.993 1.00 82.50 598 ASP A O 1
ATOM 4631 N N . PHE A 1 599 ? -22.912 -6.408 21.825 1.00 81.69 599 PHE A N 1
ATOM 4632 C CA . PHE A 1 599 ? -23.231 -7.824 21.932 1.00 81.69 599 PHE A CA 1
ATOM 4633 C C . PHE A 1 599 ? -23.245 -8.513 20.562 1.00 81.69 599 PHE A C 1
ATOM 4635 O O . PHE A 1 599 ? -23.689 -7.958 19.556 1.00 81.69 599 PHE A O 1
ATOM 4642 N N . GLY A 1 600 ? -22.807 -9.776 20.534 1.00 84.94 600 GLY A N 1
ATOM 4643 C CA . GLY A 1 600 ? -22.663 -10.546 19.294 1.00 84.94 600 GLY A CA 1
ATOM 4644 C C . GLY A 1 600 ? -23.952 -10.688 18.481 1.00 84.94 600 GLY A C 1
ATOM 4645 O O . GLY A 1 600 ? -23.891 -10.672 17.255 1.00 84.94 600 GLY A O 1
ATOM 4646 N N . ILE A 1 601 ? -25.113 -10.771 19.139 1.00 86.00 601 ILE A N 1
ATOM 4647 C CA . ILE A 1 601 ? -26.420 -10.898 18.473 1.00 86.00 601 ILE A CA 1
ATOM 4648 C C . ILE A 1 601 ? -26.755 -9.610 17.709 1.00 86.00 601 ILE A C 1
ATOM 4650 O O . ILE A 1 601 ? -27.007 -9.662 16.506 1.00 86.00 601 ILE A O 1
ATOM 4654 N N . THR A 1 602 ? -26.669 -8.455 18.375 1.00 85.81 602 THR A N 1
ATOM 4655 C CA . THR A 1 602 ? -26.908 -7.139 17.767 1.00 85.81 602 THR A CA 1
ATOM 4656 C C . THR A 1 602 ? -25.906 -6.854 16.655 1.00 85.81 602 THR A C 1
ATOM 4658 O O . THR A 1 602 ? -26.291 -6.481 15.549 1.00 85.81 602 THR A O 1
ATOM 4661 N N . ALA A 1 603 ? -24.619 -7.115 16.900 1.00 89.56 603 ALA A N 1
ATOM 4662 C CA . ALA A 1 603 ? -23.571 -6.949 15.899 1.00 89.56 603 ALA A CA 1
ATOM 4663 C C . ALA A 1 603 ? -23.832 -7.813 14.652 1.00 89.56 603 ALA A C 1
ATOM 4665 O O . ALA A 1 603 ? -23.739 -7.325 13.528 1.00 89.56 603 ALA A O 1
ATOM 4666 N N . LYS A 1 604 ? -24.227 -9.081 14.834 1.00 91.19 604 LYS A N 1
ATOM 4667 C CA . LYS A 1 604 ? -24.578 -9.995 13.737 1.00 91.19 604 LYS A CA 1
ATOM 4668 C C . LYS A 1 604 ? -25.801 -9.513 12.956 1.00 91.19 604 LYS A C 1
ATOM 4670 O O . LYS A 1 604 ? -25.786 -9.574 11.726 1.00 91.19 604 LYS A O 1
ATOM 4675 N N . ALA A 1 605 ? -26.840 -9.031 13.637 1.00 88.69 605 ALA A N 1
ATOM 4676 C CA . ALA A 1 605 ? -28.046 -8.521 12.992 1.00 88.69 605 ALA A CA 1
ATOM 4677 C C . ALA A 1 605 ? -27.762 -7.256 12.167 1.00 88.69 605 ALA A C 1
ATOM 4679 O O . ALA A 1 605 ? -28.097 -7.203 10.980 1.00 88.69 605 ALA A O 1
ATOM 4680 N N . ILE A 1 606 ? -27.032 -6.290 12.739 1.00 91.12 606 ILE A N 1
ATOM 4681 C CA . ILE A 1 606 ? -26.614 -5.093 12.006 1.00 91.12 606 ILE A CA 1
ATOM 4682 C C . ILE A 1 606 ? -25.706 -5.476 10.834 1.00 91.12 606 ILE A C 1
ATOM 4684 O O . ILE A 1 606 ? -25.930 -5.003 9.722 1.00 91.12 606 ILE A O 1
ATOM 4688 N N . ALA A 1 607 ? -24.750 -6.391 11.023 1.00 92.94 607 ALA A N 1
ATOM 4689 C CA . ALA A 1 607 ? -23.859 -6.851 9.957 1.00 92.94 607 ALA A CA 1
ATOM 4690 C C . ALA A 1 607 ? -24.610 -7.477 8.770 1.00 92.94 607 ALA A C 1
ATOM 4692 O O . ALA A 1 607 ? -24.190 -7.282 7.627 1.00 92.94 607 ALA A O 1
ATOM 4693 N N . LYS A 1 608 ? -25.721 -8.183 9.019 1.00 91.19 608 LYS A N 1
ATOM 4694 C CA . LYS A 1 608 ? -26.625 -8.661 7.961 1.00 91.19 608 LYS A CA 1
ATOM 4695 C C . LYS A 1 608 ? -27.346 -7.500 7.274 1.00 91.19 608 LYS A C 1
ATOM 4697 O O . LYS A 1 608 ? -27.312 -7.415 6.053 1.00 91.19 608 LYS A O 1
ATOM 4702 N N . SER A 1 609 ? -27.914 -6.568 8.042 1.00 88.25 609 SER A N 1
ATOM 4703 C CA . SER A 1 609 ? -28.668 -5.426 7.495 1.00 88.25 609 SER A CA 1
ATOM 4704 C C . SER A 1 609 ? -27.835 -4.494 6.599 1.00 88.25 609 SER A C 1
ATOM 4706 O O . SER A 1 609 ? -28.344 -3.974 5.610 1.00 88.25 609 SER A O 1
ATOM 4708 N N . VAL A 1 610 ? -26.540 -4.314 6.896 1.00 91.94 610 VAL A N 1
ATOM 4709 C CA . VAL A 1 610 ? -25.633 -3.483 6.082 1.00 91.94 610 VAL A CA 1
ATOM 4710 C C . VAL A 1 610 ? -24.947 -4.248 4.946 1.00 91.94 610 VAL A C 1
ATOM 4712 O O . VAL A 1 610 ? -24.259 -3.638 4.133 1.00 91.94 610 VAL A O 1
ATOM 4715 N N . GLY A 1 611 ? -25.082 -5.577 4.886 1.00 92.06 611 GLY A N 1
ATOM 4716 C CA . GLY A 1 611 ? -24.455 -6.412 3.857 1.00 92.06 611 GLY A CA 1
ATOM 4717 C C . GLY A 1 611 ? -22.983 -6.780 4.105 1.00 92.06 611 GLY A C 1
ATOM 4718 O O . GLY A 1 611 ? -22.279 -7.148 3.158 1.00 92.06 611 GLY A O 1
ATOM 4719 N N . ILE A 1 612 ? -22.499 -6.705 5.353 1.00 94.19 612 ILE A N 1
ATOM 4720 C CA . ILE A 1 612 ? -21.194 -7.274 5.752 1.00 94.19 612 ILE A CA 1
ATOM 4721 C C . ILE A 1 612 ? -21.285 -8.803 5.771 1.00 94.19 612 ILE A C 1
ATOM 4723 O O . ILE A 1 612 ? -20.433 -9.479 5.195 1.00 94.19 612 ILE A O 1
ATOM 4727 N N . ILE A 1 613 ? -22.347 -9.333 6.383 1.00 93.50 613 ILE A N 1
ATOM 4728 C CA . ILE A 1 613 ? -22.750 -10.734 6.254 1.00 93.50 613 ILE A CA 1
ATOM 4729 C C . ILE A 1 613 ? -23.806 -10.790 5.152 1.00 93.50 613 ILE A C 1
ATOM 4731 O O . ILE A 1 613 ? -24.820 -10.100 5.234 1.00 93.50 613 ILE A O 1
ATOM 4735 N N . SER A 1 614 ? -23.555 -11.566 4.100 1.00 90.94 614 SER A N 1
ATOM 4736 C CA . SER A 1 614 ? -24.499 -11.685 2.983 1.00 90.94 614 SER A CA 1
ATOM 4737 C C . SER A 1 614 ? -25.756 -12.463 3.388 1.00 90.94 614 SER A C 1
ATOM 4739 O O . SER A 1 614 ? -25.722 -13.336 4.254 1.00 90.94 614 SER A O 1
ATOM 4741 N N . GLU A 1 615 ? -26.875 -12.224 2.709 1.00 83.62 615 GLU A N 1
ATOM 4742 C CA . GLU A 1 615 ? -28.044 -13.090 2.873 1.00 83.62 615 GLU A CA 1
ATOM 4743 C C . GLU A 1 615 ? -27.707 -14.538 2.472 1.00 83.62 615 GLU A C 1
ATOM 4745 O O . GLU A 1 615 ? -27.136 -14.801 1.411 1.00 83.62 615 GLU A O 1
ATOM 4750 N N . GLY A 1 616 ? -28.033 -15.489 3.350 1.00 82.56 616 GLY A N 1
ATOM 4751 C CA . GLY A 1 616 ? -27.776 -16.918 3.148 1.00 82.56 616 GLY A CA 1
ATOM 4752 C C . GLY A 1 616 ? -26.372 -17.406 3.524 1.00 82.56 616 GLY A C 1
ATOM 4753 O O . GLY A 1 616 ? -26.118 -18.606 3.409 1.00 82.56 616 GLY A O 1
ATOM 4754 N N . THR A 1 617 ? -25.457 -16.541 3.983 1.00 87.94 617 THR A N 1
ATOM 4755 C CA . THR A 1 617 ? -24.204 -17.008 4.596 1.00 87.94 617 THR A CA 1
ATOM 4756 C C . THR A 1 617 ? -24.429 -17.373 6.062 1.00 87.94 617 THR A C 1
ATOM 4758 O O . THR A 1 617 ? -25.092 -16.664 6.818 1.00 87.94 617 THR A O 1
ATOM 4761 N N . GLU A 1 618 ? -23.896 -18.529 6.450 1.00 87.31 618 GLU A N 1
ATOM 4762 C CA . GLU A 1 618 ? -24.059 -19.100 7.787 1.00 87.31 618 GLU A CA 1
ATOM 4763 C C . GLU A 1 618 ? -22.756 -18.973 8.581 1.00 87.31 618 GLU A C 1
ATOM 4765 O O . GLU A 1 618 ? -21.657 -19.122 8.026 1.00 87.31 618 GLU A O 1
ATOM 4770 N N . THR A 1 619 ? -22.890 -18.718 9.883 1.00 89.88 619 THR A N 1
ATOM 4771 C CA . THR A 1 619 ? -21.800 -18.858 10.853 1.00 89.88 619 THR A CA 1
ATOM 4772 C C . THR A 1 619 ? -21.682 -20.303 11.343 1.00 89.88 619 THR A C 1
ATOM 4774 O O . THR A 1 619 ? -22.546 -21.140 11.069 1.00 89.88 619 THR A O 1
ATOM 4777 N N . VAL A 1 620 ? -20.616 -20.626 12.079 1.00 88.12 620 VAL A N 1
ATOM 4778 C CA . VAL A 1 620 ? -20.448 -21.966 12.673 1.00 88.12 620 VAL A CA 1
ATOM 4779 C C . VAL A 1 620 ? -21.622 -22.288 13.610 1.00 88.12 620 VAL A C 1
ATOM 4781 O O . VAL A 1 620 ? -22.144 -23.403 13.584 1.00 88.12 620 VAL A O 1
ATOM 4784 N N . GLU A 1 621 ? -22.106 -21.292 14.357 1.00 86.44 621 GLU A N 1
ATOM 4785 C CA . GLU A 1 621 ? -23.277 -21.395 15.233 1.00 86.44 621 GLU A CA 1
ATOM 4786 C C . GLU A 1 621 ? -24.573 -21.620 14.443 1.00 86.44 621 GLU A C 1
ATOM 4788 O O . GLU A 1 621 ? -25.400 -22.431 14.855 1.00 86.44 621 GLU A O 1
ATOM 4793 N N . ASP A 1 622 ? -24.743 -20.965 13.288 1.00 87.12 622 ASP A N 1
ATOM 4794 C CA . ASP A 1 622 ? -25.923 -21.165 12.433 1.00 87.12 622 ASP A CA 1
ATOM 4795 C C . ASP A 1 622 ? -25.963 -22.590 11.868 1.00 87.12 622 ASP A C 1
ATOM 4797 O O . ASP A 1 622 ? -27.010 -23.240 11.860 1.00 87.12 622 ASP A O 1
ATOM 4801 N N . ILE A 1 623 ? -24.810 -23.109 11.431 1.00 88.31 623 ILE A N 1
ATOM 4802 C CA . ILE A 1 623 ? -24.697 -24.484 10.933 1.00 88.31 623 ILE A CA 1
ATOM 4803 C C . ILE A 1 623 ? -24.985 -25.481 12.060 1.00 88.31 623 ILE A C 1
ATOM 4805 O O . ILE A 1 623 ? -25.683 -26.470 11.825 1.00 88.31 623 ILE A O 1
ATOM 4809 N N . ALA A 1 624 ? -24.472 -25.222 13.266 1.00 88.69 624 ALA A N 1
ATOM 4810 C CA . ALA A 1 624 ? -24.707 -26.047 14.444 1.00 88.69 624 ALA A CA 1
ATOM 4811 C C . ALA A 1 624 ? -26.201 -26.090 14.806 1.00 88.69 624 ALA A C 1
ATOM 4813 O O . ALA A 1 624 ? -26.777 -27.177 14.894 1.00 88.69 624 ALA A O 1
ATOM 4814 N N . LEU A 1 625 ? -26.847 -24.920 14.898 1.00 85.62 625 LEU A N 1
ATOM 4815 C CA . LEU A 1 625 ? -28.273 -24.783 15.201 1.00 85.62 625 LEU A CA 1
ATOM 4816 C C . LEU A 1 625 ? -29.142 -25.479 14.145 1.00 85.62 625 LEU A C 1
ATOM 4818 O O . LEU A 1 625 ? -30.021 -26.267 14.486 1.00 85.62 625 LEU A O 1
ATOM 4822 N N . ARG A 1 626 ? -28.856 -25.255 12.857 1.00 88.62 626 ARG A N 1
ATOM 4823 C CA . ARG A 1 626 ? -29.595 -25.865 11.742 1.00 88.62 626 ARG A CA 1
ATOM 4824 C C . ARG A 1 626 ? -29.455 -27.387 11.702 1.00 88.62 626 ARG A C 1
ATOM 4826 O O . ARG A 1 626 ? -30.414 -28.080 11.372 1.00 88.62 626 ARG A O 1
ATOM 4833 N N . ARG A 1 627 ? -28.258 -27.917 11.978 1.00 88.19 627 ARG A N 1
ATOM 4834 C CA . ARG A 1 627 ? -27.992 -29.367 11.980 1.00 88.19 627 ARG A CA 1
ATOM 4835 C C . ARG A 1 627 ? -28.391 -30.045 13.297 1.00 88.19 627 ARG A C 1
ATOM 4837 O O . ARG A 1 627 ? -28.385 -31.272 13.343 1.00 88.19 627 ARG A O 1
ATOM 4844 N N . GLY A 1 628 ? -28.712 -29.282 14.344 1.00 85.69 628 GLY A N 1
ATOM 4845 C CA . GLY A 1 628 ? -28.962 -29.811 15.687 1.00 85.69 628 GLY A CA 1
ATOM 4846 C C . GLY A 1 628 ? -27.727 -30.470 16.315 1.00 85.69 628 GLY A C 1
ATOM 4847 O O . GLY A 1 628 ? -27.868 -31.432 17.067 1.00 85.69 628 GLY A O 1
ATOM 4848 N N . VAL A 1 629 ? -26.521 -30.000 15.971 1.00 88.94 629 VAL A N 1
ATOM 4849 C CA . VAL A 1 629 ? -25.231 -30.524 16.467 1.00 88.94 629 VAL A CA 1
ATOM 4850 C C . VAL A 1 629 ? -24.531 -29.501 17.359 1.00 88.94 629 VAL A C 1
ATOM 4852 O O . VAL A 1 629 ? -24.854 -28.316 17.327 1.00 88.94 629 VAL A O 1
ATOM 4855 N N . THR A 1 630 ? -23.549 -29.940 18.148 1.00 86.00 630 THR A N 1
ATOM 4856 C CA . THR A 1 630 ? -22.694 -29.020 18.914 1.00 86.00 630 THR A CA 1
ATOM 4857 C C . THR A 1 630 ? -21.699 -28.299 17.995 1.00 86.00 630 THR A C 1
ATOM 4859 O O . THR A 1 630 ? -21.325 -28.820 16.943 1.00 86.00 630 THR A O 1
ATOM 4862 N N . ILE A 1 631 ? -21.251 -27.103 18.395 1.00 84.12 631 ILE A N 1
ATOM 4863 C CA . ILE A 1 631 ? -20.354 -26.232 17.606 1.00 84.12 631 ILE A CA 1
ATOM 4864 C C . ILE A 1 631 ? -19.063 -26.970 17.202 1.00 84.12 631 ILE A C 1
ATOM 4866 O O . ILE A 1 631 ? -18.643 -26.882 16.052 1.00 84.12 631 ILE A O 1
ATOM 4870 N N . ASP A 1 632 ? -18.502 -27.790 18.097 1.00 84.50 632 ASP A N 1
ATOM 4871 C CA . ASP A 1 632 ? -17.257 -28.547 17.870 1.00 84.50 632 ASP A CA 1
ATOM 4872 C C . ASP A 1 632 ? -17.339 -29.579 16.731 1.00 84.50 632 ASP A C 1
ATOM 4874 O O . ASP A 1 632 ? -16.318 -30.021 16.205 1.00 84.50 632 ASP A O 1
ATOM 4878 N N . GLN A 1 633 ? -18.550 -30.002 16.351 1.00 84.50 633 GLN A N 1
ATOM 4879 C CA . GLN A 1 633 ? -18.765 -30.968 15.268 1.00 84.50 633 GLN A CA 1
ATOM 4880 C C . GLN A 1 633 ? -18.835 -30.302 13.888 1.00 84.50 633 GLN A C 1
ATOM 4882 O O . GLN A 1 633 ? -18.840 -30.991 12.863 1.00 84.50 633 GLN A O 1
ATOM 4887 N N . VAL A 1 634 ? -18.910 -28.971 13.839 1.00 85.25 634 VAL A N 1
ATOM 4888 C CA . VAL A 1 634 ? -18.964 -28.206 12.597 1.00 85.25 634 VAL A CA 1
ATOM 4889 C C . VAL A 1 634 ? -17.544 -27.882 12.152 1.00 85.25 634 VAL A C 1
ATOM 4891 O O . VAL A 1 634 ? -16.757 -27.310 12.897 1.00 85.25 634 VAL A O 1
ATOM 4894 N N . ASN A 1 635 ? -17.205 -28.218 10.907 1.00 85.44 635 ASN A N 1
ATOM 4895 C CA . ASN A 1 635 ? -15.933 -27.803 10.329 1.00 85.44 635 ASN A CA 1
ATOM 4896 C C . ASN A 1 635 ? -15.954 -26.279 10.103 1.00 85.44 635 ASN A C 1
ATOM 4898 O O . ASN A 1 635 ? -16.773 -25.819 9.303 1.00 85.44 635 ASN A O 1
ATOM 4902 N N . PRO A 1 636 ? -15.047 -25.493 10.714 1.00 82.75 636 PRO A N 1
ATOM 4903 C CA . PRO A 1 636 ? -15.040 -24.038 10.560 1.00 82.75 636 PRO A CA 1
ATOM 4904 C C . PRO A 1 636 ? -14.939 -23.578 9.100 1.00 82.75 636 PRO A C 1
ATOM 4906 O O . PRO A 1 636 ? -15.465 -22.532 8.744 1.00 82.75 636 PRO A O 1
ATOM 4909 N N . ARG A 1 637 ? -14.326 -24.381 8.217 1.00 84.00 637 ARG A N 1
ATOM 4910 C CA . ARG A 1 637 ? -14.189 -24.055 6.786 1.00 84.00 637 ARG A CA 1
ATOM 4911 C C . ARG A 1 637 ? -15.498 -24.106 5.998 1.00 84.00 637 ARG A C 1
ATOM 4913 O O . ARG A 1 637 ? -15.546 -23.560 4.897 1.00 84.00 637 ARG A O 1
ATOM 4920 N N . ASP A 1 638 ? -16.531 -24.758 6.530 1.00 86.19 638 ASP A N 1
ATOM 4921 C CA . ASP A 1 638 ? -17.859 -24.771 5.910 1.00 86.19 638 ASP A CA 1
ATOM 4922 C C . ASP A 1 638 ? -18.555 -23.405 6.082 1.00 86.19 638 ASP A C 1
ATOM 4924 O O . ASP A 1 638 ? -19.375 -23.017 5.247 1.00 86.19 638 ASP A O 1
ATOM 4928 N N . ALA A 1 639 ? -18.202 -22.658 7.136 1.00 88.12 639 ALA A N 1
ATOM 4929 C CA . ALA A 1 639 ? -18.751 -21.343 7.437 1.00 88.12 639 ALA A CA 1
ATOM 4930 C C . ALA A 1 639 ? -17.951 -20.236 6.733 1.00 88.12 639 ALA A C 1
ATOM 4932 O O . ALA A 1 639 ? -16.773 -20.006 7.008 1.00 88.12 639 ALA A O 1
ATOM 4933 N N . LYS A 1 640 ? -18.601 -19.491 5.835 1.00 89.81 640 LYS A N 1
ATOM 4934 C CA . LYS A 1 640 ? -17.989 -18.305 5.203 1.00 89.81 640 LYS A CA 1
ATOM 4935 C C . LYS A 1 640 ? -17.973 -17.087 6.125 1.00 89.81 640 LYS A C 1
ATOM 4937 O O . LYS A 1 640 ? -17.111 -16.219 5.952 1.00 89.81 640 LYS A O 1
ATOM 4942 N N . ALA A 1 641 ? -18.930 -17.034 7.053 1.00 92.88 641 ALA A N 1
ATOM 4943 C CA . ALA A 1 641 ? -19.081 -15.974 8.032 1.00 92.88 641 ALA A CA 1
ATOM 4944 C C . ALA A 1 641 ? -18.603 -16.435 9.416 1.00 92.88 641 ALA A C 1
ATOM 4946 O O . ALA A 1 641 ? -18.801 -17.591 9.787 1.00 92.88 641 ALA A O 1
ATOM 4947 N N . ALA A 1 642 ? -18.000 -15.533 10.185 1.00 92.56 642 ALA A N 1
ATOM 4948 C CA . ALA A 1 642 ? -17.595 -15.787 11.565 1.00 92.56 642 ALA A CA 1
ATOM 4949 C C . ALA A 1 642 ? -17.941 -14.591 12.458 1.00 92.56 642 ALA A C 1
ATOM 4951 O O . ALA A 1 642 ? -17.691 -13.442 12.085 1.00 92.56 642 ALA A O 1
ATOM 4952 N N . VAL A 1 643 ? -18.497 -14.871 13.639 1.00 92.50 643 VAL A N 1
ATOM 4953 C CA . VAL A 1 643 ? -18.729 -13.884 14.699 1.00 92.50 643 VAL A CA 1
ATOM 4954 C C . VAL A 1 643 ? -17.824 -14.260 15.864 1.00 92.50 643 VAL A C 1
ATOM 4956 O O . VAL A 1 643 ? -18.003 -15.310 16.465 1.00 92.50 643 VAL A O 1
ATOM 4959 N N . ILE A 1 644 ? -16.826 -13.430 16.151 1.00 92.88 644 ILE A N 1
ATOM 4960 C CA . ILE A 1 644 ? -15.817 -13.696 17.179 1.00 92.88 644 ILE A CA 1
ATOM 4961 C C . ILE A 1 644 ? -16.064 -12.771 18.365 1.00 92.88 644 ILE A C 1
ATOM 4963 O O . ILE A 1 644 ? -16.126 -11.550 18.200 1.00 92.88 644 ILE A O 1
ATOM 4967 N N . HIS A 1 645 ? -16.191 -13.344 19.559 1.00 89.81 645 HIS A N 1
ATOM 4968 C CA . HIS A 1 645 ? -16.386 -12.581 20.785 1.00 89.81 645 HIS A CA 1
ATOM 4969 C C . HIS A 1 645 ? -15.044 -12.092 21.357 1.00 89.81 645 HIS A C 1
ATOM 4971 O O . HIS A 1 645 ? -14.021 -12.776 21.267 1.00 89.81 645 HIS A O 1
ATOM 4977 N N . GLY A 1 646 ? -15.030 -10.910 21.977 1.00 85.94 646 GLY A N 1
ATOM 4978 C CA . GLY A 1 646 ? -13.820 -10.307 22.545 1.00 85.94 646 GLY A CA 1
ATOM 4979 C C . GLY A 1 646 ? -13.161 -11.134 23.656 1.00 85.94 646 GLY A C 1
ATOM 4980 O O . GLY A 1 646 ? -11.946 -11.056 23.833 1.00 85.94 646 GLY A O 1
ATOM 4981 N N . SER A 1 647 ? -13.924 -11.973 24.371 1.00 85.12 647 SER A N 1
ATOM 4982 C CA . SER A 1 647 ? -13.362 -12.943 25.330 1.00 85.12 647 SER A CA 1
ATOM 4983 C C . SER A 1 647 ? -12.463 -13.964 24.645 1.00 85.12 647 SER A C 1
ATOM 4985 O O . SER A 1 647 ? -11.386 -14.262 25.148 1.00 85.12 647 SER A O 1
ATOM 4987 N N . ASP A 1 648 ? -12.880 -14.448 23.478 1.00 87.19 648 ASP A N 1
ATOM 4988 C CA . ASP A 1 648 ? -12.188 -15.512 22.757 1.00 87.19 648 ASP A CA 1
ATOM 4989 C C . ASP A 1 648 ? -10.948 -14.931 22.074 1.00 87.19 648 ASP A C 1
ATOM 4991 O O . ASP A 1 648 ? -9.863 -15.505 22.118 1.00 87.19 648 ASP A O 1
ATOM 4995 N N . LEU A 1 649 ? -11.075 -13.716 21.528 1.00 87.06 649 LEU A N 1
ATOM 4996 C CA . LEU A 1 649 ? -9.975 -12.978 20.906 1.00 87.06 649 LEU A CA 1
ATOM 4997 C C . LEU A 1 649 ? -8.820 -12.668 21.878 1.00 87.06 649 LEU A C 1
ATOM 4999 O O . LEU A 1 649 ? -7.659 -12.553 21.456 1.00 87.06 649 LEU A O 1
ATOM 5003 N N . ARG A 1 650 ? -9.128 -12.518 23.172 1.00 81.44 650 ARG A N 1
ATOM 5004 C CA . ARG A 1 650 ? -8.133 -12.306 24.230 1.00 81.44 650 ARG A CA 1
ATOM 5005 C C . ARG A 1 650 ? -7.204 -13.509 24.371 1.00 81.44 650 ARG A C 1
ATOM 5007 O O . ARG A 1 650 ? -5.994 -13.319 24.486 1.00 81.44 650 ARG A O 1
ATOM 5014 N N . ASP A 1 651 ? -7.766 -14.710 24.296 1.00 83.69 651 ASP A N 1
ATOM 5015 C CA . ASP A 1 651 ? -7.045 -15.967 24.500 1.00 83.69 651 ASP A CA 1
ATOM 5016 C C . ASP A 1 651 ? -6.431 -16.509 23.189 1.00 83.69 651 ASP A C 1
ATOM 5018 O O . ASP A 1 651 ? -5.585 -17.404 23.218 1.00 83.69 651 ASP A O 1
ATOM 5022 N N . MET A 1 652 ? -6.796 -15.931 22.035 1.00 86.25 652 MET A N 1
ATOM 5023 C CA . MET A 1 652 ? -6.252 -16.286 20.719 1.00 86.25 652 MET A CA 1
ATOM 5024 C C . MET A 1 652 ? -4.816 -15.795 20.487 1.00 86.25 652 MET A C 1
ATOM 5026 O O . MET A 1 652 ? -4.482 -14.627 20.733 1.00 86.25 652 MET A O 1
ATOM 5030 N N . SER A 1 653 ? -3.987 -16.658 19.892 1.00 88.62 653 SER A N 1
ATOM 5031 C CA . SER A 1 653 ? -2.670 -16.284 19.360 1.00 88.62 653 SER A CA 1
ATOM 5032 C C . SER A 1 653 ? -2.774 -15.520 18.030 1.00 88.62 653 SER A C 1
ATOM 5034 O O . SER A 1 653 ? -3.805 -15.541 17.351 1.00 88.62 653 SER A O 1
ATOM 5036 N N . ASP A 1 654 ? -1.688 -14.855 17.628 1.00 86.50 654 ASP A N 1
ATOM 5037 C CA . ASP A 1 654 ? -1.617 -14.144 16.344 1.00 86.50 654 ASP A CA 1
ATOM 5038 C C . ASP A 1 654 ? -1.805 -15.092 15.141 1.00 86.50 654 ASP A C 1
ATOM 5040 O O . ASP A 1 654 ? -2.391 -14.704 14.130 1.00 86.50 654 ASP A O 1
ATOM 5044 N N . GLU A 1 655 ? -1.343 -16.344 15.242 1.00 89.38 655 GLU A N 1
ATOM 5045 C CA . GLU A 1 655 ? -1.512 -17.364 14.201 1.00 89.38 655 GLU A CA 1
ATOM 5046 C C . GLU A 1 655 ? -2.967 -17.824 14.071 1.00 89.38 655 GLU A C 1
ATOM 5048 O O . GLU A 1 655 ? -3.453 -18.005 12.955 1.00 89.38 655 GLU A O 1
ATOM 5053 N N . GLN A 1 656 ? -3.677 -17.975 15.193 1.00 89.62 656 GLN A N 1
ATOM 5054 C CA . GLN A 1 656 ? -5.103 -18.320 15.189 1.00 89.62 656 GLN A CA 1
ATOM 5055 C C . GLN A 1 656 ? -5.936 -17.189 14.578 1.00 89.62 656 GLN A C 1
ATOM 5057 O O . GLN A 1 656 ? -6.810 -17.438 13.747 1.00 89.62 656 GLN A O 1
ATOM 5062 N N . LEU A 1 657 ? -5.613 -15.935 14.911 1.00 91.06 657 LEU A N 1
ATOM 5063 C CA . LEU A 1 657 ? -6.234 -14.772 14.277 1.00 91.06 657 LEU A CA 1
ATOM 5064 C C . LEU A 1 657 ? -5.959 -14.744 12.763 1.00 91.06 657 LEU A C 1
ATOM 5066 O O . LEU A 1 657 ? -6.868 -14.487 11.973 1.00 91.06 657 LEU A O 1
ATOM 5070 N N . ALA A 1 658 ? -4.733 -15.064 12.338 1.00 90.56 658 ALA A N 1
ATOM 5071 C CA . ALA A 1 658 ? -4.387 -15.175 10.921 1.00 90.56 658 ALA A CA 1
ATOM 5072 C C . ALA A 1 658 ? -5.169 -16.291 10.203 1.00 90.56 658 ALA A C 1
ATOM 5074 O O . ALA A 1 658 ? -5.561 -16.121 9.047 1.00 90.56 658 ALA A O 1
ATOM 5075 N N . GLU A 1 659 ? -5.421 -17.421 10.867 1.00 90.25 659 GLU A N 1
ATOM 5076 C CA . GLU A 1 659 ? -6.247 -18.499 10.322 1.00 90.25 659 GLU A CA 1
ATOM 5077 C C . GLU A 1 659 ? -7.698 -18.041 10.100 1.00 90.25 659 GLU A C 1
ATOM 5079 O O . GLU A 1 659 ? -8.242 -18.251 9.013 1.00 90.25 659 GLU A O 1
ATOM 5084 N N . ILE A 1 660 ? -8.292 -17.337 11.070 1.00 90.62 660 ILE A N 1
ATOM 5085 C CA . ILE A 1 660 ? -9.646 -16.769 10.952 1.00 90.62 660 ILE A CA 1
ATOM 5086 C C . ILE A 1 660 ? -9.719 -15.780 9.778 1.00 90.62 660 ILE A C 1
ATOM 5088 O O . ILE A 1 660 ? -10.628 -15.861 8.949 1.00 90.62 660 ILE A O 1
ATOM 5092 N N . ILE A 1 661 ? -8.736 -14.879 9.665 1.00 92.25 661 ILE A N 1
ATOM 5093 C CA . ILE A 1 661 ? -8.671 -13.863 8.602 1.00 92.25 661 ILE A CA 1
ATOM 5094 C C . ILE A 1 661 ? -8.620 -14.496 7.204 1.00 92.25 661 ILE A C 1
ATOM 5096 O O . ILE A 1 661 ? -9.249 -13.971 6.278 1.00 92.25 661 ILE A O 1
ATOM 5100 N N . ASN A 1 662 ? -7.881 -15.598 7.051 1.00 90.00 662 ASN A N 1
ATOM 5101 C CA . ASN A 1 662 ? -7.683 -16.280 5.772 1.00 90.00 662 ASN A CA 1
ATOM 5102 C C . ASN A 1 662 ? -8.839 -17.222 5.401 1.00 90.00 662 ASN A C 1
ATOM 5104 O O . ASN A 1 662 ? -9.147 -17.360 4.216 1.00 90.00 662 ASN A O 1
ATOM 5108 N N . ASN A 1 663 ? -9.477 -17.860 6.386 1.00 88.75 663 ASN A N 1
ATOM 5109 C CA . ASN A 1 663 ? -10.531 -18.847 6.143 1.00 88.75 663 ASN A CA 1
ATOM 5110 C C . ASN A 1 663 ? -11.923 -18.217 5.971 1.00 88.75 663 ASN A C 1
ATOM 5112 O O . ASN A 1 663 ? -12.717 -18.728 5.181 1.00 88.75 663 ASN A O 1
ATOM 5116 N N . HIS A 1 664 ? -12.219 -17.111 6.663 1.00 90.31 664 HIS A N 1
ATOM 5117 C CA . HIS A 1 664 ? -13.540 -16.477 6.635 1.00 90.31 664 HIS A CA 1
ATOM 5118 C C . HIS A 1 664 ? -13.526 -15.172 5.835 1.00 90.31 664 HIS A C 1
ATOM 5120 O O . HIS A 1 664 ? -12.707 -14.274 6.058 1.00 90.31 664 HIS A O 1
ATOM 5126 N N . THR A 1 665 ? -14.454 -15.039 4.887 1.00 89.50 665 THR A N 1
ATOM 5127 C CA . THR A 1 665 ? -14.574 -13.836 4.048 1.00 89.50 665 THR A CA 1
ATOM 5128 C C . THR A 1 665 ? -15.382 -12.735 4.723 1.00 89.50 665 THR A C 1
ATOM 5130 O O . THR A 1 665 ? -15.121 -11.564 4.465 1.00 89.50 665 THR A O 1
ATOM 5133 N N . GLU A 1 666 ? -16.330 -13.101 5.586 1.00 94.06 666 GLU A N 1
ATOM 5134 C CA . GLU A 1 666 ? -17.246 -12.184 6.275 1.00 94.06 666 GLU A CA 1
ATOM 5135 C C . GLU A 1 666 ? -17.003 -12.311 7.780 1.00 94.06 666 GLU A C 1
ATOM 5137 O O . GLU A 1 666 ? -17.184 -13.385 8.348 1.00 94.06 666 GLU A O 1
ATOM 5142 N N . ILE A 1 667 ? -16.507 -11.255 8.423 1.00 94.50 667 ILE A N 1
ATOM 5143 C CA . ILE A 1 667 ? -16.045 -11.335 9.814 1.00 94.50 667 ILE A CA 1
ATOM 5144 C C . ILE A 1 667 ? -16.671 -10.205 10.627 1.00 94.50 667 ILE A C 1
ATOM 5146 O O . ILE A 1 667 ? -16.647 -9.042 10.215 1.00 94.50 667 ILE A O 1
ATOM 5150 N N . VAL A 1 668 ? -17.196 -10.563 11.796 1.00 95.50 668 VAL A N 1
ATOM 5151 C CA . VAL A 1 668 ? -17.695 -9.637 12.813 1.00 95.50 668 VAL A CA 1
ATOM 5152 C C . VAL A 1 668 ? -16.956 -9.922 14.114 1.00 95.50 668 VAL A C 1
ATOM 5154 O O . VAL A 1 668 ? -17.025 -11.028 14.640 1.00 95.50 668 VAL A O 1
ATOM 5157 N N . PHE A 1 669 ? -16.257 -8.925 14.641 1.00 94.88 669 PHE A N 1
ATOM 5158 C CA . PHE A 1 669 ? -15.702 -8.955 15.987 1.00 94.88 669 PHE A CA 1
ATOM 5159 C C . PHE A 1 669 ? -16.634 -8.174 16.910 1.00 94.88 669 PHE A C 1
ATOM 5161 O O . PHE A 1 669 ? -16.853 -6.979 16.707 1.00 94.88 669 PHE A O 1
ATOM 5168 N N . ALA A 1 670 ? -17.197 -8.863 17.898 1.00 91.06 670 ALA A N 1
ATOM 5169 C CA . ALA A 1 670 ? -18.151 -8.312 18.851 1.00 91.06 670 ALA A CA 1
ATOM 5170 C C . ALA A 1 670 ? -17.559 -8.288 20.264 1.00 91.06 670 ALA A C 1
ATOM 5172 O O . ALA A 1 670 ? -16.653 -9.059 20.585 1.00 91.06 670 ALA A O 1
ATOM 5173 N N . ARG A 1 671 ? -18.089 -7.419 21.125 1.00 86.75 671 ARG A N 1
ATOM 5174 C CA . ARG A 1 671 ? -17.629 -7.213 22.504 1.00 86.75 671 ARG A CA 1
ATOM 5175 C C . ARG A 1 671 ? -16.125 -6.930 22.632 1.00 86.75 671 ARG A C 1
ATOM 5177 O O . ARG A 1 671 ? -15.481 -7.371 23.581 1.00 86.75 671 ARG A O 1
ATOM 5184 N N . THR A 1 672 ? -15.552 -6.206 21.671 1.00 88.12 672 THR A N 1
ATOM 5185 C CA . THR A 1 672 ? -14.108 -5.929 21.640 1.00 88.12 672 THR A CA 1
ATOM 5186 C C . THR A 1 672 ? -13.704 -4.757 22.529 1.00 88.12 672 THR A C 1
ATOM 5188 O O . THR A 1 672 ? -14.380 -3.728 22.538 1.00 88.12 672 THR A O 1
ATOM 5191 N N . SER A 1 673 ? -12.550 -4.862 23.192 1.00 84.19 673 SER A N 1
ATOM 5192 C CA . SER A 1 673 ? -11.906 -3.732 23.879 1.00 84.19 673 SER A CA 1
ATOM 5193 C C . SER A 1 673 ? -11.113 -2.827 22.909 1.00 84.19 673 SER A C 1
ATOM 5195 O O . SER A 1 673 ? -10.741 -3.278 21.820 1.00 84.19 673 SER A O 1
ATOM 5197 N N . PRO A 1 674 ? -10.789 -1.569 23.276 1.00 83.06 674 PRO A N 1
ATOM 5198 C CA . PRO A 1 674 ? -9.961 -0.675 22.449 1.00 83.06 674 PRO A CA 1
ATOM 5199 C C . PRO A 1 674 ? -8.625 -1.301 22.003 1.00 83.06 674 PRO A C 1
ATOM 5201 O O . PRO A 1 674 ? -8.216 -1.185 20.847 1.00 83.06 674 PRO A O 1
ATOM 5204 N N . GLN A 1 675 ? -7.949 -2.022 22.905 1.00 84.62 675 GLN A N 1
ATOM 5205 C CA . GLN A 1 675 ? -6.698 -2.733 22.621 1.00 84.62 675 GLN A CA 1
ATOM 5206 C C . GLN A 1 675 ? -6.905 -3.905 21.653 1.00 84.62 675 GLN A C 1
ATOM 5208 O O . GLN A 1 675 ? -6.054 -4.181 20.807 1.00 84.62 675 GLN A O 1
ATOM 5213 N N . GLN A 1 676 ? -8.045 -4.589 21.743 1.00 89.62 676 GLN A N 1
ATOM 5214 C CA . GLN A 1 676 ? -8.392 -5.660 20.815 1.00 89.62 676 GLN A CA 1
ATOM 5215 C C . GLN A 1 676 ? -8.693 -5.120 19.414 1.00 89.62 676 GLN A C 1
ATOM 5217 O O . GLN A 1 676 ? -8.256 -5.735 18.441 1.00 89.62 676 GLN A O 1
ATOM 5222 N N . LYS A 1 677 ? -9.338 -3.947 19.291 1.00 91.31 677 LYS A N 1
ATOM 5223 C CA . LYS A 1 677 ? -9.509 -3.272 17.990 1.00 91.31 677 LYS A CA 1
ATOM 5224 C C . LYS A 1 677 ? -8.151 -3.050 17.309 1.00 91.31 677 LYS A C 1
ATOM 5226 O O . LYS A 1 677 ? -7.985 -3.375 16.135 1.00 91.31 677 LYS A O 1
ATOM 5231 N N . LEU A 1 678 ? -7.148 -2.596 18.067 1.00 90.81 678 LEU A N 1
ATOM 5232 C CA . LEU A 1 678 ? -5.763 -2.473 17.594 1.00 90.81 678 LEU A CA 1
ATOM 5233 C C . LEU A 1 678 ? -5.158 -3.827 17.173 1.00 90.81 678 LEU A C 1
ATOM 5235 O O . LEU A 1 678 ? -4.592 -3.923 16.084 1.00 90.81 678 LEU A O 1
ATOM 5239 N N . LYS A 1 679 ? -5.302 -4.879 17.995 1.00 91.31 679 LYS A N 1
ATOM 5240 C CA . LYS A 1 679 ? -4.807 -6.238 17.684 1.00 91.31 679 LYS A CA 1
ATOM 5241 C C . LYS A 1 679 ? -5.394 -6.770 16.370 1.00 91.31 679 LYS A C 1
ATOM 5243 O O . LYS A 1 679 ? -4.670 -7.368 15.577 1.00 91.31 679 LYS A O 1
ATOM 5248 N N . ILE A 1 680 ? -6.679 -6.514 16.111 1.00 93.88 680 ILE A N 1
ATOM 5249 C CA . ILE A 1 680 ? -7.359 -6.898 14.864 1.00 93.88 680 ILE A CA 1
ATOM 5250 C C . ILE A 1 680 ? -6.723 -6.192 13.660 1.00 93.88 680 ILE A C 1
ATOM 5252 O O . ILE A 1 680 ? -6.374 -6.853 12.680 1.00 93.88 680 ILE A O 1
ATOM 5256 N N . VAL A 1 681 ? -6.523 -4.872 13.739 1.00 94.38 681 VAL A N 1
ATOM 5257 C CA . VAL A 1 681 ? -5.892 -4.079 12.666 1.00 94.38 681 VAL A CA 1
ATOM 5258 C C . VAL A 1 681 ? -4.477 -4.581 12.370 1.00 94.38 681 VAL A C 1
ATOM 5260 O O . VAL A 1 681 ? -4.146 -4.833 11.210 1.00 94.38 681 VAL A O 1
ATOM 5263 N N . GLU A 1 682 ? -3.665 -4.817 13.406 1.00 92.50 682 GLU A N 1
ATOM 5264 C CA . GLU A 1 682 ? -2.320 -5.385 13.247 1.00 92.50 682 GLU A CA 1
ATOM 5265 C C . GLU A 1 682 ? -2.360 -6.792 12.624 1.00 92.50 682 GLU A C 1
ATOM 5267 O O . GLU A 1 682 ? -1.507 -7.125 11.799 1.00 92.50 682 GLU A O 1
ATOM 5272 N N . GLY A 1 683 ? -3.363 -7.606 12.970 1.00 93.25 683 GLY A N 1
ATOM 5273 C CA . GLY A 1 683 ? -3.589 -8.928 12.387 1.00 93.25 683 GLY A CA 1
ATOM 5274 C C . GLY A 1 683 ? -3.781 -8.884 10.869 1.00 93.25 683 GLY A C 1
ATOM 5275 O O . GLY A 1 683 ? -3.133 -9.646 10.149 1.00 93.25 683 GLY A O 1
ATOM 5276 N N . PHE A 1 684 ? -4.602 -7.956 10.367 1.00 94.62 684 PHE A N 1
ATOM 5277 C CA . PHE A 1 684 ? -4.802 -7.758 8.927 1.00 94.62 684 PHE A CA 1
ATOM 5278 C C . PHE A 1 684 ? -3.558 -7.182 8.232 1.00 94.62 684 PHE A C 1
ATOM 5280 O O . PHE A 1 684 ? -3.155 -7.689 7.181 1.00 94.62 684 PHE A O 1
ATOM 5287 N N . GLN A 1 685 ? -2.893 -6.191 8.835 1.00 93.31 685 GLN A N 1
ATOM 5288 C CA . GLN A 1 685 ? -1.659 -5.606 8.291 1.00 93.31 685 GLN A CA 1
ATOM 5289 C C . GLN A 1 685 ? -0.531 -6.643 8.162 1.00 93.31 685 GLN A C 1
ATOM 5291 O O . GLN A 1 685 ? 0.189 -6.658 7.161 1.00 93.31 685 GLN A O 1
ATOM 5296 N N . LYS A 1 686 ? -0.400 -7.570 9.124 1.00 91.94 686 LYS A N 1
ATOM 5297 C CA . LYS A 1 686 ? 0.573 -8.679 9.067 1.00 91.94 686 LYS A CA 1
ATOM 5298 C C . LYS A 1 686 ? 0.347 -9.620 7.875 1.00 91.94 686 LYS A C 1
ATOM 5300 O O . LYS A 1 686 ? 1.307 -10.231 7.414 1.00 91.94 686 LYS A O 1
ATOM 5305 N N . GLN A 1 687 ? -0.875 -9.708 7.338 1.00 90.62 687 GLN A N 1
ATOM 5306 C CA . GLN A 1 687 ? -1.173 -10.464 6.110 1.00 90.62 687 GLN A CA 1
ATOM 5307 C C . GLN A 1 687 ? -0.820 -9.695 4.820 1.00 90.62 687 GLN A C 1
ATOM 5309 O O . GLN A 1 687 ? -1.071 -10.188 3.722 1.00 90.62 687 GLN A O 1
ATOM 5314 N N . GLY A 1 688 ? -0.246 -8.490 4.927 1.00 88.94 688 GLY A N 1
ATOM 5315 C CA . GLY A 1 688 ? 0.097 -7.637 3.786 1.00 88.94 688 GLY A CA 1
ATOM 5316 C C . GLY A 1 688 ? -1.094 -6.883 3.188 1.00 88.94 688 GLY A C 1
ATOM 5317 O O . GLY A 1 688 ? -0.991 -6.386 2.067 1.00 88.94 688 GLY A O 1
ATOM 5318 N N . GLN A 1 689 ? -2.217 -6.813 3.910 1.00 92.50 689 GLN A N 1
ATOM 5319 C CA . GLN A 1 689 ? -3.391 -6.035 3.519 1.00 92.50 689 GLN A CA 1
ATOM 5320 C C . GLN A 1 689 ? -3.234 -4.566 3.926 1.00 92.50 689 GLN A C 1
ATOM 5322 O O . GLN A 1 689 ? -2.648 -4.275 4.966 1.00 92.50 689 GLN A O 1
ATOM 5327 N N . ILE A 1 690 ? -3.781 -3.657 3.115 1.00 94.94 690 ILE A N 1
ATOM 5328 C CA . ILE A 1 690 ? -3.881 -2.228 3.439 1.00 94.94 690 ILE A CA 1
ATOM 5329 C C . ILE A 1 690 ? -5.216 -2.008 4.148 1.00 94.94 690 ILE A C 1
ATOM 5331 O O . ILE A 1 690 ? -6.273 -2.283 3.563 1.00 94.94 690 ILE A O 1
ATOM 5335 N N . VAL A 1 691 ? -5.157 -1.562 5.403 1.00 96.12 691 VAL A N 1
ATOM 5336 C CA . VAL A 1 691 ? -6.307 -1.515 6.314 1.00 96.12 691 VAL A CA 1
ATOM 5337 C C . VAL A 1 691 ? -6.746 -0.076 6.550 1.00 96.12 691 VAL A C 1
ATOM 5339 O O . VAL A 1 691 ? -5.980 0.736 7.071 1.00 96.12 691 VAL A O 1
ATOM 5342 N N . ALA A 1 692 ? -8.001 0.215 6.217 1.00 96.50 692 ALA A N 1
ATOM 5343 C CA . ALA A 1 692 ? -8.691 1.429 6.630 1.00 96.50 692 ALA A CA 1
ATOM 5344 C C . ALA A 1 692 ? -9.532 1.150 7.880 1.00 96.50 692 ALA A C 1
ATOM 5346 O O . ALA A 1 692 ? -10.181 0.106 7.958 1.00 96.50 692 ALA A O 1
ATOM 5347 N N . VAL A 1 693 ? -9.549 2.072 8.840 1.00 96.56 693 VAL A N 1
ATOM 5348 C CA . VAL A 1 693 ? -10.405 1.972 10.033 1.00 96.56 693 VAL A CA 1
ATOM 5349 C C . VAL A 1 693 ? -11.390 3.129 10.053 1.00 96.56 693 VAL A C 1
ATOM 5351 O O . VAL A 1 693 ? -10.979 4.270 9.862 1.00 96.56 693 VAL A O 1
ATOM 5354 N N . THR A 1 694 ? -12.667 2.848 10.298 1.00 94.75 694 THR A N 1
ATOM 5355 C CA . THR A 1 694 ? -13.718 3.861 10.471 1.00 94.75 694 THR A CA 1
ATOM 5356 C C . THR A 1 694 ? -14.275 3.799 11.885 1.00 94.75 694 THR A C 1
ATOM 5358 O O . THR A 1 694 ? -14.641 2.718 12.350 1.00 94.75 694 THR A O 1
ATOM 5361 N N . GLY A 1 695 ? -14.341 4.947 12.559 1.00 90.31 695 GLY A N 1
ATOM 5362 C CA . GLY A 1 695 ? -14.803 5.028 13.944 1.00 90.31 695 GLY A CA 1
ATOM 5363 C C . GLY A 1 695 ? -15.222 6.434 14.363 1.00 90.31 695 GLY A C 1
ATOM 5364 O O . GLY A 1 695 ? -14.938 7.424 13.683 1.00 90.31 695 GLY A O 1
ATOM 5365 N N . ASP A 1 696 ? -15.888 6.527 15.504 1.00 86.50 696 ASP A N 1
ATOM 5366 C CA . ASP A 1 696 ? -16.396 7.770 16.088 1.00 86.50 696 ASP A CA 1
ATOM 5367 C C . ASP A 1 696 ? -15.990 7.898 17.566 1.00 86.50 696 ASP A C 1
ATOM 5369 O O . ASP A 1 696 ? -15.675 8.990 18.052 1.00 86.50 696 ASP A O 1
ATOM 5373 N N . GLY A 1 697 ? -15.923 6.789 18.294 1.00 78.56 697 GLY A N 1
ATOM 5374 C CA . GLY A 1 697 ? -15.617 6.783 19.713 1.00 78.56 697 GLY A CA 1
ATOM 5375 C C . GLY A 1 697 ? -14.127 6.934 20.033 1.00 78.56 697 GLY A C 1
ATOM 5376 O O . GLY A 1 697 ? -13.229 6.845 19.192 1.00 78.56 697 GLY A O 1
ATOM 5377 N N . VAL A 1 698 ? -13.831 7.189 21.309 1.00 79.38 698 VAL A N 1
ATOM 5378 C CA . VAL A 1 698 ? -12.442 7.311 21.779 1.00 79.38 698 VAL A CA 1
ATOM 5379 C C . VAL A 1 698 ? -11.757 5.938 21.875 1.00 79.38 698 VAL A C 1
ATOM 5381 O O . VAL A 1 698 ? -10.541 5.829 21.693 1.00 79.38 698 VAL A O 1
ATOM 5384 N N . ASN A 1 699 ? -12.546 4.882 22.067 1.00 82.38 699 ASN A N 1
ATOM 5385 C CA . ASN A 1 699 ? -12.172 3.470 21.941 1.00 82.38 699 ASN A CA 1
ATOM 5386 C C . ASN A 1 699 ? -11.552 3.113 20.576 1.00 82.38 699 ASN A C 1
ATOM 5388 O O . ASN A 1 699 ? -10.734 2.196 20.513 1.00 82.38 699 ASN A O 1
ATOM 5392 N N . ASP A 1 700 ? -11.887 3.840 19.509 1.00 87.31 700 ASP A N 1
ATOM 5393 C CA . ASP A 1 700 ? -11.335 3.609 18.169 1.00 87.31 700 ASP A CA 1
ATOM 5394 C C . ASP A 1 700 ? -9.973 4.262 17.954 1.00 87.31 700 ASP A C 1
ATOM 5396 O O . ASP A 1 700 ? -9.251 3.895 17.029 1.00 87.31 700 ASP A O 1
ATOM 5400 N N . SER A 1 701 ? -9.585 5.217 18.803 1.00 85.00 701 SER A N 1
ATOM 5401 C CA . SER A 1 701 ? -8.381 6.025 18.589 1.00 85.00 701 SER A CA 1
ATOM 5402 C C . SER A 1 701 ? -7.081 5.218 18.410 1.00 85.00 701 SER A C 1
ATOM 5404 O O . SER A 1 701 ? -6.308 5.581 17.518 1.00 85.00 701 SER A O 1
ATOM 5406 N N . PRO A 1 702 ? -6.819 4.101 19.130 1.00 86.06 702 PRO A N 1
ATOM 5407 C CA . PRO A 1 702 ? -5.620 3.299 18.880 1.00 86.06 702 PRO A CA 1
ATOM 5408 C C . PRO A 1 702 ? -5.668 2.587 17.521 1.00 86.06 702 PRO A C 1
ATOM 5410 O O . PRO A 1 702 ? -4.659 2.523 16.819 1.00 86.06 702 PRO A O 1
ATOM 5413 N N . ALA A 1 703 ? -6.841 2.076 17.132 1.00 91.69 703 ALA A N 1
ATOM 5414 C CA . ALA A 1 703 ? -7.046 1.388 15.860 1.00 91.69 703 ALA A CA 1
ATOM 5415 C C . ALA A 1 703 ? -6.963 2.362 14.674 1.00 91.69 703 ALA A C 1
ATOM 5417 O O . ALA A 1 703 ? -6.251 2.082 13.713 1.00 91.69 703 ALA A O 1
ATOM 5418 N N . LEU A 1 704 ? -7.605 3.533 14.784 1.00 91.12 704 LEU A N 1
ATOM 5419 C CA . LEU A 1 704 ? -7.536 4.627 13.811 1.00 91.12 704 LEU A CA 1
ATOM 5420 C C . LEU A 1 704 ? -6.099 5.079 13.570 1.00 91.12 704 LEU A C 1
ATOM 5422 O O . LEU A 1 704 ? -5.718 5.293 12.426 1.00 91.12 704 LEU A O 1
ATOM 5426 N N . LYS A 1 705 ? -5.296 5.194 14.634 1.00 85.94 705 LYS A N 1
ATOM 5427 C CA . LYS A 1 705 ? -3.906 5.632 14.511 1.00 85.94 705 LYS A CA 1
ATOM 5428 C C . LYS A 1 705 ? -2.998 4.587 13.866 1.00 85.94 705 LYS A C 1
ATOM 5430 O O . LYS A 1 705 ? -2.044 4.950 13.181 1.00 85.94 705 LYS A O 1
ATOM 5435 N N . LYS A 1 706 ? -3.241 3.304 14.151 1.00 90.50 706 LYS A N 1
ATOM 5436 C CA . LYS A 1 706 ? -2.424 2.202 13.629 1.00 90.50 706 LYS A CA 1
ATOM 5437 C C . LYS A 1 706 ? -2.773 1.826 12.190 1.00 90.50 706 LYS A C 1
ATOM 5439 O O . LYS A 1 706 ? -1.925 1.259 11.498 1.00 90.50 706 LYS A O 1
ATOM 5444 N N . ALA A 1 707 ? -4.008 2.086 11.771 1.00 93.44 707 ALA A N 1
ATOM 5445 C CA . ALA A 1 707 ? -4.472 1.857 10.411 1.00 93.44 707 ALA A CA 1
ATOM 5446 C C . ALA A 1 707 ? -3.546 2.519 9.379 1.00 93.44 707 ALA A C 1
ATOM 5448 O O . ALA A 1 707 ? -2.912 3.530 9.667 1.00 93.44 707 ALA A O 1
ATOM 5449 N N . ASP A 1 708 ? -3.499 1.979 8.157 1.00 93.19 708 ASP A N 1
ATOM 5450 C CA . ASP A 1 708 ? -2.814 2.669 7.056 1.00 93.19 708 ASP A CA 1
ATOM 5451 C C . ASP A 1 708 ? -3.534 3.988 6.716 1.00 93.19 708 ASP A C 1
ATOM 5453 O O . ASP A 1 708 ? -2.909 4.944 6.250 1.00 93.19 708 ASP A O 1
ATOM 5457 N N . ILE A 1 709 ? -4.851 4.025 6.958 1.00 93.06 709 ILE A N 1
ATOM 5458 C CA . ILE A 1 709 ? -5.682 5.228 6.956 1.00 93.06 709 ILE A CA 1
ATOM 5459 C C . ILE A 1 709 ? -6.769 5.145 8.041 1.00 93.06 709 ILE A C 1
ATOM 5461 O O . ILE A 1 709 ? -7.620 4.252 8.023 1.00 93.06 709 ILE A O 1
ATOM 5465 N N . GLY A 1 710 ? -6.770 6.094 8.977 1.00 93.00 710 GLY A N 1
ATOM 5466 C CA . GLY A 1 710 ? -7.868 6.281 9.933 1.00 93.00 710 GLY A CA 1
ATOM 5467 C C . GLY A 1 710 ? -8.923 7.264 9.414 1.00 93.00 710 GLY A C 1
ATOM 5468 O O . GLY A 1 710 ? -8.575 8.348 8.944 1.00 93.00 710 GLY A O 1
ATOM 5469 N N . ILE A 1 711 ? -10.208 6.924 9.530 1.00 94.44 711 ILE A N 1
ATOM 5470 C CA . ILE A 1 711 ? -11.352 7.738 9.094 1.00 94.44 711 ILE A CA 1
ATOM 5471 C C . ILE A 1 711 ? -12.275 7.995 10.292 1.00 94.44 711 ILE A C 1
ATOM 5473 O O . ILE A 1 711 ? -12.829 7.058 10.863 1.00 94.44 711 ILE A O 1
ATOM 5477 N N . ALA A 1 712 ? -12.461 9.262 10.660 1.00 91.25 712 ALA A N 1
ATOM 5478 C CA . ALA A 1 712 ? -13.348 9.659 11.753 1.00 91.25 712 ALA A CA 1
ATOM 5479 C C . ALA A 1 712 ? -14.646 10.307 11.257 1.00 91.25 712 ALA A C 1
ATOM 5481 O O . ALA A 1 712 ? -14.657 11.019 10.248 1.00 91.25 712 ALA A O 1
ATOM 5482 N N . MET A 1 713 ? -15.723 10.123 12.017 1.00 90.38 713 MET A N 1
ATOM 5483 C CA . MET A 1 713 ? -16.989 10.833 11.812 1.00 90.38 713 MET A CA 1
ATOM 5484 C C . MET A 1 713 ? -16.851 12.305 12.246 1.00 90.38 713 MET A C 1
ATOM 5486 O O . MET A 1 713 ? -16.256 12.617 13.280 1.00 90.38 713 MET A O 1
ATOM 5490 N N . GLY A 1 714 ? -17.351 13.244 11.447 1.00 84.38 714 GLY A N 1
ATOM 5491 C CA . GLY A 1 714 ? -17.190 14.683 11.656 1.00 84.38 714 GLY A CA 1
ATOM 5492 C C . GLY A 1 714 ? -18.130 15.259 12.714 1.00 84.38 714 GLY A C 1
ATOM 5493 O O . GLY A 1 714 ? -17.722 16.141 13.475 1.00 84.38 714 GLY A O 1
ATOM 5494 N N . ILE A 1 715 ? -19.355 14.741 12.796 1.00 82.75 715 ILE A N 1
ATOM 5495 C CA . ILE A 1 715 ? -20.400 15.201 13.716 1.00 82.75 715 ILE A CA 1
ATOM 5496 C C . ILE A 1 715 ? -20.466 14.265 14.925 1.00 82.75 715 ILE A C 1
ATOM 5498 O O . ILE A 1 715 ? -20.237 14.722 16.043 1.00 82.75 715 ILE A O 1
ATOM 5502 N N . ALA A 1 716 ? -20.710 12.968 14.708 1.00 78.94 716 ALA A N 1
ATOM 5503 C CA . ALA A 1 716 ? -20.798 11.968 15.777 1.00 78.94 716 ALA A CA 1
ATOM 5504 C C . ALA A 1 716 ? -19.449 11.680 16.455 1.00 78.94 716 ALA A C 1
ATOM 5506 O O . ALA A 1 716 ? -19.412 11.307 17.624 1.00 78.94 716 ALA A O 1
ATOM 5507 N N . GLY A 1 717 ? -18.336 11.880 15.740 1.00 77.00 717 GLY A N 1
ATOM 5508 C CA . GLY A 1 717 ? -17.013 11.534 16.243 1.00 77.00 717 GLY A CA 1
ATOM 5509 C C . GLY A 1 717 ? -16.586 12.363 17.448 1.00 77.00 717 GLY A C 1
ATOM 5510 O O . GLY A 1 717 ? -16.681 13.594 17.463 1.00 77.00 717 GLY A O 1
ATOM 5511 N N . SER A 1 718 ? -16.022 11.677 18.433 1.00 76.12 718 SER A N 1
ATOM 5512 C CA . SER A 1 718 ? -15.261 12.258 19.527 1.00 76.12 718 SER A CA 1
ATOM 5513 C C . SER A 1 718 ? -14.040 13.003 18.995 1.00 76.12 718 SER A C 1
ATOM 5515 O O . SER A 1 718 ? -13.424 12.617 17.999 1.00 76.12 718 SER A O 1
ATOM 5517 N N . ASP A 1 719 ? -13.621 14.050 19.687 1.00 71.00 719 ASP A N 1
ATOM 5518 C CA . ASP A 1 719 ? -12.473 14.830 19.233 1.00 71.00 719 ASP A CA 1
ATOM 5519 C C . ASP A 1 719 ? -11.163 14.023 19.250 1.00 71.00 719 ASP A C 1
ATOM 5521 O O . ASP A 1 719 ? -10.287 14.252 18.417 1.00 71.00 719 ASP A O 1
ATOM 5525 N N . VAL A 1 720 ? -11.039 13.023 20.133 1.00 73.12 720 VAL A N 1
ATOM 5526 C CA . VAL A 1 720 ? -9.878 12.115 20.155 1.00 73.12 720 VAL A CA 1
ATOM 5527 C C . VAL A 1 720 ? -9.843 11.234 18.901 1.00 73.12 720 VAL A C 1
ATOM 5529 O O . VAL A 1 720 ? -8.776 11.080 18.304 1.00 73.12 720 VAL A O 1
ATOM 5532 N N . SER A 1 721 ? -10.991 10.715 18.444 1.00 80.06 721 SER A N 1
ATOM 5533 C CA . SER A 1 721 ? -11.074 9.952 17.187 1.00 80.06 721 SER A CA 1
ATOM 5534 C C . SER A 1 721 ? -10.654 10.808 15.982 1.00 80.06 721 SER A C 1
ATOM 5536 O O . SER A 1 721 ? -9.795 10.402 15.197 1.00 80.06 721 SER A O 1
ATOM 5538 N N . LYS A 1 722 ? -11.147 12.054 15.897 1.00 80.69 722 LYS A N 1
ATOM 5539 C CA . LYS A 1 722 ? -10.806 13.021 14.836 1.00 80.69 722 LYS A CA 1
ATOM 5540 C C . LYS A 1 722 ? -9.324 13.386 14.836 1.00 80.69 722 LYS A C 1
ATOM 5542 O O . LYS A 1 722 ? -8.736 13.626 13.777 1.00 80.69 722 LYS A O 1
ATOM 5547 N N . GLN A 1 723 ? -8.689 13.439 16.006 1.00 74.56 723 GLN A N 1
ATOM 5548 C CA . GLN A 1 723 ? -7.248 13.667 16.120 1.00 74.56 723 GLN A CA 1
ATOM 5549 C C . GLN A 1 723 ? -6.427 12.457 15.672 1.00 74.56 723 GLN A C 1
ATOM 5551 O O . GLN A 1 723 ? -5.421 12.645 14.982 1.00 74.56 723 GLN A O 1
ATOM 5556 N N . ALA A 1 724 ? -6.855 11.248 16.031 1.00 80.06 724 ALA A N 1
ATOM 5557 C CA . ALA A 1 724 ? -6.173 10.014 15.662 1.00 80.06 724 ALA A CA 1
ATOM 5558 C C . ALA A 1 724 ? -6.279 9.699 14.161 1.00 80.06 724 ALA A C 1
ATOM 5560 O O . ALA A 1 724 ? -5.317 9.188 13.594 1.00 80.06 724 ALA A O 1
ATOM 5561 N N . ALA A 1 725 ? -7.403 10.049 13.529 1.00 86.56 725 ALA A N 1
ATOM 5562 C CA . ALA A 1 725 ? -7.676 9.796 12.117 1.00 86.56 725 ALA A CA 1
ATOM 5563 C C . ALA A 1 725 ? -6.854 10.670 11.147 1.00 86.56 725 ALA A C 1
ATOM 5565 O O . ALA A 1 725 ? -6.475 11.803 11.461 1.00 86.56 725 ALA A O 1
ATOM 5566 N N . ASP A 1 726 ? -6.645 10.168 9.930 1.00 87.19 726 ASP A N 1
ATOM 5567 C CA . ASP A 1 726 ? -6.015 10.867 8.802 1.00 87.19 726 ASP A CA 1
ATOM 5568 C C . ASP A 1 726 ? -7.039 11.564 7.896 1.00 87.19 726 ASP A C 1
ATOM 5570 O O . ASP A 1 726 ? -6.687 12.457 7.120 1.00 87.19 726 ASP A O 1
ATOM 5574 N N . MET A 1 727 ? -8.307 11.167 7.999 1.00 89.50 727 MET A N 1
ATOM 5575 C CA . MET A 1 727 ? -9.432 11.653 7.206 1.00 89.50 727 MET A CA 1
ATOM 5576 C C . MET A 1 727 ? -10.670 11.834 8.098 1.00 89.50 727 MET A C 1
ATOM 5578 O O . MET A 1 727 ? -10.868 11.092 9.057 1.00 89.50 727 MET A O 1
ATOM 5582 N N . ILE A 1 728 ? -11.496 12.837 7.802 1.00 90.06 728 ILE A N 1
ATOM 5583 C CA . ILE A 1 728 ? -12.711 13.176 8.551 1.00 90.06 728 ILE A CA 1
ATOM 5584 C C . ILE A 1 728 ? -13.881 13.315 7.574 1.00 90.06 728 ILE A C 1
ATOM 5586 O O . ILE A 1 728 ? -13.801 14.081 6.612 1.00 90.06 728 ILE A O 1
ATOM 5590 N N . LEU A 1 729 ? -14.981 12.617 7.845 1.00 91.81 729 LEU A N 1
ATOM 5591 C CA . LEU A 1 729 ? -16.226 12.717 7.080 1.00 91.81 729 LEU A CA 1
ATOM 5592 C C . LEU A 1 729 ? -17.110 13.805 7.695 1.00 91.81 729 LEU A C 1
ATOM 5594 O O . LEU A 1 729 ? -17.771 13.575 8.701 1.00 91.81 729 LEU A O 1
ATOM 5598 N N . LEU A 1 730 ? -17.103 15.010 7.122 1.00 87.31 730 LEU A N 1
ATOM 5599 C CA . LEU A 1 730 ? -17.779 16.182 7.696 1.00 87.31 730 LEU A CA 1
ATOM 5600 C C . LEU A 1 730 ? -19.306 16.036 7.763 1.00 87.31 730 LEU A C 1
ATOM 5602 O O . LEU A 1 730 ? -19.943 16.712 8.566 1.00 87.31 730 LEU A O 1
ATOM 5606 N N . ASP A 1 731 ? -19.882 15.179 6.923 1.00 86.56 731 ASP A N 1
ATOM 5607 C CA . ASP A 1 731 ? -21.318 14.916 6.823 1.00 86.56 731 ASP A CA 1
ATOM 5608 C C . ASP A 1 731 ? -21.758 13.596 7.473 1.00 86.56 731 ASP A C 1
ATOM 5610 O O . ASP A 1 731 ? -22.926 13.231 7.362 1.00 86.56 731 ASP A O 1
ATOM 5614 N N . ASP A 1 732 ? -20.845 12.877 8.139 1.00 86.38 732 ASP A N 1
ATOM 5615 C CA . ASP A 1 732 ? -21.084 11.542 8.701 1.00 86.38 732 ASP A CA 1
ATOM 5616 C C . ASP A 1 732 ? -21.626 10.517 7.679 1.00 86.38 732 ASP A C 1
ATOM 5618 O O . ASP A 1 732 ? -22.252 9.515 8.043 1.00 86.38 732 ASP A O 1
ATOM 5622 N N . ASN A 1 733 ? -21.392 10.744 6.384 1.00 85.12 733 ASN A N 1
ATOM 5623 C CA . ASN A 1 733 ? -21.892 9.869 5.337 1.00 85.12 733 ASN A CA 1
ATOM 5624 C C . ASN A 1 733 ? -20.850 8.814 4.953 1.00 85.12 733 ASN A C 1
ATOM 5626 O O . ASN A 1 733 ? -19.831 9.112 4.328 1.00 85.12 733 ASN A O 1
ATOM 5630 N N . PHE A 1 734 ? -21.143 7.546 5.241 1.00 85.38 734 PHE A N 1
ATOM 5631 C CA . PHE A 1 734 ? -20.274 6.425 4.876 1.00 85.38 734 PHE A CA 1
ATOM 5632 C C . PHE A 1 734 ? -20.060 6.300 3.352 1.00 85.38 734 PHE A C 1
ATOM 5634 O O . PHE A 1 734 ? -19.019 5.814 2.912 1.00 85.38 734 PHE A O 1
ATOM 5641 N N . ALA A 1 735 ? -20.983 6.795 2.514 1.00 88.00 735 ALA A N 1
ATOM 5642 C CA . ALA A 1 735 ? -20.806 6.809 1.057 1.00 88.00 735 ALA A CA 1
ATOM 5643 C C . ALA A 1 735 ? -19.611 7.665 0.596 1.00 88.00 735 ALA A C 1
ATOM 5645 O O . ALA A 1 735 ? -19.033 7.398 -0.460 1.00 88.00 735 ALA A O 1
ATOM 5646 N N . SER A 1 736 ? -19.181 8.640 1.402 1.00 90.12 736 SER A N 1
ATOM 5647 C CA . SER A 1 736 ? -17.989 9.454 1.141 1.00 90.12 736 SER A CA 1
ATOM 5648 C C . SER A 1 736 ? -16.702 8.615 1.114 1.00 90.12 736 SER A C 1
ATOM 5650 O O . SER A 1 736 ? -15.746 8.977 0.428 1.00 90.12 736 SER A O 1
ATOM 5652 N N . ILE A 1 737 ? -16.688 7.448 1.770 1.00 91.75 737 ILE A N 1
ATOM 5653 C CA . ILE A 1 737 ? -15.582 6.482 1.689 1.00 91.75 737 ILE A CA 1
ATOM 5654 C C . ILE A 1 737 ? -15.484 5.902 0.279 1.00 91.75 737 ILE A C 1
ATOM 5656 O O . ILE A 1 737 ? -14.391 5.816 -0.270 1.00 91.75 737 ILE A O 1
ATOM 5660 N N . VAL A 1 738 ? -16.614 5.552 -0.342 1.00 93.44 738 VAL A N 1
ATOM 5661 C CA . VAL A 1 738 ? -16.653 5.012 -1.713 1.00 93.44 738 VAL A CA 1
ATOM 5662 C C . VAL A 1 738 ? -16.093 6.031 -2.702 1.00 93.44 738 VAL A C 1
ATOM 5664 O O . VAL A 1 738 ? -15.257 5.691 -3.537 1.00 93.44 738 VAL A O 1
ATOM 5667 N N . VAL A 1 739 ? -16.500 7.294 -2.555 1.00 91.38 739 VAL A N 1
ATOM 5668 C CA . VAL A 1 739 ? -15.953 8.421 -3.321 1.00 91.38 739 VAL A CA 1
ATOM 5669 C C . VAL A 1 739 ? -14.445 8.546 -3.103 1.00 91.38 739 VAL A C 1
ATOM 5671 O O . VAL A 1 739 ? -13.697 8.749 -4.054 1.00 91.38 739 VAL A O 1
ATOM 5674 N N . GLY A 1 740 ? -13.980 8.411 -1.863 1.00 92.06 740 GLY A N 1
ATOM 5675 C CA . GLY A 1 740 ? -12.558 8.469 -1.549 1.00 92.06 740 GLY A CA 1
ATOM 5676 C C . GLY A 1 740 ? -11.752 7.299 -2.134 1.00 92.06 740 GLY A C 1
ATOM 5677 O O . GLY A 1 740 ? -10.639 7.509 -2.610 1.00 92.06 740 GLY A O 1
ATOM 5678 N N . VAL A 1 741 ? -12.314 6.084 -2.182 1.00 94.56 741 VAL A N 1
ATOM 5679 C CA . VAL A 1 741 ? -11.702 4.927 -2.865 1.00 94.56 741 VAL A CA 1
ATOM 5680 C C . VAL A 1 741 ? -11.583 5.199 -4.366 1.00 94.56 741 VAL A C 1
ATOM 5682 O O . VAL A 1 741 ? -10.544 4.915 -4.962 1.00 94.56 741 VAL A O 1
ATOM 5685 N N . GLU A 1 742 ? -12.625 5.763 -4.977 1.00 94.44 742 GLU A N 1
ATOM 5686 C CA . GLU A 1 742 ? -12.647 6.122 -6.395 1.00 94.44 742 GLU A CA 1
ATOM 5687 C C . GLU A 1 742 ? -11.586 7.185 -6.726 1.00 94.44 742 GLU A C 1
ATOM 5689 O O . GLU A 1 742 ? -10.733 6.961 -7.587 1.00 94.44 742 GLU A O 1
ATOM 5694 N N . GLU A 1 743 ? -11.570 8.308 -6.001 1.00 93.38 743 GLU A N 1
ATOM 5695 C CA . GLU A 1 743 ? -10.592 9.386 -6.204 1.00 93.38 743 GLU A CA 1
ATOM 5696 C C . GLU A 1 743 ? -9.160 8.915 -5.897 1.00 93.38 743 GLU A C 1
ATOM 5698 O O . GLU A 1 743 ? -8.235 9.246 -6.638 1.00 93.38 743 GLU A O 1
ATOM 5703 N N . GLY A 1 744 ? -8.970 8.079 -4.868 1.00 93.56 744 GLY A N 1
ATOM 5704 C CA . GLY A 1 744 ? -7.681 7.470 -4.526 1.00 93.56 744 GLY A CA 1
ATOM 5705 C C . GLY A 1 744 ? -7.145 6.542 -5.625 1.00 93.56 744 GLY A C 1
ATOM 5706 O O . GLY A 1 744 ? -5.960 6.556 -5.966 1.00 93.56 744 GLY A O 1
ATOM 5707 N N . ARG A 1 745 ? -8.029 5.751 -6.242 1.00 94.56 745 ARG A N 1
ATOM 5708 C CA . ARG A 1 745 ? -7.709 4.885 -7.387 1.00 94.56 745 ARG A CA 1
ATOM 5709 C C . ARG A 1 745 ? -7.383 5.698 -8.638 1.00 94.56 745 ARG A C 1
ATOM 5711 O O . ARG A 1 745 ? -6.471 5.324 -9.378 1.00 94.56 745 ARG A O 1
ATOM 5718 N N . LEU A 1 746 ? -8.122 6.781 -8.866 1.00 94.81 746 LEU A N 1
ATOM 5719 C CA . LEU A 1 746 ? -7.932 7.683 -9.995 1.00 94.81 746 LEU A CA 1
ATOM 5720 C C . LEU A 1 746 ? -6.596 8.424 -9.902 1.00 94.81 746 LEU A C 1
ATOM 5722 O O . LEU A 1 746 ? -5.825 8.417 -10.862 1.00 94.81 746 LEU A O 1
ATOM 5726 N N . ILE A 1 747 ? -6.282 9.005 -8.738 1.00 94.56 747 ILE A N 1
ATOM 5727 C CA . ILE A 1 747 ? -5.032 9.748 -8.557 1.00 94.56 747 ILE A CA 1
ATOM 5728 C C . ILE A 1 747 ? -3.812 8.844 -8.714 1.00 94.56 747 ILE A C 1
ATOM 5730 O O . ILE A 1 747 ? -2.830 9.275 -9.305 1.00 94.56 747 ILE A O 1
ATOM 5734 N N . PHE A 1 748 ? -3.868 7.579 -8.284 1.00 93.94 748 PHE A N 1
ATOM 5735 C CA . PHE A 1 748 ? -2.758 6.646 -8.489 1.00 93.94 748 PHE A CA 1
ATOM 5736 C C . PHE A 1 748 ? -2.458 6.426 -9.979 1.00 93.94 748 PHE A C 1
ATOM 5738 O O . PHE A 1 748 ? -1.300 6.465 -10.396 1.00 93.94 748 PHE A O 1
ATOM 5745 N N . ASP A 1 749 ? -3.488 6.236 -10.809 1.00 92.94 749 ASP A N 1
ATOM 5746 C CA . ASP A 1 749 ? -3.301 6.091 -12.254 1.00 92.94 749 ASP A CA 1
ATOM 5747 C C . ASP A 1 749 ? -2.858 7.400 -12.917 1.00 92.94 749 ASP A C 1
ATOM 5749 O O . ASP A 1 749 ? -2.012 7.366 -13.813 1.00 92.94 749 ASP A O 1
ATOM 5753 N N . ASN A 1 750 ? -3.374 8.542 -12.464 1.00 94.69 750 ASN A N 1
ATOM 5754 C CA . ASN A 1 750 ? -2.994 9.855 -12.984 1.00 94.69 750 ASN A CA 1
ATOM 5755 C C . ASN A 1 750 ? -1.569 10.256 -12.580 1.00 94.69 750 ASN A C 1
ATOM 5757 O O . ASN A 1 750 ? -0.847 10.829 -13.393 1.00 94.69 750 ASN A O 1
ATOM 5761 N N . LEU A 1 751 ? -1.110 9.878 -11.385 1.00 93.50 751 LEU A N 1
ATOM 5762 C CA . LEU A 1 751 ? 0.285 10.034 -10.974 1.00 93.50 751 LEU A CA 1
ATOM 5763 C C . LEU A 1 751 ? 1.215 9.211 -11.868 1.00 93.50 751 LEU A C 1
ATOM 5765 O O . LEU A 1 751 ? 2.265 9.711 -12.247 1.00 93.50 751 LEU A O 1
ATOM 5769 N N . LYS A 1 752 ? 0.828 7.997 -12.297 1.00 93.19 752 LYS A N 1
ATOM 5770 C CA . LYS A 1 752 ? 1.622 7.238 -13.288 1.00 93.19 752 LYS A CA 1
ATOM 5771 C C . LYS A 1 752 ? 1.763 7.981 -14.612 1.00 93.19 752 LYS A C 1
ATOM 5773 O O . LYS A 1 752 ? 2.837 7.938 -15.200 1.00 93.19 752 LYS A O 1
ATOM 5778 N N . LYS A 1 753 ? 0.690 8.624 -15.082 1.00 93.62 753 LYS A N 1
ATOM 5779 C CA . LYS A 1 753 ? 0.696 9.427 -16.316 1.00 93.62 753 LYS A CA 1
ATOM 5780 C C . LYS A 1 753 ? 1.606 10.645 -16.165 1.00 93.62 753 LYS A C 1
ATOM 5782 O O . LYS A 1 753 ? 2.476 10.856 -16.997 1.00 93.62 753 LYS A O 1
ATOM 5787 N N . SER A 1 754 ? 1.440 11.382 -15.068 1.00 94.38 754 SER A N 1
ATOM 5788 C CA . SER A 1 754 ? 2.241 12.563 -14.730 1.00 94.38 754 SER A CA 1
ATOM 5789 C C . SER A 1 754 ? 3.732 12.230 -14.605 1.00 94.38 754 SER A C 1
ATOM 5791 O O . SER A 1 754 ? 4.562 12.865 -15.242 1.00 94.38 754 SER A O 1
ATOM 5793 N N . ILE A 1 755 ? 4.072 11.154 -13.885 1.00 92.56 755 ILE A N 1
ATOM 5794 C CA . ILE A 1 755 ? 5.455 10.680 -13.749 1.00 92.56 755 ILE A CA 1
ATOM 5795 C C . ILE A 1 755 ? 6.020 10.211 -15.095 1.00 92.56 755 ILE A C 1
ATOM 5797 O O . ILE A 1 755 ? 7.175 10.495 -15.386 1.00 92.56 755 ILE A O 1
ATOM 5801 N N . ALA A 1 756 ? 5.248 9.493 -15.920 1.00 92.19 756 ALA A N 1
ATOM 5802 C CA . ALA A 1 756 ? 5.720 9.049 -17.234 1.00 92.19 756 ALA A CA 1
ATOM 5803 C C . ALA A 1 756 ? 6.051 10.225 -18.163 1.00 92.19 756 ALA A C 1
ATOM 5805 O O . ALA A 1 756 ? 7.072 10.161 -18.841 1.00 92.19 756 ALA A O 1
ATOM 5806 N N . TYR A 1 757 ? 5.235 11.281 -18.142 1.00 94.75 757 TYR A N 1
ATOM 5807 C CA . TYR A 1 757 ? 5.478 12.514 -18.891 1.00 94.75 757 TYR A CA 1
ATOM 5808 C C . TYR A 1 757 ? 6.794 13.181 -18.463 1.00 94.75 757 TYR A C 1
ATOM 5810 O O . TYR A 1 757 ? 7.704 13.342 -19.270 1.00 94.75 757 TYR A O 1
ATOM 5818 N N . THR A 1 758 ? 6.957 13.458 -17.163 1.00 93.19 758 THR A N 1
ATOM 5819 C CA . THR A 1 758 ? 8.175 14.107 -16.648 1.00 93.19 758 THR A CA 1
ATOM 5820 C C . THR A 1 758 ? 9.426 13.254 -16.858 1.00 93.19 758 THR A C 1
ATOM 5822 O O . THR A 1 758 ? 10.479 13.775 -17.173 1.00 93.19 758 THR A O 1
ATOM 5825 N N . LEU A 1 759 ? 9.332 11.928 -16.728 1.00 92.50 759 LEU A N 1
ATOM 5826 C CA . LEU A 1 759 ? 10.479 11.040 -16.946 1.00 92.50 759 LEU A CA 1
ATOM 5827 C C . LEU A 1 759 ? 10.897 10.931 -18.421 1.00 92.50 759 LEU A C 1
ATOM 5829 O O . LEU A 1 759 ? 12.001 10.478 -18.717 1.00 92.50 759 LEU A O 1
ATOM 5833 N N . THR A 1 760 ? 10.022 11.270 -19.364 1.00 93.31 760 THR A N 1
ATOM 5834 C CA . THR A 1 760 ? 10.335 11.135 -20.789 1.00 93.31 760 THR A CA 1
ATOM 5835 C C . THR A 1 760 ? 11.320 12.219 -21.250 1.00 93.31 760 THR A C 1
ATOM 5837 O O . THR A 1 760 ? 12.222 11.900 -22.035 1.00 93.31 760 THR A O 1
ATOM 5840 N N . SER A 1 761 ? 11.237 13.435 -20.691 1.00 93.81 761 SER A N 1
ATOM 5841 C CA . SER A 1 761 ? 12.140 14.562 -20.979 1.00 93.81 761 SER A CA 1
ATOM 5842 C C . SER A 1 761 ? 13.556 14.404 -20.409 1.00 93.81 761 SER A C 1
ATOM 5844 O O . SER A 1 761 ? 14.498 14.945 -20.983 1.00 93.81 761 SER A O 1
ATOM 5846 N N . ASN A 1 762 ? 13.787 13.549 -19.407 1.00 92.50 762 ASN A N 1
ATOM 5847 C CA . ASN A 1 762 ? 15.150 13.322 -18.902 1.00 92.50 762 ASN A CA 1
ATOM 5848 C C . ASN A 1 762 ? 16.124 12.791 -19.981 1.00 92.50 762 ASN A C 1
ATOM 5850 O O . ASN A 1 762 ? 17.317 13.087 -19.959 1.00 92.50 762 ASN A O 1
ATOM 5854 N N . ILE A 1 763 ? 15.677 11.988 -20.957 1.00 93.38 763 ILE A N 1
ATOM 5855 C CA . ILE A 1 763 ? 16.575 11.439 -21.999 1.00 93.38 763 ILE A CA 1
ATOM 5856 C C . ILE A 1 763 ? 17.113 12.502 -22.973 1.00 93.38 763 ILE A C 1
ATOM 5858 O O . ILE A 1 763 ? 18.335 12.516 -23.202 1.00 93.38 763 ILE A O 1
ATOM 5862 N N . PRO A 1 764 ? 16.286 13.389 -23.567 1.00 94.62 764 PRO A N 1
ATOM 5863 C CA . PRO A 1 764 ? 16.799 14.523 -24.334 1.00 94.62 764 PRO A CA 1
ATOM 5864 C C . PRO A 1 764 ? 17.635 15.500 -23.494 1.00 94.62 764 PRO A C 1
ATOM 5866 O O . PRO A 1 764 ? 18.390 16.267 -24.075 1.00 94.62 764 PRO A O 1
ATOM 5869 N N . GLU A 1 765 ? 17.588 15.449 -22.163 1.00 93.00 765 GLU A N 1
ATOM 5870 C CA . GLU A 1 765 ? 18.428 16.282 -21.287 1.00 93.00 765 GLU A CA 1
ATOM 5871 C C . GLU A 1 765 ? 19.776 15.634 -20.942 1.00 93.00 765 GLU A C 1
ATOM 5873 O O . GLU A 1 765 ? 20.819 16.293 -20.942 1.00 93.00 765 GLU A O 1
ATOM 5878 N N . ILE A 1 766 ? 19.791 14.315 -20.721 1.00 91.75 766 ILE A N 1
ATOM 5879 C CA . ILE A 1 766 ? 21.009 13.542 -20.435 1.00 91.75 766 ILE A CA 1
ATOM 5880 C C . ILE A 1 766 ? 21.868 13.395 -21.696 1.00 91.75 766 ILE A C 1
ATOM 5882 O O . ILE A 1 766 ? 23.093 13.545 -21.655 1.00 91.75 766 ILE A O 1
ATOM 5886 N N . SER A 1 767 ? 21.248 13.074 -22.834 1.00 92.38 767 SER A N 1
ATOM 5887 C CA . SER A 1 767 ? 21.970 12.735 -24.067 1.00 92.38 767 SER A CA 1
ATOM 5888 C C . SER A 1 767 ? 22.883 13.853 -24.625 1.00 92.38 767 SER A C 1
ATOM 5890 O O . SER A 1 767 ? 23.971 13.512 -25.112 1.00 92.38 767 SER A O 1
ATOM 5892 N N . PRO A 1 768 ? 22.572 15.162 -24.501 1.00 92.25 768 PRO A N 1
ATOM 5893 C CA . PRO A 1 768 ? 23.503 16.261 -24.767 1.00 92.25 768 PRO A CA 1
ATOM 5894 C C . PRO A 1 768 ? 24.827 16.152 -24.010 1.00 92.25 768 PRO A C 1
ATOM 5896 O O . PRO A 1 768 ? 25.887 16.274 -24.622 1.00 92.25 768 PRO A O 1
ATOM 5899 N N . PHE A 1 769 ? 24.796 15.848 -22.709 1.00 88.94 769 PHE A N 1
ATOM 5900 C CA . PHE A 1 769 ? 26.019 15.660 -21.923 1.00 88.94 769 PHE A CA 1
ATOM 5901 C C . PHE A 1 769 ? 26.789 14.419 -22.376 1.00 88.94 769 PHE A C 1
ATOM 5903 O O . PHE A 1 769 ? 28.013 14.462 -22.503 1.00 88.94 769 PHE A O 1
ATOM 5910 N N . LEU A 1 770 ? 26.090 13.324 -22.691 1.00 89.56 770 LEU A N 1
ATOM 5911 C CA . LEU A 1 770 ? 26.746 12.102 -23.166 1.00 89.56 770 LEU A CA 1
ATOM 5912 C C . LEU A 1 770 ? 27.462 12.324 -24.504 1.00 89.56 770 LEU A C 1
ATOM 5914 O O . LEU A 1 770 ? 28.607 11.909 -24.667 1.00 89.56 770 LEU A O 1
ATOM 5918 N N . THR A 1 771 ? 26.820 13.001 -25.456 1.00 90.56 771 THR A N 1
ATOM 5919 C CA . THR A 1 771 ? 27.419 13.301 -26.770 1.00 90.56 771 THR A CA 1
ATOM 5920 C C . THR A 1 771 ? 28.531 14.342 -26.681 1.00 90.56 771 THR A C 1
ATOM 5922 O O . THR A 1 771 ? 29.549 14.189 -27.355 1.00 90.56 771 THR A O 1
ATOM 5925 N N . TYR A 1 772 ? 28.407 15.335 -25.798 1.00 89.81 772 TYR A N 1
ATOM 5926 C CA . TYR A 1 772 ? 29.472 16.292 -25.491 1.00 89.81 772 TYR A CA 1
ATOM 5927 C C . TYR A 1 772 ? 30.757 15.593 -25.001 1.00 89.81 772 TYR A C 1
ATOM 5929 O O . TYR A 1 772 ? 31.861 15.961 -25.409 1.00 89.81 772 TYR A O 1
ATOM 5937 N N . ILE A 1 773 ? 30.625 14.539 -24.184 1.00 86.94 773 ILE A N 1
ATOM 5938 C CA . ILE A 1 773 ? 31.756 13.743 -23.675 1.00 86.94 773 ILE A CA 1
ATOM 5939 C C . ILE A 1 773 ? 32.280 12.764 -24.732 1.00 86.94 773 ILE A C 1
ATOM 5941 O O . ILE A 1 773 ? 33.483 12.696 -24.964 1.00 86.94 773 ILE A O 1
ATOM 5945 N N . LEU A 1 774 ? 31.394 11.990 -25.366 1.00 88.56 774 LEU A N 1
ATOM 5946 C CA . LEU A 1 774 ? 31.787 10.893 -26.257 1.00 88.56 774 LEU A CA 1
ATOM 5947 C C . LEU A 1 774 ? 32.240 11.365 -27.643 1.00 88.56 774 LEU A C 1
ATOM 5949 O O . LEU A 1 774 ? 33.181 10.804 -28.198 1.00 88.56 774 LEU A O 1
ATOM 5953 N N . LEU A 1 775 ? 31.558 12.358 -28.221 1.00 89.19 775 LEU A N 1
ATOM 5954 C CA . LEU A 1 775 ? 31.816 12.847 -29.583 1.00 89.19 775 LEU A CA 1
ATOM 5955 C C . LEU A 1 775 ? 32.680 14.114 -29.601 1.00 89.19 775 LEU A C 1
ATOM 5957 O O . LEU A 1 775 ? 33.175 14.506 -30.658 1.00 89.19 775 LEU A O 1
ATOM 5961 N N . GLY A 1 776 ? 32.856 14.771 -28.449 1.00 87.69 776 GLY A N 1
ATOM 5962 C CA . GLY A 1 776 ? 33.616 16.015 -28.347 1.00 87.69 776 GLY A CA 1
ATOM 5963 C C . GLY A 1 776 ? 33.020 17.153 -29.182 1.00 87.69 776 GLY A C 1
ATOM 5964 O O . GLY A 1 776 ? 33.778 17.942 -29.743 1.00 87.69 776 GLY A O 1
ATOM 5965 N N . ILE A 1 777 ? 31.691 17.218 -29.287 1.00 92.62 777 ILE A N 1
ATOM 5966 C CA . ILE A 1 777 ? 30.951 18.293 -29.969 1.00 92.62 777 ILE A CA 1
ATOM 5967 C C . ILE A 1 777 ? 30.676 19.470 -29.009 1.00 92.62 777 ILE A C 1
ATOM 5969 O O . ILE A 1 777 ? 30.727 19.268 -27.795 1.00 92.62 777 ILE A O 1
ATOM 5973 N N . PRO A 1 778 ? 30.372 20.687 -29.501 1.00 92.31 778 PRO A N 1
ATOM 5974 C CA . PRO A 1 778 ? 29.867 21.785 -28.666 1.00 92.31 778 PRO A CA 1
ATOM 5975 C C . PRO A 1 778 ? 28.588 21.405 -27.907 1.00 92.31 778 PRO A C 1
ATOM 5977 O O . PRO A 1 778 ? 27.758 20.679 -28.453 1.00 92.31 778 PRO A O 1
ATOM 5980 N N . LEU A 1 779 ? 28.411 21.904 -26.678 1.00 90.69 779 LEU A N 1
ATOM 5981 C CA . LEU A 1 779 ? 27.343 21.470 -25.767 1.00 90.69 779 LEU A CA 1
ATOM 5982 C C . LEU A 1 779 ? 25.938 21.761 -26.341 1.00 90.69 779 LEU A C 1
ATOM 5984 O O . LEU A 1 779 ? 25.573 22.936 -26.446 1.00 90.69 779 LEU A O 1
ATOM 5988 N N . PRO A 1 780 ? 25.132 20.728 -26.672 1.00 92.50 780 PRO A N 1
ATOM 5989 C CA . PRO A 1 780 ? 23.833 20.932 -27.316 1.00 92.50 780 PRO A CA 1
ATOM 5990 C C . PRO A 1 780 ? 22.767 21.547 -26.408 1.00 92.50 780 PRO A C 1
ATOM 5992 O O . PRO A 1 780 ? 21.948 22.317 -26.893 1.00 92.50 780 PRO A O 1
ATOM 5995 N N . LEU A 1 781 ? 22.780 21.219 -25.112 1.00 91.44 781 LEU A N 1
ATOM 5996 C CA . LEU A 1 781 ? 21.833 21.706 -24.106 1.00 91.44 781 LEU A CA 1
ATOM 5997 C C . LEU A 1 781 ? 22.589 22.017 -22.810 1.00 91.44 781 LEU A C 1
ATOM 5999 O O . LEU A 1 781 ? 23.404 21.214 -22.358 1.00 91.44 781 LEU A O 1
ATOM 6003 N N . GLY A 1 782 ? 22.341 23.189 -22.227 1.00 85.12 782 GLY A N 1
ATOM 6004 C CA . GLY A 1 782 ? 22.984 23.631 -20.991 1.00 85.12 782 GLY A CA 1
ATOM 6005 C C . GLY A 1 782 ? 22.207 23.237 -19.730 1.00 85.12 782 GLY A C 1
ATOM 6006 O O . GLY A 1 782 ? 21.018 22.932 -19.770 1.00 85.12 782 GLY A O 1
ATOM 6007 N N . THR A 1 783 ? 22.849 23.317 -18.564 1.00 81.44 783 THR A N 1
ATOM 6008 C CA . THR A 1 783 ? 22.180 23.010 -17.285 1.00 81.44 783 THR A CA 1
ATOM 6009 C C . THR A 1 783 ? 21.074 24.012 -16.938 1.00 81.44 783 THR A C 1
ATOM 6011 O O . THR A 1 783 ? 20.045 23.633 -16.397 1.00 81.44 783 THR A O 1
ATOM 6014 N N . VAL A 1 784 ? 21.239 25.294 -17.292 1.00 83.38 784 VAL A N 1
ATOM 6015 C CA . VAL A 1 784 ? 20.205 26.323 -17.060 1.00 83.38 784 VAL A CA 1
ATOM 6016 C C . VAL A 1 784 ? 18.960 26.060 -17.911 1.00 83.38 784 VAL A C 1
ATOM 6018 O O . VAL A 1 784 ? 17.844 26.226 -17.428 1.00 83.38 784 VAL A O 1
ATOM 6021 N N . THR A 1 785 ? 19.142 25.615 -19.159 1.00 88.69 785 THR A N 1
ATOM 6022 C CA . THR A 1 785 ? 18.029 25.246 -20.044 1.00 88.69 785 THR A CA 1
ATOM 6023 C C . THR A 1 785 ? 17.288 24.006 -19.548 1.00 88.69 785 THR A C 1
ATOM 6025 O O . THR A 1 785 ? 16.070 23.998 -19.652 1.00 88.69 785 THR A O 1
ATOM 6028 N N . ILE A 1 786 ? 17.981 23.025 -18.946 1.00 88.75 786 ILE A N 1
ATOM 6029 C CA . ILE A 1 786 ? 17.351 21.854 -18.297 1.00 88.75 786 ILE A CA 1
ATOM 6030 C C . ILE A 1 786 ? 16.436 22.305 -17.155 1.00 88.75 786 ILE A C 1
ATOM 6032 O O . ILE A 1 786 ? 15.249 22.019 -17.158 1.00 88.75 786 ILE A O 1
ATOM 6036 N N . LEU A 1 787 ? 16.934 23.156 -16.254 1.00 85.12 787 LEU A N 1
ATOM 6037 C CA . LEU A 1 787 ? 16.119 23.668 -15.147 1.00 85.12 787 LEU A CA 1
ATOM 6038 C C . LEU A 1 787 ? 14.893 24.474 -15.612 1.00 85.12 787 LEU A C 1
ATOM 6040 O O . LEU A 1 787 ? 13.878 24.503 -14.919 1.00 85.12 787 LEU A O 1
ATOM 6044 N N . CYS A 1 788 ? 14.968 25.135 -16.774 1.00 89.75 788 CYS A N 1
ATOM 6045 C CA . CYS A 1 788 ? 13.811 25.812 -17.370 1.00 89.75 788 CYS A CA 1
ATOM 6046 C C . CYS A 1 788 ? 12.742 24.827 -17.872 1.00 89.75 788 CYS A C 1
ATOM 6048 O O . CYS A 1 788 ? 11.575 25.214 -17.956 1.00 89.75 788 CYS A O 1
ATOM 6050 N N . ILE A 1 789 ? 13.125 23.587 -18.189 1.00 91.81 789 ILE A N 1
ATOM 6051 C CA . ILE A 1 789 ? 12.209 22.506 -18.563 1.00 91.81 789 ILE A CA 1
ATOM 6052 C C . ILE A 1 789 ? 11.559 21.950 -17.297 1.00 91.81 789 ILE A C 1
ATOM 6054 O O . ILE A 1 789 ? 10.361 22.161 -17.087 1.00 91.81 789 ILE A O 1
ATOM 6058 N N . ASP A 1 790 ? 12.363 21.373 -16.400 1.00 89.38 790 ASP A N 1
ATOM 6059 C CA . ASP A 1 790 ? 11.897 20.648 -15.210 1.00 89.38 790 ASP A CA 1
ATOM 6060 C C . ASP A 1 790 ? 11.088 21.503 -14.226 1.00 89.38 790 ASP A C 1
ATOM 6062 O O . ASP A 1 790 ? 10.086 21.055 -13.661 1.00 89.38 790 ASP A O 1
ATOM 6066 N N . LEU A 1 791 ? 11.512 22.751 -13.997 1.00 86.69 791 LEU A N 1
ATOM 6067 C CA . LEU A 1 791 ? 10.881 23.670 -13.039 1.00 86.69 791 LEU A CA 1
ATOM 6068 C C . LEU A 1 791 ? 10.036 24.755 -13.712 1.00 86.69 791 LEU A C 1
ATOM 6070 O O . LEU A 1 791 ? 9.496 25.625 -13.025 1.00 86.69 791 LEU A O 1
ATOM 6074 N N . GLY A 1 792 ? 9.936 24.739 -15.041 1.00 90.25 792 GLY A N 1
ATOM 6075 C CA . GLY A 1 792 ? 9.252 25.766 -15.817 1.00 90.25 792 GLY A CA 1
ATOM 6076 C C . GLY A 1 792 ? 8.183 25.172 -16.715 1.00 90.25 792 GLY A C 1
ATOM 6077 O O . GLY A 1 792 ? 7.013 25.111 -16.326 1.00 90.25 792 GLY A O 1
ATOM 6078 N N . THR A 1 793 ? 8.576 24.783 -17.928 1.00 93.25 793 THR A N 1
ATOM 6079 C CA . THR A 1 793 ? 7.637 24.384 -18.984 1.00 93.25 793 THR A CA 1
ATOM 6080 C C . THR A 1 793 ? 6.857 23.123 -18.626 1.00 93.25 793 THR A C 1
ATOM 6082 O O . THR A 1 793 ? 5.638 23.133 -18.777 1.00 93.25 793 THR A O 1
ATOM 6085 N N . ASP A 1 794 ? 7.501 22.099 -18.055 1.00 93.06 794 ASP A N 1
ATOM 6086 C CA . ASP A 1 794 ? 6.866 20.794 -17.818 1.00 93.06 794 ASP A CA 1
ATOM 6087 C C . ASP A 1 794 ? 5.938 20.753 -16.596 1.00 93.06 794 ASP A C 1
ATOM 6089 O O . ASP A 1 794 ? 5.062 19.888 -16.515 1.00 93.06 794 ASP A O 1
ATOM 6093 N N . MET A 1 795 ? 6.046 21.700 -15.656 1.00 90.19 795 MET A N 1
ATOM 6094 C CA . MET A 1 795 ? 5.267 21.646 -14.412 1.00 90.19 795 MET A CA 1
ATOM 6095 C C . MET A 1 795 ? 3.752 21.726 -14.645 1.00 90.19 795 MET A C 1
ATOM 6097 O O . MET A 1 795 ? 2.993 20.922 -14.101 1.00 90.19 795 MET A O 1
ATOM 6101 N N . VAL A 1 796 ? 3.276 22.698 -15.431 1.00 94.00 796 VAL A N 1
ATOM 6102 C CA . VAL A 1 796 ? 1.828 22.885 -15.652 1.00 94.00 796 VAL A CA 1
ATOM 6103 C C . VAL A 1 796 ? 1.224 21.726 -16.459 1.00 94.00 796 VAL A C 1
ATOM 6105 O O . VAL A 1 796 ? 0.203 21.190 -16.014 1.00 94.00 796 VAL A O 1
ATOM 6108 N N . PRO A 1 797 ? 1.832 21.275 -17.576 1.00 94.12 797 PRO A N 1
ATOM 6109 C CA . PRO A 1 797 ? 1.445 20.041 -18.256 1.00 94.12 797 PRO A CA 1
ATOM 6110 C C . PRO A 1 797 ? 1.401 18.824 -17.323 1.00 94.12 797 PRO A C 1
ATOM 6112 O O . PRO A 1 797 ? 0.373 18.144 -17.259 1.00 94.12 797 PRO A O 1
ATOM 6115 N N . ALA A 1 798 ? 2.442 18.592 -16.517 1.00 94.31 798 ALA A N 1
ATOM 6116 C CA . ALA A 1 798 ? 2.501 17.441 -15.620 1.00 94.31 798 ALA A CA 1
ATOM 6117 C C . ALA A 1 798 ? 1.411 17.479 -14.531 1.00 94.31 798 ALA A C 1
ATOM 6119 O O . ALA A 1 798 ? 0.811 16.445 -14.224 1.00 94.31 798 ALA A O 1
ATOM 6120 N N . ILE A 1 799 ? 1.097 18.663 -13.986 1.00 93.75 799 ILE A N 1
ATOM 6121 C CA . ILE A 1 799 ? -0.002 18.868 -13.024 1.00 93.75 799 ILE A CA 1
ATOM 6122 C C . ILE A 1 799 ? -1.369 18.674 -13.696 1.00 93.75 799 ILE A C 1
ATOM 6124 O O . ILE A 1 799 ? -2.294 18.140 -13.081 1.00 93.75 799 ILE A O 1
ATOM 6128 N N . SER A 1 800 ? -1.521 19.078 -14.960 1.00 95.00 800 SER A N 1
ATOM 6129 C CA . SER A 1 800 ? -2.791 18.968 -15.689 1.00 95.00 800 SER A CA 1
ATOM 6130 C C . SER A 1 800 ? -3.267 17.520 -15.864 1.00 95.00 800 SER A C 1
ATOM 6132 O O . SER A 1 800 ? -4.473 17.257 -15.888 1.00 95.00 800 SER A O 1
ATOM 6134 N N . LEU A 1 801 ? -2.329 16.563 -15.894 1.00 94.19 801 LEU A N 1
ATOM 6135 C CA . LEU A 1 801 ? -2.618 15.129 -15.959 1.00 94.19 801 LEU A CA 1
ATOM 6136 C C . LEU A 1 801 ? -3.331 14.607 -14.699 1.00 94.19 801 LEU A C 1
ATOM 6138 O O . LEU A 1 801 ? -3.994 13.574 -14.763 1.00 94.19 801 LEU A O 1
ATOM 6142 N N . ALA A 1 802 ? -3.285 15.329 -13.572 1.00 92.00 802 ALA A N 1
ATOM 6143 C CA . ALA A 1 802 ? -4.063 14.991 -12.377 1.00 92.00 802 ALA A CA 1
ATOM 6144 C C . ALA A 1 802 ? -5.580 15.147 -12.574 1.00 92.00 802 ALA A C 1
ATOM 6146 O O . ALA A 1 802 ? -6.360 14.493 -11.879 1.00 92.00 802 ALA A O 1
ATOM 6147 N N . TYR A 1 803 ? -6.004 15.995 -13.518 1.00 92.81 803 TYR A N 1
ATOM 6148 C CA . TYR A 1 803 ? -7.414 16.218 -13.853 1.00 92.81 803 TYR A CA 1
ATOM 6149 C C . TYR A 1 803 ? -7.986 15.183 -14.823 1.00 92.81 803 TYR A C 1
ATOM 6151 O O . TYR A 1 803 ? -9.160 15.274 -15.172 1.00 92.81 803 TYR A O 1
ATOM 6159 N N . GLU A 1 804 ? -7.190 14.206 -15.255 1.00 93.44 804 GLU A N 1
ATOM 6160 C CA . GLU A 1 804 ? -7.679 13.157 -16.138 1.00 93.44 804 GLU A CA 1
ATOM 6161 C C . GLU A 1 804 ? -8.759 12.297 -15.484 1.00 93.44 804 GLU A C 1
ATOM 6163 O O . GLU A 1 804 ? -8.684 11.942 -14.308 1.00 93.44 804 GLU A O 1
ATOM 6168 N N . GLU A 1 805 ? -9.763 11.941 -16.279 1.00 92.69 805 GLU A N 1
ATOM 6169 C CA . GLU A 1 805 ? -10.824 11.024 -15.876 1.00 92.69 805 GLU A CA 1
ATOM 6170 C C . GLU A 1 805 ? -10.362 9.564 -15.995 1.00 92.69 805 GLU A C 1
ATOM 6172 O O . GLU A 1 805 ? -9.343 9.239 -16.619 1.00 92.69 805 GLU A O 1
ATOM 6177 N N . ALA A 1 806 ? -11.127 8.655 -15.392 1.00 92.56 806 ALA A N 1
ATOM 6178 C CA . ALA A 1 806 ? -10.842 7.232 -15.460 1.00 92.56 806 ALA A CA 1
ATOM 6179 C C . ALA A 1 806 ? -10.984 6.693 -16.901 1.00 92.56 806 ALA A C 1
ATOM 6181 O O . ALA A 1 806 ? -11.931 7.008 -17.617 1.00 92.56 806 ALA A O 1
ATOM 6182 N N . GLU A 1 807 ? -10.061 5.822 -17.326 1.00 89.06 807 GLU A N 1
ATOM 6183 C CA . GLU A 1 807 ? -10.126 5.148 -18.640 1.00 89.06 807 GLU A CA 1
ATOM 6184 C C . GLU A 1 807 ? -11.123 3.967 -18.657 1.00 89.06 807 GLU A C 1
ATOM 6186 O O . GLU A 1 807 ? -11.472 3.444 -19.714 1.00 89.06 807 GLU A O 1
ATOM 6191 N N . SER A 1 808 ? -11.542 3.497 -17.480 1.00 88.81 808 SER A N 1
ATOM 6192 C CA . SER A 1 808 ? -12.436 2.350 -17.284 1.00 88.81 808 SER A CA 1
ATOM 6193 C C . SER A 1 808 ? -13.114 2.438 -15.914 1.00 88.81 808 SER A C 1
ATOM 6195 O O . SER A 1 808 ? -12.728 3.273 -15.100 1.00 88.81 808 SER A O 1
ATOM 6197 N N . ASP A 1 809 ? -14.077 1.560 -15.631 1.00 90.25 809 ASP A N 1
ATOM 6198 C CA . ASP A 1 809 ? -14.744 1.495 -14.325 1.00 90.25 809 ASP A CA 1
ATOM 6199 C C . ASP A 1 809 ? -13.780 1.010 -13.222 1.00 90.25 809 ASP A C 1
ATOM 6201 O O . ASP A 1 809 ? -13.592 -0.189 -12.983 1.00 90.25 809 ASP A O 1
ATOM 6205 N N . ILE A 1 810 ? -13.142 1.972 -12.552 1.00 91.38 810 ILE A N 1
ATOM 6206 C CA . ILE A 1 810 ? -12.169 1.744 -11.479 1.00 91.38 810 ILE A CA 1
ATOM 6207 C C . ILE A 1 810 ? -12.799 1.203 -10.192 1.00 91.38 810 ILE A C 1
ATOM 6209 O O . ILE A 1 810 ? -12.052 0.802 -9.300 1.00 91.38 810 ILE A O 1
ATOM 6213 N N . MET A 1 811 ? -14.128 1.134 -10.088 1.00 91.44 811 MET A N 1
ATOM 6214 C CA . MET A 1 811 ? -14.829 0.540 -8.945 1.00 91.44 811 MET A CA 1
ATOM 6215 C C . MET A 1 811 ? -15.174 -0.937 -9.157 1.00 91.44 811 MET A C 1
ATOM 6217 O O . MET A 1 811 ? -15.616 -1.590 -8.220 1.00 91.44 811 MET A O 1
ATOM 6221 N N . LYS A 1 812 ? -14.905 -1.501 -10.343 1.00 89.38 812 LYS A N 1
ATOM 6222 C CA . LYS A 1 812 ? -15.028 -2.949 -10.617 1.00 89.38 812 LYS A CA 1
ATOM 6223 C C . LYS A 1 812 ? -13.713 -3.720 -10.569 1.00 89.38 812 LYS A C 1
ATOM 6225 O O . LYS A 1 812 ? -13.715 -4.950 -10.580 1.00 89.38 812 LYS A O 1
ATOM 6230 N N . ARG A 1 813 ? -12.576 -3.025 -10.563 1.00 88.31 813 ARG A N 1
ATOM 6231 C CA . ARG A 1 813 ? -11.264 -3.668 -10.409 1.00 88.31 813 ARG A CA 1
ATOM 6232 C C . ARG A 1 813 ? -11.007 -4.014 -8.936 1.00 88.31 813 ARG A C 1
ATOM 6234 O O . ARG A 1 813 ? -11.452 -3.256 -8.072 1.00 88.31 813 ARG A O 1
ATOM 6241 N N . PRO A 1 814 ? -10.263 -5.091 -8.634 1.00 91.56 814 PRO A N 1
ATOM 6242 C CA . PRO A 1 814 ? -9.793 -5.343 -7.276 1.00 91.56 814 PRO A CA 1
ATOM 6243 C C . PRO A 1 814 ? -8.801 -4.254 -6.817 1.00 91.56 814 PRO A C 1
ATOM 6245 O O . PRO A 1 814 ? -8.242 -3.539 -7.660 1.00 91.56 814 PRO A O 1
ATOM 6248 N N . PRO A 1 815 ? -8.549 -4.127 -5.501 1.00 92.94 815 PRO A N 1
ATOM 6249 C CA . PRO A 1 815 ? -7.481 -3.280 -4.973 1.00 92.94 815 PRO A CA 1
ATOM 6250 C C . PRO A 1 815 ? -6.124 -3.674 -5.570 1.00 92.94 815 PRO A C 1
ATOM 6252 O O . PRO A 1 815 ? -5.897 -4.844 -5.892 1.00 92.94 815 PRO A O 1
ATOM 6255 N N . ARG A 1 816 ? -5.218 -2.703 -5.735 1.00 92.19 816 ARG A N 1
ATOM 6256 C CA . ARG A 1 816 ? -3.883 -2.968 -6.291 1.00 92.19 816 ARG A CA 1
ATOM 6257 C C . ARG A 1 816 ? -3.072 -3.877 -5.366 1.00 92.19 816 ARG A C 1
ATOM 6259 O O . ARG A 1 816 ? -3.167 -3.754 -4.148 1.00 92.19 816 ARG A O 1
ATOM 6266 N N . ASP A 1 817 ? -2.223 -4.730 -5.934 1.00 88.94 817 ASP A N 1
ATOM 6267 C CA . ASP A 1 817 ? -1.237 -5.471 -5.141 1.00 88.94 817 ASP A CA 1
ATOM 6268 C C . ASP A 1 817 ? -0.039 -4.542 -4.849 1.00 88.94 817 ASP A C 1
ATOM 6270 O O . ASP A 1 817 ? 0.685 -4.181 -5.786 1.00 88.94 817 ASP A O 1
ATOM 6274 N N . PRO A 1 818 ? 0.223 -4.155 -3.584 1.00 84.38 818 PRO A N 1
ATOM 6275 C CA . PRO A 1 818 ? 1.296 -3.219 -3.246 1.00 84.38 818 PRO A CA 1
ATOM 6276 C C . PRO A 1 818 ? 2.698 -3.751 -3.581 1.00 84.38 818 PRO A C 1
ATOM 6278 O O . PRO A 1 818 ? 3.651 -2.974 -3.615 1.00 84.38 818 PRO A O 1
ATOM 6281 N N . VAL A 1 819 ? 2.873 -5.052 -3.841 1.00 84.06 819 VAL A N 1
ATOM 6282 C CA . VAL A 1 819 ? 4.167 -5.645 -4.213 1.00 84.06 819 VAL A CA 1
ATOM 6283 C C . VAL A 1 819 ? 4.370 -5.636 -5.727 1.00 84.06 819 VAL A C 1
ATOM 6285 O O . VAL A 1 819 ? 5.469 -5.333 -6.197 1.00 84.06 819 VAL A O 1
ATOM 6288 N N . ARG A 1 820 ? 3.332 -5.978 -6.500 1.00 83.25 820 ARG A N 1
ATOM 6289 C CA . ARG A 1 820 ? 3.424 -6.141 -7.963 1.00 83.25 820 ARG A CA 1
ATOM 6290 C C . ARG A 1 820 ? 3.088 -4.868 -8.731 1.00 83.25 820 ARG A C 1
ATOM 6292 O O . ARG A 1 820 ? 3.777 -4.542 -9.700 1.00 83.25 820 ARG A O 1
ATOM 6299 N N . ASP A 1 821 ? 2.056 -4.149 -8.303 1.00 86.50 821 ASP A N 1
ATOM 6300 C CA . ASP A 1 821 ? 1.495 -3.001 -9.014 1.00 86.50 821 ASP A CA 1
ATOM 6301 C C . ASP A 1 821 ? 2.114 -1.691 -8.525 1.00 86.50 821 ASP A C 1
ATOM 6303 O O . ASP A 1 821 ? 1.442 -0.802 -7.999 1.00 86.50 821 ASP A O 1
ATOM 6307 N N . LYS A 1 822 ? 3.426 -1.572 -8.737 1.00 88.25 822 LYS A N 1
ATOM 6308 C CA . LYS A 1 822 ? 4.211 -0.384 -8.389 1.00 88.25 822 LYS A CA 1
ATOM 6309 C C . LYS A 1 822 ? 3.777 0.862 -9.156 1.00 88.25 822 LYS A C 1
ATOM 6311 O O . LYS A 1 822 ? 3.245 0.758 -10.271 1.00 88.25 822 LYS A O 1
ATOM 6316 N N . LEU A 1 823 ? 4.009 2.035 -8.565 1.00 90.56 823 LEU A N 1
ATOM 6317 C CA . LEU A 1 823 ? 3.782 3.339 -9.189 1.00 90.56 823 LEU A CA 1
ATOM 6318 C C . LEU A 1 823 ? 4.679 3.485 -10.425 1.00 90.56 823 LEU A C 1
ATOM 6320 O O . LEU A 1 823 ? 4.185 3.655 -11.537 1.00 90.56 823 LEU A O 1
ATOM 6324 N N . VAL A 1 824 ? 5.984 3.274 -10.251 1.00 89.06 824 VAL A N 1
ATOM 6325 C CA . VAL A 1 824 ? 6.960 3.222 -11.344 1.00 89.06 824 VAL A CA 1
ATOM 6326 C C . VAL A 1 824 ? 7.451 1.791 -11.498 1.00 89.06 824 VAL A C 1
ATOM 6328 O O . VAL A 1 824 ? 8.001 1.203 -10.573 1.00 89.06 824 VAL A O 1
ATOM 6331 N N . ASN A 1 825 ? 7.216 1.207 -12.672 1.00 84.69 825 ASN A N 1
ATOM 6332 C CA . ASN A 1 825 ? 7.641 -0.149 -12.998 1.00 84.69 825 ASN A CA 1
ATOM 6333 C C . ASN A 1 825 ? 8.580 -0.157 -14.212 1.00 84.69 825 ASN A C 1
ATOM 6335 O O . ASN A 1 825 ? 8.669 0.812 -14.965 1.00 84.69 825 ASN A O 1
ATOM 6339 N N . GLU A 1 826 ? 9.244 -1.290 -14.443 1.00 82.25 826 GLU A N 1
ATOM 6340 C CA . GLU A 1 826 ? 10.170 -1.482 -15.573 1.00 82.25 826 GLU A CA 1
ATOM 6341 C C . GLU A 1 826 ? 9.524 -1.165 -16.934 1.00 82.25 826 GLU A C 1
ATOM 6343 O O . GLU A 1 826 ? 10.200 -0.717 -17.857 1.00 82.25 826 GLU A O 1
ATOM 6348 N N . ARG A 1 827 ? 8.206 -1.378 -17.069 1.00 82.75 827 ARG A N 1
ATOM 6349 C CA . ARG A 1 827 ? 7.465 -1.103 -18.309 1.00 82.75 827 ARG A CA 1
ATOM 6350 C C . ARG A 1 827 ? 7.336 0.394 -18.572 1.00 82.75 827 ARG A C 1
ATOM 6352 O O . ARG A 1 827 ? 7.494 0.805 -19.715 1.00 82.75 827 ARG A O 1
ATOM 6359 N N . LEU A 1 828 ? 7.054 1.179 -17.532 1.00 86.00 828 LEU A N 1
ATOM 6360 C CA . LEU A 1 828 ? 6.974 2.635 -17.612 1.00 86.00 828 LEU A CA 1
ATOM 6361 C C . LEU A 1 828 ? 8.335 3.207 -18.008 1.00 86.00 828 LEU A C 1
ATOM 6363 O O . LEU A 1 828 ? 8.403 3.958 -18.971 1.00 86.00 828 LEU A O 1
ATOM 6367 N N . ILE A 1 829 ? 9.418 2.759 -17.365 1.00 86.25 829 ILE A N 1
ATOM 6368 C CA . ILE A 1 829 ? 10.782 3.184 -17.722 1.00 86.25 829 ILE A CA 1
ATOM 6369 C C . ILE A 1 829 ? 11.134 2.770 -19.154 1.00 86.25 829 ILE A C 1
ATOM 6371 O O . ILE A 1 829 ? 11.672 3.568 -19.911 1.00 86.25 829 ILE A O 1
ATOM 6375 N N . SER A 1 830 ? 10.801 1.545 -19.571 1.00 83.62 830 SER A N 1
ATOM 6376 C CA . SER A 1 830 ? 11.073 1.102 -20.943 1.00 83.62 830 SER A CA 1
ATOM 6377 C C . SER A 1 830 ? 10.346 1.939 -21.998 1.00 83.62 830 SER A C 1
ATOM 6379 O O . SER A 1 830 ? 10.872 2.070 -23.101 1.00 83.62 830 SER A O 1
ATOM 6381 N N . LEU A 1 831 ? 9.148 2.445 -21.696 1.00 85.56 831 LEU A N 1
ATOM 6382 C CA . LEU A 1 831 ? 8.379 3.305 -22.596 1.00 85.56 831 LEU A CA 1
ATOM 6383 C C . LEU A 1 831 ? 8.933 4.738 -22.587 1.00 85.56 831 LEU A C 1
ATOM 6385 O O . LEU A 1 831 ? 9.272 5.255 -23.648 1.00 85.56 831 LEU A O 1
ATOM 6389 N N . ALA A 1 832 ? 9.075 5.332 -21.399 1.00 89.94 832 ALA A N 1
ATOM 6390 C CA . ALA A 1 832 ? 9.545 6.704 -21.212 1.00 89.94 832 ALA A CA 1
ATOM 6391 C C . ALA A 1 832 ? 11.011 6.857 -21.644 1.00 89.94 832 ALA A C 1
ATOM 6393 O O . ALA A 1 832 ? 11.301 7.500 -22.648 1.00 89.94 832 ALA A O 1
ATOM 6394 N N . TYR A 1 833 ? 11.942 6.176 -20.966 1.00 88.06 833 TYR A N 1
ATOM 6395 C CA . TYR A 1 833 ? 13.378 6.305 -21.238 1.00 88.06 833 TYR A CA 1
ATOM 6396 C C . TYR A 1 833 ? 13.789 5.583 -22.532 1.00 88.06 833 TYR A C 1
ATOM 6398 O O . TYR A 1 833 ? 14.622 6.061 -23.297 1.00 88.06 833 TYR A O 1
ATOM 6406 N N . GLY A 1 834 ? 13.241 4.387 -22.770 1.00 85.25 834 GLY A N 1
ATOM 6407 C CA . GLY A 1 834 ? 13.733 3.492 -23.824 1.00 85.25 834 GLY A CA 1
ATOM 6408 C C . GLY A 1 834 ? 13.164 3.742 -25.221 1.00 85.25 834 GLY A C 1
ATOM 6409 O O . GLY A 1 834 ? 13.770 3.302 -26.198 1.00 85.25 834 GLY A O 1
ATOM 6410 N N . GLN A 1 835 ? 12.002 4.392 -25.333 1.00 89.69 835 GLN A N 1
ATOM 6411 C CA . GLN A 1 835 ? 11.299 4.565 -26.609 1.00 89.69 835 GLN A CA 1
ATOM 6412 C C . GLN A 1 835 ? 11.027 6.039 -26.887 1.00 89.69 835 GLN A C 1
ATOM 6414 O O . GLN A 1 835 ? 11.644 6.603 -27.788 1.00 89.69 835 GLN A O 1
ATOM 6419 N N . ILE A 1 836 ? 10.140 6.669 -26.114 1.00 92.38 836 ILE A N 1
ATOM 6420 C CA . ILE A 1 836 ? 9.673 8.028 -26.407 1.00 92.38 836 ILE A CA 1
ATOM 6421 C C . ILE A 1 836 ? 10.803 9.037 -26.188 1.00 92.38 836 ILE A C 1
ATOM 6423 O O . ILE A 1 836 ? 11.117 9.795 -27.105 1.00 92.38 836 ILE A O 1
ATOM 6427 N N . GLY A 1 837 ? 11.502 8.972 -25.052 1.00 93.81 837 GLY A N 1
ATOM 6428 C CA . GLY A 1 837 ? 12.621 9.864 -24.739 1.00 93.81 837 GLY A CA 1
ATOM 6429 C C . GLY A 1 837 ? 13.758 9.774 -25.761 1.00 93.81 837 GLY A C 1
ATOM 6430 O O . GLY A 1 837 ? 14.403 10.770 -26.077 1.00 93.81 837 GLY A O 1
ATOM 6431 N N . MET A 1 838 ? 13.957 8.607 -26.382 1.00 93.69 838 MET A N 1
ATOM 6432 C CA . MET A 1 838 ? 14.947 8.439 -27.451 1.00 93.69 838 MET A CA 1
ATOM 6433 C C . MET A 1 838 ? 14.528 9.140 -28.756 1.00 93.69 838 MET A C 1
ATOM 6435 O O . MET A 1 838 ? 15.370 9.692 -29.473 1.00 93.69 838 MET A O 1
ATOM 6439 N N . ILE A 1 839 ? 13.226 9.154 -29.063 1.00 94.75 839 ILE A N 1
ATOM 6440 C CA . ILE A 1 839 ? 12.672 9.914 -30.193 1.00 94.75 839 ILE A CA 1
ATOM 6441 C C . ILE A 1 839 ? 12.785 11.420 -29.911 1.00 94.75 839 ILE A C 1
ATOM 6443 O O . ILE A 1 839 ? 13.191 12.168 -30.801 1.00 94.75 839 ILE A O 1
ATOM 6447 N N . GLN A 1 840 ? 12.514 11.855 -28.676 1.00 95.81 840 GLN A N 1
ATOM 6448 C CA . GLN A 1 840 ? 12.680 13.251 -28.258 1.00 95.81 840 GLN A CA 1
ATOM 6449 C C . GLN A 1 840 ? 14.141 13.718 -28.360 1.00 95.81 840 GLN A C 1
ATOM 6451 O O . GLN A 1 840 ? 14.414 14.757 -28.961 1.00 95.81 840 GLN A O 1
ATOM 6456 N N . ALA A 1 841 ? 15.097 12.920 -27.870 1.00 95.19 841 ALA A N 1
ATOM 6457 C CA . ALA A 1 841 ? 16.528 13.207 -28.004 1.00 95.19 841 ALA A CA 1
ATOM 6458 C C . ALA A 1 841 ? 16.940 13.352 -29.474 1.00 95.19 841 ALA A C 1
ATOM 6460 O O . ALA A 1 841 ? 17.658 14.283 -29.840 1.00 95.19 841 ALA A O 1
ATOM 6461 N N . SER A 1 842 ? 16.434 12.467 -30.339 1.00 94.88 842 SER A N 1
ATOM 6462 C CA . SER A 1 842 ? 16.689 12.528 -31.782 1.00 94.88 842 SER A CA 1
ATOM 6463 C C . SER A 1 842 ? 16.179 13.833 -32.405 1.00 94.88 842 SER A C 1
ATOM 6465 O O . SER A 1 842 ? 16.868 14.410 -33.245 1.00 94.88 842 SER A O 1
ATOM 6467 N N . ALA A 1 843 ? 15.017 14.329 -31.963 1.00 95.38 843 ALA A N 1
ATOM 6468 C CA . ALA A 1 843 ? 14.465 15.608 -32.404 1.00 95.38 843 ALA A CA 1
ATOM 6469 C C . ALA A 1 843 ? 15.356 16.790 -31.991 1.00 95.38 843 ALA A C 1
ATOM 6471 O O . ALA A 1 843 ? 15.685 17.633 -32.824 1.00 95.38 843 ALA A O 1
ATOM 6472 N N . GLY A 1 844 ? 15.805 16.818 -30.731 1.00 94.88 844 GLY A N 1
ATOM 6473 C CA . GLY A 1 844 ? 16.705 17.859 -30.233 1.00 94.88 844 GLY A CA 1
ATOM 6474 C C . GLY A 1 844 ? 18.042 17.888 -30.980 1.00 94.88 844 GLY A C 1
ATOM 6475 O O . GLY A 1 844 ? 18.484 18.945 -31.435 1.00 94.88 844 GLY A O 1
ATOM 6476 N N . PHE A 1 845 ? 18.662 16.721 -31.197 1.00 95.31 845 PHE A N 1
ATOM 6477 C CA . PHE A 1 845 ? 19.895 16.626 -31.988 1.00 95.31 845 PHE A CA 1
ATOM 6478 C C . PHE A 1 845 ? 19.695 17.041 -33.443 1.00 95.31 845 PHE A C 1
ATOM 6480 O O . PHE A 1 845 ? 20.564 17.703 -34.008 1.00 95.31 845 PHE A O 1
ATOM 6487 N N . PHE A 1 846 ? 18.563 16.684 -34.052 1.00 95.31 846 PHE A N 1
ATOM 6488 C CA . PHE A 1 846 ? 18.251 17.097 -35.416 1.00 95.31 846 PHE A CA 1
ATOM 6489 C C . PHE A 1 846 ? 18.212 18.625 -35.542 1.00 95.31 846 PHE A C 1
ATOM 6491 O O . PHE A 1 846 ? 18.871 19.177 -36.423 1.00 95.31 846 PHE A O 1
ATOM 6498 N N . THR A 1 847 ? 17.531 19.315 -34.622 1.00 94.56 847 THR A N 1
ATOM 6499 C CA . THR A 1 847 ? 17.504 20.784 -34.583 1.00 94.56 847 THR A CA 1
ATOM 6500 C C . THR A 1 847 ? 18.894 21.378 -34.354 1.00 94.56 847 THR A C 1
ATOM 6502 O O . THR A 1 847 ? 19.282 22.317 -35.049 1.00 94.56 847 THR A O 1
ATOM 6505 N N . TYR A 1 848 ? 19.674 20.811 -33.428 1.00 94.88 848 TYR A N 1
ATOM 6506 C CA . TYR A 1 848 ? 21.050 21.237 -33.160 1.00 94.88 848 TYR A CA 1
ATOM 6507 C C . TYR A 1 848 ? 21.933 21.164 -34.414 1.00 94.88 848 TYR A C 1
ATOM 6509 O O . TYR A 1 848 ? 22.560 22.154 -34.792 1.00 94.88 848 TYR A O 1
ATOM 6517 N N . PHE A 1 849 ? 21.947 20.016 -35.100 1.00 94.31 849 PHE A N 1
ATOM 6518 C CA . PHE A 1 849 ? 22.752 19.836 -36.309 1.00 94.31 849 PHE A CA 1
ATOM 6519 C C . PHE A 1 849 ? 22.272 20.720 -37.458 1.00 94.31 849 PHE A C 1
ATOM 6521 O O . PHE A 1 849 ? 23.097 21.228 -38.216 1.00 94.31 849 PHE A O 1
ATOM 6528 N N . TRP A 1 850 ? 20.960 20.940 -37.571 1.00 93.50 850 TRP A N 1
ATOM 6529 C CA . TRP A 1 850 ? 20.394 21.844 -38.567 1.00 93.50 850 TRP A CA 1
ATOM 6530 C C . TRP A 1 850 ? 20.900 23.276 -38.377 1.00 93.50 850 TRP A C 1
ATOM 6532 O O . TRP A 1 850 ? 21.341 23.906 -39.334 1.00 93.50 850 TRP A O 1
ATOM 6542 N N . ILE A 1 851 ? 20.859 23.796 -37.147 1.00 93.81 851 ILE A N 1
ATOM 6543 C CA . ILE A 1 851 ? 21.274 25.175 -36.850 1.00 93.81 851 ILE A CA 1
ATOM 6544 C C . ILE A 1 851 ? 22.783 25.341 -36.990 1.00 93.81 851 ILE A C 1
ATOM 6546 O O . ILE A 1 851 ? 23.224 26.346 -37.548 1.00 93.81 851 ILE A O 1
ATOM 6550 N N . MET A 1 852 ? 23.570 24.361 -36.540 1.00 94.06 852 MET A N 1
ATOM 6551 C CA . MET A 1 852 ? 25.018 24.365 -36.754 1.00 94.06 852 MET A CA 1
ATOM 6552 C C . MET A 1 852 ? 25.349 24.427 -38.251 1.00 94.06 852 MET A C 1
ATOM 6554 O O . MET A 1 852 ? 26.122 25.290 -38.662 1.00 94.06 852 MET A O 1
ATOM 6558 N N . ALA A 1 853 ? 24.691 23.605 -39.077 1.00 92.88 853 ALA A N 1
ATOM 6559 C CA . ALA A 1 853 ? 24.905 23.588 -40.523 1.00 92.88 853 ALA A CA 1
ATOM 6560 C C . ALA A 1 853 ? 24.471 24.897 -41.213 1.00 92.88 853 ALA A C 1
ATOM 6562 O O . ALA A 1 853 ? 25.196 25.392 -42.077 1.00 92.88 853 ALA A O 1
ATOM 6563 N N . ASP A 1 854 ? 23.335 25.483 -40.810 1.00 91.12 854 ASP A N 1
ATOM 6564 C CA . ASP A 1 854 ? 22.827 26.769 -41.330 1.00 91.12 854 ASP A CA 1
ATOM 6565 C C . ASP A 1 854 ? 23.774 27.942 -41.010 1.00 91.12 854 ASP A C 1
ATOM 6567 O O . ASP A 1 854 ? 23.835 28.919 -41.752 1.00 91.12 854 ASP A O 1
ATOM 6571 N N . ASN A 1 855 ? 24.549 27.837 -39.923 1.00 91.94 855 ASN A N 1
ATOM 6572 C CA . ASN A 1 855 ? 25.535 28.843 -39.511 1.00 91.94 855 ASN A CA 1
ATOM 6573 C C . ASN A 1 855 ? 26.981 28.482 -39.882 1.00 91.94 855 ASN A C 1
ATOM 6575 O O . ASN A 1 855 ? 27.895 29.188 -39.479 1.00 91.94 855 ASN A O 1
ATOM 6579 N N . GLY A 1 856 ? 27.204 27.417 -40.651 1.00 90.00 856 GLY A N 1
ATOM 6580 C CA . GLY A 1 856 ? 28.511 27.125 -41.236 1.00 90.00 856 GLY A CA 1
ATOM 6581 C C . GLY A 1 856 ? 29.270 25.928 -40.689 1.00 90.00 856 GLY A C 1
ATOM 6582 O O . GLY A 1 856 ? 30.282 25.555 -41.270 1.00 90.00 856 GLY A O 1
ATOM 6583 N N . PHE A 1 857 ? 28.773 25.275 -39.642 1.00 93.19 857 PHE A N 1
ATOM 6584 C CA . PHE A 1 857 ? 29.385 24.085 -39.057 1.00 93.19 857 PHE A CA 1
ATOM 6585 C C . PHE A 1 857 ? 28.630 22.826 -39.484 1.00 93.19 857 PHE A C 1
ATOM 6587 O O . PHE A 1 857 ? 27.622 22.443 -38.885 1.00 93.19 857 PHE A O 1
ATOM 6594 N N . LEU A 1 858 ? 29.113 22.165 -40.535 1.00 91.75 858 LEU A N 1
ATOM 6595 C CA . LEU A 1 858 ? 28.522 20.915 -41.002 1.00 91.75 858 LEU A CA 1
ATOM 6596 C C . LEU A 1 858 ? 28.710 19.794 -39.960 1.00 91.75 858 LEU A C 1
ATOM 6598 O O . LEU A 1 858 ? 29.729 19.759 -39.268 1.00 91.75 858 LEU A O 1
ATOM 6602 N N . PRO A 1 859 ? 27.778 18.823 -39.861 1.00 89.25 859 PRO A N 1
ATOM 6603 C CA . PRO A 1 859 ? 27.794 17.822 -38.790 1.00 89.25 859 PRO A CA 1
ATOM 6604 C C . PRO A 1 859 ? 29.083 16.992 -38.682 1.00 89.25 859 PRO A C 1
ATOM 6606 O O . PRO A 1 859 ? 29.449 16.568 -37.588 1.00 89.25 859 PRO A O 1
ATOM 6609 N N . TRP A 1 860 ? 29.777 16.755 -39.797 1.00 88.19 860 TRP A N 1
ATOM 6610 C CA . TRP A 1 860 ? 31.043 16.011 -39.835 1.00 88.19 860 TRP A CA 1
ATOM 6611 C C . TRP A 1 860 ? 32.230 16.795 -39.264 1.00 88.19 860 TRP A C 1
ATOM 6613 O O . TRP A 1 860 ? 33.132 16.171 -38.709 1.00 88.19 860 TRP A O 1
ATOM 6623 N N . ASP A 1 861 ? 32.204 18.127 -39.328 1.00 88.25 861 ASP A N 1
ATOM 6624 C CA . ASP A 1 861 ? 33.291 18.984 -38.833 1.00 88.25 861 ASP A CA 1
ATOM 6625 C C . ASP A 1 861 ? 33.148 19.302 -37.334 1.00 88.25 861 ASP A C 1
ATOM 6627 O O . ASP A 1 861 ? 34.071 19.810 -36.702 1.00 88.25 861 ASP A O 1
ATOM 6631 N N . LEU A 1 862 ? 32.004 18.956 -36.730 1.00 90.19 862 LEU A N 1
ATOM 6632 C CA . LEU A 1 862 ? 31.769 19.107 -35.290 1.00 90.19 862 LEU A CA 1
ATOM 6633 C C . LEU A 1 862 ? 32.526 18.072 -34.445 1.00 90.19 862 LEU A C 1
ATOM 6635 O O . LEU A 1 862 ? 32.721 18.287 -33.246 1.00 90.19 862 LEU A O 1
ATOM 6639 N N . TYR A 1 863 ? 32.930 16.941 -35.031 1.00 89.88 863 TYR A N 1
ATOM 6640 C CA . TYR A 1 863 ? 33.575 15.853 -34.297 1.00 89.88 863 TYR A CA 1
ATOM 6641 C C . TYR A 1 863 ? 34.897 16.317 -33.665 1.00 89.88 863 TYR A C 1
ATOM 6643 O O . TYR A 1 863 ? 35.800 16.780 -34.354 1.00 89.88 863 TYR A O 1
ATOM 6651 N N . GLN A 1 864 ? 35.009 16.188 -32.338 1.00 87.50 864 GLN A N 1
ATOM 6652 C CA . GLN A 1 864 ? 36.134 16.680 -31.524 1.00 87.50 864 GLN A CA 1
ATOM 6653 C C . GLN A 1 864 ? 36.426 18.196 -31.610 1.00 87.50 864 GLN A C 1
ATOM 6655 O O . GLN A 1 864 ? 37.457 18.654 -31.108 1.00 87.50 864 GLN A O 1
ATOM 6660 N N . LEU A 1 865 ? 35.504 19.007 -32.143 1.00 90.88 865 LEU A N 1
ATOM 6661 C CA . LEU A 1 865 ? 35.662 20.464 -32.252 1.00 90.88 865 LEU A CA 1
ATOM 6662 C C . LEU A 1 865 ? 35.685 21.173 -30.884 1.00 90.88 865 LEU A C 1
ATOM 6664 O O . LEU A 1 865 ? 36.253 22.258 -30.742 1.00 90.88 865 LEU A O 1
ATOM 6668 N N . ARG A 1 866 ? 35.113 20.550 -29.845 1.00 88.88 866 ARG A N 1
ATOM 6669 C CA . ARG A 1 866 ? 34.955 21.096 -28.485 1.00 88.88 866 ARG A CA 1
ATOM 6670 C C . ARG A 1 866 ? 36.232 21.695 -27.895 1.00 88.88 866 ARG A C 1
ATOM 6672 O O . ARG A 1 866 ? 36.173 22.758 -27.286 1.00 88.88 866 ARG A O 1
ATOM 6679 N N . ALA A 1 867 ? 37.388 21.051 -28.074 1.00 84.81 867 ALA A N 1
ATOM 6680 C CA . ALA A 1 867 ? 38.650 21.549 -27.514 1.00 84.81 867 ALA A CA 1
ATOM 6681 C C . ALA A 1 867 ? 39.021 22.936 -28.068 1.00 84.81 867 ALA A C 1
ATOM 6683 O O . ALA A 1 867 ? 39.492 23.800 -27.328 1.00 84.81 867 ALA A O 1
ATOM 6684 N N . GLN A 1 868 ? 38.751 23.170 -29.356 1.00 89.88 868 GLN A N 1
ATOM 6685 C CA . GLN A 1 868 ? 38.933 24.480 -29.975 1.00 89.88 868 GLN A CA 1
ATOM 6686 C C . GLN A 1 868 ? 37.799 25.431 -29.588 1.00 89.88 868 GLN A C 1
ATOM 6688 O O . GLN A 1 868 ? 38.059 26.592 -29.274 1.00 89.88 868 GLN A O 1
ATOM 6693 N N . TRP A 1 869 ? 36.565 24.919 -29.548 1.00 90.31 869 TRP A N 1
ATOM 6694 C CA . TRP A 1 869 ? 35.330 25.653 -29.264 1.00 90.31 869 TRP A CA 1
ATOM 6695 C C . TRP A 1 869 ? 35.220 26.218 -27.838 1.00 90.31 869 TRP A C 1
ATOM 6697 O O . TRP A 1 869 ? 34.644 27.286 -27.624 1.00 90.31 869 TRP A O 1
ATOM 6707 N N . ASP A 1 870 ? 35.795 25.549 -26.842 1.00 85.50 870 ASP A N 1
ATOM 6708 C CA . ASP A 1 870 ? 35.772 26.017 -25.451 1.00 85.50 870 ASP A CA 1
ATOM 6709 C C . ASP A 1 870 ? 37.003 26.866 -25.090 1.00 85.50 870 ASP A C 1
ATOM 6711 O O . ASP A 1 870 ? 36.957 27.655 -24.144 1.00 85.50 870 ASP A O 1
ATOM 6715 N N . SER A 1 871 ? 38.081 26.797 -25.878 1.00 85.56 871 SER A N 1
ATOM 6716 C CA . SER A 1 871 ? 39.322 27.536 -25.615 1.00 85.56 871 SER A CA 1
ATOM 6717 C C . SER A 1 871 ? 39.189 29.037 -25.892 1.00 85.56 871 SER A C 1
ATOM 6719 O O . SER A 1 871 ? 39.119 29.452 -27.048 1.00 85.56 871 SER A O 1
ATOM 6721 N N . ARG A 1 872 ? 39.232 29.874 -24.845 1.00 82.38 872 ARG A N 1
ATOM 6722 C CA . ARG A 1 872 ? 39.250 31.351 -24.967 1.00 82.38 872 ARG A CA 1
ATOM 6723 C C . ARG A 1 872 ? 40.471 31.895 -25.718 1.00 82.38 872 ARG A C 1
ATOM 6725 O O . ARG A 1 872 ? 40.422 33.015 -26.214 1.00 82.38 872 ARG A O 1
ATOM 6732 N N . ALA A 1 873 ? 41.548 31.113 -25.804 1.00 84.38 873 ALA A N 1
ATOM 6733 C CA . ALA A 1 873 ? 42.765 31.499 -26.514 1.00 84.38 873 ALA A CA 1
ATOM 6734 C C . ALA A 1 873 ? 42.607 31.450 -28.046 1.00 84.38 873 ALA A C 1
ATOM 6736 O O . ALA A 1 873 ? 43.388 32.078 -28.756 1.00 84.38 873 ALA A O 1
ATOM 6737 N N . ILE A 1 874 ? 41.608 30.722 -28.561 1.00 86.12 874 ILE A N 1
ATOM 6738 C CA . ILE A 1 874 ? 41.389 30.526 -29.999 1.00 86.12 874 ILE A CA 1
ATOM 6739 C C . ILE A 1 874 ? 40.212 31.401 -30.442 1.00 86.12 874 ILE A C 1
ATOM 6741 O O . ILE A 1 874 ? 39.063 31.119 -30.108 1.00 86.12 874 ILE A O 1
ATOM 6745 N N . ASN A 1 875 ? 40.504 32.460 -31.202 1.00 89.62 875 ASN A N 1
ATOM 6746 C CA . ASN A 1 875 ? 39.514 33.420 -31.721 1.00 89.62 875 ASN A CA 1
ATOM 6747 C C . ASN A 1 875 ? 39.299 33.331 -33.241 1.00 89.62 875 ASN A C 1
ATOM 6749 O O . ASN A 1 875 ? 38.694 34.223 -33.826 1.00 89.62 875 ASN A O 1
ATOM 6753 N N . ASN A 1 876 ? 39.804 32.276 -33.869 1.00 90.50 876 ASN A N 1
ATOM 6754 C CA . ASN A 1 876 ? 39.788 32.065 -35.311 1.00 90.50 876 ASN A CA 1
ATOM 6755 C C . ASN A 1 876 ? 39.429 30.609 -35.647 1.00 90.50 876 ASN A C 1
ATOM 6757 O O . ASN A 1 876 ? 40.109 29.958 -36.436 1.00 90.50 876 ASN A O 1
ATOM 6761 N N . VAL A 1 877 ? 38.389 30.063 -35.003 1.00 90.25 877 VAL A N 1
ATOM 6762 C CA . VAL A 1 877 ? 37.913 28.712 -35.349 1.00 90.25 877 VAL A CA 1
ATOM 6763 C C . VAL A 1 877 ? 37.307 28.762 -36.741 1.00 90.25 877 VAL A C 1
ATOM 6765 O O . VAL A 1 877 ? 36.386 29.539 -36.977 1.00 90.25 877 VAL A O 1
ATOM 6768 N N . VAL A 1 878 ? 37.844 27.949 -37.642 1.00 90.19 878 VAL A N 1
ATOM 6769 C CA . VAL A 1 878 ? 37.414 27.899 -39.037 1.00 90.19 878 VAL A CA 1
ATOM 6770 C C . VAL A 1 878 ? 36.183 27.002 -39.152 1.00 90.19 878 VAL A C 1
ATOM 6772 O O . VAL A 1 878 ? 36.195 25.876 -38.654 1.00 90.19 878 VAL A O 1
ATOM 6775 N N . ASP A 1 879 ? 35.122 27.507 -39.773 1.00 91.44 879 ASP A N 1
ATOM 6776 C CA . ASP A 1 879 ? 33.923 26.727 -40.085 1.00 91.44 879 ASP A CA 1
ATOM 6777 C C . ASP A 1 879 ? 34.076 25.924 -41.394 1.00 91.44 879 ASP A C 1
ATOM 6779 O O . ASP A 1 879 ? 35.088 26.010 -42.093 1.00 91.44 879 ASP A O 1
ATOM 6783 N N . SER A 1 880 ? 33.066 25.133 -41.759 1.00 91.12 880 SER A N 1
ATOM 6784 C CA . SER A 1 880 ? 33.089 24.303 -42.972 1.00 91.12 880 SER A CA 1
ATOM 6785 C C . SER A 1 880 ? 33.139 25.112 -44.274 1.00 91.12 880 SER A C 1
ATOM 6787 O O . SER A 1 880 ? 33.484 24.569 -45.323 1.00 91.12 880 SER A O 1
ATOM 6789 N N . TYR A 1 881 ? 32.782 26.398 -44.228 1.00 90.88 881 TYR A N 1
ATOM 6790 C CA . TYR A 1 881 ? 32.831 27.320 -45.364 1.00 90.88 881 TYR A CA 1
ATOM 6791 C C . TYR A 1 881 ? 34.104 28.183 -45.376 1.00 90.88 881 TYR A C 1
ATOM 6793 O O . TYR A 1 881 ? 34.263 29.016 -46.270 1.00 90.88 881 TYR A O 1
ATOM 6801 N N . GLY A 1 882 ? 35.024 27.979 -44.428 1.00 88.06 882 GLY A N 1
ATOM 6802 C CA . GLY A 1 882 ? 36.292 28.699 -44.343 1.00 88.06 882 GLY A CA 1
ATOM 6803 C C . GLY A 1 882 ? 36.223 30.049 -43.621 1.00 88.06 882 GLY A C 1
ATOM 6804 O O . GLY A 1 882 ? 37.165 30.830 -43.735 1.00 88.06 882 GLY A O 1
ATOM 6805 N N . GLN A 1 883 ? 35.141 30.355 -42.902 1.00 91.44 883 GLN A N 1
ATOM 6806 C CA . GLN A 1 883 ? 35.010 31.597 -42.131 1.00 91.44 883 GLN A CA 1
ATOM 6807 C C . GLN A 1 883 ? 35.624 31.442 -40.739 1.00 91.44 883 GLN A C 1
ATOM 6809 O O . GLN A 1 883 ? 35.518 30.386 -40.119 1.00 91.44 883 GLN A O 1
ATOM 6814 N N . GLU A 1 884 ? 36.231 32.509 -40.221 1.00 92.25 884 GLU A N 1
ATOM 6815 C CA . GLU A 1 884 ? 36.832 32.525 -38.886 1.00 92.25 884 GLU A CA 1
ATOM 6816 C C . GLU A 1 884 ? 35.850 33.052 -37.830 1.00 92.25 884 GLU A C 1
ATOM 6818 O O . GLU A 1 884 ? 35.331 34.166 -37.926 1.00 92.25 884 GLU A O 1
ATOM 6823 N N . TRP A 1 885 ? 35.634 32.261 -36.780 1.00 93.44 885 TRP A N 1
ATOM 6824 C CA . TRP A 1 885 ? 34.725 32.578 -35.683 1.00 93.44 885 TRP A CA 1
ATOM 6825 C C . TRP A 1 885 ? 35.480 32.939 -34.399 1.00 93.44 885 TRP A C 1
ATOM 6827 O O . TRP A 1 885 ? 36.278 32.153 -33.873 1.00 93.44 885 TRP A O 1
ATOM 6837 N N . THR A 1 886 ? 35.159 34.113 -33.846 1.00 93.75 886 THR A N 1
ATOM 6838 C CA . THR A 1 886 ? 35.637 34.562 -32.530 1.00 93.75 886 THR A CA 1
ATOM 6839 C C . THR A 1 886 ? 34.990 33.773 -31.393 1.00 93.75 886 THR A C 1
ATOM 6841 O O . THR A 1 886 ? 33.913 33.188 -31.556 1.00 93.75 886 THR A O 1
ATOM 6844 N N . TYR A 1 887 ? 35.600 33.808 -30.200 1.00 89.94 887 TYR A N 1
ATOM 6845 C CA . TYR A 1 887 ? 35.033 33.179 -29.002 1.00 89.94 887 TYR A CA 1
ATOM 6846 C C . TYR A 1 887 ? 33.604 33.651 -28.706 1.00 89.94 887 TYR A C 1
ATOM 6848 O O . TYR A 1 887 ? 32.739 32.847 -28.357 1.00 89.94 887 TYR A O 1
ATOM 6856 N N . SER A 1 888 ? 33.341 34.951 -28.864 1.00 89.19 888 SER A N 1
ATOM 6857 C CA . SER A 1 888 ? 32.017 35.525 -28.625 1.00 89.19 888 SER A CA 1
ATOM 6858 C C . SER A 1 888 ? 30.988 35.016 -29.629 1.00 89.19 888 SER A C 1
ATOM 6860 O O . SER A 1 888 ? 29.909 34.591 -29.226 1.00 89.19 888 SER A O 1
ATOM 6862 N N . ASN A 1 889 ? 31.321 35.012 -30.923 1.00 92.31 889 ASN A N 1
ATOM 6863 C CA . ASN A 1 889 ? 30.366 34.681 -31.981 1.00 92.31 889 ASN A CA 1
ATOM 6864 C C . ASN A 1 889 ? 29.965 33.205 -31.925 1.00 92.31 889 ASN A C 1
ATOM 6866 O O . ASN A 1 889 ? 28.782 32.881 -32.012 1.00 92.31 889 ASN A O 1
ATOM 6870 N N . ARG A 1 890 ? 30.931 32.309 -31.692 1.00 93.12 890 ARG A N 1
ATOM 6871 C CA . ARG A 1 890 ? 30.641 30.877 -31.550 1.00 93.12 890 ARG A CA 1
ATOM 6872 C C . ARG A 1 890 ? 29.858 30.563 -30.270 1.00 93.12 890 ARG A C 1
ATOM 6874 O O . ARG A 1 890 ? 28.986 29.706 -30.294 1.00 93.12 890 ARG A O 1
ATOM 6881 N N . LYS A 1 891 ? 30.098 31.280 -29.162 1.00 90.88 891 LYS A N 1
ATOM 6882 C CA . LYS A 1 891 ? 29.313 31.099 -27.927 1.00 90.88 891 LYS A CA 1
ATOM 6883 C C . LYS A 1 891 ? 27.881 31.611 -28.075 1.00 90.88 891 LYS A C 1
ATOM 6885 O O . LYS A 1 891 ? 26.970 30.958 -27.583 1.00 90.88 891 LYS A O 1
ATOM 6890 N N . ILE A 1 892 ? 27.660 32.702 -28.814 1.00 92.19 892 ILE A N 1
ATOM 6891 C CA . ILE A 1 892 ? 26.305 33.138 -29.197 1.00 92.19 892 ILE A CA 1
ATOM 6892 C C . ILE A 1 892 ? 25.600 32.037 -30.003 1.00 92.19 892 ILE A C 1
ATOM 6894 O O . ILE A 1 892 ? 24.448 31.713 -29.715 1.00 92.19 892 ILE A O 1
ATOM 6898 N N . LEU A 1 893 ? 26.292 31.424 -30.969 1.00 93.50 893 LEU A N 1
ATOM 6899 C CA . LEU A 1 893 ? 25.745 30.308 -31.745 1.00 93.50 893 LEU A CA 1
ATOM 6900 C C . LEU A 1 893 ? 25.440 29.086 -30.864 1.00 93.50 893 LEU A C 1
ATOM 6902 O O . LEU A 1 893 ? 24.369 28.500 -30.989 1.00 93.50 893 LEU A O 1
ATOM 6906 N N . GLU A 1 894 ? 26.329 28.730 -29.937 1.00 93.12 894 GLU A N 1
ATOM 6907 C CA . GLU A 1 894 ? 26.107 27.644 -28.974 1.00 93.12 894 GLU A CA 1
ATOM 6908 C C . GLU A 1 894 ? 24.859 27.888 -28.119 1.00 93.12 894 GLU A C 1
ATOM 6910 O O . GLU A 1 894 ? 23.995 27.021 -28.040 1.00 93.12 894 GLU A O 1
ATOM 6915 N N . TYR A 1 895 ? 24.712 29.078 -27.534 1.00 92.38 895 TYR A N 1
ATOM 6916 C CA . TYR A 1 895 ? 23.537 29.429 -26.732 1.00 92.38 895 TYR A CA 1
ATOM 6917 C C . TYR A 1 895 ? 22.247 29.477 -27.564 1.00 92.38 895 TYR A C 1
ATOM 6919 O O . TYR A 1 895 ? 21.176 29.081 -27.100 1.00 92.38 895 TYR A O 1
ATOM 6927 N N . THR A 1 896 ? 22.349 29.878 -28.831 1.00 93.50 896 THR A N 1
ATOM 6928 C CA . THR A 1 896 ? 21.241 29.789 -29.792 1.00 93.50 896 THR A CA 1
ATOM 6929 C C . THR A 1 896 ? 20.849 28.330 -30.044 1.00 93.50 896 THR A C 1
ATOM 6931 O O . THR A 1 896 ? 19.663 28.003 -30.036 1.00 93.50 896 THR A O 1
ATOM 6934 N N . CYS A 1 897 ? 21.827 27.430 -30.190 1.00 94.00 897 CYS A N 1
ATOM 6935 C CA . CYS A 1 897 ? 21.582 25.994 -30.329 1.00 94.00 897 CYS A CA 1
ATOM 6936 C C . CYS A 1 897 ? 20.943 25.398 -29.068 1.00 94.00 897 CYS A C 1
ATOM 6938 O O . CYS A 1 897 ? 19.992 24.634 -29.191 1.00 94.00 897 CYS A O 1
ATOM 6940 N N . GLN A 1 898 ? 21.392 25.797 -27.873 1.00 93.69 898 GLN A N 1
ATOM 6941 C CA . GLN A 1 898 ? 20.789 25.380 -26.600 1.00 93.69 898 GLN A CA 1
ATOM 6942 C C . GLN A 1 898 ? 19.330 25.825 -26.490 1.00 93.69 898 GLN A C 1
ATOM 6944 O O . GLN A 1 898 ? 18.468 25.039 -26.104 1.00 93.69 898 GLN A O 1
ATOM 6949 N N . THR A 1 899 ? 19.033 27.059 -26.905 1.00 94.25 899 THR A N 1
ATOM 6950 C CA . THR A 1 899 ? 17.662 27.589 -26.914 1.00 94.25 899 THR A CA 1
ATOM 6951 C C . THR A 1 899 ? 16.778 26.837 -27.915 1.00 94.25 899 THR A C 1
ATOM 6953 O O . THR A 1 899 ? 15.627 26.522 -27.625 1.00 94.25 899 THR A O 1
ATOM 6956 N N . ALA A 1 900 ? 17.310 26.486 -29.086 1.00 94.50 900 ALA A N 1
ATOM 6957 C CA . ALA A 1 900 ? 16.570 25.719 -30.082 1.00 94.50 900 ALA A CA 1
ATOM 6958 C C . ALA A 1 900 ? 16.370 24.248 -29.698 1.00 94.50 900 ALA A C 1
ATOM 6960 O O . ALA A 1 900 ? 15.323 23.671 -29.995 1.00 94.50 900 ALA A O 1
ATOM 6961 N N . TYR A 1 901 ? 17.347 23.643 -29.019 1.00 95.19 901 TYR A N 1
ATOM 6962 C CA . TYR A 1 901 ? 17.211 22.309 -28.440 1.00 95.19 901 TYR A CA 1
ATOM 6963 C C . TYR A 1 901 ? 16.115 22.315 -27.367 1.00 95.19 901 TYR A C 1
ATOM 6965 O O . TYR A 1 901 ? 15.226 21.470 -27.404 1.00 95.19 901 TYR A O 1
ATOM 6973 N N . PHE A 1 902 ? 16.109 23.320 -26.485 1.00 94.81 902 PHE A N 1
ATOM 6974 C CA . PHE A 1 902 ? 15.045 23.553 -25.503 1.00 94.81 902 PHE A CA 1
ATOM 6975 C C . PHE A 1 902 ? 13.656 23.656 -26.161 1.00 94.81 902 PHE A C 1
ATOM 6977 O O . PHE A 1 902 ? 12.743 22.922 -25.793 1.00 94.81 902 PHE A O 1
ATOM 6984 N N . VAL A 1 903 ? 13.502 24.487 -27.198 1.00 94.62 903 VAL A N 1
ATOM 6985 C CA . VAL A 1 903 ? 12.233 24.590 -27.946 1.00 94.62 903 VAL A CA 1
ATOM 6986 C C . VAL A 1 903 ? 11.856 23.266 -28.615 1.00 94.62 903 VAL A C 1
ATOM 6988 O O . VAL A 1 903 ? 10.679 22.918 -28.679 1.00 94.62 903 VAL A O 1
ATOM 6991 N N . SER A 1 904 ? 12.840 22.494 -29.079 1.00 95.50 904 SER A N 1
ATOM 6992 C CA . SER A 1 904 ? 12.589 21.173 -29.662 1.00 95.50 904 SER A CA 1
ATOM 6993 C C . SER A 1 904 ? 11.999 20.205 -28.646 1.00 95.50 904 SER A C 1
ATOM 6995 O O . SER A 1 904 ? 11.092 19.464 -29.016 1.00 95.50 904 SER A O 1
ATOM 6997 N N . ILE A 1 905 ? 12.466 20.245 -27.390 1.00 95.06 905 ILE A N 1
ATOM 6998 C CA . ILE A 1 905 ? 11.899 19.466 -26.279 1.00 95.06 905 ILE A CA 1
ATOM 6999 C C . ILE A 1 905 ? 10.438 19.872 -26.050 1.00 95.06 905 ILE A C 1
ATOM 7001 O O . ILE A 1 905 ? 9.570 19.008 -26.081 1.00 95.06 905 ILE A O 1
ATOM 7005 N N . VAL A 1 906 ? 10.136 21.169 -25.957 1.00 95.19 906 VAL A N 1
ATOM 7006 C CA . VAL A 1 906 ? 8.752 21.668 -25.791 1.00 95.19 906 VAL A CA 1
ATOM 7007 C C . VAL A 1 906 ? 7.821 21.169 -26.912 1.00 95.19 906 VAL A C 1
ATOM 7009 O O . VAL A 1 906 ? 6.723 20.680 -26.662 1.00 95.19 906 VAL A O 1
ATOM 7012 N N . VAL A 1 907 ? 8.263 21.205 -28.174 1.00 95.12 907 VAL A N 1
ATOM 7013 C CA . VAL A 1 907 ? 7.443 20.753 -29.320 1.00 95.12 907 VAL A CA 1
ATOM 7014 C C . VAL A 1 907 ? 7.156 19.244 -29.288 1.00 95.12 907 VAL A C 1
ATOM 7016 O O . VAL A 1 907 ? 6.075 18.805 -29.702 1.00 95.12 907 VAL A O 1
ATOM 7019 N N . VAL A 1 908 ? 8.106 18.422 -28.832 1.00 96.31 908 VAL A N 1
ATOM 7020 C CA . VAL A 1 908 ? 7.875 16.974 -28.681 1.00 96.31 908 VAL A CA 1
ATOM 7021 C C . VAL A 1 908 ? 7.106 16.636 -27.403 1.00 96.31 908 VAL A C 1
ATOM 7023 O O . VAL A 1 908 ? 6.359 15.656 -27.411 1.00 96.31 908 VAL A O 1
ATOM 7026 N N . GLN A 1 909 ? 7.200 17.470 -26.362 1.00 95.19 909 GLN A N 1
ATOM 7027 C CA . GLN A 1 909 ? 6.393 17.357 -25.147 1.00 95.19 909 GLN A CA 1
ATOM 7028 C C . GLN A 1 909 ? 4.906 17.607 -25.404 1.00 95.19 909 GLN A C 1
ATOM 7030 O O . GLN A 1 909 ? 4.069 16.971 -24.766 1.00 95.19 909 GLN A O 1
ATOM 7035 N N . TRP A 1 910 ? 4.533 18.389 -26.424 1.00 94.75 910 TRP A N 1
ATOM 7036 C CA . TRP A 1 910 ? 3.126 18.479 -26.839 1.00 94.75 910 TRP A CA 1
ATOM 7037 C C . TRP A 1 910 ? 2.532 17.115 -27.199 1.00 94.75 910 TRP A C 1
ATOM 7039 O O . TRP A 1 910 ? 1.433 16.769 -26.758 1.00 94.75 910 TRP A O 1
ATOM 7049 N N . ALA A 1 911 ? 3.253 16.329 -28.007 1.00 94.50 911 ALA A N 1
ATOM 7050 C CA . ALA A 1 911 ? 2.823 14.980 -28.350 1.00 94.50 911 ALA A CA 1
ATOM 7051 C C . ALA A 1 911 ? 2.898 14.059 -27.136 1.00 94.50 911 ALA A C 1
ATOM 7053 O O . ALA A 1 911 ? 1.967 13.276 -26.943 1.00 94.50 911 ALA A O 1
ATOM 7054 N N . ASP A 1 912 ? 3.947 14.182 -26.316 1.00 95.25 912 ASP A N 1
ATOM 7055 C CA . ASP A 1 912 ? 4.111 13.364 -25.115 1.00 95.25 912 ASP A CA 1
ATOM 7056 C C . ASP A 1 912 ? 2.968 13.557 -24.107 1.00 95.25 912 ASP A C 1
ATOM 7058 O O . ASP A 1 912 ? 2.402 12.585 -23.611 1.00 95.25 912 ASP A O 1
ATOM 7062 N N . LEU A 1 913 ? 2.525 14.797 -23.884 1.00 94.69 913 LEU A N 1
ATOM 7063 C CA . LEU A 1 913 ? 1.388 15.108 -23.019 1.00 94.69 913 LEU A CA 1
ATOM 7064 C C . LEU A 1 913 ? 0.093 14.463 -23.534 1.00 94.69 913 LEU A C 1
ATOM 7066 O O . LEU A 1 913 ? -0.673 13.868 -22.770 1.00 94.69 913 LEU A O 1
ATOM 7070 N N . ILE A 1 914 ? -0.143 14.543 -24.847 1.00 93.69 914 ILE A N 1
ATOM 7071 C CA . ILE A 1 914 ? -1.330 13.969 -25.493 1.00 93.69 914 ILE A CA 1
ATOM 7072 C C . ILE A 1 914 ? -1.320 12.438 -25.405 1.00 93.69 914 ILE A C 1
ATOM 7074 O O . ILE A 1 914 ? -2.371 11.829 -25.179 1.00 93.69 914 ILE A O 1
ATOM 7078 N N . ILE A 1 915 ? -0.166 11.785 -25.568 1.00 92.75 915 ILE A N 1
ATOM 7079 C CA . ILE A 1 915 ? -0.090 10.323 -25.446 1.00 92.75 915 ILE A CA 1
ATOM 7080 C C . ILE A 1 915 ? -0.140 9.880 -23.980 1.00 92.75 915 ILE A C 1
ATOM 7082 O O . ILE A 1 915 ? -0.861 8.932 -23.672 1.00 92.75 915 ILE A O 1
ATOM 7086 N N . SER A 1 916 ? 0.493 10.616 -23.065 1.00 93.00 916 SER A N 1
ATOM 7087 C CA . SER A 1 916 ? 0.503 10.336 -21.624 1.00 93.00 916 SER A CA 1
ATOM 7088 C C . SER A 1 916 ? -0.880 10.470 -20.983 1.00 93.00 916 SER A C 1
ATOM 7090 O O . SER A 1 916 ? -1.152 9.840 -19.960 1.00 93.00 916 SER A O 1
ATOM 7092 N N . LYS A 1 917 ? -1.812 11.183 -21.630 1.00 93.12 917 LYS A N 1
ATOM 7093 C CA . LYS A 1 917 ? -3.232 11.255 -21.255 1.00 93.12 917 LYS A CA 1
ATOM 7094 C C . LYS A 1 917 ? -3.900 9.884 -21.074 1.00 93.12 917 LYS A C 1
ATOM 7096 O O . LYS A 1 917 ? -4.723 9.718 -20.169 1.00 93.12 917 LYS A O 1
ATOM 7101 N N . THR A 1 918 ? -3.567 8.896 -21.914 1.00 92.44 918 THR A N 1
ATOM 7102 C CA . THR A 1 918 ? -4.194 7.559 -21.875 1.00 92.44 918 THR A CA 1
ATOM 7103 C C . THR A 1 918 ? -3.177 6.428 -21.979 1.00 92.44 918 THR A C 1
ATOM 7105 O O . THR A 1 918 ? -2.311 6.407 -22.851 1.00 92.44 918 THR A O 1
ATOM 7108 N N . ARG A 1 919 ? -3.308 5.426 -21.107 1.00 89.25 919 ARG A N 1
ATOM 7109 C CA . ARG A 1 919 ? -2.410 4.264 -21.055 1.00 89.25 919 ARG A CA 1
ATOM 7110 C C . ARG A 1 919 ? -2.883 3.123 -21.951 1.00 89.25 919 ARG A C 1
ATOM 7112 O O . ARG A 1 919 ? -2.048 2.387 -22.484 1.00 89.25 919 ARG A O 1
ATOM 7119 N N . ARG A 1 920 ? -4.203 2.950 -22.091 1.00 85.44 920 ARG A N 1
ATOM 7120 C CA . ARG A 1 920 ? -4.838 1.861 -22.854 1.00 85.44 920 ARG A CA 1
ATOM 7121 C C . ARG A 1 920 ? -5.796 2.379 -23.920 1.00 85.44 920 ARG A C 1
ATOM 7123 O O . ARG A 1 920 ? -5.787 1.839 -25.032 1.00 85.44 920 ARG A O 1
ATOM 7130 N N . ASN A 1 921 ? -6.639 3.354 -23.590 1.00 89.31 921 ASN A N 1
ATOM 7131 C CA . ASN A 1 921 ? -7.653 3.858 -24.518 1.00 89.31 921 ASN A CA 1
ATOM 7132 C C . ASN A 1 921 ? -7.019 4.604 -25.696 1.00 89.31 921 ASN A C 1
ATOM 7134 O O . ASN A 1 921 ? -5.855 4.988 -25.661 1.00 89.31 921 ASN A O 1
ATOM 7138 N N . SER A 1 922 ? -7.761 4.730 -26.793 1.00 89.50 922 SER A N 1
ATOM 7139 C CA . SER A 1 922 ? -7.374 5.638 -27.876 1.00 89.50 922 SER A CA 1
ATOM 7140 C C . SER A 1 922 ? -7.662 7.073 -27.459 1.00 89.50 922 SER A C 1
ATOM 7142 O O . SER A 1 922 ? -8.650 7.311 -26.756 1.00 89.50 922 SER A O 1
ATOM 7144 N N . LEU A 1 923 ? -6.913 8.037 -27.996 1.00 88.44 923 LEU A N 1
ATOM 7145 C CA . LEU A 1 923 ? -7.295 9.444 -27.873 1.00 88.44 923 LEU A CA 1
ATOM 7146 C C . LEU A 1 923 ? -8.719 9.696 -28.405 1.00 88.44 923 LEU A C 1
ATOM 7148 O O . LEU A 1 923 ? -9.461 10.485 -27.832 1.00 88.44 923 LEU A O 1
ATOM 7152 N N . VAL A 1 924 ? -9.134 8.978 -29.455 1.00 86.75 924 VAL A N 1
ATOM 7153 C CA . VAL A 1 924 ? -10.479 9.102 -30.048 1.00 86.75 924 VAL A CA 1
ATOM 7154 C C . VAL A 1 924 ? -11.570 8.591 -29.103 1.00 86.75 924 VAL A C 1
ATOM 7156 O O . VAL A 1 924 ? -12.689 9.088 -29.130 1.00 86.75 924 VAL A O 1
ATOM 7159 N N . GLN A 1 925 ? -11.252 7.604 -28.260 1.00 86.00 925 GLN A N 1
ATOM 7160 C CA . GLN A 1 925 ? -12.201 7.038 -27.297 1.00 86.00 925 GLN A CA 1
ATOM 7161 C C . GLN A 1 925 ? -12.346 7.916 -26.053 1.00 86.00 925 GLN A C 1
ATOM 7163 O O . GLN A 1 925 ? -13.452 8.052 -25.546 1.00 86.00 925 GLN A O 1
ATOM 7168 N N . GLN A 1 926 ? -11.244 8.498 -25.570 1.00 87.06 926 GLN A N 1
ATOM 7169 C CA . GLN A 1 926 ? -11.252 9.333 -24.365 1.00 87.06 926 GLN A CA 1
ATOM 7170 C C . GLN A 1 926 ? -11.630 10.797 -24.657 1.00 87.06 926 GLN A C 1
ATOM 7172 O O . GLN A 1 926 ? -12.225 11.461 -23.814 1.00 87.06 926 GLN A O 1
ATOM 7177 N N . GLY A 1 927 ? -11.287 11.313 -25.841 1.00 87.94 927 GLY A N 1
ATOM 7178 C CA . GLY A 1 927 ? -11.462 12.720 -26.213 1.00 87.94 927 GLY A CA 1
ATOM 7179 C C . GLY A 1 927 ? -10.482 13.676 -25.513 1.00 87.94 927 GLY A C 1
ATOM 7180 O O . GLY A 1 927 ? -9.722 13.284 -24.633 1.00 87.94 927 GLY A O 1
ATOM 7181 N N . MET A 1 928 ? -10.498 14.957 -25.902 1.00 89.00 928 MET A N 1
ATOM 7182 C CA . MET A 1 928 ? -9.663 16.044 -25.345 1.00 89.00 928 MET A CA 1
ATOM 7183 C C . MET A 1 928 ? -10.478 17.001 -24.451 1.00 89.00 928 MET A C 1
ATOM 7185 O O . MET A 1 928 ? -10.403 18.221 -24.588 1.00 89.00 928 MET A O 1
ATOM 7189 N N . SER A 1 929 ? -11.289 16.447 -23.542 1.00 87.94 929 SER A N 1
ATOM 7190 C CA . SER A 1 929 ? -12.176 17.208 -22.639 1.00 87.94 929 SER A CA 1
ATOM 7191 C C . SER A 1 929 ? -11.450 17.943 -21.503 1.00 87.94 929 SER A C 1
ATOM 7193 O O . SER A 1 929 ? -12.003 18.880 -20.929 1.00 87.94 929 SER A O 1
ATOM 7195 N N . ASN A 1 930 ? -10.214 17.553 -21.174 1.00 91.31 930 ASN A N 1
ATOM 7196 C CA . ASN A 1 930 ? -9.452 18.150 -20.078 1.00 91.31 930 ASN A CA 1
ATOM 7197 C C . ASN A 1 930 ? -8.952 19.557 -20.455 1.00 91.31 930 ASN A C 1
ATOM 7199 O O . ASN A 1 930 ? -7.892 19.726 -21.059 1.00 91.31 930 ASN A O 1
ATOM 7203 N N . TRP A 1 931 ? -9.716 20.582 -20.070 1.00 91.62 931 TRP A N 1
ATOM 7204 C CA . TRP A 1 931 ? -9.377 21.976 -20.362 1.00 91.62 931 TRP A CA 1
ATOM 7205 C C . TRP A 1 931 ? -8.088 22.440 -19.671 1.00 91.62 931 TRP A C 1
ATOM 7207 O O . TRP A 1 931 ? -7.365 23.258 -20.234 1.00 91.62 931 TRP A O 1
ATOM 7217 N N . THR A 1 932 ? -7.748 21.887 -18.500 1.00 92.75 932 THR A N 1
ATOM 7218 C CA . THR A 1 932 ? -6.490 22.230 -17.814 1.00 92.75 932 THR A CA 1
ATOM 7219 C C . THR A 1 932 ? -5.264 21.739 -18.580 1.00 92.75 932 THR A C 1
ATOM 7221 O O . THR A 1 932 ? -4.251 22.431 -18.600 1.00 92.75 932 THR A O 1
ATOM 7224 N N . LEU A 1 933 ? -5.376 20.602 -19.275 1.00 93.69 933 LEU A N 1
ATOM 7225 C CA . LEU A 1 933 ? -4.329 20.073 -20.153 1.00 93.69 933 LEU A CA 1
ATOM 7226 C C . LEU A 1 933 ? -4.170 20.941 -21.402 1.00 93.69 933 LEU A C 1
ATOM 7228 O O . LEU A 1 933 ? -3.055 21.319 -21.750 1.00 93.69 933 LEU A O 1
ATOM 7232 N N . ASN A 1 934 ? -5.283 21.342 -22.024 1.00 93.38 934 ASN A N 1
ATOM 7233 C CA . ASN A 1 934 ? -5.256 22.268 -23.161 1.00 93.38 934 ASN A CA 1
ATOM 7234 C C . ASN A 1 934 ? -4.644 23.625 -22.776 1.00 93.38 934 ASN A C 1
ATOM 7236 O O . ASN A 1 934 ? -3.853 24.187 -23.530 1.00 93.38 934 ASN A O 1
ATOM 7240 N N . PHE A 1 935 ? -4.978 24.136 -21.588 1.00 94.56 935 PHE A N 1
ATOM 7241 C CA . PHE A 1 935 ? -4.340 25.324 -21.029 1.00 94.56 935 PHE A CA 1
ATOM 7242 C C . PHE A 1 935 ? -2.843 25.096 -20.780 1.00 94.56 935 PHE A C 1
ATOM 7244 O O . PHE A 1 935 ? -2.050 25.974 -21.102 1.00 94.56 935 PHE A O 1
ATOM 7251 N N . GLY A 1 936 ? -2.458 23.921 -20.272 1.00 93.50 936 GLY A N 1
ATOM 7252 C CA . GLY A 1 936 ? -1.065 23.522 -20.074 1.00 93.50 936 GLY A CA 1
ATOM 7253 C C . GLY A 1 936 ? -0.236 23.617 -21.352 1.00 93.50 936 GLY A C 1
ATOM 7254 O O . GLY A 1 936 ? 0.788 24.286 -21.333 1.00 93.50 936 GLY A O 1
ATOM 7255 N N . LEU A 1 937 ? -0.725 23.074 -22.473 1.00 93.06 937 LEU A N 1
ATOM 7256 C CA . LEU A 1 937 ? -0.052 23.166 -23.783 1.00 93.06 937 LEU A CA 1
ATOM 7257 C C . LEU A 1 937 ? 0.162 24.616 -24.242 1.00 93.06 937 LEU A C 1
ATOM 7259 O O . LEU A 1 937 ? 1.231 24.986 -24.736 1.00 93.06 937 LEU A O 1
ATOM 7263 N N . ILE A 1 938 ? -0.866 25.457 -24.085 1.00 94.94 938 ILE A N 1
ATOM 7264 C CA . ILE A 1 938 ? -0.798 26.874 -24.469 1.00 94.94 938 ILE A CA 1
ATOM 7265 C C . ILE A 1 938 ? 0.186 27.618 -23.562 1.00 94.94 938 ILE A C 1
ATOM 7267 O O . ILE A 1 938 ? 1.002 28.397 -24.053 1.00 94.94 938 ILE A O 1
ATOM 7271 N N . PHE A 1 939 ? 0.115 27.378 -22.253 1.00 94.62 939 PHE A N 1
ATOM 7272 C CA . PHE A 1 939 ? 0.990 27.994 -21.263 1.00 94.62 939 PHE A CA 1
ATOM 7273 C C . PHE A 1 939 ? 2.452 27.605 -21.485 1.00 94.62 939 PHE A C 1
ATOM 7275 O O . PHE A 1 939 ? 3.310 28.480 -21.504 1.00 94.62 939 PHE A O 1
ATOM 7282 N N . GLU A 1 940 ? 2.723 26.321 -21.709 1.00 94.94 940 GLU A N 1
ATOM 7283 C CA . GLU A 1 940 ? 4.052 25.783 -21.999 1.00 94.94 940 GLU A CA 1
ATOM 7284 C C . GLU A 1 940 ? 4.671 26.473 -23.222 1.00 94.94 940 GLU A C 1
ATOM 7286 O O . GLU A 1 940 ? 5.778 27.010 -23.159 1.00 94.94 940 GLU A O 1
ATOM 7291 N N . THR A 1 941 ? 3.904 26.561 -24.313 1.00 93.69 941 THR A N 1
ATOM 7292 C CA . THR A 1 941 ? 4.329 27.222 -25.554 1.00 93.69 941 THR A CA 1
ATOM 7293 C C . THR A 1 941 ? 4.563 28.720 -25.355 1.00 93.69 941 THR A C 1
ATOM 7295 O O . THR A 1 941 ? 5.553 29.273 -25.840 1.00 93.69 941 THR A O 1
ATOM 7298 N N . ALA A 1 942 ? 3.663 29.393 -24.633 1.00 95.12 942 ALA A N 1
ATOM 7299 C CA . ALA A 1 942 ? 3.774 30.819 -24.345 1.00 95.12 942 ALA A CA 1
ATOM 7300 C C . ALA A 1 942 ? 4.977 31.125 -23.443 1.00 95.12 942 ALA A C 1
ATOM 7302 O O . ALA A 1 942 ? 5.676 32.111 -23.677 1.00 95.12 942 ALA A O 1
ATOM 7303 N N . LEU A 1 943 ? 5.249 30.272 -22.452 1.00 94.44 943 LEU A N 1
ATOM 7304 C CA . LEU A 1 943 ? 6.410 30.387 -21.578 1.00 94.44 943 LEU A CA 1
ATOM 7305 C C . LEU A 1 943 ? 7.702 30.166 -22.366 1.00 94.44 943 LEU A C 1
ATOM 7307 O O . LEU A 1 943 ? 8.615 30.978 -22.254 1.00 94.44 943 LEU A O 1
ATOM 7311 N N . ALA A 1 944 ? 7.764 29.145 -23.222 1.00 93.19 944 ALA A N 1
ATOM 7312 C CA . ALA A 1 944 ? 8.917 28.914 -24.088 1.00 93.19 944 ALA A CA 1
ATOM 7313 C C . ALA A 1 944 ? 9.179 30.110 -25.021 1.00 93.19 944 ALA A C 1
ATOM 7315 O O . ALA A 1 944 ? 10.313 30.580 -25.127 1.00 93.19 944 ALA A O 1
ATOM 7316 N N . ALA A 1 945 ? 8.133 30.668 -25.639 1.00 92.94 945 ALA A N 1
ATOM 7317 C CA . ALA A 1 945 ? 8.248 31.869 -26.465 1.00 92.94 945 ALA A CA 1
ATOM 7318 C C . ALA A 1 945 ? 8.709 33.090 -25.648 1.00 92.94 945 ALA A C 1
ATOM 7320 O O . ALA A 1 945 ? 9.581 33.836 -26.094 1.00 92.94 945 ALA A O 1
ATOM 7321 N N . PHE A 1 946 ? 8.178 33.279 -24.437 1.00 93.75 946 PHE A N 1
ATOM 7322 C CA . PHE A 1 946 ? 8.614 34.343 -23.533 1.00 93.75 946 PHE A CA 1
ATOM 7323 C C . PHE A 1 946 ? 10.099 34.205 -23.178 1.00 93.75 946 PHE A C 1
ATOM 7325 O O . PHE A 1 946 ? 10.843 35.180 -23.273 1.00 93.75 946 PHE A O 1
ATOM 7332 N N . LEU A 1 947 ? 10.543 32.992 -22.844 1.00 92.44 947 LEU A N 1
ATOM 7333 C CA . LEU A 1 947 ? 11.933 32.706 -22.503 1.00 92.44 947 LEU A CA 1
ATOM 7334 C C . LEU A 1 947 ? 12.895 32.938 -23.682 1.00 92.44 947 LEU A C 1
ATOM 7336 O O . LEU A 1 947 ? 14.003 33.428 -23.478 1.00 92.44 947 LEU A O 1
ATOM 7340 N N . CYS A 1 948 ? 12.460 32.656 -24.913 1.00 91.44 948 CYS A N 1
ATOM 7341 C CA . CYS A 1 948 ? 13.268 32.870 -26.116 1.00 91.44 948 CYS A CA 1
ATOM 7342 C C . CYS A 1 948 ? 13.350 34.344 -26.548 1.00 91.44 948 CYS A C 1
ATOM 7344 O O . CYS A 1 948 ? 14.383 34.778 -27.053 1.00 91.44 948 CYS A O 1
ATOM 7346 N N . TYR A 1 949 ? 12.254 35.102 -26.428 1.00 92.56 949 TYR A N 1
ATOM 7347 C CA . TYR A 1 949 ? 12.117 36.413 -27.079 1.00 92.56 949 TYR A CA 1
ATOM 7348 C C . TYR A 1 949 ? 12.110 37.610 -26.119 1.00 92.56 949 TYR A C 1
ATOM 7350 O O . TYR A 1 949 ? 12.148 38.750 -26.587 1.00 92.56 949 TYR A O 1
ATOM 7358 N N . CYS A 1 950 ? 12.073 37.402 -24.798 1.00 92.44 950 CYS A N 1
ATOM 7359 C CA . CYS A 1 950 ? 12.105 38.507 -23.840 1.00 92.44 950 CYS A CA 1
ATOM 7360 C C . CYS A 1 950 ? 13.508 39.151 -23.774 1.00 92.44 950 CYS A C 1
ATOM 7362 O O . CYS A 1 950 ? 14.482 38.471 -23.434 1.00 92.44 950 CYS A O 1
ATOM 7364 N N . PRO A 1 951 ? 13.635 40.470 -24.027 1.00 88.12 951 PRO A N 1
ATOM 7365 C CA . PRO A 1 951 ? 14.915 41.169 -23.936 1.00 88.12 951 PRO A CA 1
ATOM 7366 C C . PRO A 1 951 ? 15.550 41.036 -22.543 1.00 88.12 951 PRO A C 1
ATOM 7368 O O . PRO A 1 951 ? 14.887 41.271 -21.533 1.00 88.12 951 PRO A O 1
ATOM 7371 N N . GLY A 1 952 ? 16.840 40.693 -22.485 1.00 86.75 952 GLY A N 1
ATOM 7372 C CA . GLY A 1 952 ? 17.609 40.546 -21.244 1.00 86.75 952 GLY A CA 1
ATOM 7373 C C . GLY A 1 952 ? 17.771 39.102 -20.754 1.00 86.75 952 GLY A C 1
ATOM 7374 O O . GLY A 1 952 ? 18.689 38.833 -19.972 1.00 86.75 952 GLY A O 1
ATOM 7375 N N . LEU A 1 953 ? 16.947 38.157 -21.227 1.00 87.94 953 LEU A N 1
ATOM 7376 C CA . LEU A 1 953 ? 17.109 36.730 -20.903 1.00 87.94 953 LEU A CA 1
ATOM 7377 C C . LEU A 1 953 ? 18.319 36.091 -21.601 1.00 87.94 953 LEU A C 1
ATOM 7379 O O . LEU A 1 953 ? 18.859 35.103 -21.103 1.00 87.94 953 LEU A O 1
ATOM 7383 N N . ASP A 1 954 ? 18.824 36.719 -22.660 1.00 85.69 954 ASP A N 1
ATOM 7384 C CA . ASP A 1 954 ? 20.094 36.401 -23.316 1.00 85.69 954 ASP A CA 1
ATOM 7385 C C . ASP A 1 954 ? 21.294 36.561 -22.371 1.00 85.69 954 ASP A C 1
ATOM 7387 O O . ASP A 1 954 ? 22.266 35.814 -22.457 1.00 85.69 954 ASP A O 1
ATOM 7391 N N . LYS A 1 955 ? 21.213 37.491 -21.410 1.00 81.94 955 LYS A N 1
ATOM 7392 C CA . LYS A 1 955 ? 22.244 37.681 -20.377 1.00 81.94 955 LYS A CA 1
ATOM 7393 C C . LYS A 1 955 ? 21.977 36.865 -19.117 1.00 81.94 955 LYS A C 1
ATOM 7395 O O . LYS A 1 955 ? 22.924 36.366 -18.516 1.00 81.94 955 LYS A O 1
ATOM 7400 N N . GLY A 1 956 ? 20.710 36.765 -18.708 1.00 79.69 956 GLY A N 1
ATOM 7401 C CA . GLY A 1 956 ? 20.312 36.084 -17.473 1.00 79.69 956 GLY A CA 1
ATOM 7402 C C . GLY A 1 956 ? 20.314 34.559 -17.588 1.00 79.69 956 GLY A C 1
ATOM 7403 O O . GLY A 1 956 ? 20.997 33.885 -16.824 1.00 79.69 956 GLY A O 1
ATOM 7404 N N . LEU A 1 957 ? 19.563 34.024 -18.555 1.00 83.50 957 LEU A N 1
ATOM 7405 C CA . LEU A 1 957 ? 19.372 32.582 -18.774 1.00 83.50 957 LEU A CA 1
ATOM 7406 C C . LEU A 1 957 ? 20.167 32.041 -19.968 1.00 83.50 957 LEU A C 1
ATOM 7408 O O . LEU A 1 957 ? 20.144 30.837 -20.212 1.00 83.50 957 LEU A O 1
ATOM 7412 N N . ARG A 1 958 ? 20.870 32.916 -20.703 1.00 85.19 958 ARG A N 1
ATOM 7413 C CA . ARG A 1 958 ? 21.576 32.592 -21.955 1.00 85.19 958 ARG A CA 1
ATOM 7414 C C . ARG A 1 958 ? 20.648 32.070 -23.051 1.00 85.19 958 ARG A C 1
ATOM 7416 O O . ARG A 1 958 ? 21.066 31.273 -23.883 1.00 85.19 958 ARG A O 1
ATOM 7423 N N . MET A 1 959 ? 19.402 32.541 -23.068 1.00 88.00 959 MET A N 1
ATOM 7424 C CA . MET A 1 959 ? 18.442 32.188 -24.112 1.00 88.00 959 MET A CA 1
ATOM 7425 C C . MET A 1 959 ? 18.396 33.261 -25.196 1.00 88.00 959 MET A C 1
ATOM 7427 O O . MET A 1 959 ? 18.151 34.432 -24.910 1.00 88.00 959 MET A O 1
ATOM 7431 N N . TYR A 1 960 ? 18.658 32.864 -26.439 1.00 90.06 960 TYR A N 1
ATOM 7432 C CA . TYR A 1 960 ? 18.715 33.769 -27.588 1.00 90.06 960 TYR A CA 1
ATOM 7433 C C . TYR A 1 960 ? 17.477 33.619 -28.471 1.00 90.06 960 TYR A C 1
ATOM 7435 O O . TYR A 1 960 ? 16.956 32.522 -28.665 1.00 90.06 960 TYR A O 1
ATOM 7443 N N . GLY A 1 961 ? 17.039 34.731 -29.063 1.00 89.25 961 GLY A N 1
ATOM 7444 C CA . GLY A 1 961 ? 15.906 34.739 -29.984 1.00 89.25 961 GLY A CA 1
ATOM 7445 C C . GLY A 1 961 ? 16.126 33.809 -31.178 1.00 89.25 961 GLY A C 1
ATOM 7446 O O . GLY A 1 961 ? 17.132 33.903 -31.881 1.00 89.25 961 GLY A O 1
ATOM 7447 N N . LEU A 1 962 ? 15.159 32.928 -31.430 1.00 90.19 962 LEU A N 1
ATOM 7448 C CA . LEU A 1 962 ? 15.216 31.955 -32.520 1.00 90.19 962 LEU A CA 1
ATOM 7449 C C . LEU A 1 962 ? 14.540 32.479 -33.787 1.00 90.19 962 LEU A C 1
ATOM 7451 O O . LEU A 1 962 ? 13.501 33.146 -33.727 1.00 90.19 962 LEU A O 1
ATOM 7455 N N . ARG A 1 963 ? 15.062 32.095 -34.957 1.00 89.38 963 ARG A N 1
ATOM 7456 C CA . ARG A 1 963 ? 14.322 32.245 -36.217 1.00 89.38 963 ARG A CA 1
ATOM 7457 C C . ARG A 1 963 ? 13.047 31.405 -36.149 1.00 89.38 963 ARG A C 1
ATOM 7459 O O . ARG A 1 963 ? 13.070 30.278 -35.665 1.00 89.38 963 ARG A O 1
ATOM 7466 N N . PHE A 1 964 ? 11.946 31.921 -36.692 1.00 86.75 964 PHE A N 1
ATOM 7467 C CA . PHE A 1 964 ? 10.666 31.203 -36.707 1.00 86.75 964 PHE A CA 1
ATOM 7468 C C . PHE A 1 964 ? 10.768 29.825 -37.389 1.00 86.75 964 PHE A C 1
ATOM 7470 O O . PHE A 1 964 ? 10.122 28.870 -36.970 1.00 86.75 964 PHE A O 1
ATOM 7477 N N . SER A 1 965 ? 11.646 29.686 -38.389 1.00 90.12 965 SER A N 1
ATOM 7478 C CA . SER A 1 965 ? 11.929 28.410 -39.056 1.00 90.12 965 SER A CA 1
ATOM 7479 C C . SER A 1 965 ? 12.498 27.334 -38.126 1.00 90.12 965 SER A C 1
ATOM 7481 O O . SER A 1 965 ? 12.298 26.155 -38.398 1.00 90.12 965 SER A O 1
ATOM 7483 N N . TRP A 1 966 ? 13.171 27.708 -37.035 1.00 91.12 966 TRP A N 1
ATOM 7484 C CA . TRP A 1 966 ? 13.818 26.777 -36.104 1.00 91.12 966 TRP A CA 1
ATOM 7485 C C . TRP A 1 966 ? 12.862 26.155 -35.074 1.00 91.12 966 TRP A C 1
ATOM 7487 O O . TRP A 1 966 ? 13.283 25.283 -34.323 1.00 91.12 966 TRP A O 1
ATOM 7497 N N . TRP A 1 967 ? 11.579 26.532 -35.068 1.00 91.19 967 TRP A N 1
ATOM 7498 C CA . TRP A 1 967 ? 10.544 25.870 -34.257 1.00 91.19 967 TRP A CA 1
ATOM 7499 C C . TRP A 1 967 ? 10.020 24.571 -34.891 1.00 91.19 967 TRP A C 1
ATOM 7501 O O . TRP A 1 967 ? 9.592 23.652 -34.198 1.00 91.19 967 TRP A O 1
ATOM 7511 N N . PHE A 1 968 ? 10.050 24.474 -36.220 1.00 92.25 968 PHE A N 1
ATOM 7512 C CA . PHE A 1 968 ? 9.476 23.355 -36.973 1.00 92.25 968 PHE A CA 1
ATOM 7513 C C . PHE A 1 968 ? 10.316 22.068 -37.089 1.00 92.25 968 PHE A C 1
ATOM 7515 O O . PHE A 1 968 ? 9.695 21.028 -37.322 1.00 92.25 968 PHE A O 1
ATOM 7522 N N . PRO A 1 969 ? 11.661 22.047 -36.940 1.00 91.06 969 PRO A N 1
ATOM 7523 C CA . PRO A 1 969 ? 12.451 20.827 -37.134 1.00 91.06 969 PRO A CA 1
ATOM 7524 C C . PRO A 1 969 ? 12.042 19.660 -36.221 1.00 91.06 969 PRO A C 1
ATOM 7526 O O . PRO A 1 969 ? 12.171 18.504 -36.616 1.00 91.06 969 PRO A O 1
ATOM 7529 N N . ALA A 1 970 ? 11.492 19.950 -35.038 1.00 92.50 970 ALA A N 1
ATOM 7530 C CA . ALA A 1 970 ? 11.019 18.946 -34.086 1.00 92.50 970 ALA A CA 1
ATOM 7531 C C . ALA A 1 970 ? 9.594 18.420 -34.373 1.00 92.50 970 ALA A C 1
ATOM 7533 O O . ALA A 1 970 ? 9.218 17.348 -33.894 1.00 92.50 970 ALA A O 1
ATOM 7534 N N . LEU A 1 971 ? 8.795 19.120 -35.190 1.00 93.12 971 LEU A N 1
ATOM 7535 C CA . LEU A 1 971 ? 7.394 18.771 -35.468 1.00 93.12 971 LEU A CA 1
ATOM 7536 C C . LEU A 1 971 ? 7.210 17.359 -36.076 1.00 93.12 971 LEU A C 1
ATOM 7538 O O . LEU A 1 971 ? 6.305 16.645 -35.636 1.00 93.12 971 LEU A O 1
ATOM 7542 N N . PRO A 1 972 ? 8.044 16.889 -37.031 1.00 93.94 972 PRO A N 1
ATOM 7543 C CA . PRO A 1 972 ? 7.922 15.532 -37.572 1.00 93.94 972 PRO A CA 1
ATOM 7544 C C . PRO A 1 972 ? 8.110 14.443 -36.509 1.00 93.94 972 PRO A C 1
ATOM 7546 O O . PRO A 1 972 ? 7.438 13.413 -36.553 1.00 93.94 972 PRO A O 1
ATOM 7549 N N . PHE A 1 973 ? 8.988 14.679 -35.531 1.00 95.00 973 PHE A N 1
ATOM 7550 C CA . PHE A 1 973 ? 9.216 13.759 -34.418 1.00 95.00 973 PHE A CA 1
ATOM 7551 C C . PHE A 1 973 ? 8.035 13.755 -33.443 1.00 95.00 973 PHE A C 1
ATOM 7553 O O . PHE A 1 973 ? 7.635 12.690 -32.985 1.00 95.00 973 PHE A O 1
ATOM 7560 N N . SER A 1 974 ? 7.419 14.916 -33.200 1.00 93.44 974 SER A N 1
ATOM 7561 C CA . SER A 1 974 ? 6.181 15.041 -32.416 1.00 93.44 974 SER A CA 1
ATOM 7562 C C . SER A 1 974 ? 5.038 14.207 -33.032 1.00 93.44 974 SER A C 1
ATOM 7564 O O . SER A 1 974 ? 4.404 13.394 -32.357 1.00 93.44 974 SER A O 1
ATOM 7566 N N . ILE A 1 975 ? 4.851 14.279 -34.358 1.00 93.50 975 ILE A N 1
ATOM 7567 C CA . ILE A 1 975 ? 3.879 13.437 -35.086 1.00 93.50 975 ILE A CA 1
ATOM 7568 C C . ILE A 1 975 ? 4.241 11.948 -34.983 1.00 93.50 975 ILE A C 1
ATOM 7570 O O . ILE A 1 975 ? 3.359 11.109 -34.786 1.00 93.50 975 ILE A O 1
ATOM 7574 N N . LEU A 1 976 ? 5.528 11.605 -35.099 1.00 92.94 976 LEU A N 1
ATOM 7575 C CA . LEU A 1 976 ? 5.998 10.225 -34.977 1.00 92.94 976 LEU A CA 1
ATOM 7576 C C . LEU A 1 976 ? 5.695 9.640 -33.593 1.00 92.94 976 LEU A C 1
ATOM 7578 O O . LEU A 1 976 ? 5.204 8.516 -33.526 1.00 92.94 976 LEU A O 1
ATOM 7582 N N . ILE A 1 977 ? 5.941 10.393 -32.515 1.00 92.88 977 ILE A N 1
ATOM 7583 C CA . ILE A 1 977 ? 5.616 9.998 -31.135 1.00 92.88 977 ILE A CA 1
ATOM 7584 C C . ILE A 1 977 ? 4.119 9.696 -31.014 1.00 92.88 977 ILE A C 1
ATOM 7586 O O . ILE A 1 977 ? 3.739 8.617 -30.555 1.00 92.88 977 ILE A O 1
ATOM 7590 N N . PHE A 1 978 ? 3.272 10.610 -31.498 1.00 92.38 978 PHE A N 1
ATOM 7591 C CA . PHE A 1 978 ? 1.820 10.450 -31.461 1.00 92.38 978 PHE A CA 1
ATOM 7592 C C . PHE A 1 978 ? 1.346 9.186 -32.196 1.00 92.38 978 PHE A C 1
ATOM 7594 O O . PHE A 1 978 ? 0.602 8.372 -31.643 1.00 92.38 978 PHE A O 1
ATOM 7601 N N . VAL A 1 979 ? 1.799 8.992 -33.439 1.00 91.88 979 VAL A N 1
ATOM 7602 C CA . VAL A 1 979 ? 1.417 7.836 -34.266 1.00 91.88 979 VAL A CA 1
ATOM 7603 C C . VAL A 1 979 ? 1.953 6.534 -33.673 1.00 91.88 979 VAL A C 1
ATOM 7605 O O . VAL A 1 979 ? 1.232 5.535 -33.636 1.00 91.88 979 VAL A O 1
ATOM 7608 N N . TYR A 1 980 ? 3.196 6.539 -33.189 1.00 90.44 980 TYR A N 1
ATOM 7609 C CA . TYR A 1 980 ? 3.822 5.381 -32.562 1.00 90.44 980 TYR A CA 1
ATOM 7610 C C . TYR A 1 980 ? 3.018 4.899 -31.355 1.00 90.44 980 TYR A C 1
ATOM 7612 O O . TYR A 1 980 ? 2.668 3.717 -31.288 1.00 90.44 980 TYR A O 1
ATOM 7620 N N . ASP A 1 981 ? 2.679 5.801 -30.430 1.00 88.31 981 ASP A N 1
ATOM 7621 C CA . ASP A 1 981 ? 1.947 5.419 -29.227 1.00 88.31 981 ASP A CA 1
ATOM 7622 C C . ASP A 1 981 ? 0.499 5.017 -29.534 1.00 88.31 981 ASP A C 1
ATOM 7624 O O . ASP A 1 981 ? -0.005 4.042 -28.976 1.00 88.31 981 ASP A O 1
ATOM 7628 N N . GLU A 1 982 ? -0.166 5.676 -30.487 1.00 89.38 982 GLU A N 1
ATOM 7629 C CA . GLU A 1 982 ? -1.519 5.283 -30.886 1.00 89.38 982 GLU A CA 1
ATOM 7630 C C . GLU A 1 982 ? -1.545 3.886 -31.526 1.00 89.38 982 GLU A C 1
ATOM 7632 O O . GLU A 1 982 ? -2.407 3.069 -31.182 1.00 89.38 982 GLU A O 1
ATOM 7637 N N . ILE A 1 983 ? -0.564 3.558 -32.378 1.00 85.50 983 ILE A N 1
ATOM 7638 C CA . ILE A 1 983 ? -0.388 2.203 -32.923 1.00 85.50 983 ILE A CA 1
ATOM 7639 C C . ILE A 1 983 ? -0.058 1.220 -31.798 1.00 85.50 983 ILE A C 1
ATOM 7641 O O . ILE A 1 983 ? -0.641 0.137 -31.752 1.00 85.50 983 ILE A O 1
ATOM 7645 N N . ARG A 1 984 ? 0.823 1.580 -30.857 1.00 84.56 984 ARG A N 1
ATOM 7646 C CA . ARG A 1 984 ? 1.160 0.739 -29.698 1.00 84.56 984 ARG A CA 1
ATOM 7647 C C . ARG A 1 984 ? -0.084 0.424 -28.872 1.00 84.56 984 ARG A C 1
ATOM 7649 O O . ARG A 1 984 ? -0.326 -0.743 -28.571 1.00 84.56 984 ARG A O 1
ATOM 7656 N N . ARG A 1 985 ? -0.901 1.423 -28.526 1.00 82.94 985 ARG A N 1
ATOM 7657 C CA . ARG A 1 985 ? -2.149 1.234 -27.768 1.00 82.94 985 ARG A CA 1
ATOM 7658 C C . ARG A 1 985 ? -3.171 0.435 -28.568 1.00 82.94 985 ARG A C 1
ATOM 7660 O O . ARG A 1 985 ? -3.819 -0.448 -28.012 1.00 82.94 985 ARG A O 1
ATOM 7667 N N . TYR A 1 986 ? -3.274 0.667 -29.874 1.00 80.12 986 TYR A N 1
ATOM 7668 C CA . TYR A 1 986 ? -4.096 -0.155 -30.758 1.00 80.12 986 TYR A CA 1
ATOM 7669 C C . TYR A 1 986 ? -3.643 -1.623 -30.764 1.00 80.12 986 TYR A C 1
ATOM 7671 O O . TYR A 1 986 ? -4.477 -2.518 -30.624 1.00 80.12 986 TYR A O 1
ATOM 7679 N N . CYS A 1 987 ? -2.335 -1.880 -30.824 1.00 70.94 987 CYS A N 1
ATOM 7680 C CA . CYS A 1 987 ? -1.756 -3.213 -30.689 1.00 70.94 987 CYS A CA 1
ATOM 7681 C C . CYS A 1 987 ? -2.007 -3.805 -29.297 1.00 70.94 987 CYS A C 1
ATOM 7683 O O . CYS A 1 987 ? -2.365 -4.966 -29.215 1.00 70.94 987 CYS A O 1
ATOM 7685 N N . ILE A 1 988 ? -1.926 -3.038 -28.207 1.00 68.56 988 ILE A N 1
ATOM 7686 C CA . ILE A 1 988 ? -2.263 -3.534 -26.858 1.00 68.56 988 ILE A CA 1
ATOM 7687 C C . ILE A 1 988 ? -3.738 -3.932 -26.765 1.00 68.56 988 ILE A C 1
ATOM 7689 O O . ILE A 1 988 ? -4.067 -4.940 -26.143 1.00 68.56 988 ILE A O 1
ATOM 7693 N N . ARG A 1 989 ? -4.630 -3.153 -27.385 1.00 75.12 989 ARG A N 1
ATOM 7694 C CA . ARG A 1 989 ? -6.067 -3.450 -27.416 1.00 75.12 989 ARG A CA 1
ATOM 7695 C C . ARG A 1 989 ? -6.394 -4.653 -28.299 1.00 75.12 989 ARG A C 1
ATOM 7697 O O . ARG A 1 989 ? -7.342 -5.363 -27.988 1.00 75.12 989 ARG A O 1
ATOM 7704 N N . ARG A 1 990 ? -5.666 -4.850 -29.405 1.00 68.19 990 ARG A N 1
ATOM 7705 C CA . ARG A 1 990 ? -6.009 -5.843 -30.436 1.00 68.19 990 ARG A CA 1
ATOM 7706 C C . ARG A 1 990 ? -5.181 -7.125 -30.365 1.00 68.19 990 ARG A C 1
ATOM 7708 O O . ARG A 1 990 ? -5.712 -8.183 -30.679 1.00 68.19 990 ARG A O 1
ATOM 7715 N N . TRP A 1 991 ? -3.900 -7.033 -30.014 1.00 47.31 991 TRP A N 1
ATOM 7716 C CA . TRP A 1 991 ? -2.889 -8.088 -30.131 1.00 47.31 991 TRP A CA 1
ATOM 7717 C C . TRP A 1 991 ? -1.981 -8.189 -28.891 1.00 47.31 991 TRP A C 1
ATOM 7719 O O . TRP A 1 991 ? -0.904 -7.591 -28.845 1.00 47.31 991 TRP A O 1
ATOM 7729 N N . PRO A 1 992 ? -2.340 -9.019 -27.906 1.00 44.41 992 PRO A N 1
ATOM 7730 C CA . PRO A 1 992 ? -1.522 -9.190 -26.710 1.00 44.41 992 PRO A CA 1
ATOM 7731 C C . PRO A 1 992 ? -0.165 -9.933 -26.891 1.00 44.41 992 PRO A C 1
ATOM 7733 O O . PRO A 1 992 ? 0.565 -10.023 -25.904 1.00 44.41 992 PRO A O 1
ATOM 7736 N N . GLY A 1 993 ? 0.258 -10.394 -28.094 1.00 35.38 993 GLY A N 1
ATOM 7737 C CA . GLY A 1 993 ? 1.679 -10.778 -28.331 1.00 35.38 993 GLY A CA 1
ATOM 7738 C C . GLY A 1 993 ? 2.094 -11.505 -29.642 1.00 35.38 993 GLY A C 1
ATOM 7739 O O . GLY A 1 993 ? 1.667 -12.628 -29.869 1.00 35.38 993 GLY A O 1
ATOM 7740 N N . GLY A 1 994 ? 3.022 -10.955 -30.460 1.00 32.88 994 GLY A N 1
ATOM 7741 C CA . GLY A 1 994 ? 3.658 -11.641 -31.624 1.00 32.88 994 GLY A CA 1
ATOM 7742 C C . GLY A 1 994 ? 4.934 -10.962 -32.207 1.00 32.88 994 GLY A C 1
ATOM 7743 O O . GLY A 1 994 ? 5.132 -9.775 -31.969 1.00 32.88 994 GLY A O 1
ATOM 7744 N N . MET A 1 995 ? 5.803 -11.698 -32.945 1.00 32.31 995 MET A N 1
ATOM 7745 C CA . MET A 1 995 ? 7.199 -11.332 -33.353 1.00 32.31 995 MET A CA 1
ATOM 7746 C C . MET A 1 995 ? 7.581 -11.792 -34.804 1.00 32.31 995 MET A C 1
ATOM 7748 O O . MET A 1 995 ? 7.073 -12.824 -35.235 1.00 32.31 995 MET A O 1
ATOM 7752 N N . ILE A 1 996 ? 8.474 -11.086 -35.542 1.00 35.00 996 ILE A N 1
ATOM 7753 C CA . ILE A 1 996 ? 8.963 -11.380 -36.936 1.00 35.00 996 ILE A CA 1
ATOM 7754 C C . ILE A 1 996 ? 10.389 -12.003 -36.908 1.00 35.00 996 ILE A C 1
ATOM 7756 O O . ILE A 1 996 ? 11.174 -11.619 -36.049 1.00 35.00 996 ILE A O 1
ATOM 7760 N N . GLY A 1 997 ? 10.745 -12.937 -37.817 1.00 43.94 997 GLY A N 1
ATOM 7761 C CA . GLY A 1 997 ? 12.062 -13.626 -37.867 1.00 43.94 997 GLY A CA 1
ATOM 7762 C C . GLY A 1 997 ? 12.919 -13.366 -39.136 1.00 43.94 997 GLY A C 1
ATOM 7763 O O . GLY A 1 997 ? 12.372 -12.961 -40.162 1.00 43.94 997 GLY A O 1
ATOM 7764 N N . PRO A 1 998 ? 14.253 -13.604 -39.106 1.00 53.69 998 PRO A N 1
ATOM 7765 C CA . PRO A 1 998 ? 15.210 -13.184 -40.149 1.00 53.69 998 PRO A CA 1
ATOM 7766 C C . PRO A 1 998 ? 15.304 -14.084 -41.400 1.00 53.69 998 PRO A C 1
ATOM 7768 O O . PRO A 1 998 ? 15.944 -13.692 -42.378 1.00 53.69 998 PRO A O 1
ATOM 7771 N N . GLY A 1 999 ? 14.676 -15.268 -41.419 1.00 62.69 999 GLY A N 1
ATOM 7772 C CA . GLY A 1 999 ? 14.799 -16.248 -42.515 1.00 62.69 999 GLY A CA 1
ATOM 7773 C C . GLY A 1 999 ? 14.406 -15.737 -43.915 1.00 62.69 999 GLY A C 1
ATOM 7774 O O . GLY A 1 999 ? 14.849 -16.287 -44.927 1.00 62.69 999 GLY A O 1
ATOM 7775 N N . VAL A 1 1000 ? 13.652 -14.635 -43.978 1.00 69.50 1000 VAL A N 1
ATOM 7776 C CA . VAL A 1 1000 ? 13.199 -13.956 -45.203 1.00 69.50 1000 VAL A CA 1
ATOM 7777 C C . VAL A 1 1000 ? 14.352 -13.581 -46.152 1.00 69.50 1000 VAL A C 1
ATOM 7779 O O . VAL A 1 1000 ? 14.201 -13.668 -47.368 1.00 69.50 1000 VAL A O 1
ATOM 7782 N N . LEU A 1 1001 ? 15.543 -13.268 -45.633 1.00 73.94 1001 LEU A N 1
ATOM 7783 C CA . LEU A 1 1001 ? 16.699 -12.871 -46.454 1.00 73.94 1001 LEU A CA 1
ATOM 7784 C C . LEU A 1 1001 ? 17.261 -13.963 -47.378 1.00 73.94 1001 LEU A C 1
ATOM 7786 O O . LEU A 1 1001 ? 18.019 -13.661 -48.303 1.00 73.94 1001 LEU A O 1
ATOM 7790 N N . SER A 1 1002 ? 16.938 -15.231 -47.119 1.00 76.19 1002 SER A N 1
ATOM 7791 C CA . SER A 1 1002 ? 17.438 -16.367 -47.904 1.00 76.19 1002 SER A CA 1
ATOM 7792 C C . SER A 1 1002 ? 16.608 -16.642 -49.163 1.00 76.19 1002 SER A C 1
ATOM 7794 O O . SER A 1 1002 ? 17.030 -17.399 -50.042 1.00 76.19 1002 SER A O 1
ATOM 7796 N N . ILE A 1 1003 ? 15.437 -16.012 -49.291 1.00 82.50 1003 ILE A N 1
ATOM 7797 C CA . ILE A 1 1003 ? 14.428 -16.376 -50.288 1.00 82.50 1003 ILE A CA 1
ATOM 7798 C C . ILE A 1 1003 ? 14.846 -16.151 -51.748 1.00 82.50 1003 ILE A C 1
ATOM 7800 O O . ILE A 1 1003 ? 14.457 -16.978 -52.574 1.00 82.50 1003 ILE A O 1
ATOM 7804 N N . PRO A 1 1004 ? 15.688 -15.172 -52.132 1.00 83.38 1004 PRO A N 1
ATOM 7805 C CA . PRO A 1 1004 ? 16.169 -15.087 -53.517 1.00 83.38 1004 PRO A CA 1
ATOM 7806 C C . PRO A 1 1004 ? 16.877 -16.350 -54.007 1.00 83.38 1004 PRO A C 1
ATOM 7808 O O . PRO A 1 1004 ? 16.861 -16.650 -55.200 1.00 83.38 1004 PRO A O 1
ATOM 7811 N N . THR A 1 1005 ? 17.454 -17.150 -53.103 1.00 81.31 1005 THR A N 1
ATOM 7812 C CA . THR A 1 1005 ? 18.034 -18.446 -53.483 1.00 81.31 1005 THR A CA 1
ATOM 7813 C C . THR A 1 1005 ? 16.974 -19.442 -53.944 1.00 81.31 1005 THR A C 1
ATOM 7815 O O . THR A 1 1005 ? 17.250 -20.259 -54.822 1.00 81.31 1005 THR A O 1
ATOM 7818 N N . SER A 1 1006 ? 15.755 -19.360 -53.404 1.00 83.00 1006 SER A N 1
ATOM 7819 C CA . SER A 1 1006 ? 14.596 -20.136 -53.847 1.00 83.00 1006 SER A CA 1
ATOM 7820 C C . SER A 1 1006 ? 14.215 -19.764 -55.277 1.00 83.00 1006 SER A C 1
ATOM 7822 O O . SER A 1 1006 ? 14.022 -20.653 -56.106 1.00 83.00 1006 SER A O 1
ATOM 7824 N N . PHE A 1 1007 ? 14.205 -18.464 -55.589 1.00 86.06 1007 PHE A N 1
ATOM 7825 C CA . PHE A 1 1007 ? 13.976 -17.952 -56.942 1.00 86.06 1007 PHE A CA 1
ATOM 7826 C C . PHE A 1 1007 ? 15.083 -18.378 -57.913 1.00 86.06 1007 PHE A C 1
ATOM 7828 O O . PHE A 1 1007 ? 14.780 -18.858 -59.002 1.00 86.06 1007 PHE A O 1
ATOM 7835 N N . LYS A 1 1008 ? 16.355 -18.347 -57.494 1.00 83.94 1008 LYS A N 1
ATOM 7836 C CA . LYS A 1 1008 ? 17.475 -18.891 -58.281 1.00 83.94 1008 LYS A CA 1
ATOM 7837 C C . LYS A 1 1008 ? 17.357 -20.396 -58.527 1.00 83.94 1008 LYS A C 1
ATOM 7839 O O . LYS A 1 1008 ? 17.677 -20.865 -59.616 1.00 83.94 1008 LYS A O 1
ATOM 7844 N N . ASN A 1 1009 ? 16.932 -21.165 -57.525 1.00 82.62 1009 ASN A N 1
ATOM 7845 C CA . ASN A 1 1009 ? 16.861 -22.618 -57.640 1.00 82.62 1009 ASN A CA 1
ATOM 7846 C C . ASN A 1 1009 ? 15.663 -23.069 -58.482 1.00 82.62 1009 ASN A C 1
ATOM 7848 O O . ASN A 1 1009 ? 15.849 -23.972 -59.286 1.00 82.62 1009 ASN A O 1
ATOM 7852 N N . ALA A 1 1010 ? 14.472 -22.480 -58.329 1.00 84.75 1010 ALA A N 1
ATOM 7853 C CA . ALA A 1 1010 ? 13.256 -22.900 -59.039 1.00 84.75 1010 ALA A CA 1
ATOM 7854 C C . ALA A 1 1010 ? 13.003 -22.133 -60.354 1.00 84.75 1010 ALA A C 1
ATOM 7856 O O . ALA A 1 1010 ? 12.378 -22.665 -61.273 1.00 84.75 1010 ALA A O 1
ATOM 7857 N N . GLY A 1 1011 ? 13.503 -20.904 -60.459 1.00 84.38 1011 GLY A N 1
ATOM 7858 C CA . GLY A 1 1011 ? 13.100 -19.920 -61.460 1.00 84.38 1011 GLY A CA 1
ATOM 7859 C C . GLY A 1 1011 ? 12.026 -18.973 -60.921 1.00 84.38 1011 GLY A C 1
ATOM 7860 O O . GLY A 1 1011 ? 11.365 -19.261 -59.918 1.00 84.38 1011 GLY A O 1
ATOM 7861 N N . LEU A 1 1012 ? 11.852 -17.837 -61.602 1.00 85.50 1012 LEU A N 1
ATOM 7862 C CA . LEU A 1 1012 ? 10.984 -16.748 -61.142 1.00 85.50 1012 LEU A CA 1
ATOM 7863 C C . LEU A 1 1012 ? 9.528 -17.194 -60.917 1.00 85.50 1012 LEU A C 1
ATOM 7865 O O . LEU A 1 1012 ? 8.952 -16.929 -59.866 1.00 85.50 1012 LEU A O 1
ATOM 7869 N N . ILE A 1 1013 ? 8.951 -17.902 -61.893 1.00 87.19 1013 ILE A N 1
ATOM 7870 C CA . ILE A 1 1013 ? 7.531 -18.279 -61.903 1.00 87.19 1013 ILE A CA 1
ATOM 7871 C C . ILE A 1 1013 ? 7.204 -19.327 -60.827 1.00 87.19 1013 ILE A C 1
ATOM 7873 O O . ILE A 1 1013 ? 6.321 -19.075 -60.006 1.00 87.19 1013 ILE A O 1
ATOM 7877 N N . PRO A 1 1014 ? 7.867 -20.502 -60.780 1.00 86.81 1014 PRO A N 1
ATOM 7878 C CA . PRO A 1 1014 ? 7.515 -21.515 -59.792 1.00 86.81 1014 PRO A CA 1
ATOM 7879 C C . PRO A 1 1014 ? 7.805 -21.052 -58.361 1.00 86.81 1014 PRO A C 1
ATOM 7881 O O . PRO A 1 1014 ? 6.990 -21.326 -57.488 1.00 86.81 1014 PRO A O 1
ATOM 7884 N N . ALA A 1 1015 ? 8.896 -20.320 -58.099 1.00 85.88 1015 ALA A N 1
ATOM 7885 C CA . ALA A 1 1015 ? 9.170 -19.809 -56.752 1.00 85.88 1015 ALA A CA 1
ATOM 7886 C C . ALA A 1 1015 ? 8.073 -18.853 -56.255 1.00 85.88 1015 ALA A C 1
ATOM 7888 O O . ALA A 1 1015 ? 7.629 -18.999 -55.117 1.00 85.88 1015 ALA A O 1
ATOM 7889 N N . PHE A 1 1016 ? 7.603 -17.944 -57.117 1.00 88.50 1016 PHE A N 1
ATOM 7890 C CA . PHE A 1 1016 ? 6.519 -17.005 -56.815 1.00 88.50 1016 PHE A CA 1
ATOM 7891 C C . PHE A 1 1016 ? 5.255 -17.738 -56.334 1.00 88.50 1016 PHE A C 1
ATOM 7893 O O . PHE A 1 1016 ? 4.804 -17.556 -55.204 1.00 88.50 1016 PHE A O 1
ATOM 7900 N N . PHE A 1 1017 ? 4.743 -18.680 -57.136 1.00 89.56 1017 PHE A N 1
ATOM 7901 C CA . PHE A 1 1017 ? 3.541 -19.433 -56.765 1.00 89.56 1017 PHE A CA 1
ATOM 7902 C C . PHE A 1 1017 ? 3.748 -20.348 -55.553 1.00 89.56 1017 PHE A C 1
ATOM 7904 O O . PHE A 1 1017 ? 2.835 -20.495 -54.740 1.00 89.56 1017 PHE A O 1
ATOM 7911 N N . ILE A 1 1018 ? 4.927 -20.960 -55.401 1.00 87.50 1018 ILE A N 1
ATOM 7912 C CA . ILE A 1 1018 ? 5.203 -21.854 -54.269 1.00 87.50 1018 ILE A CA 1
ATOM 7913 C C . ILE A 1 1018 ? 5.200 -21.084 -52.952 1.00 87.50 1018 ILE A C 1
ATOM 7915 O O . ILE A 1 1018 ? 4.635 -21.591 -51.989 1.00 87.50 1018 ILE A O 1
ATOM 7919 N N . ILE A 1 1019 ? 5.775 -19.878 -52.889 1.00 87.88 1019 ILE A N 1
ATOM 7920 C CA . ILE A 1 1019 ? 5.780 -19.067 -51.660 1.00 87.88 1019 ILE A CA 1
ATOM 7921 C C . ILE A 1 1019 ? 4.350 -18.746 -51.219 1.00 87.88 1019 ILE A C 1
ATOM 7923 O O . ILE A 1 1019 ? 4.022 -18.956 -50.052 1.00 87.88 1019 ILE A O 1
ATOM 7927 N N . ILE A 1 1020 ? 3.484 -18.327 -52.149 1.00 88.19 1020 ILE A N 1
ATOM 7928 C CA . ILE A 1 1020 ? 2.072 -18.046 -51.856 1.00 88.19 1020 ILE A CA 1
ATOM 7929 C C . ILE A 1 1020 ? 1.345 -19.317 -51.398 1.00 88.19 1020 ILE A C 1
ATOM 7931 O O . ILE A 1 1020 ? 0.692 -19.317 -50.355 1.00 88.19 1020 ILE A O 1
ATOM 7935 N N . ILE A 1 1021 ? 1.457 -20.416 -52.154 1.00 88.62 1021 ILE A N 1
ATOM 7936 C CA . ILE A 1 1021 ? 0.750 -21.670 -51.851 1.00 88.62 1021 ILE A CA 1
ATOM 7937 C C . ILE A 1 1021 ? 1.207 -22.233 -50.502 1.00 88.62 1021 ILE A C 1
ATOM 7939 O O . ILE A 1 1021 ? 0.373 -22.566 -49.662 1.00 88.62 1021 ILE A O 1
ATOM 7943 N N . VAL A 1 1022 ? 2.519 -22.307 -50.267 1.00 85.44 1022 VAL A N 1
ATOM 7944 C CA . VAL A 1 1022 ? 3.084 -22.777 -48.997 1.00 85.44 1022 VAL A CA 1
ATOM 7945 C C . VAL A 1 1022 ? 2.686 -21.842 -47.857 1.00 85.44 1022 VAL A C 1
ATOM 7947 O O . VAL A 1 1022 ? 2.302 -22.338 -46.803 1.00 85.44 1022 VAL A O 1
ATOM 7950 N N . GLY A 1 1023 ? 2.683 -20.521 -48.061 1.00 83.81 1023 GLY A N 1
ATOM 7951 C CA . GLY A 1 1023 ? 2.213 -19.546 -47.073 1.00 83.81 1023 GLY A CA 1
ATOM 7952 C C . GLY A 1 1023 ? 0.748 -19.761 -46.672 1.00 83.81 1023 GLY A C 1
ATOM 7953 O O . GLY A 1 1023 ? 0.432 -19.789 -45.480 1.00 83.81 1023 GLY A O 1
ATOM 7954 N N . ILE A 1 1024 ? -0.145 -20.001 -47.642 1.00 87.69 1024 ILE A N 1
ATOM 7955 C CA . ILE A 1 1024 ? -1.569 -20.291 -47.394 1.00 87.69 1024 ILE A CA 1
ATOM 7956 C C . ILE A 1 1024 ? -1.737 -21.619 -46.649 1.00 87.69 1024 ILE A C 1
ATOM 7958 O O . ILE A 1 1024 ? -2.437 -21.667 -45.636 1.00 87.69 1024 ILE A O 1
ATOM 7962 N N . ILE A 1 1025 ? -1.088 -22.690 -47.121 1.00 87.94 1025 ILE A N 1
ATOM 7963 C CA . ILE A 1 1025 ? -1.192 -24.017 -46.498 1.00 87.94 1025 ILE A CA 1
ATOM 7964 C C . ILE A 1 1025 ? -0.634 -23.978 -45.072 1.00 87.94 1025 ILE A C 1
ATOM 7966 O O . ILE A 1 1025 ? -1.273 -24.487 -44.155 1.00 87.94 1025 ILE A O 1
ATOM 7970 N N . ASN A 1 1026 ? 0.514 -23.333 -44.860 1.00 84.12 1026 ASN A N 1
ATOM 7971 C CA . ASN A 1 1026 ? 1.121 -23.207 -43.539 1.00 84.12 1026 ASN A CA 1
ATOM 7972 C C . ASN A 1 1026 ? 0.214 -22.404 -42.594 1.00 84.12 1026 ASN A C 1
ATOM 7974 O O . ASN A 1 1026 ? -0.044 -22.828 -41.472 1.00 84.12 1026 ASN A O 1
ATOM 7978 N N . THR A 1 1027 ? -0.372 -21.299 -43.069 1.00 84.50 1027 THR A N 1
ATOM 7979 C CA . THR A 1 1027 ? -1.352 -20.526 -42.287 1.00 84.50 1027 THR A CA 1
ATOM 7980 C C . THR A 1 1027 ? -2.552 -21.391 -41.894 1.00 84.50 1027 THR A C 1
ATOM 7982 O O . THR A 1 1027 ? -2.936 -21.396 -40.727 1.00 84.50 1027 THR A O 1
ATOM 7985 N N . TYR A 1 1028 ? -3.104 -22.178 -42.825 1.00 88.06 1028 TYR A N 1
ATOM 7986 C CA . TYR A 1 1028 ? -4.187 -23.123 -42.535 1.00 88.06 1028 TYR A CA 1
ATOM 7987 C C . TYR A 1 1028 ? -3.779 -24.152 -41.471 1.00 88.06 1028 TYR A C 1
ATOM 7989 O O . TYR A 1 1028 ? -4.473 -24.290 -40.465 1.00 88.06 1028 TYR A O 1
ATOM 7997 N N . CYS A 1 1029 ? -2.631 -24.816 -41.635 1.00 87.50 1029 CYS A N 1
ATOM 7998 C CA . CYS A 1 1029 ? -2.100 -25.784 -40.672 1.00 87.50 1029 CYS A CA 1
ATOM 7999 C C . CYS A 1 1029 ? -1.944 -25.190 -39.265 1.00 87.50 1029 CYS A C 1
ATOM 8001 O O . CYS A 1 1029 ? -2.329 -25.816 -38.276 1.00 87.50 1029 CYS A O 1
ATOM 8003 N N . MET A 1 1030 ? -1.419 -23.967 -39.168 1.00 84.94 1030 MET A N 1
ATOM 8004 C CA . MET A 1 1030 ? -1.214 -23.293 -37.889 1.00 84.94 1030 MET A CA 1
ATOM 8005 C C . MET A 1 1030 ? -2.535 -22.884 -37.222 1.00 84.94 1030 MET A C 1
ATOM 8007 O O . MET A 1 1030 ? -2.646 -22.982 -35.999 1.00 84.94 1030 MET A O 1
ATOM 8011 N N . ILE A 1 1031 ? -3.558 -22.498 -37.996 1.00 84.44 1031 ILE A N 1
ATOM 8012 C CA . ILE A 1 1031 ? -4.913 -22.257 -37.469 1.00 84.44 1031 ILE A CA 1
ATOM 8013 C C . ILE A 1 1031 ? -5.485 -23.545 -36.871 1.00 84.44 1031 ILE A C 1
ATOM 8015 O O . ILE A 1 1031 ? -5.928 -23.525 -35.722 1.00 84.44 1031 ILE A O 1
ATOM 8019 N N . GLN A 1 1032 ? -5.408 -24.671 -37.593 1.00 86.12 1032 GLN A N 1
ATOM 8020 C CA . GLN A 1 1032 ? -5.933 -25.956 -37.106 1.00 86.12 1032 GLN A CA 1
ATOM 8021 C C . GLN A 1 1032 ? -5.290 -26.390 -35.791 1.00 86.12 1032 GLN A C 1
ATOM 8023 O O . GLN A 1 1032 ? -5.930 -26.921 -34.886 1.00 86.12 1032 GLN A O 1
ATOM 8028 N N . LEU A 1 1033 ? -4.002 -26.124 -35.666 1.00 86.31 1033 LEU A N 1
ATOM 8029 C CA . LEU A 1 1033 ? -3.198 -26.491 -34.518 1.00 86.31 1033 LEU A CA 1
ATOM 8030 C C . LEU A 1 1033 ? -3.501 -25.612 -33.288 1.00 86.31 1033 LEU A C 1
ATOM 8032 O O . LEU A 1 1033 ? -3.551 -26.128 -32.169 1.00 86.31 1033 LEU A O 1
ATOM 8036 N N . VAL A 1 1034 ? -3.818 -24.326 -33.492 1.00 83.19 1034 VAL A N 1
ATOM 8037 C CA . VAL A 1 1034 ? -4.377 -23.438 -32.454 1.00 83.19 1034 VAL A CA 1
ATOM 8038 C C . VAL A 1 1034 ? -5.797 -23.864 -32.054 1.00 83.19 1034 VAL A C 1
ATOM 8040 O O . VAL A 1 1034 ? -6.134 -23.836 -30.873 1.00 83.19 1034 VAL A O 1
ATOM 8043 N N . GLU A 1 1035 ? -6.642 -24.300 -32.987 1.00 84.31 1035 GLU A N 1
ATOM 8044 C CA . GLU A 1 1035 ? -7.980 -24.814 -32.651 1.00 84.31 1035 GLU A CA 1
ATOM 8045 C C . GLU A 1 1035 ? -7.917 -26.126 -31.853 1.00 84.31 1035 GLU A C 1
ATOM 8047 O O . GLU A 1 1035 ? -8.607 -26.270 -30.838 1.00 84.31 1035 GLU A O 1
ATOM 8052 N N . CYS A 1 1036 ? -7.028 -27.050 -32.230 1.00 86.38 1036 CYS A N 1
ATOM 8053 C CA . CYS A 1 1036 ? -6.796 -28.285 -31.480 1.00 86.38 1036 CYS A CA 1
ATOM 8054 C C . CYS A 1 1036 ? -6.262 -27.998 -30.067 1.00 86.38 1036 CYS A C 1
ATOM 8056 O O . CYS A 1 1036 ? -6.688 -28.645 -29.107 1.00 86.38 1036 CYS A O 1
ATOM 8058 N N . SER A 1 1037 ? -5.365 -27.015 -29.903 1.00 85.00 1037 SER A N 1
ATOM 8059 C CA . SER A 1 1037 ? -4.849 -26.647 -28.578 1.00 85.00 1037 SER A CA 1
ATOM 8060 C C . SER A 1 1037 ? -5.954 -26.121 -27.662 1.00 85.00 1037 SER A C 1
ATOM 8062 O O . SER A 1 1037 ? -6.038 -26.561 -26.514 1.00 85.00 1037 SER A O 1
ATOM 8064 N N . LYS A 1 1038 ? -6.866 -25.281 -28.177 1.00 80.88 1038 LYS A N 1
ATOM 8065 C CA . LYS A 1 1038 ? -8.054 -24.813 -27.440 1.00 80.88 1038 LYS A CA 1
ATOM 8066 C C . LYS A 1 1038 ? -8.953 -25.966 -27.020 1.00 80.88 1038 LYS A C 1
ATOM 8068 O O . LYS A 1 1038 ? -9.359 -26.028 -25.858 1.00 80.88 1038 LYS A O 1
ATOM 8073 N N . TYR A 1 1039 ? -9.238 -26.887 -27.943 1.00 85.00 1039 TYR A N 1
ATOM 8074 C CA . TYR A 1 1039 ? -10.068 -28.057 -27.664 1.00 85.00 1039 TYR A CA 1
ATOM 8075 C C . TYR A 1 1039 ? -9.508 -28.865 -26.485 1.00 85.00 1039 TYR A C 1
ATOM 8077 O O . TYR A 1 1039 ? -10.242 -29.185 -25.549 1.00 85.00 1039 TYR A O 1
ATOM 8085 N N . PHE A 1 1040 ? -8.199 -29.132 -26.474 1.00 86.56 1040 PHE A N 1
ATOM 8086 C CA . PHE A 1 1040 ? -7.571 -29.909 -25.406 1.00 86.56 1040 PHE A CA 1
ATOM 8087 C C . PHE A 1 1040 ? -7.354 -29.139 -24.101 1.00 86.56 1040 PHE A C 1
ATOM 8089 O O . PHE A 1 1040 ? -7.529 -29.732 -23.034 1.00 86.56 1040 PHE A O 1
ATOM 8096 N N . LEU A 1 1041 ? -7.040 -27.838 -24.154 1.00 82.44 1041 LEU A N 1
ATOM 8097 C CA . LEU A 1 1041 ? -6.994 -26.973 -22.966 1.00 82.44 1041 LEU A CA 1
ATOM 8098 C C . LEU A 1 1041 ? -8.342 -26.989 -22.235 1.00 82.44 1041 LEU A C 1
ATOM 8100 O O . LEU A 1 1041 ? -8.371 -27.189 -21.021 1.00 82.44 1041 LEU A O 1
ATOM 8104 N N . PHE A 1 1042 ? -9.451 -26.865 -22.975 1.00 82.31 1042 PHE A N 1
ATOM 8105 C CA . PHE A 1 1042 ? -10.803 -26.898 -22.414 1.00 82.31 1042 PHE A CA 1
ATOM 8106 C C . PHE A 1 1042 ? -11.201 -28.301 -21.932 1.00 82.31 1042 PHE A C 1
ATOM 8108 O O . PHE A 1 1042 ? -11.638 -28.460 -20.792 1.00 82.31 1042 PHE A O 1
ATOM 8115 N N . LYS A 1 1043 ? -10.998 -29.337 -22.759 1.00 84.88 1043 LYS A N 1
ATOM 8116 C CA . LYS A 1 1043 ? -11.402 -30.719 -22.447 1.00 84.88 1043 LYS A CA 1
ATOM 8117 C C . LYS A 1 1043 ? -10.679 -31.296 -21.228 1.00 84.88 1043 LYS A C 1
ATOM 8119 O O . LYS A 1 1043 ? -11.310 -31.964 -20.414 1.00 84.88 1043 LYS A O 1
ATOM 8124 N N . TYR A 1 1044 ? -9.378 -31.031 -21.086 1.00 84.12 1044 TYR A N 1
ATOM 8125 C CA . TYR A 1 1044 ? -8.550 -31.570 -20.000 1.00 84.12 1044 TYR A CA 1
ATOM 8126 C C . TYR A 1 1044 ? -8.240 -30.549 -18.888 1.00 84.12 1044 TYR A C 1
ATOM 8128 O O . TYR A 1 1044 ? -7.474 -30.865 -17.978 1.00 84.12 1044 TYR A O 1
ATOM 8136 N N . LYS A 1 1045 ? -8.825 -29.338 -18.933 1.00 80.00 1045 LYS A N 1
ATOM 8137 C CA . LYS A 1 1045 ? -8.587 -28.229 -17.979 1.00 80.00 1045 LYS A CA 1
ATOM 8138 C C . LYS A 1 1045 ? -7.096 -27.952 -17.732 1.00 80.00 1045 LYS A C 1
ATOM 8140 O O . LYS A 1 1045 ? -6.658 -27.716 -16.604 1.00 80.00 1045 LYS A O 1
ATOM 8145 N N . LEU A 1 1046 ? -6.298 -28.013 -18.794 1.00 75.44 1046 LEU A N 1
ATOM 8146 C CA . LEU A 1 1046 ? -4.859 -27.774 -18.723 1.00 75.44 1046 LEU A CA 1
ATOM 8147 C C . LEU A 1 1046 ? -4.591 -26.268 -18.707 1.00 75.44 1046 LEU A C 1
ATOM 8149 O O . LEU A 1 1046 ? -5.265 -25.510 -19.392 1.00 75.44 1046 LEU A O 1
ATOM 8153 N N . LYS A 1 1047 ? -3.577 -25.824 -17.953 1.00 72.50 1047 LYS A N 1
ATOM 8154 C CA . LYS A 1 1047 ? -3.163 -24.409 -17.968 1.00 72.50 1047 LYS A CA 1
ATOM 8155 C C . LYS A 1 1047 ? -2.373 -24.040 -19.225 1.00 72.50 1047 LYS A C 1
ATOM 8157 O O . LYS A 1 1047 ? -2.436 -22.899 -19.659 1.00 72.50 1047 LYS A O 1
ATOM 8162 N N . LYS A 1 1048 ? -1.581 -24.978 -19.757 1.00 72.12 1048 LYS A N 1
ATOM 8163 C CA . LYS A 1 1048 ? -0.710 -24.811 -20.932 1.00 72.12 1048 LYS A CA 1
ATOM 8164 C C . LYS A 1 1048 ? -0.523 -26.155 -21.630 1.00 72.12 1048 LYS A C 1
ATOM 8166 O O . LYS A 1 1048 ? -0.523 -27.188 -20.959 1.00 72.12 1048 LYS A O 1
ATOM 8171 N N . ILE A 1 1049 ? -0.325 -26.141 -22.945 1.00 76.38 1049 ILE A N 1
ATOM 8172 C CA . ILE A 1 1049 ? -0.116 -27.347 -23.754 1.00 76.38 1049 ILE A CA 1
ATOM 8173 C C . ILE A 1 1049 ? 0.991 -27.108 -24.788 1.00 76.38 1049 ILE A C 1
ATOM 8175 O O . ILE A 1 1049 ? 0.819 -26.296 -25.681 1.00 76.38 1049 ILE A O 1
ATOM 8179 N N . ASP A 1 1050 ? 2.154 -27.753 -24.683 1.00 76.94 1050 ASP A N 1
ATOM 8180 C CA . ASP A 1 1050 ? 3.185 -27.619 -25.731 1.00 76.94 1050 ASP A CA 1
ATOM 8181 C C . ASP A 1 1050 ? 2.823 -28.429 -26.995 1.00 76.94 1050 ASP A C 1
ATOM 8183 O O . ASP A 1 1050 ? 1.886 -29.226 -26.980 1.00 76.94 1050 ASP A O 1
ATOM 8187 N N . TYR A 1 1051 ? 3.539 -28.226 -28.107 1.00 81.94 1051 TYR A N 1
ATOM 8188 C CA . TYR A 1 1051 ? 3.237 -28.895 -29.382 1.00 81.94 1051 TYR A CA 1
ATOM 8189 C C . TYR A 1 1051 ? 3.382 -30.429 -29.300 1.00 81.94 1051 TYR A C 1
ATOM 8191 O O . TYR A 1 1051 ? 2.556 -31.169 -29.838 1.00 81.94 1051 TYR A O 1
ATOM 8199 N N . GLY A 1 1052 ? 4.354 -30.946 -28.549 1.00 81.50 1052 GLY A N 1
ATOM 8200 C CA . GLY A 1 1052 ? 4.429 -32.387 -28.306 1.00 81.50 1052 GLY A CA 1
ATOM 8201 C C . GLY A 1 1052 ? 3.299 -32.871 -27.397 1.00 81.50 1052 GLY A C 1
ATOM 8202 O O . GLY A 1 1052 ? 2.664 -33.871 -27.703 1.00 81.50 1052 GLY A O 1
ATOM 8203 N N . ILE A 1 1053 ? 2.944 -32.151 -26.332 1.00 82.94 1053 ILE A N 1
ATOM 8204 C CA . ILE A 1 1053 ? 1.801 -32.512 -25.477 1.00 82.94 1053 ILE A CA 1
ATOM 8205 C C . ILE A 1 1053 ? 0.489 -32.475 -26.282 1.00 82.94 1053 ILE A C 1
ATOM 8207 O O . ILE A 1 1053 ? -0.357 -33.351 -26.106 1.00 82.94 1053 ILE A O 1
ATOM 8211 N N . LEU A 1 1054 ? 0.331 -31.531 -27.213 1.00 86.31 1054 LEU A N 1
ATOM 8212 C CA . LEU A 1 1054 ? -0.799 -31.489 -28.141 1.00 86.31 1054 LEU A CA 1
ATOM 8213 C C . LEU A 1 1054 ? -0.872 -32.764 -28.992 1.00 86.31 1054 LEU A C 1
ATOM 8215 O O . LEU A 1 1054 ? -1.921 -33.402 -29.064 1.00 86.31 1054 LEU A O 1
ATOM 8219 N N . ALA A 1 1055 ? 0.257 -33.177 -29.569 1.00 86.94 1055 ALA A N 1
ATOM 8220 C CA . ALA A 1 1055 ? 0.378 -34.429 -30.310 1.00 86.94 1055 ALA A CA 1
ATOM 8221 C C . ALA A 1 1055 ? 0.096 -35.667 -29.431 1.00 86.94 1055 ALA A C 1
ATOM 8223 O O . ALA A 1 1055 ? -0.516 -36.636 -29.894 1.00 86.94 1055 ALA A O 1
ATOM 8224 N N . TYR A 1 1056 ? 0.480 -35.638 -28.150 1.00 87.94 1056 TYR A N 1
ATOM 8225 C CA . TYR A 1 1056 ? 0.151 -36.692 -27.186 1.00 87.94 1056 TYR A CA 1
ATOM 8226 C C . TYR A 1 1056 ? -1.361 -36.803 -26.970 1.00 87.94 1056 TYR A C 1
ATOM 8228 O O . TYR A 1 1056 ? -1.903 -37.898 -27.088 1.00 87.94 1056 TYR A O 1
ATOM 8236 N N . TYR A 1 1057 ? -2.065 -35.695 -26.714 1.00 87.88 1057 TYR A N 1
ATOM 8237 C CA . TYR A 1 1057 ? -3.517 -35.741 -26.509 1.00 87.88 1057 TYR A CA 1
ATOM 8238 C C . TYR A 1 1057 ? -4.283 -36.096 -27.786 1.00 87.88 1057 TYR A C 1
ATOM 8240 O O . TYR A 1 1057 ? -5.213 -36.898 -27.720 1.00 87.88 1057 TYR A O 1
ATOM 8248 N N . ALA A 1 1058 ? -3.854 -35.605 -28.950 1.00 87.50 1058 ALA A N 1
ATOM 8249 C CA . ALA A 1 1058 ? -4.443 -35.993 -30.231 1.00 87.50 1058 ALA A CA 1
ATOM 8250 C C . ALA A 1 1058 ? -4.276 -37.498 -30.503 1.00 87.50 1058 ALA A C 1
ATOM 8252 O O . ALA A 1 1058 ? -5.243 -38.196 -30.803 1.00 87.50 1058 ALA A O 1
ATOM 8253 N N . SER A 1 1059 ? -3.066 -38.039 -30.319 1.00 87.12 1059 SER A N 1
ATOM 8254 C CA . SER A 1 1059 ? -2.836 -39.484 -30.469 1.00 87.12 1059 SER A CA 1
ATOM 8255 C C . SER A 1 1059 ? -3.566 -40.315 -29.407 1.00 87.12 1059 SER A C 1
ATOM 8257 O O . SER A 1 1059 ? -4.032 -41.415 -29.712 1.00 87.12 1059 SER A O 1
ATOM 8259 N N . TYR A 1 1060 ? -3.716 -39.796 -28.184 1.00 86.19 1060 TYR A N 1
ATOM 8260 C CA . TYR A 1 1060 ? -4.488 -40.433 -27.120 1.00 86.19 1060 TYR A CA 1
ATOM 8261 C C . TYR A 1 1060 ? -5.984 -40.515 -27.453 1.00 86.19 1060 TYR A C 1
ATOM 8263 O O . TYR A 1 1060 ? -6.568 -41.585 -27.282 1.00 86.19 1060 TYR A O 1
ATOM 8271 N N . GLU A 1 1061 ? -6.593 -39.451 -27.987 1.00 83.69 1061 GLU A N 1
ATOM 8272 C CA . GLU A 1 1061 ? -7.991 -39.475 -28.453 1.00 83.69 1061 GLU A CA 1
ATOM 8273 C C . GLU A 1 1061 ? -8.206 -40.454 -29.605 1.00 83.69 1061 GLU A C 1
ATOM 8275 O O . GLU A 1 1061 ? -9.198 -41.183 -29.615 1.00 83.69 1061 GLU A O 1
ATOM 8280 N N . PHE A 1 1062 ? -7.265 -40.510 -30.549 1.00 83.81 1062 PHE A N 1
ATOM 8281 C CA . PHE A 1 1062 ? -7.385 -41.385 -31.710 1.00 83.81 1062 PHE A CA 1
ATOM 8282 C C . PHE A 1 1062 ? -7.238 -42.871 -31.346 1.00 83.81 1062 PHE A C 1
ATOM 8284 O O . PHE A 1 1062 ? -8.053 -43.699 -31.750 1.00 83.81 1062 PHE A O 1
ATOM 8291 N N . ILE A 1 1063 ? -6.221 -43.231 -30.553 1.00 81.50 1063 ILE A N 1
ATOM 8292 C CA . ILE A 1 1063 ? -5.949 -44.632 -30.178 1.00 81.50 1063 ILE A CA 1
ATOM 8293 C C . ILE A 1 1063 ? -6.864 -45.096 -29.026 1.00 81.50 1063 ILE A C 1
ATOM 8295 O O . ILE A 1 1063 ? -7.072 -46.298 -28.847 1.00 81.50 1063 ILE A O 1
ATOM 8299 N N . LYS A 1 1064 ? -7.393 -44.165 -28.219 1.00 76.00 1064 LYS A N 1
ATOM 8300 C CA . LYS A 1 1064 ? -8.175 -44.402 -26.985 1.00 76.00 1064 LYS A CA 1
ATOM 8301 C C . LYS A 1 1064 ? -7.506 -45.316 -25.946 1.00 76.00 1064 LYS A C 1
ATOM 8303 O O . LYS A 1 1064 ? -8.155 -45.770 -25.005 1.00 76.00 1064 LYS A O 1
ATOM 8308 N N . LYS A 1 1065 ? -6.206 -45.600 -26.082 1.00 72.62 1065 LYS A N 1
ATOM 8309 C CA . LYS A 1 1065 ? -5.405 -46.393 -25.137 1.00 72.62 1065 LYS A CA 1
ATOM 8310 C C . LYS A 1 1065 ? -4.017 -45.787 -24.979 1.00 72.62 1065 LYS A C 1
ATOM 8312 O O . LYS A 1 1065 ? -3.335 -45.559 -25.974 1.00 72.62 1065 LYS A O 1
ATOM 8317 N N . ASN A 1 1066 ? -3.562 -45.628 -23.734 1.00 71.94 1066 ASN A N 1
ATOM 8318 C CA . ASN A 1 1066 ? -2.207 -45.171 -23.410 1.00 71.94 1066 ASN A CA 1
ATOM 8319 C C . ASN A 1 1066 ? -1.178 -46.281 -23.696 1.00 71.94 1066 ASN A C 1
ATOM 8321 O O . ASN A 1 1066 ? -0.746 -47.006 -22.803 1.00 71.94 1066 ASN A O 1
ATOM 8325 N N . THR A 1 1067 ? -0.839 -46.465 -24.966 1.00 76.31 1067 THR A N 1
ATOM 8326 C CA . THR A 1 1067 ? 0.111 -47.482 -25.437 1.00 76.31 1067 THR A CA 1
ATOM 8327 C C . THR A 1 1067 ? 1.447 -46.834 -25.789 1.00 76.31 1067 THR A C 1
ATOM 8329 O O . THR A 1 1067 ? 1.556 -45.619 -25.889 1.00 76.31 1067 THR A O 1
ATOM 8332 N N . ILE A 1 1068 ? 2.495 -47.625 -26.037 1.00 73.75 1068 ILE A N 1
ATOM 8333 C CA . ILE A 1 1068 ? 3.764 -47.083 -26.564 1.00 73.75 1068 ILE A CA 1
ATOM 8334 C C . ILE A 1 1068 ? 3.512 -46.255 -27.839 1.00 73.75 1068 ILE A C 1
ATOM 8336 O O . ILE A 1 1068 ? 4.136 -45.216 -28.030 1.00 73.75 1068 ILE A O 1
ATOM 8340 N N . LYS A 1 1069 ? 2.514 -46.640 -28.649 1.00 74.25 1069 LYS A N 1
ATOM 8341 C CA . LYS A 1 1069 ? 2.115 -45.917 -29.862 1.00 74.25 1069 LYS A CA 1
ATOM 8342 C C . LYS A 1 1069 ? 1.642 -44.478 -29.596 1.00 74.25 1069 LYS A C 1
ATOM 8344 O O . LYS A 1 1069 ? 1.994 -43.607 -30.383 1.00 74.25 1069 LYS A O 1
ATOM 8349 N N . THR A 1 1070 ? 0.942 -44.190 -28.487 1.00 77.25 1070 THR A N 1
ATOM 8350 C CA . THR A 1 1070 ? 0.548 -42.802 -28.136 1.00 77.25 1070 THR A CA 1
ATOM 8351 C C . THR A 1 1070 ? 1.734 -41.943 -27.702 1.00 77.25 1070 THR A C 1
ATOM 8353 O O . THR A 1 1070 ? 1.666 -40.721 -27.751 1.00 77.25 1070 THR A O 1
ATOM 8356 N N . LYS A 1 1071 ? 2.850 -42.558 -27.294 1.00 80.69 1071 LYS A N 1
ATOM 8357 C CA . LYS A 1 1071 ? 4.067 -41.835 -26.899 1.00 80.69 1071 LYS A CA 1
ATOM 8358 C C . LYS A 1 1071 ? 5.028 -41.578 -28.061 1.00 80.69 1071 LYS A C 1
ATOM 8360 O O . LYS A 1 1071 ? 5.846 -40.678 -27.951 1.00 80.69 1071 LYS A O 1
ATOM 8365 N N . ILE A 1 1072 ? 4.938 -42.318 -29.168 1.00 85.19 1072 ILE A N 1
ATOM 8366 C CA . ILE A 1 1072 ? 5.864 -42.155 -30.304 1.00 85.19 1072 ILE A CA 1
ATOM 8367 C C . ILE A 1 1072 ? 5.650 -40.812 -31.014 1.00 85.19 1072 ILE A C 1
ATOM 8369 O O . ILE A 1 1072 ? 6.612 -40.091 -31.260 1.00 85.19 1072 ILE A O 1
ATOM 8373 N N . PHE A 1 1073 ? 4.401 -40.450 -31.314 1.00 86.81 1073 PHE A N 1
ATOM 8374 C CA . PHE A 1 1073 ? 4.093 -39.218 -32.045 1.00 86.81 1073 PHE A CA 1
ATOM 8375 C C . PHE A 1 1073 ? 4.597 -37.926 -31.365 1.00 86.81 1073 PHE A C 1
ATOM 8377 O O . PHE A 1 1073 ? 5.296 -37.158 -32.027 1.00 86.81 1073 PHE A O 1
ATOM 8384 N N . PRO A 1 1074 ? 4.353 -37.683 -30.059 1.00 85.38 1074 PRO A N 1
ATOM 8385 C CA . PRO A 1 1074 ? 4.890 -36.500 -29.384 1.00 85.38 1074 PRO A CA 1
ATOM 8386 C C . PRO A 1 1074 ? 6.423 -36.485 -29.320 1.00 85.38 1074 PRO A C 1
ATOM 8388 O O . PRO A 1 1074 ? 7.021 -35.416 -29.415 1.00 85.38 1074 PRO A O 1
ATOM 8391 N N . ILE A 1 1075 ? 7.070 -37.655 -29.228 1.00 85.69 1075 ILE A N 1
ATOM 8392 C CA . ILE A 1 1075 ? 8.535 -37.761 -29.271 1.00 85.69 1075 ILE A CA 1
ATOM 8393 C C . ILE A 1 1075 ? 9.067 -37.314 -30.638 1.00 85.69 1075 ILE A C 1
ATOM 8395 O O . ILE A 1 1075 ? 10.034 -36.560 -30.680 1.00 85.69 1075 ILE A O 1
ATOM 8399 N N . ILE A 1 1076 ? 8.426 -37.713 -31.744 1.00 86.31 1076 ILE A N 1
ATOM 8400 C CA . ILE A 1 1076 ? 8.803 -37.256 -33.093 1.00 86.31 1076 ILE A CA 1
ATOM 8401 C C . ILE A 1 1076 ? 8.676 -35.731 -33.195 1.00 86.31 1076 ILE A C 1
ATOM 8403 O O . ILE A 1 1076 ? 9.608 -35.075 -33.654 1.00 86.31 1076 ILE A O 1
ATOM 8407 N N . VAL A 1 1077 ? 7.566 -35.158 -32.712 1.00 85.38 1077 VAL A N 1
ATOM 8408 C CA . VAL A 1 1077 ? 7.347 -33.700 -32.716 1.00 85.38 1077 VAL A CA 1
ATOM 8409 C C . VAL A 1 1077 ? 8.426 -32.975 -31.910 1.00 85.38 1077 VAL A C 1
ATOM 8411 O O . VAL A 1 1077 ? 9.002 -32.009 -32.407 1.00 85.38 1077 VAL A O 1
ATOM 8414 N N . TRP A 1 1078 ? 8.758 -33.448 -30.705 1.00 84.19 1078 TRP A N 1
ATOM 8415 C CA . TRP A 1 1078 ? 9.831 -32.852 -29.905 1.00 84.19 1078 TRP A CA 1
ATOM 8416 C C . TRP A 1 1078 ? 11.206 -32.984 -30.555 1.00 84.19 1078 TRP A C 1
ATOM 8418 O O . TRP A 1 1078 ? 11.952 -32.011 -30.538 1.00 84.19 1078 TRP A O 1
ATOM 8428 N N . ILE A 1 1079 ? 11.541 -34.135 -31.150 1.00 85.19 1079 ILE A N 1
ATOM 8429 C CA . ILE A 1 1079 ? 12.818 -34.322 -31.856 1.00 85.19 1079 ILE A CA 1
ATOM 8430 C C . ILE A 1 1079 ? 12.906 -33.357 -33.038 1.00 85.19 1079 ILE A C 1
ATOM 8432 O O . ILE A 1 1079 ? 13.893 -32.639 -33.151 1.00 85.19 1079 ILE A O 1
ATOM 8436 N N . CYS A 1 1080 ? 11.869 -33.270 -33.876 1.00 84.62 1080 CYS A N 1
ATOM 8437 C CA . CYS A 1 1080 ? 11.854 -32.342 -35.004 1.00 84.62 1080 CYS A CA 1
ATOM 8438 C C . CYS A 1 1080 ? 11.930 -30.878 -34.550 1.00 84.62 1080 CYS A C 1
ATOM 8440 O O . CYS A 1 1080 ? 12.655 -30.102 -35.166 1.00 84.62 1080 CYS A O 1
ATOM 8442 N N . LEU A 1 1081 ? 11.228 -30.489 -33.476 1.00 81.00 1081 LEU A N 1
ATOM 8443 C CA . LEU A 1 1081 ? 11.297 -29.124 -32.930 1.00 81.00 1081 LEU A CA 1
ATOM 8444 C C . LEU A 1 1081 ? 12.695 -28.800 -32.419 1.00 81.00 1081 LEU A C 1
ATOM 8446 O O . LEU A 1 1081 ? 13.231 -27.737 -32.722 1.00 81.00 1081 LEU A O 1
ATOM 8450 N N . LEU A 1 1082 ? 13.300 -29.731 -31.681 1.00 81.88 1082 LEU A N 1
ATOM 8451 C CA . LEU A 1 1082 ? 14.647 -29.572 -31.162 1.00 81.88 1082 LEU A CA 1
ATOM 8452 C C . LEU A 1 1082 ? 15.669 -29.469 -32.300 1.00 81.88 1082 LEU A C 1
ATOM 8454 O O . LEU A 1 1082 ? 16.506 -28.571 -32.292 1.00 81.88 1082 LEU A O 1
ATOM 8458 N N . SER A 1 1083 ? 15.579 -30.352 -33.297 1.00 83.12 1083 SER A N 1
ATOM 8459 C CA . SER A 1 1083 ? 16.452 -30.350 -34.473 1.00 83.12 1083 SER A CA 1
ATOM 8460 C C . SER A 1 1083 ? 16.285 -29.091 -35.322 1.00 83.12 1083 SER A C 1
ATOM 8462 O O . SER A 1 1083 ? 17.288 -28.548 -35.780 1.00 83.12 1083 SER A O 1
ATOM 8464 N N . LEU A 1 1084 ? 15.056 -28.585 -35.489 1.00 82.00 1084 LEU A N 1
ATOM 8465 C CA . LEU A 1 1084 ? 14.795 -27.311 -36.162 1.00 82.00 1084 LEU A CA 1
ATOM 8466 C C . LEU A 1 1084 ? 15.464 -26.153 -35.414 1.00 82.00 1084 LEU A C 1
ATOM 8468 O O . LEU A 1 1084 ? 16.185 -25.379 -36.033 1.00 82.00 1084 LEU A O 1
ATOM 8472 N N . GLN A 1 1085 ? 15.289 -26.069 -34.092 1.00 80.44 1085 GLN A N 1
ATOM 8473 C CA . GLN A 1 1085 ? 15.834 -24.973 -33.284 1.00 80.44 1085 GLN A CA 1
ATOM 8474 C C . GLN A 1 1085 ? 17.363 -24.999 -33.185 1.00 80.44 1085 GLN A C 1
ATOM 8476 O O . GLN A 1 1085 ? 18.017 -23.984 -33.411 1.00 80.44 1085 GLN A O 1
ATOM 8481 N N . ILE A 1 1086 ? 17.958 -26.168 -32.932 1.00 81.94 1086 ILE A N 1
ATOM 8482 C CA . ILE A 1 1086 ? 19.420 -26.342 -32.979 1.00 81.94 1086 ILE A CA 1
ATOM 8483 C C . ILE A 1 1086 ? 19.942 -26.005 -34.380 1.00 81.94 1086 ILE A C 1
ATOM 8485 O O . ILE A 1 1086 ? 20.995 -25.382 -34.525 1.00 81.94 1086 ILE A O 1
ATOM 8489 N N . GLY A 1 1087 ? 19.187 -26.385 -35.410 1.00 81.44 1087 GLY A N 1
ATOM 8490 C CA . GLY A 1 1087 ? 19.464 -26.055 -36.794 1.00 81.44 1087 GLY A CA 1
ATOM 8491 C C . GLY A 1 1087 ? 19.521 -24.549 -37.054 1.00 81.44 1087 GLY A C 1
ATOM 8492 O O . GLY A 1 1087 ? 20.539 -24.067 -37.543 1.00 81.44 1087 GLY A O 1
ATOM 8493 N N . ILE A 1 1088 ? 18.483 -23.803 -36.664 1.00 79.25 1088 ILE A N 1
ATOM 8494 C CA . ILE A 1 1088 ? 18.408 -22.333 -36.779 1.00 79.25 1088 ILE A CA 1
ATOM 8495 C C . ILE A 1 1088 ? 19.565 -21.671 -36.022 1.00 79.25 1088 ILE A C 1
ATOM 8497 O O . ILE A 1 1088 ? 20.286 -20.840 -36.576 1.00 79.25 1088 ILE A O 1
ATOM 8501 N N . CYS A 1 1089 ? 19.815 -22.092 -34.780 1.00 82.38 1089 CYS A N 1
ATOM 8502 C CA . CYS A 1 1089 ? 20.942 -21.598 -33.992 1.00 82.38 1089 CYS A CA 1
ATOM 8503 C C . CYS A 1 1089 ? 22.295 -21.859 -34.680 1.00 82.38 1089 CYS A C 1
ATOM 8505 O O . CYS A 1 1089 ? 23.172 -20.999 -34.642 1.00 82.38 1089 CYS A O 1
ATOM 8507 N N . SER A 1 1090 ? 22.462 -23.003 -35.352 1.00 83.50 1090 SER A N 1
ATOM 8508 C CA . SER A 1 1090 ? 23.675 -23.314 -36.125 1.00 83.50 1090 SER A CA 1
ATOM 8509 C C . SER A 1 1090 ? 23.786 -22.446 -37.387 1.00 83.50 1090 SER A C 1
ATOM 8511 O O . SER A 1 1090 ? 24.863 -21.948 -37.701 1.00 83.50 1090 SER A O 1
ATOM 8513 N N . VAL A 1 1091 ? 22.673 -22.174 -38.081 1.00 80.81 1091 VAL A N 1
ATOM 8514 C CA . VAL A 1 1091 ? 22.636 -21.233 -39.218 1.00 80.81 1091 VAL A CA 1
ATOM 8515 C C . VAL A 1 1091 ? 23.076 -19.840 -38.780 1.00 80.81 1091 VAL A C 1
ATOM 8517 O O . VAL A 1 1091 ? 23.889 -19.228 -39.465 1.00 80.81 1091 VAL A O 1
ATOM 8520 N N . PHE A 1 1092 ? 22.600 -19.344 -37.633 1.00 83.62 1092 PHE A N 1
ATOM 8521 C CA . PHE A 1 1092 ? 22.989 -18.027 -37.110 1.00 83.62 1092 PHE A CA 1
ATOM 8522 C C . PHE A 1 1092 ? 24.491 -17.953 -36.843 1.00 83.62 1092 PHE A C 1
ATOM 8524 O O . PHE A 1 1092 ? 25.143 -16.963 -37.172 1.00 83.62 1092 PHE A O 1
ATOM 8531 N N . TYR A 1 1093 ? 25.045 -19.035 -36.310 1.00 83.00 1093 TYR A N 1
ATOM 8532 C CA . TYR A 1 1093 ? 26.463 -19.179 -36.030 1.00 83.00 1093 TYR A CA 1
ATOM 8533 C C . TYR A 1 1093 ? 27.312 -19.150 -37.318 1.00 83.00 1093 TYR A C 1
ATOM 8535 O O . TYR A 1 1093 ? 28.276 -18.385 -37.416 1.00 83.00 1093 TYR A O 1
ATOM 8543 N N . VAL A 1 1094 ? 26.913 -19.921 -38.340 1.00 82.12 1094 VAL A N 1
ATOM 8544 C CA . VAL A 1 1094 ? 27.547 -19.921 -39.672 1.00 82.12 1094 VAL A CA 1
ATOM 8545 C C . VAL A 1 1094 ? 27.404 -18.556 -40.344 1.00 82.12 1094 VAL A C 1
ATOM 8547 O O . VAL A 1 1094 ? 28.362 -18.069 -40.942 1.00 82.12 1094 VAL A O 1
ATOM 8550 N N . PHE A 1 1095 ? 26.241 -17.913 -40.233 1.00 82.06 1095 PHE A N 1
ATOM 8551 C CA . PHE A 1 1095 ? 25.960 -16.618 -40.850 1.00 82.06 1095 PHE A CA 1
ATOM 8552 C C . PHE A 1 1095 ? 26.843 -15.512 -40.276 1.00 82.06 1095 PHE A C 1
ATOM 8554 O O . PHE A 1 1095 ? 27.516 -14.816 -41.035 1.00 82.06 1095 PHE A O 1
ATOM 8561 N N . VAL A 1 1096 ? 26.884 -15.393 -38.943 1.00 85.00 1096 VAL A N 1
ATOM 8562 C CA . VAL A 1 1096 ? 27.748 -14.434 -38.245 1.00 85.00 1096 VAL A CA 1
ATOM 8563 C C . VAL A 1 1096 ? 29.206 -14.697 -38.617 1.00 85.00 1096 VAL A C 1
ATOM 8565 O O . VAL A 1 1096 ? 29.868 -13.789 -39.100 1.00 85.00 1096 VAL A O 1
ATOM 8568 N N . GLY A 1 1097 ? 29.685 -15.944 -38.533 1.00 84.44 1097 GLY A N 1
ATOM 8569 C CA . GLY A 1 1097 ? 31.069 -16.265 -38.897 1.00 84.44 1097 GLY A CA 1
ATOM 8570 C C . GLY A 1 1097 ? 31.423 -15.977 -40.364 1.00 84.44 1097 GLY A C 1
ATOM 8571 O O . GLY A 1 1097 ? 32.529 -15.519 -40.642 1.00 84.44 1097 GLY A O 1
ATOM 8572 N N . THR A 1 1098 ? 30.493 -16.196 -41.300 1.00 82.25 1098 THR A N 1
ATOM 8573 C CA . THR A 1 1098 ? 30.708 -15.923 -42.734 1.00 82.25 1098 THR A CA 1
ATOM 8574 C C . THR A 1 1098 ? 30.781 -14.422 -43.009 1.00 82.25 1098 THR A C 1
ATOM 8576 O O . THR A 1 1098 ? 31.697 -13.984 -43.703 1.00 82.25 1098 THR A O 1
ATOM 8579 N N . LEU A 1 1099 ? 29.874 -13.628 -42.425 1.00 81.56 1099 LEU A N 1
ATOM 8580 C CA . LEU A 1 1099 ? 29.924 -12.168 -42.538 1.00 81.56 1099 LEU A CA 1
ATOM 8581 C C . LEU A 1 1099 ? 31.193 -11.598 -41.904 1.00 81.56 1099 LEU A C 1
ATOM 8583 O O . LEU A 1 1099 ? 31.835 -10.738 -42.500 1.00 81.56 1099 LEU A O 1
ATOM 8587 N N . THR A 1 1100 ? 31.594 -12.096 -40.732 1.00 83.75 1100 THR A N 1
ATOM 8588 C CA . THR A 1 1100 ? 32.827 -11.654 -40.067 1.00 83.75 1100 THR A CA 1
ATOM 8589 C C . THR A 1 1100 ? 34.057 -11.982 -40.898 1.00 83.75 1100 THR A C 1
ATOM 8591 O O . THR A 1 1100 ? 34.941 -11.139 -41.025 1.00 83.75 1100 THR A O 1
ATOM 8594 N N . LYS A 1 1101 ? 34.113 -13.173 -41.507 1.00 84.00 1101 LYS A N 1
ATOM 8595 C CA . LYS A 1 1101 ? 35.191 -13.531 -42.433 1.00 84.00 1101 LYS A CA 1
ATOM 8596 C C . LYS A 1 1101 ? 35.255 -12.557 -43.607 1.00 84.00 1101 LYS A C 1
ATOM 8598 O O . LYS A 1 1101 ? 36.329 -12.040 -43.891 1.00 84.00 1101 LYS A O 1
ATOM 8603 N N . GLU A 1 1102 ? 34.123 -12.267 -44.246 1.00 79.06 1102 GLU A N 1
ATOM 8604 C CA . GLU A 1 1102 ? 34.070 -11.341 -45.382 1.00 79.06 1102 GLU A CA 1
ATOM 8605 C C . GLU A 1 1102 ? 34.512 -9.920 -44.987 1.00 79.06 1102 GLU A C 1
ATOM 8607 O O . GLU A 1 1102 ? 35.316 -9.304 -45.687 1.00 79.06 1102 GLU A O 1
ATOM 8612 N N . LEU A 1 1103 ? 34.047 -9.429 -43.832 1.00 79.44 1103 LEU A N 1
ATOM 8613 C CA . LEU A 1 1103 ? 34.410 -8.121 -43.275 1.00 79.44 1103 LEU A CA 1
ATOM 8614 C C . LEU A 1 1103 ? 35.901 -8.023 -42.918 1.00 79.44 1103 LEU A C 1
ATOM 8616 O O . LEU A 1 1103 ? 36.502 -6.968 -43.125 1.00 79.44 1103 LEU A O 1
ATOM 8620 N N . ILE A 1 1104 ? 36.498 -9.088 -42.372 1.00 80.25 1104 ILE A N 1
ATOM 8621 C CA . ILE A 1 1104 ? 37.907 -9.095 -41.954 1.00 80.25 1104 ILE A CA 1
ATOM 8622 C C . ILE A 1 1104 ? 38.839 -9.310 -43.147 1.00 80.25 1104 ILE A C 1
ATOM 8624 O O . ILE A 1 1104 ? 39.781 -8.539 -43.298 1.00 80.25 1104 ILE A O 1
ATOM 8628 N N . GLU A 1 1105 ? 38.585 -10.297 -44.011 1.00 77.88 1105 GLU A N 1
ATOM 8629 C CA . GLU A 1 1105 ? 39.476 -10.603 -45.141 1.00 77.88 1105 GLU A CA 1
ATOM 8630 C C . GLU A 1 1105 ? 39.545 -9.459 -46.162 1.00 77.88 1105 GLU A C 1
ATOM 8632 O O . GLU A 1 1105 ? 40.612 -9.224 -46.726 1.00 77.88 1105 GLU A O 1
ATOM 8637 N N . LYS A 1 1106 ? 38.449 -8.713 -46.378 1.00 70.06 1106 LYS A N 1
ATOM 8638 C CA . LYS A 1 1106 ? 38.453 -7.561 -47.297 1.00 70.06 1106 LYS A CA 1
ATOM 8639 C C . LYS A 1 1106 ? 39.116 -6.312 -46.707 1.00 70.06 1106 LYS A C 1
ATOM 8641 O O . LYS A 1 1106 ? 39.776 -5.588 -47.445 1.00 70.06 1106 LYS A O 1
ATOM 8646 N N . ASN A 1 1107 ? 38.965 -6.053 -45.404 1.00 70.31 1107 ASN A N 1
ATOM 8647 C CA . ASN A 1 1107 ? 39.538 -4.855 -44.768 1.00 70.31 1107 ASN A CA 1
ATOM 8648 C C . ASN A 1 1107 ? 40.989 -5.052 -44.300 1.00 70.31 1107 ASN A C 1
ATOM 8650 O O . ASN A 1 1107 ? 41.781 -4.113 -44.324 1.00 70.31 1107 ASN A O 1
ATOM 8654 N N . TYR A 1 1108 ? 41.350 -6.267 -43.886 1.00 68.69 1108 TYR A N 1
ATOM 8655 C CA . TYR A 1 1108 ? 42.661 -6.619 -43.349 1.00 68.69 1108 TYR A CA 1
ATOM 8656 C C . TYR A 1 1108 ? 43.246 -7.753 -44.192 1.00 68.69 1108 TYR A C 1
ATOM 8658 O O . TYR A 1 1108 ? 43.216 -8.921 -43.813 1.00 68.69 1108 TYR A O 1
ATOM 8666 N N . ASN A 1 1109 ? 43.799 -7.387 -45.349 1.00 61.72 1109 ASN A N 1
ATOM 8667 C CA . ASN A 1 1109 ? 44.335 -8.261 -46.408 1.00 61.72 1109 ASN A CA 1
ATOM 8668 C C . ASN A 1 1109 ? 45.503 -9.196 -45.985 1.00 61.72 1109 ASN A C 1
ATOM 8670 O O . ASN A 1 1109 ? 46.218 -9.726 -46.832 1.00 61.72 1109 ASN A O 1
ATOM 8674 N N . ILE A 1 1110 ? 45.769 -9.351 -44.686 1.00 59.34 1110 ILE A N 1
ATOM 8675 C CA . ILE A 1 1110 ? 47.041 -9.847 -44.153 1.00 59.34 1110 ILE A CA 1
ATOM 8676 C C . ILE A 1 1110 ? 46.978 -11.350 -43.830 1.00 59.34 1110 ILE A C 1
ATOM 8678 O O . ILE A 1 1110 ? 48.002 -12.020 -43.938 1.00 59.34 1110 ILE A O 1
ATOM 8682 N N . ILE A 1 1111 ? 45.816 -11.922 -43.471 1.00 61.72 1111 ILE A N 1
ATOM 8683 C CA . ILE A 1 1111 ? 45.720 -13.347 -43.089 1.00 61.72 1111 ILE A CA 1
ATOM 8684 C C . ILE A 1 1111 ? 44.357 -13.946 -43.477 1.00 61.72 1111 ILE A C 1
ATOM 8686 O O . ILE A 1 1111 ? 43.324 -13.549 -42.945 1.00 61.72 1111 ILE A O 1
ATOM 8690 N N . LYS A 1 1112 ? 44.358 -14.944 -44.374 1.00 66.69 1112 LYS A N 1
ATOM 8691 C CA . LYS A 1 1112 ? 43.181 -15.780 -44.674 1.00 66.69 1112 LYS A CA 1
ATOM 8692 C C . LYS A 1 1112 ? 43.079 -16.902 -43.644 1.00 66.69 1112 LYS A C 1
ATOM 8694 O O . LYS A 1 1112 ? 43.851 -17.858 -43.698 1.00 66.69 1112 LYS A O 1
ATOM 8699 N N . TYR A 1 1113 ? 42.142 -16.788 -42.709 1.00 73.00 1113 TYR A N 1
ATOM 8700 C CA . TYR A 1 1113 ? 41.853 -17.853 -41.748 1.00 73.00 1113 TYR A CA 1
ATOM 8701 C C . TYR A 1 1113 ? 40.799 -18.823 -42.301 1.00 73.00 1113 TYR A C 1
ATOM 8703 O O . TYR A 1 1113 ? 39.906 -18.448 -43.066 1.00 73.00 1113 TYR A O 1
ATOM 8711 N N . ASP A 1 1114 ? 40.873 -20.091 -41.886 1.00 82.06 1114 ASP A N 1
ATOM 8712 C CA . ASP A 1 1114 ? 39.787 -21.045 -42.130 1.00 82.06 1114 ASP A CA 1
ATOM 8713 C C . ASP A 1 1114 ? 38.500 -20.510 -41.477 1.00 82.06 1114 ASP A C 1
ATOM 8715 O O . ASP A 1 1114 ? 38.518 -20.007 -40.352 1.00 82.06 1114 ASP A O 1
ATOM 8719 N N . ILE A 1 1115 ? 37.364 -20.627 -42.169 1.00 81.44 1115 ILE A N 1
ATOM 8720 C CA . ILE A 1 1115 ? 36.066 -20.142 -41.684 1.00 81.44 1115 ILE A CA 1
ATOM 8721 C C . ILE A 1 1115 ? 35.704 -20.750 -40.315 1.00 81.44 1115 ILE A C 1
ATOM 8723 O O . ILE A 1 1115 ? 35.074 -20.104 -39.480 1.00 81.44 1115 ILE A O 1
ATOM 8727 N N . ARG A 1 1116 ? 36.204 -21.962 -40.043 1.00 85.50 1116 ARG A N 1
ATOM 8728 C CA . ARG A 1 1116 ? 36.047 -22.676 -38.769 1.00 85.50 1116 ARG A CA 1
ATOM 8729 C C . ARG A 1 1116 ? 36.657 -21.936 -37.573 1.00 85.50 1116 ARG A C 1
ATOM 8731 O O . ARG A 1 1116 ? 36.132 -22.054 -36.470 1.00 85.50 1116 ARG A O 1
ATOM 8738 N N . LEU A 1 1117 ? 37.721 -21.151 -37.768 1.00 85.50 1117 LEU A N 1
ATOM 8739 C CA . LEU A 1 1117 ? 38.304 -20.324 -36.702 1.00 85.50 1117 LEU A CA 1
ATOM 8740 C C . LEU A 1 1117 ? 37.373 -19.182 -36.297 1.00 85.50 1117 LEU A C 1
ATOM 8742 O O . LEU A 1 1117 ? 37.237 -18.914 -35.106 1.00 85.50 1117 LEU A O 1
ATOM 8746 N N . TYR A 1 1118 ? 36.680 -18.559 -37.256 1.00 85.25 1118 TYR A N 1
ATOM 8747 C CA . TYR A 1 1118 ? 35.671 -17.541 -36.953 1.00 85.25 1118 TYR A CA 1
ATOM 8748 C C . TYR A 1 1118 ? 34.531 -18.143 -36.135 1.00 85.25 1118 TYR A C 1
ATOM 8750 O O . TYR A 1 1118 ? 34.098 -17.545 -35.155 1.00 85.25 1118 TYR A O 1
ATOM 8758 N N . TYR A 1 1119 ? 34.104 -19.365 -36.469 1.00 85.81 1119 TYR A N 1
ATOM 8759 C CA . TYR A 1 1119 ? 33.109 -20.084 -35.676 1.00 85.81 1119 TYR A CA 1
ATOM 8760 C C . TYR A 1 1119 ? 33.596 -20.280 -34.229 1.00 85.81 1119 TYR A C 1
ATOM 8762 O O . TYR A 1 1119 ? 32.918 -19.880 -33.283 1.00 85.81 1119 TYR A O 1
ATOM 8770 N N . ILE A 1 1120 ? 34.800 -20.811 -34.021 1.00 86.62 1120 ILE A N 1
ATOM 8771 C CA . ILE A 1 1120 ? 35.341 -20.992 -32.664 1.00 86.62 1120 ILE A CA 1
ATOM 8772 C C . ILE A 1 1120 ? 35.464 -19.647 -31.924 1.00 86.62 1120 ILE A C 1
ATOM 8774 O O . ILE A 1 1120 ? 35.147 -19.575 -30.738 1.00 86.62 1120 ILE A O 1
ATOM 8778 N N . GLY A 1 1121 ? 35.831 -18.566 -32.620 1.00 85.88 1121 GLY A N 1
ATOM 8779 C CA . GLY A 1 1121 ? 35.919 -17.218 -32.050 1.00 85.88 1121 GLY A CA 1
ATOM 8780 C C . GLY A 1 1121 ? 34.601 -16.700 -31.458 1.00 85.88 1121 GLY A C 1
ATOM 8781 O O . GLY A 1 1121 ? 34.617 -16.016 -30.435 1.00 85.88 1121 GLY A O 1
ATOM 8782 N N . TYR A 1 1122 ? 33.456 -17.081 -32.033 1.00 86.94 1122 TYR A N 1
ATOM 8783 C CA . TYR A 1 1122 ? 32.133 -16.713 -31.512 1.00 86.94 1122 TYR A CA 1
ATOM 8784 C C . TYR A 1 1122 ? 31.628 -17.603 -30.365 1.00 86.94 1122 TYR A C 1
ATOM 8786 O O . TYR A 1 1122 ? 30.596 -17.284 -29.771 1.00 86.94 1122 TYR A O 1
ATOM 8794 N N . LEU A 1 1123 ? 32.367 -18.648 -29.969 1.00 87.56 1123 LEU A N 1
ATOM 8795 C CA . LEU A 1 1123 ? 31.927 -19.581 -28.924 1.00 87.56 1123 LEU A CA 1
ATOM 8796 C C . LEU A 1 1123 ? 31.793 -18.876 -27.575 1.00 87.56 1123 LEU A C 1
ATOM 8798 O O . LEU A 1 1123 ? 30.754 -18.962 -26.923 1.00 87.56 1123 LEU A O 1
ATOM 8802 N N . THR A 1 1124 ? 32.821 -18.128 -27.176 1.00 86.31 1124 THR A N 1
ATOM 8803 C CA . THR A 1 1124 ? 32.825 -17.388 -25.909 1.00 86.31 1124 THR A CA 1
ATOM 8804 C C . THR A 1 1124 ? 31.743 -16.301 -25.879 1.00 86.31 1124 THR A C 1
ATOM 8806 O O . THR A 1 1124 ? 30.963 -16.292 -24.923 1.00 86.31 1124 THR A O 1
ATOM 8809 N N . PRO A 1 1125 ? 31.600 -15.436 -26.910 1.00 86.00 1125 PRO A N 1
ATOM 8810 C CA . PRO A 1 1125 ? 30.502 -14.474 -26.967 1.00 86.00 1125 PRO A CA 1
ATOM 8811 C C . PRO A 1 1125 ? 29.110 -15.119 -26.864 1.00 86.00 1125 PRO A C 1
ATOM 8813 O O . PRO A 1 1125 ? 28.289 -14.654 -26.072 1.00 86.00 1125 PRO A O 1
ATOM 8816 N N . PHE A 1 1126 ? 28.846 -16.219 -27.580 1.00 86.44 1126 PHE A N 1
ATOM 8817 C CA . PHE A 1 1126 ? 27.556 -16.913 -27.489 1.00 86.44 1126 PHE A CA 1
ATOM 8818 C C . PHE A 1 1126 ? 27.334 -17.619 -26.141 1.00 86.44 1126 PHE A C 1
ATOM 8820 O O . PHE A 1 1126 ? 26.191 -17.697 -25.699 1.00 86.44 1126 PHE A O 1
ATOM 8827 N N . ILE A 1 1127 ? 28.379 -18.091 -25.447 1.00 86.00 1127 ILE A N 1
ATOM 8828 C CA . ILE A 1 1127 ? 28.262 -18.646 -24.082 1.00 86.00 1127 ILE A CA 1
ATOM 8829 C C . ILE A 1 1127 ? 27.897 -17.549 -23.071 1.00 86.00 1127 ILE A C 1
ATOM 8831 O O . ILE A 1 1127 ? 27.027 -17.755 -22.217 1.00 86.00 1127 ILE A O 1
ATOM 8835 N N . ILE A 1 1128 ? 28.530 -16.376 -23.173 1.00 84.06 1128 ILE A N 1
ATOM 8836 C CA . ILE A 1 1128 ? 28.231 -15.225 -22.308 1.00 84.06 1128 ILE A CA 1
ATOM 8837 C C . ILE A 1 1128 ? 26.777 -14.799 -22.509 1.00 84.06 1128 ILE A C 1
ATOM 8839 O O . ILE A 1 1128 ? 26.021 -14.684 -21.547 1.00 84.06 1128 ILE A O 1
ATOM 8843 N N . LEU A 1 1129 ? 26.359 -14.653 -23.765 1.00 76.50 1129 LEU A N 1
ATOM 8844 C CA . LEU A 1 1129 ? 24.979 -14.333 -24.114 1.00 76.50 1129 LEU A CA 1
ATOM 8845 C C . LEU A 1 1129 ? 24.002 -15.419 -23.654 1.00 76.50 1129 LEU A C 1
ATOM 8847 O O . LEU A 1 1129 ? 23.014 -15.125 -22.983 1.00 76.50 1129 LEU A O 1
ATOM 8851 N N . GLY A 1 1130 ? 24.311 -16.687 -23.913 1.00 73.00 1130 GLY A N 1
ATOM 8852 C CA . GLY A 1 1130 ? 23.502 -17.822 -23.480 1.00 73.00 1130 GLY A CA 1
ATOM 8853 C C . GLY A 1 1130 ? 23.301 -17.901 -21.963 1.00 73.00 1130 GLY A C 1
ATOM 8854 O O . GLY A 1 1130 ? 22.352 -18.542 -21.525 1.00 73.00 1130 GLY A O 1
ATOM 8855 N N . SER A 1 1131 ? 24.128 -17.227 -21.157 1.00 76.25 1131 SER A N 1
ATOM 8856 C CA . SER A 1 1131 ? 24.021 -17.210 -19.692 1.00 76.25 1131 SER A CA 1
ATOM 8857 C C . SER A 1 1131 ? 22.903 -16.299 -19.158 1.00 76.25 1131 SER A C 1
ATOM 8859 O O . SER A 1 1131 ? 22.527 -16.419 -17.987 1.00 76.25 1131 SER A O 1
ATOM 8861 N N . PHE A 1 1132 ? 22.323 -15.418 -19.984 1.00 74.75 1132 PHE A N 1
ATOM 8862 C CA . PHE A 1 1132 ? 21.176 -14.600 -19.580 1.00 74.75 1132 PHE A CA 1
ATOM 8863 C C . PHE A 1 1132 ? 19.907 -15.459 -19.434 1.00 74.75 1132 PHE A C 1
ATOM 8865 O O . PHE A 1 1132 ? 19.400 -16.041 -20.391 1.00 74.75 1132 PHE A O 1
ATOM 8872 N N . LYS A 1 1133 ? 19.367 -15.525 -18.210 1.00 69.19 1133 LYS A N 1
ATOM 8873 C CA . LYS A 1 1133 ? 18.179 -16.337 -17.871 1.00 69.19 1133 LYS A CA 1
ATOM 8874 C C . LYS A 1 1133 ? 16.856 -15.587 -17.970 1.00 69.19 1133 LYS A C 1
ATOM 8876 O O . LYS A 1 1133 ? 15.802 -16.197 -18.128 1.00 69.19 1133 LYS A O 1
ATOM 8881 N N . SER A 1 1134 ? 16.890 -14.267 -17.808 1.00 66.69 1134 SER A N 1
ATOM 8882 C CA . SER A 1 1134 ? 15.670 -13.474 -17.690 1.00 66.69 1134 SER A CA 1
ATOM 8883 C C . SER A 1 1134 ? 15.037 -13.258 -19.061 1.00 66.69 1134 SER A C 1
ATOM 8885 O O . SER A 1 1134 ? 15.572 -12.502 -19.873 1.00 66.69 1134 SER A O 1
ATOM 8887 N N . ILE A 1 1135 ? 13.859 -13.858 -19.287 1.00 66.75 1135 ILE A N 1
ATOM 8888 C CA . ILE A 1 1135 ? 13.006 -13.570 -20.454 1.00 66.75 1135 ILE A CA 1
ATOM 8889 C C . ILE A 1 1135 ? 12.830 -12.061 -20.636 1.00 66.75 1135 ILE A C 1
ATOM 8891 O O . ILE A 1 1135 ? 12.824 -11.599 -21.769 1.00 66.75 1135 ILE A O 1
ATOM 8895 N N . ARG A 1 1136 ? 12.712 -11.276 -19.555 1.00 61.81 1136 ARG A N 1
ATOM 8896 C CA . ARG A 1 1136 ? 12.505 -9.822 -19.665 1.00 61.81 1136 ARG A CA 1
ATOM 8897 C C . ARG A 1 1136 ? 13.681 -9.129 -20.352 1.00 61.81 1136 ARG A C 1
ATOM 8899 O O . ARG A 1 1136 ? 13.464 -8.370 -21.289 1.00 61.81 1136 ARG A O 1
ATOM 8906 N N . ILE A 1 1137 ? 14.908 -9.450 -19.936 1.00 69.19 1137 ILE A N 1
ATOM 8907 C CA . ILE A 1 1137 ? 16.132 -8.892 -20.534 1.00 69.19 1137 ILE A CA 1
ATOM 8908 C C . ILE A 1 1137 ? 16.265 -9.360 -21.986 1.00 69.19 1137 ILE A C 1
ATOM 8910 O O . ILE A 1 1137 ? 16.505 -8.543 -22.873 1.00 69.19 1137 ILE A O 1
ATOM 8914 N N . LEU A 1 1138 ? 16.037 -10.655 -22.246 1.00 67.69 1138 LEU A N 1
ATOM 8915 C CA . LEU A 1 1138 ? 16.039 -11.193 -23.610 1.00 67.69 1138 LEU A CA 1
ATOM 8916 C C . LEU A 1 1138 ? 15.012 -10.491 -24.504 1.00 67.69 1138 LEU A C 1
ATOM 8918 O O . LEU A 1 1138 ? 15.314 -10.192 -25.652 1.00 67.69 1138 LEU A O 1
ATOM 8922 N N . THR A 1 1139 ? 13.814 -10.216 -23.986 1.00 64.56 1139 THR A N 1
ATOM 8923 C CA . THR A 1 1139 ? 12.734 -9.575 -24.749 1.00 64.56 1139 THR A CA 1
ATOM 8924 C C . THR A 1 1139 ? 13.105 -8.142 -25.119 1.00 64.56 1139 THR A C 1
ATOM 8926 O O . THR A 1 1139 ? 12.855 -7.740 -26.249 1.00 64.56 1139 THR A O 1
ATOM 8929 N N . PHE A 1 1140 ? 13.742 -7.389 -24.215 1.00 68.31 1140 PHE A N 1
ATOM 8930 C CA . PHE A 1 1140 ? 14.225 -6.036 -24.506 1.00 68.31 1140 PHE A CA 1
ATOM 8931 C C . PHE A 1 1140 ? 15.325 -6.037 -25.574 1.00 68.31 1140 PHE A C 1
ATOM 8933 O O . PHE A 1 1140 ? 15.214 -5.336 -26.579 1.00 68.31 1140 PHE A O 1
ATOM 8940 N N . LEU A 1 1141 ? 16.350 -6.881 -25.402 1.00 70.12 1141 LEU A N 1
ATOM 8941 C CA . LEU A 1 1141 ? 17.424 -7.025 -26.388 1.00 70.12 1141 LEU A CA 1
ATOM 8942 C C . LEU A 1 1141 ? 16.874 -7.451 -27.751 1.00 70.12 1141 LEU A C 1
ATOM 8944 O O . LEU A 1 1141 ? 17.287 -6.935 -28.784 1.00 70.12 1141 LEU A O 1
ATOM 8948 N N . ASN A 1 1142 ? 15.905 -8.361 -27.763 1.00 69.69 1142 ASN A N 1
ATOM 8949 C CA . ASN A 1 1142 ? 15.315 -8.837 -28.998 1.00 69.69 1142 ASN A CA 1
ATOM 8950 C C . ASN A 1 1142 ? 14.344 -7.835 -29.633 1.00 69.69 1142 ASN A C 1
ATOM 8952 O O . ASN A 1 1142 ? 14.233 -7.798 -30.852 1.00 69.69 1142 ASN A O 1
ATOM 8956 N N . LEU A 1 1143 ? 13.669 -6.989 -28.849 1.00 67.44 1143 LEU A N 1
ATOM 8957 C CA . LEU A 1 1143 ? 12.927 -5.851 -29.391 1.00 67.44 1143 LEU A CA 1
ATOM 8958 C C . LEU A 1 1143 ? 13.886 -4.904 -30.119 1.00 67.44 1143 LEU A C 1
ATOM 8960 O O . LEU A 1 1143 ? 13.623 -4.539 -31.260 1.00 67.44 1143 LEU A O 1
ATOM 8964 N N . PHE A 1 1144 ? 15.023 -4.581 -29.499 1.00 75.00 1144 PHE A N 1
ATOM 8965 C CA . PHE A 1 1144 ? 16.071 -3.781 -30.131 1.00 75.00 1144 PHE A CA 1
ATOM 8966 C C . PHE A 1 1144 ? 16.606 -4.449 -31.409 1.00 75.00 1144 PHE A C 1
ATOM 8968 O O . PHE A 1 1144 ? 16.691 -3.807 -32.455 1.00 75.00 1144 PHE A O 1
ATOM 8975 N N . ALA A 1 1145 ? 16.868 -5.758 -31.366 1.00 73.75 1145 ALA A N 1
ATOM 8976 C CA . ALA A 1 1145 ? 17.269 -6.527 -32.541 1.00 73.75 1145 ALA A CA 1
ATOM 8977 C C . ALA A 1 1145 ? 16.196 -6.521 -33.643 1.00 73.75 1145 ALA A C 1
ATOM 8979 O O . ALA A 1 1145 ? 16.534 -6.357 -34.807 1.00 73.75 1145 ALA A O 1
ATOM 8980 N N . ASN A 1 1146 ? 14.909 -6.631 -33.310 1.00 72.12 1146 ASN A N 1
ATOM 8981 C CA . ASN A 1 1146 ? 13.820 -6.579 -34.289 1.00 72.12 1146 ASN A CA 1
ATOM 8982 C C . ASN A 1 1146 ? 13.651 -5.185 -34.908 1.00 72.12 1146 ASN A C 1
ATOM 8984 O O . ASN A 1 1146 ? 13.312 -5.086 -36.085 1.00 72.12 1146 ASN A O 1
ATOM 8988 N N . ILE A 1 1147 ? 13.895 -4.110 -34.149 1.00 73.81 1147 ILE A N 1
ATOM 8989 C CA . ILE A 1 1147 ? 13.900 -2.741 -34.687 1.00 73.81 1147 ILE A CA 1
ATOM 8990 C C . ILE A 1 1147 ? 15.054 -2.586 -35.680 1.00 73.81 1147 ILE A C 1
ATOM 8992 O O . ILE A 1 1147 ? 14.840 -2.154 -36.812 1.00 73.81 1147 ILE A O 1
ATOM 8996 N N . LEU A 1 1148 ? 16.261 -2.997 -35.283 1.00 79.56 1148 LEU A N 1
ATOM 8997 C CA . LEU A 1 1148 ? 17.427 -3.005 -36.164 1.00 79.56 1148 LEU A CA 1
ATOM 8998 C C . LEU A 1 1148 ? 17.200 -3.877 -37.406 1.00 79.56 1148 LEU A C 1
ATOM 9000 O O . LEU A 1 1148 ? 17.564 -3.457 -38.500 1.00 79.56 1148 LEU A O 1
ATOM 9004 N N . LEU A 1 1149 ? 16.552 -5.039 -37.253 1.00 77.06 1149 LEU A N 1
ATOM 9005 C CA . LEU A 1 1149 ? 16.159 -5.930 -38.347 1.00 77.06 1149 LEU A CA 1
ATOM 9006 C C . LEU A 1 1149 ? 15.179 -5.246 -39.301 1.00 77.06 1149 LEU A C 1
ATOM 9008 O O . LEU A 1 1149 ? 15.315 -5.362 -40.513 1.00 77.06 1149 LEU A O 1
ATOM 9012 N N . GLY A 1 1150 ? 14.184 -4.540 -38.763 1.00 75.25 1150 GLY A N 1
ATOM 9013 C CA . GLY A 1 1150 ? 13.222 -3.783 -39.557 1.00 75.25 1150 GLY A CA 1
ATOM 9014 C C . GLY A 1 1150 ? 13.905 -2.686 -40.373 1.00 75.25 1150 GLY A C 1
ATOM 9015 O O . GLY A 1 1150 ? 13.679 -2.590 -41.576 1.00 75.25 1150 GLY A O 1
ATOM 9016 N N . LEU A 1 1151 ? 14.795 -1.911 -39.745 1.00 78.69 1151 LEU A N 1
ATOM 9017 C CA . LEU A 1 1151 ? 15.573 -0.853 -40.403 1.00 78.69 1151 LEU A CA 1
ATOM 9018 C C . LEU A 1 1151 ? 16.526 -1.405 -41.467 1.00 78.69 1151 LEU A C 1
ATOM 9020 O O . LEU A 1 1151 ? 16.654 -0.833 -42.553 1.00 78.69 1151 LEU A O 1
ATOM 9024 N N . SER A 1 1152 ? 17.191 -2.520 -41.177 1.00 75.38 1152 SER A N 1
ATOM 9025 C CA . SER A 1 1152 ? 18.122 -3.149 -42.106 1.00 75.38 1152 SER A CA 1
ATOM 9026 C C . SER A 1 1152 ? 17.388 -3.811 -43.275 1.00 75.38 1152 SER A C 1
ATOM 9028 O O . SER A 1 1152 ? 17.827 -3.658 -44.413 1.00 75.38 1152 SER A O 1
ATOM 9030 N N . LEU A 1 1153 ? 16.243 -4.465 -43.040 1.00 77.25 1153 LEU A N 1
ATOM 9031 C CA . LEU A 1 1153 ? 15.365 -4.976 -44.098 1.00 77.25 1153 LEU A CA 1
ATOM 9032 C C . LEU A 1 1153 ? 14.832 -3.844 -44.972 1.00 77.25 1153 LEU A C 1
ATOM 9034 O O . LEU A 1 1153 ? 14.894 -3.969 -46.189 1.00 77.25 1153 LEU A O 1
ATOM 9038 N N . LEU A 1 1154 ? 14.369 -2.737 -44.381 1.00 80.06 1154 LEU A N 1
ATOM 9039 C CA . LEU A 1 1154 ? 13.894 -1.574 -45.131 1.00 80.06 1154 LEU A CA 1
ATOM 9040 C C . LEU A 1 1154 ? 15.006 -1.003 -46.020 1.00 80.06 1154 LEU A C 1
ATOM 9042 O O . LEU A 1 1154 ? 14.768 -0.696 -47.183 1.00 80.06 1154 LEU A O 1
ATOM 9046 N N . SER A 1 1155 ? 16.228 -0.920 -45.490 1.00 78.62 1155 SER A N 1
ATOM 9047 C CA . SER A 1 1155 ? 17.397 -0.417 -46.214 1.00 78.62 1155 SER A CA 1
ATOM 9048 C C . SER A 1 1155 ? 17.790 -1.347 -47.366 1.00 78.62 1155 SER A C 1
ATOM 9050 O O . SER A 1 1155 ? 17.989 -0.880 -48.482 1.00 78.62 1155 SER A O 1
ATOM 9052 N N . ILE A 1 1156 ? 17.836 -2.666 -47.139 1.00 78.25 1156 ILE A N 1
ATOM 9053 C CA . ILE A 1 1156 ? 18.060 -3.655 -48.207 1.00 78.25 1156 ILE A CA 1
ATOM 9054 C C . ILE A 1 1156 ? 16.957 -3.557 -49.258 1.00 78.25 1156 ILE A C 1
ATOM 9056 O O . ILE A 1 1156 ? 17.249 -3.561 -50.448 1.00 78.25 1156 ILE A O 1
ATOM 9060 N N . PHE A 1 1157 ? 15.700 -3.436 -48.839 1.00 79.38 1157 PHE A N 1
ATOM 9061 C CA . PHE A 1 1157 ? 14.567 -3.341 -49.749 1.00 79.38 1157 PHE A CA 1
ATOM 9062 C C . PHE A 1 1157 ? 14.626 -2.073 -50.607 1.00 79.38 1157 PHE A C 1
ATOM 9064 O O . PHE A 1 1157 ? 14.438 -2.145 -51.818 1.00 79.38 1157 PHE A O 1
ATOM 9071 N N . LEU A 1 1158 ? 14.974 -0.930 -50.007 1.00 82.44 1158 LEU A N 1
ATOM 9072 C CA . LEU A 1 1158 ? 15.187 0.331 -50.716 1.00 82.44 1158 LEU A CA 1
ATOM 9073 C C . LEU A 1 1158 ? 16.321 0.204 -51.744 1.00 82.44 1158 LEU A C 1
ATOM 9075 O O . LEU A 1 1158 ? 16.172 0.629 -52.884 1.00 82.44 1158 LEU A O 1
ATOM 9079 N N . ILE A 1 1159 ? 17.433 -0.429 -51.363 1.00 79.44 1159 ILE A N 1
ATOM 9080 C CA . ILE A 1 1159 ? 18.583 -0.656 -52.250 1.00 79.44 1159 ILE A CA 1
ATOM 9081 C C . ILE A 1 1159 ? 18.207 -1.584 -53.400 1.00 79.44 1159 ILE A C 1
ATOM 9083 O O . ILE A 1 1159 ? 18.557 -1.308 -54.545 1.00 79.44 1159 ILE A O 1
ATOM 9087 N N . LEU A 1 1160 ? 17.462 -2.652 -53.119 1.00 78.94 1160 LEU A N 1
ATOM 9088 C CA . LEU A 1 1160 ? 16.979 -3.565 -54.143 1.00 78.94 1160 LEU A CA 1
ATOM 9089 C C . LEU A 1 1160 ? 16.057 -2.853 -55.136 1.00 78.94 1160 LEU A C 1
ATOM 9091 O O . LEU A 1 1160 ? 16.238 -3.053 -56.327 1.00 78.94 1160 LEU A O 1
ATOM 9095 N N . ILE A 1 1161 ? 15.141 -1.995 -54.671 1.00 81.19 1161 ILE A N 1
ATOM 9096 C CA . ILE A 1 1161 ? 14.258 -1.195 -55.541 1.00 81.19 1161 ILE A CA 1
ATOM 9097 C C . ILE A 1 1161 ? 15.048 -0.199 -56.401 1.00 81.19 1161 ILE A C 1
ATOM 9099 O O . ILE A 1 1161 ? 14.705 0.023 -57.559 1.00 81.19 1161 ILE A O 1
ATOM 9103 N N . LEU A 1 1162 ? 16.080 0.436 -55.838 1.00 80.88 1162 LEU A N 1
ATOM 9104 C CA . LEU A 1 1162 ? 16.885 1.444 -56.537 1.00 80.88 1162 LEU A CA 1
ATOM 9105 C C . LEU A 1 1162 ? 17.926 0.836 -57.492 1.00 80.88 1162 LEU A C 1
ATOM 9107 O O . LEU A 1 1162 ? 18.495 1.551 -58.318 1.00 80.88 1162 LEU A O 1
ATOM 9111 N N . SER A 1 1163 ? 18.196 -0.465 -57.383 1.00 76.50 1163 SER A N 1
ATOM 9112 C CA . SER A 1 1163 ? 19.168 -1.159 -58.227 1.00 76.50 1163 SER A CA 1
ATOM 9113 C C . SER A 1 1163 ? 18.641 -1.347 -59.652 1.00 76.50 1163 SER A C 1
ATOM 9115 O O . SER A 1 1163 ? 17.449 -1.538 -59.879 1.00 76.50 1163 SER A O 1
ATOM 9117 N N . LYS A 1 1164 ? 19.534 -1.330 -60.650 1.00 72.31 1164 LYS A N 1
ATOM 9118 C CA . LYS A 1 1164 ? 19.152 -1.656 -62.032 1.00 72.31 1164 LYS A CA 1
ATOM 9119 C C . LYS A 1 1164 ? 18.747 -3.127 -62.126 1.00 72.31 1164 LYS A C 1
ATOM 9121 O O . LYS A 1 1164 ? 19.543 -4.009 -61.827 1.00 72.31 1164 LYS A O 1
ATOM 9126 N N . HIS A 1 1165 ? 17.539 -3.380 -62.615 1.00 73.19 1165 HIS A N 1
ATOM 9127 C CA . HIS A 1 1165 ? 17.043 -4.729 -62.872 1.00 73.19 1165 HIS A CA 1
ATOM 9128 C C . HIS A 1 1165 ? 17.268 -5.116 -64.340 1.00 73.19 1165 HIS A C 1
ATOM 9130 O O . HIS A 1 1165 ? 16.884 -4.371 -65.244 1.00 73.19 1165 HIS A O 1
ATOM 9136 N N . SER A 1 1166 ? 17.855 -6.290 -64.591 1.00 66.44 1166 SER A N 1
ATOM 9137 C CA . SER A 1 1166 ? 17.981 -6.860 -65.941 1.00 66.44 1166 SER A CA 1
ATOM 9138 C C . SER A 1 1166 ? 17.056 -8.060 -66.080 1.00 66.44 1166 SER A C 1
ATOM 9140 O O . SER A 1 1166 ? 17.333 -9.137 -65.565 1.00 66.44 1166 SER A O 1
ATOM 9142 N N . PHE A 1 1167 ? 15.954 -7.902 -66.814 1.00 74.81 1167 PHE A N 1
ATOM 9143 C CA . PHE A 1 1167 ? 15.032 -9.011 -67.087 1.00 74.81 1167 PHE A CA 1
ATOM 9144 C C . PHE A 1 1167 ? 15.598 -10.037 -68.084 1.00 74.81 1167 PHE A C 1
ATOM 9146 O O . PHE A 1 1167 ? 15.095 -11.153 -68.163 1.00 74.81 1167 PHE A O 1
ATOM 9153 N N . SER A 1 1168 ? 16.641 -9.677 -68.842 1.00 70.69 1168 SER A N 1
ATOM 9154 C CA . SER A 1 1168 ? 17.158 -10.501 -69.946 1.00 70.69 1168 SER A CA 1
ATOM 9155 C C . SER A 1 1168 ? 17.978 -11.722 -69.505 1.00 70.69 1168 SER A C 1
ATOM 9157 O O . SER A 1 1168 ? 18.043 -12.703 -70.241 1.00 70.69 1168 SER A O 1
ATOM 9159 N N . GLU A 1 1169 ? 18.556 -11.708 -68.300 1.00 71.12 1169 GLU A N 1
ATOM 9160 C CA . GLU A 1 1169 ? 19.457 -12.771 -67.812 1.00 71.12 1169 GLU A CA 1
ATOM 9161 C C . GLU A 1 1169 ? 18.768 -13.795 -66.889 1.00 71.12 1169 GLU A C 1
ATOM 9163 O O . GLU A 1 1169 ? 19.381 -14.754 -66.407 1.00 71.12 1169 GLU A O 1
ATOM 9168 N N . ILE A 1 1170 ? 17.476 -13.602 -66.629 1.00 75.56 1170 ILE A N 1
ATOM 9169 C CA . ILE A 1 1170 ? 16.739 -14.310 -65.585 1.00 75.56 1170 ILE A CA 1
ATOM 9170 C C . ILE A 1 1170 ? 16.105 -15.582 -66.140 1.00 75.56 1170 ILE A C 1
ATOM 9172 O O . ILE A 1 1170 ? 15.437 -15.581 -67.174 1.00 75.56 1170 ILE A O 1
ATOM 9176 N N . LYS A 1 1171 ? 16.251 -16.693 -65.410 1.00 81.00 1171 LYS A N 1
ATOM 9177 C CA . LYS A 1 1171 ? 15.560 -17.941 -65.742 1.00 81.00 1171 LYS A CA 1
ATOM 9178 C C . LYS A 1 1171 ? 14.154 -17.925 -65.148 1.00 81.00 1171 LYS A C 1
ATOM 9180 O O . LYS A 1 1171 ? 13.969 -17.989 -63.933 1.00 81.00 1171 LYS A O 1
ATOM 9185 N N . TYR A 1 1172 ? 13.144 -17.898 -66.011 1.00 82.19 1172 TYR A N 1
ATOM 9186 C CA . TYR A 1 1172 ? 11.742 -18.016 -65.594 1.00 82.19 1172 TYR A CA 1
ATOM 9187 C C . TYR A 1 1172 ? 11.411 -19.395 -65.008 1.00 82.19 1172 TYR A C 1
ATOM 9189 O O . TYR A 1 1172 ? 10.572 -19.499 -64.115 1.00 82.19 1172 TYR A O 1
ATOM 9197 N N . TYR A 1 1173 ? 12.103 -20.433 -65.478 1.00 82.50 1173 TYR A N 1
ATOM 9198 C CA . TYR A 1 1173 ? 12.003 -21.812 -65.014 1.00 82.50 1173 TYR A CA 1
ATOM 9199 C C . TYR A 1 1173 ? 13.386 -22.469 -65.093 1.00 82.50 1173 TYR A C 1
ATOM 9201 O O . TYR A 1 1173 ? 14.115 -22.252 -66.064 1.00 82.50 1173 TYR A O 1
ATOM 9209 N N . THR A 1 1174 ? 13.764 -23.251 -64.083 1.00 77.88 1174 THR A N 1
ATOM 9210 C CA . THR A 1 1174 ? 15.029 -24.004 -64.071 1.00 77.88 1174 THR A CA 1
ATOM 9211 C C . THR A 1 1174 ? 14.792 -25.491 -64.349 1.00 77.88 1174 THR A C 1
ATOM 9213 O O . THR A 1 1174 ? 14.789 -25.899 -65.501 1.00 77.88 1174 THR A O 1
ATOM 9216 N N . ASN A 1 1175 ? 14.613 -26.300 -63.304 1.00 78.44 1175 ASN A N 1
ATOM 9217 C CA . ASN A 1 1175 ? 14.420 -27.747 -63.324 1.00 78.44 1175 ASN A CA 1
ATOM 9218 C C . ASN A 1 1175 ? 13.545 -28.158 -62.131 1.00 78.44 1175 ASN A C 1
ATOM 9220 O O . ASN A 1 1175 ? 13.582 -27.526 -61.074 1.00 78.44 1175 ASN A O 1
ATOM 9224 N N . ILE A 1 1176 ? 12.850 -29.293 -62.245 1.00 79.12 1176 ILE A N 1
ATOM 9225 C CA . ILE A 1 1176 ? 12.004 -29.856 -61.175 1.00 79.12 1176 ILE A CA 1
ATOM 9226 C C . ILE A 1 1176 ? 12.764 -30.062 -59.849 1.00 79.12 1176 ILE A C 1
ATOM 9228 O O . ILE A 1 1176 ? 12.242 -29.761 -58.781 1.00 79.12 1176 ILE A O 1
ATOM 9232 N N . ASN A 1 1177 ? 14.028 -30.492 -59.893 1.00 78.19 1177 ASN A N 1
ATOM 9233 C CA . ASN A 1 1177 ? 14.842 -30.645 -58.676 1.00 78.19 1177 ASN A CA 1
ATOM 9234 C C . ASN A 1 1177 ? 15.119 -29.290 -58.000 1.00 78.19 1177 ASN A C 1
ATOM 9236 O O . ASN A 1 1177 ? 15.204 -29.182 -56.775 1.00 78.19 1177 ASN A O 1
ATOM 9240 N N . GLY A 1 1178 ? 15.215 -28.231 -58.805 1.00 78.62 1178 GLY A N 1
ATOM 9241 C CA . GLY A 1 1178 ? 15.358 -26.860 -58.340 1.00 78.62 1178 GLY A CA 1
ATOM 9242 C C . GLY A 1 1178 ? 14.145 -26.382 -57.541 1.00 78.62 1178 GLY A C 1
ATOM 9243 O O . GLY A 1 1178 ? 14.314 -25.774 -56.486 1.00 78.62 1178 GLY A O 1
ATOM 9244 N N . ILE A 1 1179 ? 12.938 -26.761 -57.978 1.00 82.38 1179 ILE A N 1
ATOM 9245 C CA . ILE A 1 1179 ? 11.675 -26.499 -57.273 1.00 82.38 1179 ILE A CA 1
ATOM 9246 C C . ILE A 1 1179 ? 11.680 -27.113 -55.866 1.00 82.38 1179 ILE A C 1
ATOM 9248 O O . ILE A 1 1179 ? 11.397 -26.425 -54.887 1.00 82.38 1179 ILE A O 1
ATOM 9252 N N . PHE A 1 1180 ? 12.064 -28.383 -55.737 1.00 81.19 1180 PHE A N 1
ATOM 9253 C CA . PHE A 1 1180 ? 12.095 -29.052 -54.433 1.00 81.19 1180 PHE A CA 1
ATOM 9254 C C . PHE A 1 1180 ? 13.197 -28.526 -53.508 1.00 81.19 1180 PHE A C 1
ATOM 9256 O O . PHE A 1 1180 ? 13.011 -28.476 -52.294 1.00 81.19 1180 PHE A O 1
ATOM 9263 N N . THR A 1 1181 ? 14.319 -28.075 -54.073 1.00 78.00 1181 THR A N 1
ATOM 9264 C CA . THR A 1 1181 ? 15.374 -27.402 -53.298 1.00 78.00 1181 THR A CA 1
ATOM 9265 C C . THR A 1 1181 ? 14.898 -26.037 -52.791 1.00 78.00 1181 THR A C 1
ATOM 9267 O O . THR A 1 1181 ? 15.146 -25.683 -51.643 1.00 78.00 1181 THR A O 1
ATOM 9270 N N . ALA A 1 1182 ? 14.181 -25.275 -53.625 1.00 82.69 1182 ALA A N 1
ATOM 9271 C CA . ALA A 1 1182 ? 13.593 -23.993 -53.241 1.00 82.69 1182 ALA A CA 1
ATOM 9272 C C . ALA A 1 1182 ? 12.572 -24.144 -52.105 1.00 82.69 1182 ALA A C 1
ATOM 9274 O O . ALA A 1 1182 ? 12.537 -23.321 -51.193 1.00 82.69 1182 ALA A O 1
ATOM 9275 N N . LEU A 1 1183 ? 11.788 -25.224 -52.121 1.00 83.06 1183 LEU A N 1
ATOM 9276 C CA . LEU A 1 1183 ? 10.784 -25.512 -51.099 1.00 83.06 1183 LEU A CA 1
ATOM 9277 C C . LEU A 1 1183 ? 11.406 -25.665 -49.697 1.00 83.06 1183 LEU A C 1
ATOM 9279 O O . LEU A 1 1183 ? 10.832 -25.191 -48.721 1.00 83.06 1183 LEU A O 1
ATOM 9283 N N . GLY A 1 1184 ? 12.618 -26.223 -49.606 1.00 78.81 1184 GLY A N 1
ATOM 9284 C CA . GLY A 1 1184 ? 13.403 -26.286 -48.370 1.00 78.81 1184 GLY A CA 1
ATOM 9285 C C . GLY A 1 1184 ? 13.720 -24.922 -47.770 1.00 78.81 1184 GLY A C 1
ATOM 9286 O O . GLY A 1 1184 ? 13.415 -24.663 -46.606 1.00 78.81 1184 GLY A O 1
ATOM 9287 N N . THR A 1 1185 ? 14.288 -24.030 -48.581 1.00 79.62 1185 THR A N 1
ATOM 9288 C CA . THR A 1 1185 ? 14.609 -22.661 -48.161 1.00 79.62 1185 THR A CA 1
ATOM 9289 C C . THR A 1 1185 ? 13.350 -21.870 -47.793 1.00 79.62 1185 THR A C 1
ATOM 9291 O O . THR A 1 1185 ? 13.349 -21.148 -46.800 1.00 79.62 1185 THR A O 1
ATOM 9294 N N . ILE A 1 1186 ? 12.256 -22.031 -48.548 1.00 84.00 1186 ILE A N 1
ATOM 9295 C CA . ILE A 1 1186 ? 10.968 -21.378 -48.256 1.00 84.00 1186 ILE A CA 1
ATOM 9296 C C . ILE A 1 1186 ? 10.442 -21.833 -46.890 1.00 84.00 1186 ILE A C 1
ATOM 9298 O O . ILE A 1 1186 ? 10.079 -20.999 -46.064 1.00 84.00 1186 ILE A O 1
ATOM 9302 N N . MET A 1 1187 ? 10.455 -23.140 -46.617 1.00 82.81 1187 MET A N 1
ATOM 9303 C CA . MET A 1 1187 ? 10.003 -23.674 -45.331 1.00 82.81 1187 MET A CA 1
ATOM 9304 C C . MET A 1 1187 ? 10.856 -23.216 -44.155 1.00 82.81 1187 MET A C 1
ATOM 9306 O O . MET A 1 1187 ? 10.312 -22.972 -43.078 1.00 82.81 1187 MET A O 1
ATOM 9310 N N . TYR A 1 1188 ? 12.167 -23.079 -44.363 1.00 79.38 1188 TYR A N 1
ATOM 9311 C CA . TYR A 1 1188 ? 13.053 -22.479 -43.376 1.00 79.38 1188 TYR A CA 1
ATOM 9312 C C . TYR A 1 1188 ? 12.676 -21.014 -43.123 1.00 79.38 1188 TYR A C 1
ATOM 9314 O O . TYR A 1 1188 ? 12.532 -20.630 -41.975 1.00 79.38 1188 TYR A O 1
ATOM 9322 N N . ALA A 1 1189 ? 12.431 -20.208 -44.163 1.00 77.50 1189 ALA A N 1
ATOM 9323 C CA . ALA A 1 1189 ? 12.117 -18.786 -44.005 1.00 77.50 1189 ALA A CA 1
ATOM 9324 C C . ALA A 1 1189 ? 10.838 -18.512 -43.190 1.00 77.50 1189 ALA A C 1
ATOM 9326 O O . ALA A 1 1189 ? 10.771 -17.525 -42.455 1.00 77.50 1189 ALA A O 1
ATOM 9327 N N . PHE A 1 1190 ? 9.852 -19.409 -43.246 1.00 76.56 1190 PHE A N 1
ATOM 9328 C CA . PHE A 1 1190 ? 8.687 -19.393 -42.362 1.00 76.56 1190 PHE A CA 1
ATOM 9329 C C . PHE A 1 1190 ? 9.024 -19.949 -40.954 1.00 76.56 1190 PHE A C 1
ATOM 9331 O O . PHE A 1 1190 ? 8.315 -20.822 -40.467 1.00 76.56 1190 PHE A O 1
ATOM 9338 N N . GLU A 1 1191 ? 10.085 -19.476 -40.277 1.00 66.25 1191 GLU A N 1
ATOM 9339 C CA . GLU A 1 1191 ? 10.578 -20.009 -38.977 1.00 66.25 1191 GLU A CA 1
ATOM 9340 C C . GLU A 1 1191 ? 9.548 -19.922 -37.825 1.00 66.25 1191 GLU A C 1
ATOM 9342 O O . GLU A 1 1191 ? 9.591 -20.706 -36.874 1.00 66.25 1191 GLU A O 1
ATOM 9347 N N . GLY A 1 1192 ? 8.599 -18.978 -37.891 1.00 61.88 1192 GLY A N 1
ATOM 9348 C CA . GLY A 1 1192 ? 7.715 -18.607 -36.772 1.00 61.88 1192 GLY A CA 1
ATOM 9349 C C . GLY A 1 1192 ? 6.723 -19.681 -36.304 1.00 61.88 1192 GLY A C 1
ATOM 9350 O O . GLY A 1 1192 ? 6.105 -19.537 -35.252 1.00 61.88 1192 GLY A O 1
ATOM 9351 N N . GLN A 1 1193 ? 6.580 -20.778 -37.042 1.00 65.00 1193 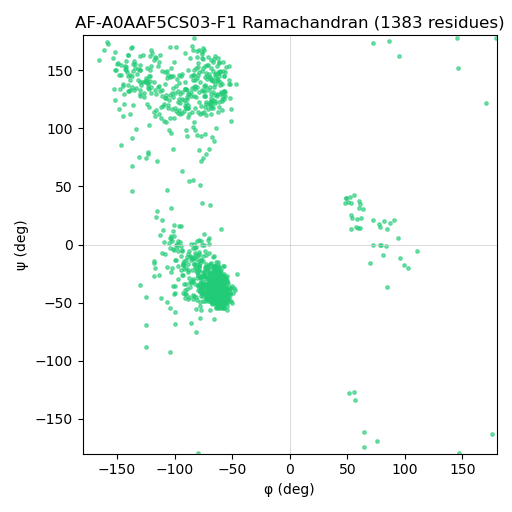GLN A N 1
ATOM 9352 C CA . GLN A 1 1193 ? 5.610 -21.850 -36.770 1.00 65.00 1193 GLN A CA 1
ATOM 9353 C C . GLN A 1 1193 ? 5.847 -22.537 -35.419 1.00 65.00 1193 GLN A C 1
ATOM 9355 O O . GLN A 1 1193 ? 4.898 -22.813 -34.687 1.00 65.00 1193 GLN A O 1
ATOM 9360 N N . ALA A 1 1194 ? 7.110 -22.758 -35.043 1.00 59.53 1194 ALA A N 1
ATOM 9361 C CA . ALA A 1 1194 ? 7.453 -23.409 -33.777 1.00 59.53 1194 ALA A CA 1
ATOM 9362 C C . ALA A 1 1194 ? 7.064 -22.570 -32.541 1.00 59.53 1194 ALA A C 1
ATOM 9364 O O . ALA A 1 1194 ? 6.921 -23.111 -31.445 1.00 59.53 1194 ALA A O 1
ATOM 9365 N N . LEU A 1 1195 ? 6.869 -21.258 -32.712 1.00 61.97 1195 LEU A N 1
ATOM 9366 C CA . LEU A 1 1195 ? 6.574 -20.312 -31.633 1.00 61.97 1195 LEU A CA 1
ATOM 9367 C C . LEU A 1 1195 ? 5.067 -20.108 -31.398 1.00 61.97 1195 LEU A C 1
ATOM 9369 O O . LEU A 1 1195 ? 4.678 -19.605 -30.345 1.00 61.97 1195 LEU A O 1
ATOM 9373 N N . VAL A 1 1196 ? 4.199 -20.540 -32.319 1.00 66.31 1196 VAL A N 1
ATOM 9374 C CA . VAL A 1 1196 ? 2.761 -20.211 -32.275 1.00 66.31 1196 VAL A CA 1
ATOM 9375 C C . VAL A 1 1196 ? 2.037 -20.824 -31.073 1.00 66.31 1196 VAL A C 1
ATOM 9377 O O . VAL A 1 1196 ? 1.270 -20.120 -30.418 1.00 66.31 1196 VAL A O 1
ATOM 9380 N N . ILE A 1 1197 ? 2.274 -22.100 -30.736 1.00 66.06 1197 ILE A N 1
ATOM 9381 C CA . ILE A 1 1197 ? 1.632 -22.718 -29.558 1.00 66.06 1197 ILE A CA 1
ATOM 9382 C C . ILE A 1 1197 ? 2.123 -22.101 -28.245 1.00 66.06 1197 ILE A C 1
ATOM 9384 O O . ILE A 1 1197 ? 1.271 -21.744 -27.427 1.00 66.06 1197 ILE A O 1
ATOM 9388 N N . PRO A 1 1198 ? 3.447 -21.962 -28.005 1.00 59.88 1198 PRO A N 1
ATOM 9389 C CA . PRO A 1 1198 ? 3.934 -21.270 -26.820 1.00 59.88 1198 PRO A CA 1
ATOM 9390 C C . PRO A 1 1198 ? 3.271 -19.903 -26.653 1.00 59.88 1198 PRO A C 1
ATOM 9392 O O . PRO A 1 1198 ? 2.684 -19.652 -25.605 1.00 59.88 1198 PRO A O 1
ATOM 9395 N N . LEU A 1 1199 ? 3.254 -19.069 -27.699 1.00 59.28 1199 LEU A N 1
ATOM 9396 C CA . LEU A 1 1199 ? 2.595 -17.763 -27.647 1.00 59.28 1199 LEU A CA 1
ATOM 9397 C C . LEU A 1 1199 ? 1.094 -17.872 -27.352 1.00 59.28 1199 LEU A C 1
ATOM 9399 O O . LEU A 1 1199 ? 0.602 -17.184 -26.460 1.00 59.28 1199 LEU A O 1
ATOM 9403 N N . SER A 1 1200 ? 0.380 -18.788 -28.010 1.00 65.88 1200 SER A N 1
ATOM 9404 C CA . SER A 1 1200 ? -1.056 -18.981 -27.785 1.00 65.88 1200 SER A CA 1
ATOM 9405 C C . SER A 1 1200 ? -1.404 -19.352 -26.342 1.00 65.88 1200 SER A C 1
ATOM 9407 O O . SER A 1 1200 ? -2.452 -18.939 -25.859 1.00 65.88 1200 SER A O 1
ATOM 9409 N N . ASN A 1 1201 ? -0.558 -20.116 -25.648 1.00 62.50 1201 ASN A N 1
ATOM 9410 C CA . ASN A 1 1201 ? -0.799 -20.528 -24.258 1.00 62.50 1201 ASN A CA 1
ATOM 9411 C C . ASN A 1 1201 ? -0.532 -19.429 -23.228 1.00 62.50 1201 ASN A C 1
ATOM 9413 O O . ASN A 1 1201 ? -0.831 -19.597 -22.046 1.00 62.50 1201 ASN A O 1
ATOM 9417 N N . HIS A 1 1202 ? 0.127 -18.355 -23.648 1.00 61.53 1202 HIS A N 1
ATOM 9418 C CA . HIS A 1 1202 ? 0.439 -17.213 -22.804 1.00 61.53 1202 HIS A CA 1
ATOM 9419 C C . HIS A 1 1202 ? -0.569 -16.069 -22.970 1.00 61.53 1202 HIS A C 1
ATOM 9421 O O . HIS A 1 1202 ? -0.491 -15.104 -22.212 1.00 61.53 1202 HIS A O 1
ATOM 9427 N N . MET A 1 1203 ? -1.515 -16.182 -23.909 1.00 55.91 1203 MET A N 1
ATOM 9428 C CA . MET A 1 1203 ? -2.591 -15.208 -24.091 1.00 55.91 1203 MET A CA 1
ATOM 9429 C C . MET A 1 1203 ? -3.831 -15.585 -23.274 1.00 55.91 1203 MET A C 1
ATOM 9431 O O . MET A 1 1203 ? -4.210 -16.754 -23.231 1.00 55.91 1203 MET A O 1
ATOM 9435 N N . GLU A 1 1204 ? -4.483 -14.591 -22.664 1.00 54.69 1204 GLU A N 1
ATOM 9436 C CA . GLU A 1 1204 ? -5.738 -14.782 -21.917 1.00 54.69 1204 GLU A CA 1
ATOM 9437 C C . GLU A 1 1204 ? -6.899 -15.181 -22.842 1.00 54.69 1204 GLU A C 1
ATOM 9439 O O . GLU A 1 1204 ? -7.645 -16.109 -22.533 1.00 54.69 1204 GLU A O 1
ATOM 9444 N N . GLU A 1 1205 ? -7.001 -14.552 -24.018 1.00 58.09 1205 GLU A N 1
ATOM 9445 C CA . GLU A 1 1205 ? -8.007 -14.865 -25.035 1.00 58.09 1205 GLU A CA 1
ATOM 9446 C C . GLU A 1 1205 ? -7.356 -15.373 -26.326 1.00 58.09 1205 GLU A C 1
ATOM 9448 O O . GLU A 1 1205 ? -6.704 -14.661 -27.087 1.00 58.09 1205 GLU A O 1
ATOM 9453 N N . SER A 1 1206 ? -7.555 -16.655 -26.604 1.00 57.94 1206 SER A N 1
ATOM 9454 C CA . SER A 1 1206 ? -6.898 -17.355 -27.710 1.00 57.94 1206 SER A CA 1
ATOM 9455 C C . SER A 1 1206 ? -7.530 -17.093 -29.089 1.00 57.94 1206 SER A C 1
ATOM 9457 O O . SER A 1 1206 ? -6.998 -17.529 -30.113 1.00 57.94 1206 SER A O 1
ATOM 9459 N N . ASN A 1 1207 ? -8.679 -16.412 -29.172 1.00 67.38 1207 ASN A N 1
ATOM 9460 C CA . ASN A 1 1207 ? -9.315 -16.082 -30.456 1.00 67.38 1207 ASN A CA 1
ATOM 9461 C C . ASN A 1 1207 ? -8.551 -15.012 -31.240 1.00 67.38 1207 ASN A C 1
ATOM 9463 O O . ASN A 1 1207 ? -8.517 -15.078 -32.471 1.00 67.38 1207 ASN A O 1
ATOM 9467 N N . ASP A 1 1208 ? -7.850 -14.111 -30.557 1.00 67.75 1208 ASP A N 1
ATOM 9468 C CA . ASP A 1 1208 ? -7.049 -13.093 -31.231 1.00 67.75 1208 ASP A CA 1
ATOM 9469 C C . ASP A 1 1208 ? -5.775 -13.665 -31.858 1.00 67.75 1208 ASP A C 1
ATOM 9471 O O . ASP A 1 1208 ? -5.322 -13.143 -32.878 1.00 67.75 1208 ASP A O 1
ATOM 9475 N N . MET A 1 1209 ? -5.271 -14.809 -31.366 1.00 69.38 1209 MET A N 1
ATOM 9476 C CA . MET A 1 1209 ? -4.111 -15.479 -31.973 1.00 69.38 1209 MET A CA 1
ATOM 9477 C C . MET A 1 1209 ? -4.362 -15.834 -33.432 1.00 69.38 1209 MET A C 1
ATOM 9479 O O . MET A 1 1209 ? -3.458 -15.685 -34.243 1.00 69.38 1209 MET A O 1
ATOM 9483 N N . ILE A 1 1210 ? -5.570 -16.284 -33.787 1.00 73.81 1210 ILE A N 1
ATOM 9484 C CA . ILE A 1 1210 ? -5.881 -16.683 -35.168 1.00 73.81 1210 ILE A CA 1
ATOM 9485 C C . ILE A 1 1210 ? -5.774 -15.469 -36.100 1.00 73.81 1210 ILE A C 1
ATOM 9487 O O . ILE A 1 1210 ? -5.182 -15.559 -37.173 1.00 73.81 1210 ILE A O 1
ATOM 9491 N N . LYS A 1 1211 ? -6.273 -14.303 -35.671 1.00 73.75 1211 LYS A N 1
ATOM 9492 C CA . LYS A 1 1211 ? -6.175 -13.059 -36.450 1.00 73.75 1211 LYS A CA 1
ATOM 9493 C C . LYS A 1 1211 ? -4.729 -12.568 -36.555 1.00 73.75 1211 LYS A C 1
ATOM 9495 O O . LYS A 1 1211 ? -4.313 -12.161 -37.639 1.00 73.75 1211 LYS A O 1
ATOM 9500 N N . ILE A 1 1212 ? -3.973 -12.615 -35.454 1.00 70.50 1212 ILE A N 1
ATOM 9501 C CA . ILE A 1 1212 ? -2.546 -12.243 -35.416 1.00 70.50 1212 ILE A CA 1
ATOM 9502 C C . ILE A 1 1212 ? -1.745 -13.143 -36.349 1.00 70.50 1212 ILE A C 1
ATOM 9504 O O . ILE A 1 1212 ? -0.944 -12.654 -37.136 1.00 70.50 1212 ILE A O 1
ATOM 9508 N N . LEU A 1 1213 ? -1.994 -14.448 -36.288 1.00 74.62 1213 LEU A N 1
ATOM 9509 C CA . LEU A 1 1213 ? -1.315 -15.453 -37.088 1.00 74.62 1213 LEU A CA 1
ATOM 9510 C C . LEU A 1 1213 ? -1.559 -15.236 -38.584 1.00 74.62 1213 LEU A C 1
ATOM 9512 O O . LEU A 1 1213 ? -0.597 -15.226 -39.346 1.00 74.62 1213 LEU A O 1
ATOM 9516 N N . ILE A 1 1214 ? -2.812 -15.011 -38.999 1.00 78.81 1214 ILE A N 1
ATOM 9517 C CA . ILE A 1 1214 ? -3.147 -14.724 -40.403 1.00 78.81 1214 ILE A CA 1
ATOM 9518 C C . ILE A 1 1214 ? -2.441 -13.447 -40.867 1.00 78.81 1214 ILE A C 1
ATOM 9520 O O . ILE A 1 1214 ? -1.799 -13.445 -41.914 1.00 78.81 1214 ILE A O 1
ATOM 9524 N N . CYS A 1 1215 ? -2.519 -12.370 -40.080 1.00 77.94 1215 CYS A N 1
ATOM 9525 C CA . CYS A 1 1215 ? -1.885 -11.097 -40.421 1.00 77.94 1215 CYS A CA 1
ATOM 9526 C C . CYS A 1 1215 ? -0.357 -11.235 -40.518 1.00 77.94 1215 CYS A C 1
ATOM 9528 O O . CYS A 1 1215 ? 0.243 -10.844 -41.517 1.00 77.94 1215 CYS A O 1
ATOM 9530 N N . GLY A 1 1216 ? 0.264 -11.855 -39.512 1.00 74.50 1216 GLY A N 1
ATOM 9531 C CA . GLY A 1 1216 ? 1.704 -12.077 -39.450 1.00 74.50 1216 GLY A CA 1
ATOM 9532 C C . GLY A 1 1216 ? 2.207 -12.945 -40.599 1.00 74.50 1216 GLY A C 1
ATOM 9533 O O . GLY A 1 1216 ? 3.183 -12.580 -41.245 1.00 74.50 1216 GLY A O 1
ATOM 9534 N N . MET A 1 1217 ? 1.516 -14.045 -40.917 1.00 77.19 1217 MET A N 1
ATOM 9535 C CA . MET A 1 1217 ? 1.897 -14.906 -42.041 1.00 77.19 1217 MET A CA 1
ATOM 9536 C C . MET A 1 1217 ? 1.680 -14.230 -43.394 1.00 77.19 1217 MET A C 1
ATOM 9538 O O . MET A 1 1217 ? 2.517 -14.405 -44.276 1.00 77.19 1217 MET A O 1
ATOM 9542 N N . MET A 1 1218 ? 0.638 -13.408 -43.566 1.00 80.50 1218 MET A N 1
ATOM 9543 C CA . MET A 1 1218 ? 0.490 -12.607 -44.787 1.00 80.50 1218 MET A CA 1
ATOM 9544 C C . MET A 1 1218 ? 1.625 -11.592 -44.937 1.00 80.50 1218 MET A C 1
ATOM 9546 O O . MET A 1 1218 ? 2.226 -11.528 -46.003 1.00 80.50 1218 MET A O 1
ATOM 9550 N N . ILE A 1 1219 ? 1.974 -10.853 -43.877 1.00 78.12 1219 ILE A N 1
ATOM 9551 C CA . ILE A 1 1219 ? 3.097 -9.902 -43.905 1.00 78.12 1219 ILE A CA 1
ATOM 9552 C C . ILE A 1 1219 ? 4.402 -10.634 -44.231 1.00 78.12 1219 ILE A C 1
ATOM 9554 O O . ILE A 1 1219 ? 5.127 -10.211 -45.127 1.00 78.12 1219 ILE A O 1
ATOM 9558 N N . ILE A 1 1220 ? 4.681 -11.757 -43.562 1.00 76.88 1220 ILE A N 1
ATOM 9559 C CA . ILE A 1 1220 ? 5.881 -12.560 -43.826 1.00 76.88 1220 ILE A CA 1
ATOM 9560 C C . ILE A 1 1220 ? 5.892 -13.043 -45.277 1.00 76.88 1220 ILE A C 1
ATOM 9562 O O . ILE A 1 1220 ? 6.926 -12.921 -45.919 1.00 76.88 1220 ILE A O 1
ATOM 9566 N N . THR A 1 1221 ? 4.765 -13.523 -45.812 1.00 81.94 1221 THR A N 1
ATOM 9567 C CA . THR A 1 1221 ? 4.655 -13.987 -47.208 1.00 81.94 1221 THR A CA 1
ATOM 9568 C C . THR A 1 1221 ? 4.912 -12.846 -48.197 1.00 81.94 1221 THR A C 1
ATOM 9570 O O . THR A 1 1221 ? 5.669 -13.027 -49.144 1.00 81.94 1221 THR A O 1
ATOM 9573 N N . VAL A 1 1222 ? 4.372 -11.648 -47.945 1.00 84.81 1222 VAL A N 1
ATOM 9574 C CA . VAL A 1 1222 ? 4.578 -10.466 -48.801 1.00 84.81 1222 VAL A CA 1
ATOM 9575 C C . VAL A 1 1222 ? 6.030 -9.978 -48.755 1.00 84.81 1222 VAL A C 1
ATOM 9577 O O . VAL A 1 1222 ? 6.622 -9.706 -49.800 1.00 84.81 1222 VAL A O 1
ATOM 9580 N N . ILE A 1 1223 ? 6.644 -9.885 -47.570 1.00 81.19 1223 ILE A N 1
ATOM 9581 C CA . ILE A 1 1223 ? 8.062 -9.494 -47.438 1.00 81.19 1223 ILE A CA 1
ATOM 9582 C C . ILE A 1 1223 ? 8.954 -10.569 -48.079 1.00 81.19 1223 ILE A C 1
ATOM 9584 O O . ILE A 1 1223 ? 9.919 -10.250 -48.772 1.00 81.19 1223 ILE A O 1
ATOM 9588 N N . ALA A 1 1224 ? 8.614 -11.845 -47.897 1.00 82.06 1224 ALA A N 1
ATOM 9589 C CA . ALA A 1 1224 ? 9.299 -12.982 -48.497 1.00 82.06 1224 ALA A CA 1
ATOM 9590 C C . ALA A 1 1224 ? 9.300 -12.934 -50.023 1.00 82.06 1224 ALA A C 1
ATOM 9592 O O . ALA A 1 1224 ? 10.346 -13.042 -50.660 1.00 82.06 1224 ALA A O 1
ATOM 9593 N N . GLU A 1 1225 ? 8.127 -12.745 -50.606 1.00 86.06 1225 GLU A N 1
ATOM 9594 C CA . GLU A 1 1225 ? 7.938 -12.684 -52.045 1.00 86.06 1225 GLU A CA 1
ATOM 9595 C C . GLU A 1 1225 ? 8.643 -11.472 -52.649 1.00 86.06 1225 GLU A C 1
ATOM 9597 O O . GLU A 1 1225 ? 9.406 -11.607 -53.603 1.00 86.06 1225 GLU A O 1
ATOM 9602 N N . SER A 1 1226 ? 8.464 -10.298 -52.049 1.00 84.44 1226 SER A N 1
ATOM 9603 C CA . SER A 1 1226 ? 9.054 -9.063 -52.557 1.00 84.44 1226 SER A CA 1
ATOM 9604 C C . SER A 1 1226 ? 10.582 -9.034 -52.436 1.00 84.44 1226 SER A C 1
ATOM 9606 O O . SER A 1 1226 ? 11.258 -8.698 -53.408 1.00 84.44 1226 SER A O 1
ATOM 9608 N N . SER A 1 1227 ? 11.150 -9.455 -51.300 1.00 82.00 1227 SER A N 1
ATOM 9609 C CA . SER A 1 1227 ? 12.608 -9.591 -51.144 1.00 82.00 1227 SER A CA 1
ATOM 9610 C C . SER A 1 1227 ? 13.184 -10.670 -52.066 1.00 82.00 1227 SER A C 1
ATOM 9612 O O . SER A 1 1227 ? 14.259 -10.480 -52.631 1.00 82.00 1227 SER A O 1
ATOM 9614 N N . GLY A 1 1228 ? 12.444 -11.763 -52.271 1.00 83.94 1228 GLY A N 1
ATOM 9615 C CA . GLY A 1 1228 ? 12.760 -12.853 -53.187 1.00 83.94 1228 GLY A CA 1
ATOM 9616 C C . GLY A 1 1228 ? 12.841 -12.431 -54.653 1.00 83.94 1228 GLY A C 1
ATOM 9617 O O . GLY A 1 1228 ? 13.866 -12.648 -55.302 1.00 83.94 1228 GLY A O 1
ATOM 9618 N N . VAL A 1 1229 ? 11.770 -11.806 -55.154 1.00 86.56 1229 VAL A N 1
ATOM 9619 C CA . VAL A 1 1229 ? 11.661 -11.316 -56.534 1.00 86.56 1229 VAL A CA 1
ATOM 9620 C C . VAL A 1 1229 ? 12.693 -10.227 -56.785 1.00 86.56 1229 VAL A C 1
ATOM 9622 O O . VAL A 1 1229 ? 13.492 -10.369 -57.705 1.00 86.56 1229 VAL A O 1
ATOM 9625 N N . LEU A 1 1230 ? 12.731 -9.177 -55.957 1.00 85.62 1230 LEU A N 1
ATOM 9626 C CA . LEU A 1 1230 ? 13.670 -8.072 -56.153 1.00 85.62 1230 LEU A CA 1
ATOM 9627 C C . LEU A 1 1230 ? 15.123 -8.543 -56.033 1.00 85.62 1230 LEU A C 1
ATOM 9629 O O . LEU A 1 1230 ? 15.949 -8.191 -56.867 1.00 85.62 1230 LEU A O 1
ATOM 9633 N N . GLY A 1 1231 ? 15.434 -9.408 -55.062 1.00 82.69 1231 GLY A N 1
ATOM 9634 C CA . GLY A 1 1231 ? 16.772 -9.980 -54.919 1.00 82.69 1231 GLY A CA 1
ATOM 9635 C C . GLY A 1 1231 ? 17.213 -10.792 -56.142 1.00 82.69 1231 GLY A C 1
ATOM 9636 O O . GLY A 1 1231 ? 18.359 -10.672 -56.572 1.00 82.69 1231 GLY A O 1
ATOM 9637 N N . TYR A 1 1232 ? 16.317 -11.584 -56.742 1.00 86.50 1232 TYR A N 1
ATOM 9638 C CA . TYR A 1 1232 ? 16.640 -12.351 -57.950 1.00 86.50 1232 TYR A CA 1
ATOM 9639 C C . TYR A 1 1232 ? 16.695 -11.477 -59.212 1.00 86.50 1232 TYR A C 1
ATOM 9641 O O . TYR A 1 1232 ? 17.541 -11.716 -60.069 1.00 86.50 1232 TYR A O 1
ATOM 9649 N N . LEU A 1 1233 ? 15.858 -10.435 -59.306 1.00 85.56 1233 LEU A N 1
ATOM 9650 C CA . LEU A 1 1233 ? 15.904 -9.449 -60.392 1.00 85.56 1233 LEU A CA 1
ATOM 9651 C C . LEU A 1 1233 ? 17.201 -8.625 -60.389 1.00 85.56 1233 LEU A C 1
ATOM 9653 O O . LEU A 1 1233 ? 17.666 -8.222 -61.454 1.00 85.56 1233 LEU A O 1
ATOM 9657 N N . THR A 1 1234 ? 17.767 -8.360 -59.208 1.00 82.38 1234 THR A N 1
ATOM 9658 C CA . THR A 1 1234 ? 18.991 -7.561 -59.053 1.00 82.38 1234 THR A CA 1
ATOM 9659 C C . THR A 1 1234 ? 20.265 -8.381 -59.252 1.00 82.38 1234 THR A C 1
ATOM 9661 O O . THR A 1 1234 ? 21.171 -7.919 -59.934 1.00 82.38 1234 THR A O 1
ATOM 9664 N N . TYR A 1 1235 ? 20.349 -9.594 -58.693 1.00 81.94 1235 TYR A N 1
ATOM 9665 C CA . TYR A 1 1235 ? 21.592 -10.386 -58.708 1.00 81.94 1235 TYR A CA 1
ATOM 9666 C C . TYR A 1 1235 ? 21.562 -11.605 -59.644 1.00 81.94 1235 TYR A C 1
ATOM 9668 O O . TYR A 1 1235 ? 22.577 -12.279 -59.812 1.00 81.94 1235 TYR A O 1
ATOM 9676 N N . GLY A 1 1236 ? 20.412 -11.947 -60.232 1.00 81.25 1236 GLY A N 1
ATOM 9677 C CA . GLY A 1 1236 ? 20.282 -13.043 -61.194 1.00 81.25 1236 GLY A CA 1
ATOM 9678 C C . GLY A 1 1236 ? 20.875 -14.370 -60.703 1.00 81.25 1236 GLY A C 1
ATOM 9679 O O . GLY A 1 1236 ? 20.573 -14.868 -59.615 1.00 81.25 1236 GLY A O 1
ATOM 9680 N N . ASN A 1 1237 ? 21.748 -14.977 -61.509 1.00 79.62 1237 ASN A N 1
ATOM 9681 C CA . ASN A 1 1237 ? 22.408 -16.234 -61.142 1.00 79.62 1237 ASN A CA 1
ATOM 9682 C C . ASN A 1 1237 ? 23.527 -16.060 -60.096 1.00 79.62 1237 ASN A C 1
ATOM 9684 O O . ASN A 1 1237 ? 23.973 -17.065 -59.538 1.00 79.62 1237 ASN A O 1
ATOM 9688 N N . GLU A 1 1238 ? 23.938 -14.833 -59.767 1.00 80.56 1238 GLU A N 1
ATOM 9689 C CA . GLU A 1 1238 ? 24.967 -14.538 -58.759 1.00 80.56 1238 GLU A CA 1
ATOM 9690 C C . GLU A 1 1238 ? 24.419 -14.455 -57.329 1.00 80.56 1238 GLU A C 1
ATOM 9692 O O . GLU A 1 1238 ? 25.187 -14.284 -56.384 1.00 80.56 1238 GLU A O 1
ATOM 9697 N N . VAL A 1 1239 ? 23.110 -14.655 -57.124 1.00 74.81 1239 VAL A N 1
ATOM 9698 C CA . VAL A 1 1239 ? 22.510 -14.737 -55.780 1.00 74.81 1239 VAL A CA 1
ATOM 9699 C C . VAL A 1 1239 ? 23.275 -15.748 -54.907 1.00 74.81 1239 VAL A C 1
ATOM 9701 O O . VAL A 1 1239 ? 23.317 -16.956 -55.200 1.00 74.81 1239 VAL A O 1
ATOM 9704 N N . ALA A 1 1240 ? 23.880 -15.230 -53.838 1.00 76.44 1240 ALA A N 1
ATOM 9705 C CA . ALA A 1 1240 ? 24.514 -15.955 -52.748 1.00 76.44 1240 ALA A CA 1
ATOM 9706 C C . ALA A 1 1240 ? 23.447 -16.466 -51.767 1.00 76.44 1240 ALA A C 1
ATOM 9708 O O . ALA A 1 1240 ? 22.251 -16.281 -51.970 1.00 76.44 1240 ALA A O 1
ATOM 9709 N N . SER A 1 1241 ? 23.847 -17.151 -50.693 1.00 67.75 1241 SER A N 1
ATOM 9710 C CA . SER A 1 1241 ? 22.901 -17.807 -49.773 1.00 67.75 1241 SER A CA 1
ATOM 9711 C C . SER A 1 1241 ? 21.963 -16.854 -49.012 1.00 67.75 1241 SER A C 1
ATOM 9713 O O . SER A 1 1241 ? 20.941 -17.290 -48.490 1.00 67.75 1241 SER A O 1
ATOM 9715 N N . SER A 1 1242 ? 22.312 -15.570 -48.944 1.00 74.44 1242 SER A N 1
ATOM 9716 C CA . SER A 1 1242 ? 21.525 -14.486 -48.353 1.00 74.44 1242 SER A CA 1
ATOM 9717 C C . SER A 1 1242 ? 21.796 -13.209 -49.137 1.00 74.44 1242 SER A C 1
ATOM 9719 O O . SER A 1 1242 ? 22.938 -12.988 -49.541 1.00 74.44 1242 SER A O 1
ATOM 9721 N N . ILE A 1 1243 ? 20.791 -12.339 -49.277 1.00 75.88 1243 ILE A N 1
ATOM 9722 C CA . ILE A 1 1243 ? 20.939 -11.020 -49.924 1.00 75.88 1243 ILE A CA 1
ATOM 9723 C C . ILE A 1 1243 ? 22.090 -10.222 -49.309 1.00 75.88 1243 ILE A C 1
ATOM 9725 O O . ILE A 1 1243 ? 22.822 -9.541 -50.018 1.00 75.88 1243 ILE A O 1
ATOM 9729 N N . THR A 1 1244 ? 22.292 -10.342 -47.995 1.00 75.56 1244 THR A N 1
ATOM 9730 C CA . THR A 1 1244 ? 23.363 -9.636 -47.278 1.00 75.56 1244 THR A CA 1
ATOM 9731 C C . THR A 1 1244 ? 24.762 -9.950 -47.805 1.00 75.56 1244 THR A C 1
ATOM 9733 O O . THR A 1 1244 ? 25.624 -9.086 -47.712 1.00 75.56 1244 THR A O 1
ATOM 9736 N N . LEU A 1 1245 ? 24.991 -11.141 -48.369 1.00 73.88 1245 LEU A N 1
ATOM 9737 C CA . LEU A 1 1245 ? 26.279 -11.539 -48.953 1.00 73.88 1245 LEU A CA 1
ATOM 9738 C C . LEU A 1 1245 ? 26.472 -11.000 -50.382 1.00 73.88 1245 LEU A C 1
ATOM 9740 O O . LEU A 1 1245 ? 27.593 -10.974 -50.873 1.00 73.88 1245 LEU A O 1
ATOM 9744 N N . ASN A 1 1246 ? 25.398 -10.568 -51.051 1.00 76.00 1246 ASN A N 1
ATOM 9745 C CA . ASN A 1 1246 ? 25.448 -9.957 -52.383 1.00 76.00 1246 ASN A CA 1
ATOM 9746 C C . ASN A 1 1246 ? 25.618 -8.432 -52.352 1.00 76.00 1246 ASN A C 1
ATOM 9748 O O . ASN A 1 1246 ? 25.885 -7.832 -53.390 1.00 76.00 1246 ASN A O 1
ATOM 9752 N N . LEU A 1 1247 ? 25.424 -7.794 -51.195 1.00 74.81 1247 LEU A N 1
ATOM 9753 C CA . LEU A 1 1247 ? 25.547 -6.345 -51.064 1.00 74.81 1247 LEU A CA 1
ATOM 9754 C C . LEU A 1 1247 ? 26.988 -5.900 -51.368 1.00 74.81 1247 LEU A C 1
ATOM 9756 O O . LEU A 1 1247 ? 27.934 -6.414 -50.763 1.00 74.81 1247 LEU A O 1
ATOM 9760 N N . GLU A 1 1248 ? 27.130 -4.925 -52.270 1.00 70.44 1248 GLU A N 1
ATOM 9761 C CA . GLU A 1 1248 ? 28.407 -4.282 -52.599 1.00 70.44 1248 GLU A CA 1
ATOM 9762 C C . GLU A 1 1248 ? 29.058 -3.640 -51.364 1.00 70.44 1248 GLU A C 1
ATOM 9764 O O . GLU A 1 1248 ? 28.396 -3.290 -50.386 1.00 70.44 1248 GLU A O 1
ATOM 9769 N N . ASP A 1 1249 ? 30.373 -3.441 -51.404 1.00 65.88 1249 ASP A N 1
ATOM 9770 C CA . ASP A 1 1249 ? 31.139 -2.937 -50.260 1.00 65.88 1249 ASP A CA 1
ATOM 9771 C C . ASP A 1 1249 ? 31.179 -1.400 -50.210 1.00 65.88 1249 ASP A C 1
ATOM 9773 O O . ASP A 1 1249 ? 32.239 -0.778 -50.145 1.00 65.88 1249 ASP A O 1
ATOM 9777 N N . SER A 1 1250 ? 30.008 -0.757 -50.223 1.00 73.38 1250 SER A N 1
ATOM 9778 C CA . SER A 1 1250 ? 29.909 0.663 -49.861 1.00 73.38 1250 SER A CA 1
ATOM 9779 C C . SER A 1 1250 ? 29.910 0.821 -48.335 1.00 73.38 1250 SER A C 1
ATOM 9781 O O . SER A 1 1250 ? 29.458 -0.063 -47.605 1.00 73.38 1250 SER A O 1
ATOM 9783 N N . LYS A 1 1251 ? 30.381 1.962 -47.810 1.00 76.06 1251 LYS A N 1
ATOM 9784 C CA . LYS A 1 1251 ? 30.425 2.204 -46.350 1.00 76.06 1251 LYS A CA 1
ATOM 9785 C C . LYS A 1 1251 ? 29.059 2.006 -45.669 1.00 76.06 1251 LYS A C 1
ATOM 9787 O O . LYS A 1 1251 ? 28.996 1.443 -44.579 1.00 76.06 1251 LYS A O 1
ATOM 9792 N N . LEU A 1 1252 ? 27.972 2.423 -46.325 1.00 75.62 1252 LEU A N 1
ATOM 9793 C CA . LEU A 1 1252 ? 26.602 2.246 -45.829 1.00 75.62 1252 LEU A CA 1
ATOM 9794 C C . LEU A 1 1252 ? 26.193 0.764 -45.811 1.00 75.62 1252 LEU A C 1
ATOM 9796 O O . LEU A 1 1252 ? 25.586 0.288 -44.856 1.00 75.62 1252 LEU A O 1
ATOM 9800 N N . LEU A 1 1253 ? 26.557 0.021 -46.855 1.00 76.19 1253 LEU A N 1
ATOM 9801 C CA . LEU A 1 1253 ? 26.250 -1.401 -46.983 1.00 76.19 1253 LEU A CA 1
ATOM 9802 C C . LEU A 1 1253 ? 27.027 -2.252 -45.975 1.00 76.19 1253 LEU A C 1
ATOM 9804 O O . LEU A 1 1253 ? 26.464 -3.177 -45.392 1.00 76.19 1253 LEU A O 1
ATOM 9808 N N . ILE A 1 1254 ? 28.282 -1.894 -45.694 1.00 80.06 1254 ILE A N 1
ATOM 9809 C CA . ILE A 1 1254 ? 29.086 -2.492 -44.619 1.00 80.06 1254 ILE A CA 1
ATOM 9810 C C . ILE A 1 1254 ? 28.402 -2.287 -43.261 1.00 80.06 1254 ILE A C 1
ATOM 9812 O O . ILE A 1 1254 ? 28.295 -3.236 -42.483 1.00 80.06 1254 ILE A O 1
ATOM 9816 N N . LEU A 1 1255 ? 27.872 -1.088 -42.990 1.00 81.44 1255 LEU A N 1
ATOM 9817 C CA . LEU A 1 1255 ? 27.111 -0.822 -41.767 1.00 81.44 1255 LEU A CA 1
ATOM 9818 C C . LEU A 1 1255 ? 25.858 -1.708 -41.680 1.00 81.44 1255 LEU A C 1
ATOM 9820 O O . LEU A 1 1255 ? 25.606 -2.301 -40.635 1.00 81.44 1255 LEU A O 1
ATOM 9824 N N . ILE A 1 1256 ? 25.114 -1.868 -42.778 1.00 81.38 1256 ILE A N 1
ATOM 9825 C CA . ILE A 1 1256 ? 23.944 -2.760 -42.832 1.00 81.38 1256 ILE A CA 1
ATOM 9826 C C . ILE A 1 1256 ? 24.349 -4.222 -42.573 1.00 81.38 1256 ILE A C 1
ATOM 9828 O O . ILE A 1 1256 ? 23.668 -4.904 -41.803 1.00 81.38 1256 ILE A O 1
ATOM 9832 N N . LYS A 1 1257 ? 25.471 -4.700 -43.145 1.00 79.62 1257 LYS A N 1
ATOM 9833 C CA . LYS A 1 1257 ? 26.029 -6.042 -42.870 1.00 79.62 1257 LYS A CA 1
ATOM 9834 C C . LYS A 1 1257 ? 26.345 -6.212 -41.373 1.00 79.62 1257 LYS A C 1
ATOM 9836 O O . LYS A 1 1257 ? 25.972 -7.228 -40.786 1.00 79.62 1257 LYS A O 1
ATOM 9841 N N . ILE A 1 1258 ? 26.962 -5.212 -40.735 1.00 84.00 1258 ILE A N 1
ATOM 9842 C CA . ILE A 1 1258 ? 27.285 -5.225 -39.295 1.00 84.00 1258 ILE A CA 1
ATOM 9843 C C . ILE A 1 1258 ? 26.014 -5.212 -38.434 1.00 84.00 1258 ILE A C 1
ATOM 9845 O O . ILE A 1 1258 ? 25.913 -5.992 -37.488 1.00 84.00 1258 ILE A O 1
ATOM 9849 N N . ILE A 1 1259 ? 25.023 -4.381 -38.770 1.00 83.50 1259 ILE A N 1
ATOM 9850 C CA . ILE A 1 1259 ? 23.735 -4.345 -38.063 1.00 83.50 1259 ILE A CA 1
ATOM 9851 C C . ILE A 1 1259 ? 23.071 -5.722 -38.126 1.00 83.50 1259 ILE A C 1
ATOM 9853 O O . ILE A 1 1259 ? 22.665 -6.250 -37.094 1.00 83.50 1259 ILE A O 1
ATOM 9857 N N . PHE A 1 1260 ? 23.027 -6.350 -39.303 1.00 79.31 1260 PHE A N 1
ATOM 9858 C CA . PHE A 1 1260 ? 22.477 -7.698 -39.452 1.00 79.31 1260 PHE A CA 1
ATOM 9859 C C . PHE A 1 1260 ? 23.221 -8.743 -38.622 1.00 79.31 1260 PHE A C 1
ATOM 9861 O O . PHE A 1 1260 ? 22.589 -9.603 -38.006 1.00 79.31 1260 PHE A O 1
ATOM 9868 N N . MET A 1 1261 ? 24.551 -8.654 -38.575 1.00 82.12 1261 MET A N 1
ATOM 9869 C CA . MET A 1 1261 ? 25.370 -9.518 -37.733 1.00 82.12 1261 MET A CA 1
ATOM 9870 C C . MET A 1 1261 ? 24.983 -9.370 -36.252 1.00 82.12 1261 MET A C 1
ATOM 9872 O O . MET A 1 1261 ? 24.778 -10.380 -35.584 1.00 82.12 1261 MET A O 1
ATOM 9876 N N . ILE A 1 1262 ? 24.798 -8.140 -35.757 1.00 83.69 1262 ILE A N 1
ATOM 9877 C CA . ILE A 1 1262 ? 24.364 -7.861 -34.375 1.00 83.69 1262 ILE A CA 1
ATOM 9878 C C . ILE A 1 1262 ? 22.948 -8.391 -34.119 1.00 83.69 1262 ILE A C 1
ATOM 9880 O O . ILE A 1 1262 ? 22.700 -9.027 -33.097 1.00 83.69 1262 ILE A O 1
ATOM 9884 N N . VAL A 1 1263 ? 22.022 -8.172 -35.052 1.00 81.06 1263 VAL A N 1
ATOM 9885 C CA . VAL A 1 1263 ? 20.636 -8.645 -34.948 1.00 81.06 1263 VAL A CA 1
ATOM 9886 C C . VAL A 1 1263 ? 20.580 -10.159 -34.803 1.00 81.06 1263 VAL A C 1
ATOM 9888 O O . VAL A 1 1263 ? 19.909 -10.665 -33.905 1.00 81.06 1263 VAL A O 1
ATOM 9891 N N . ILE A 1 1264 ? 21.290 -10.890 -35.662 1.00 80.19 1264 ILE A N 1
ATOM 9892 C CA . ILE A 1 1264 ? 21.314 -12.358 -35.644 1.00 80.19 1264 ILE A CA 1
ATOM 9893 C C . ILE A 1 1264 ? 22.002 -12.865 -34.377 1.00 80.19 1264 ILE A C 1
ATOM 9895 O O . ILE A 1 1264 ? 21.527 -13.806 -33.740 1.00 80.19 1264 ILE A O 1
ATOM 9899 N N . PHE A 1 1265 ? 23.072 -12.188 -33.965 1.00 83.25 1265 PHE A N 1
ATOM 9900 C CA . PHE A 1 1265 ? 23.789 -12.482 -32.734 1.00 83.25 1265 PHE A CA 1
ATOM 9901 C C . PHE A 1 1265 ? 22.903 -12.332 -31.485 1.00 83.25 1265 PHE A C 1
ATOM 9903 O O . PHE A 1 1265 ? 22.914 -13.207 -30.622 1.00 83.25 1265 PHE A O 1
ATOM 9910 N N . ILE A 1 1266 ? 22.069 -11.288 -31.412 1.00 80.62 1266 ILE A N 1
ATOM 9911 C CA . ILE A 1 1266 ? 21.097 -11.105 -30.322 1.00 80.62 1266 ILE A CA 1
ATOM 9912 C C . ILE A 1 1266 ? 19.927 -12.093 -30.444 1.00 80.62 1266 ILE A C 1
ATOM 9914 O O . ILE A 1 1266 ? 19.520 -12.691 -29.448 1.00 80.62 1266 ILE A O 1
ATOM 9918 N N . SER A 1 1267 ? 19.407 -12.311 -31.655 1.00 78.12 1267 SER A N 1
ATOM 9919 C CA . SER A 1 1267 ? 18.261 -13.203 -31.913 1.00 78.12 1267 SER A CA 1
ATOM 9920 C C . SER A 1 1267 ? 18.550 -14.657 -31.526 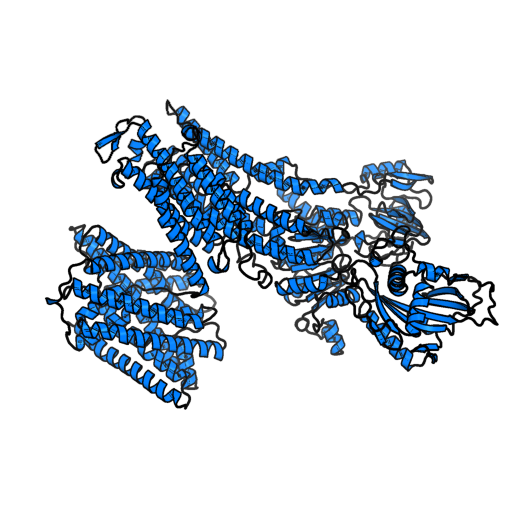1.00 78.12 1267 SER A C 1
ATOM 9922 O O . SER A 1 1267 ? 17.635 -15.394 -31.147 1.00 78.12 1267 SER A O 1
ATOM 9924 N N . TYR A 1 1268 ? 19.826 -15.063 -31.552 1.00 82.19 1268 TYR A N 1
ATOM 9925 C CA . TYR A 1 1268 ? 20.284 -16.361 -31.053 1.00 82.19 1268 TYR A CA 1
ATOM 9926 C C . TYR A 1 1268 ? 19.792 -16.646 -29.625 1.00 82.19 1268 TYR A C 1
ATOM 9928 O O . TYR A 1 1268 ? 19.406 -17.774 -29.323 1.00 82.19 1268 TYR A O 1
ATOM 9936 N N . LEU A 1 1269 ? 19.741 -15.626 -28.757 1.00 74.50 1269 LEU A N 1
ATOM 9937 C CA . LEU A 1 1269 ? 19.304 -15.762 -27.365 1.00 74.50 1269 LEU A CA 1
ATOM 9938 C C . LEU A 1 1269 ? 17.889 -16.334 -27.239 1.00 74.50 1269 LEU A C 1
ATOM 9940 O O . LEU A 1 1269 ? 17.652 -17.244 -26.442 1.00 74.50 1269 LEU A O 1
ATOM 9944 N N . ILE A 1 1270 ? 16.945 -15.777 -28.005 1.00 70.81 1270 ILE A N 1
ATOM 9945 C CA . ILE A 1 1270 ? 15.535 -16.173 -27.937 1.00 70.81 1270 ILE A CA 1
ATOM 9946 C C . ILE A 1 1270 ? 15.331 -17.530 -28.593 1.00 70.81 1270 ILE A C 1
ATOM 9948 O O . ILE A 1 1270 ? 14.623 -18.365 -28.030 1.00 70.81 1270 ILE A O 1
ATOM 9952 N N . GLN A 1 1271 ? 15.983 -17.789 -29.728 1.00 74.75 1271 GLN A N 1
ATOM 9953 C CA . GLN A 1 1271 ? 15.873 -19.099 -30.375 1.00 74.75 1271 GLN A CA 1
ATOM 9954 C C . GLN A 1 1271 ? 16.432 -20.210 -29.480 1.00 74.75 1271 GLN A C 1
ATOM 9956 O O . GLN A 1 1271 ? 15.835 -21.279 -29.382 1.00 74.75 1271 GLN A O 1
ATOM 9961 N N . MET A 1 1272 ? 17.496 -19.932 -28.717 1.00 77.75 1272 MET A N 1
ATOM 9962 C CA . MET A 1 1272 ? 18.051 -20.881 -27.749 1.00 77.75 1272 MET A CA 1
ATOM 9963 C C . MET A 1 1272 ? 17.135 -21.107 -26.532 1.00 77.75 1272 MET A C 1
ATOM 9965 O O . MET A 1 1272 ? 17.205 -22.161 -25.900 1.00 77.75 1272 MET A O 1
ATOM 9969 N N . PHE A 1 1273 ? 16.248 -20.161 -26.200 1.00 74.31 1273 PHE A N 1
ATOM 9970 C CA . PHE A 1 1273 ? 15.323 -20.291 -25.069 1.00 74.31 1273 PHE A CA 1
ATOM 9971 C C . PHE A 1 1273 ? 14.309 -21.427 -25.270 1.00 74.31 1273 PHE A C 1
ATOM 9973 O O . PHE A 1 1273 ? 14.055 -22.196 -24.344 1.00 74.31 1273 PHE A O 1
ATOM 9980 N N . VAL A 1 1274 ? 13.770 -21.571 -26.484 1.00 69.62 1274 VAL A N 1
ATOM 9981 C CA . VAL A 1 1274 ? 12.747 -22.576 -26.825 1.00 69.62 1274 VAL A CA 1
ATOM 9982 C C . VAL A 1 1274 ? 13.196 -24.020 -26.532 1.00 69.62 1274 VAL A C 1
ATOM 9984 O O . VAL A 1 1274 ? 12.498 -24.704 -25.782 1.00 69.62 1274 VAL A O 1
ATOM 9987 N N . PRO A 1 1275 ? 14.345 -24.520 -27.038 1.00 72.25 1275 PRO A N 1
ATOM 9988 C CA . PRO A 1 1275 ? 14.788 -25.885 -26.754 1.00 72.25 1275 PRO A CA 1
ATOM 9989 C C . PRO A 1 1275 ? 15.103 -26.108 -25.266 1.00 72.25 1275 PRO A C 1
ATOM 9991 O O . PRO A 1 1275 ? 14.879 -27.208 -24.757 1.00 72.25 1275 PRO A O 1
ATOM 9994 N N . ILE A 1 1276 ? 15.563 -25.078 -24.541 1.00 75.38 1276 ILE A N 1
ATOM 9995 C CA . ILE A 1 1276 ? 15.813 -25.170 -23.095 1.00 75.38 1276 ILE A CA 1
ATOM 9996 C C . ILE A 1 1276 ? 14.492 -25.331 -22.335 1.00 75.38 1276 ILE A C 1
ATOM 9998 O O . ILE A 1 1276 ? 14.380 -26.241 -21.512 1.00 75.38 1276 ILE A O 1
ATOM 10002 N N . ASP A 1 1277 ? 13.489 -24.499 -22.623 1.00 71.75 1277 ASP A N 1
ATOM 10003 C CA . ASP A 1 1277 ? 12.185 -24.547 -21.948 1.00 71.75 1277 ASP A CA 1
ATOM 10004 C C . ASP A 1 1277 ? 11.417 -25.839 -22.269 1.00 71.75 1277 ASP A C 1
ATOM 10006 O O . ASP A 1 1277 ? 10.717 -26.383 -21.418 1.00 71.75 1277 ASP A O 1
ATOM 10010 N N . MET A 1 1278 ? 11.624 -26.405 -23.462 1.00 69.62 1278 MET A N 1
ATOM 10011 C CA . MET A 1 1278 ? 11.073 -27.712 -23.823 1.00 69.62 1278 MET A CA 1
ATOM 10012 C C . MET A 1 1278 ? 11.717 -28.869 -23.045 1.00 69.62 1278 MET A C 1
ATOM 10014 O O . MET A 1 1278 ? 11.012 -29.785 -22.627 1.00 69.62 1278 MET A O 1
ATOM 10018 N N . ILE A 1 1279 ? 13.038 -28.861 -22.827 1.00 75.00 1279 ILE A N 1
ATOM 10019 C CA . ILE A 1 1279 ? 13.749 -29.990 -22.195 1.00 75.00 1279 ILE A CA 1
ATOM 10020 C C . ILE A 1 1279 ? 13.746 -29.900 -20.664 1.00 75.00 1279 ILE A C 1
ATOM 10022 O O . ILE A 1 1279 ? 13.654 -30.929 -19.982 1.00 75.00 1279 ILE A O 1
ATOM 10026 N N . LEU A 1 1280 ? 13.841 -28.693 -20.099 1.00 73.94 1280 LEU A N 1
ATOM 10027 C CA . LEU A 1 1280 ? 14.020 -28.489 -18.660 1.00 73.94 1280 LEU A CA 1
ATOM 10028 C C . LEU A 1 1280 ? 12.929 -29.172 -17.801 1.00 73.94 1280 LEU A C 1
ATOM 10030 O O . LEU A 1 1280 ? 13.288 -29.801 -16.800 1.00 73.94 1280 LEU A O 1
ATOM 10034 N N . PRO A 1 1281 ? 11.626 -29.148 -18.156 1.00 72.00 1281 PRO A N 1
ATOM 10035 C CA . PRO A 1 1281 ? 10.582 -29.862 -17.416 1.00 72.00 1281 PRO A CA 1
ATOM 10036 C C . PRO A 1 1281 ? 10.757 -31.388 -17.413 1.00 72.00 1281 PRO A C 1
ATOM 10038 O O . PRO A 1 1281 ? 10.442 -32.038 -16.413 1.00 72.00 1281 PRO A O 1
ATOM 10041 N N . TYR A 1 1282 ? 11.283 -31.969 -18.495 1.00 70.44 1282 TYR A N 1
ATOM 10042 C CA . TYR A 1 1282 ? 11.527 -33.411 -18.590 1.00 70.44 1282 TYR A CA 1
ATOM 10043 C C . TYR A 1 1282 ? 12.765 -33.825 -17.799 1.00 70.44 1282 TYR A C 1
ATOM 10045 O O . TYR A 1 1282 ? 12.707 -34.800 -17.048 1.00 70.44 1282 TYR A O 1
ATOM 10053 N N . LEU A 1 1283 ? 13.845 -33.042 -17.865 1.00 72.75 1283 LEU A N 1
ATOM 10054 C CA . LEU A 1 1283 ? 15.024 -33.260 -17.020 1.00 72.75 1283 LEU A CA 1
ATOM 10055 C C . LEU A 1 1283 ? 14.691 -33.141 -15.529 1.00 72.75 1283 LEU A C 1
ATOM 10057 O O . LEU A 1 1283 ? 15.164 -33.948 -14.729 1.00 72.75 1283 LEU A O 1
ATOM 10061 N N . LYS A 1 1284 ? 13.802 -32.208 -15.154 1.00 69.62 1284 LYS A N 1
ATOM 10062 C CA . LYS A 1 1284 ? 13.302 -32.072 -13.775 1.00 69.62 1284 LYS A CA 1
ATOM 10063 C C . LYS A 1 1284 ? 12.627 -33.342 -13.247 1.00 69.62 1284 LYS A C 1
ATOM 10065 O O . LYS A 1 1284 ? 12.659 -33.559 -12.041 1.00 69.62 1284 LYS A O 1
ATOM 10070 N N . LYS A 1 1285 ? 12.033 -34.183 -14.105 1.00 69.25 1285 LYS A N 1
ATOM 10071 C CA . LYS A 1 1285 ? 11.440 -35.468 -13.686 1.00 69.25 1285 LYS A CA 1
ATOM 10072 C C . LYS A 1 1285 ? 12.476 -36.565 -13.435 1.00 69.25 1285 LYS A C 1
ATOM 10074 O O . LYS A 1 1285 ? 12.202 -37.452 -12.635 1.00 69.25 1285 LYS A O 1
ATOM 10079 N N . PHE A 1 1286 ? 13.631 -36.517 -14.098 1.00 68.31 1286 PHE A N 1
ATOM 10080 C CA . PHE A 1 1286 ? 14.684 -37.528 -13.945 1.00 68.31 1286 PHE A CA 1
ATOM 10081 C C . PHE A 1 1286 ? 15.673 -37.212 -12.818 1.00 68.31 1286 PHE A C 1
ATOM 10083 O O . PHE A 1 1286 ? 16.312 -38.120 -12.291 1.00 68.31 1286 PHE A O 1
ATOM 10090 N N . ILE A 1 1287 ? 15.793 -35.945 -12.416 1.00 64.50 1287 ILE A N 1
ATOM 10091 C CA . ILE A 1 1287 ? 16.734 -35.534 -11.372 1.00 64.50 1287 ILE A CA 1
ATOM 10092 C C . ILE A 1 1287 ? 16.053 -35.594 -10.003 1.00 64.50 1287 ILE A C 1
ATOM 10094 O O . ILE A 1 1287 ? 15.070 -34.904 -9.736 1.00 64.50 1287 ILE A O 1
ATOM 10098 N N . SER A 1 1288 ? 16.610 -36.427 -9.121 1.00 55.94 1288 SER A N 1
ATOM 10099 C CA . SER A 1 1288 ? 16.236 -36.524 -7.707 1.00 55.94 1288 SER A CA 1
ATOM 10100 C C . SER A 1 1288 ? 16.123 -35.138 -7.056 1.00 55.94 1288 SER A C 1
ATOM 10102 O O . SER A 1 1288 ? 16.999 -34.288 -7.243 1.00 55.94 1288 SER A O 1
ATOM 10104 N N . LYS A 1 1289 ? 15.088 -34.934 -6.220 1.00 58.41 1289 LYS A N 1
ATOM 10105 C CA . LYS A 1 1289 ? 14.850 -33.704 -5.428 1.00 58.41 1289 LYS A CA 1
ATOM 10106 C C . LYS A 1 1289 ? 16.109 -33.175 -4.719 1.00 58.41 1289 LYS A C 1
ATOM 10108 O O . LYS A 1 1289 ? 16.201 -31.980 -4.469 1.00 58.41 1289 LYS A O 1
ATOM 10113 N N . LYS A 1 1290 ? 17.089 -34.041 -4.431 1.00 52.94 1290 LYS A N 1
ATOM 10114 C CA . LYS A 1 1290 ? 18.332 -33.708 -3.722 1.00 52.94 1290 LYS A CA 1
ATOM 10115 C C . LYS A 1 1290 ? 19.270 -32.749 -4.480 1.00 52.94 1290 LYS A C 1
ATOM 10117 O O . LYS A 1 1290 ? 20.083 -32.099 -3.838 1.00 52.94 1290 LYS A O 1
ATOM 10122 N N . TYR A 1 1291 ? 19.146 -32.618 -5.805 1.00 55.47 1291 TYR A N 1
ATOM 10123 C CA . TYR A 1 1291 ? 20.015 -31.760 -6.635 1.00 55.47 1291 TYR A CA 1
ATOM 10124 C C . TYR A 1 1291 ? 19.266 -30.595 -7.305 1.00 55.47 1291 TYR A C 1
ATOM 10126 O O . TYR A 1 1291 ? 19.669 -30.106 -8.358 1.00 55.47 1291 TYR A O 1
ATOM 10134 N N . GLN A 1 1292 ? 18.184 -30.110 -6.687 1.00 52.78 1292 GLN A N 1
ATOM 10135 C CA . GLN A 1 1292 ? 17.338 -29.015 -7.186 1.00 52.78 1292 GLN A CA 1
ATOM 10136 C C . GLN A 1 1292 ? 17.990 -27.615 -7.175 1.00 52.78 1292 GLN A C 1
ATOM 10138 O O . GLN A 1 1292 ? 17.294 -26.609 -7.053 1.00 52.78 1292 GLN A O 1
ATOM 10143 N N . ASN A 1 1293 ? 19.301 -27.499 -7.404 1.00 59.84 1293 ASN A N 1
ATOM 10144 C CA . ASN A 1 1293 ? 19.877 -26.219 -7.811 1.00 59.84 1293 ASN A CA 1
ATOM 10145 C C . ASN A 1 1293 ? 19.529 -25.977 -9.289 1.00 59.84 1293 ASN A C 1
ATOM 10147 O O . ASN A 1 1293 ? 20.350 -26.138 -10.193 1.00 59.84 1293 ASN A O 1
ATOM 10151 N N . ILE A 1 1294 ? 18.259 -25.623 -9.520 1.00 63.34 1294 ILE A N 1
ATOM 10152 C CA . ILE A 1 1294 ? 17.623 -25.415 -10.834 1.00 63.34 1294 ILE A CA 1
ATOM 10153 C C . ILE A 1 1294 ? 18.502 -24.529 -11.723 1.00 63.34 1294 ILE A C 1
ATOM 10155 O O . ILE A 1 1294 ? 18.692 -24.804 -12.904 1.00 63.34 1294 ILE A O 1
ATOM 10159 N N . ASN A 1 1295 ? 19.116 -23.521 -11.108 1.00 69.56 1295 ASN A N 1
ATOM 10160 C CA . ASN A 1 1295 ? 19.979 -22.557 -11.765 1.00 69.56 1295 ASN A CA 1
ATOM 10161 C C . ASN A 1 1295 ? 21.258 -23.144 -12.371 1.00 69.56 1295 ASN A C 1
ATOM 10163 O O . ASN A 1 1295 ? 21.741 -22.598 -13.363 1.00 69.56 1295 ASN A O 1
ATOM 10167 N N . TYR A 1 1296 ? 21.821 -24.194 -11.774 1.00 75.25 1296 TYR A N 1
ATOM 10168 C CA . TYR A 1 1296 ? 23.077 -24.788 -12.226 1.00 75.25 1296 TYR A CA 1
ATOM 10169 C C . TYR A 1 1296 ? 22.847 -25.740 -13.401 1.00 75.25 1296 TYR A C 1
ATOM 10171 O O . TYR A 1 1296 ? 23.534 -25.644 -14.416 1.00 75.25 1296 TYR A O 1
ATOM 10179 N N . LEU A 1 1297 ? 21.821 -26.594 -13.301 1.00 76.56 1297 LEU A N 1
ATOM 10180 C CA . LEU A 1 1297 ? 21.440 -27.511 -14.376 1.00 76.56 1297 LEU A CA 1
ATOM 10181 C C . LEU A 1 1297 ? 21.063 -26.754 -15.653 1.00 76.56 1297 LEU A C 1
ATOM 10183 O O . LEU A 1 1297 ? 21.493 -27.126 -16.741 1.00 76.56 1297 LEU A O 1
ATOM 10187 N N . GLU A 1 1298 ? 20.282 -25.681 -15.510 1.00 78.81 1298 GLU A N 1
ATOM 10188 C CA . GLU A 1 1298 ? 19.883 -24.857 -16.644 1.00 78.81 1298 GLU A CA 1
ATOM 10189 C C . GLU A 1 1298 ? 21.111 -24.270 -17.349 1.00 78.81 1298 GLU A C 1
ATOM 10191 O O . GLU A 1 1298 ? 21.228 -24.432 -18.558 1.00 78.81 1298 GLU A O 1
ATOM 10196 N N . ASN A 1 1299 ? 22.067 -23.695 -16.604 1.00 80.25 1299 ASN A N 1
ATOM 10197 C CA . ASN A 1 1299 ? 23.310 -23.144 -17.161 1.00 80.25 1299 ASN A CA 1
ATOM 10198 C C . ASN A 1 1299 ? 24.150 -24.188 -17.906 1.00 80.25 1299 ASN A C 1
ATOM 10200 O O . ASN A 1 1299 ? 24.629 -23.901 -19.000 1.00 80.25 1299 ASN A O 1
ATOM 10204 N N . ILE A 1 1300 ? 24.297 -25.397 -17.352 1.00 83.62 1300 ILE A N 1
ATOM 10205 C CA . ILE A 1 1300 ? 24.993 -26.498 -18.039 1.00 83.62 1300 ILE A CA 1
ATOM 10206 C C . ILE A 1 1300 ? 24.301 -26.818 -19.362 1.00 83.62 1300 ILE A C 1
ATOM 10208 O O . ILE A 1 1300 ? 24.973 -26.959 -20.382 1.00 83.62 1300 ILE A O 1
ATOM 10212 N N . LEU A 1 1301 ? 22.968 -26.896 -19.358 1.00 83.25 1301 LEU A N 1
ATOM 10213 C CA . LEU A 1 1301 ? 22.191 -27.169 -20.563 1.00 83.25 1301 LEU A CA 1
ATOM 10214 C C . LEU A 1 1301 ? 22.410 -26.085 -21.626 1.00 83.25 1301 LEU A C 1
ATOM 10216 O O . LEU A 1 1301 ? 22.598 -26.406 -22.797 1.00 83.25 1301 LEU A O 1
ATOM 10220 N N . ARG A 1 1302 ? 22.425 -24.806 -21.217 1.00 83.31 1302 ARG A N 1
ATOM 10221 C CA . ARG A 1 1302 ? 22.666 -23.673 -22.124 1.00 83.31 1302 ARG A CA 1
ATOM 10222 C C . ARG A 1 1302 ? 24.044 -23.780 -22.770 1.00 83.31 1302 ARG A C 1
ATOM 10224 O O . ARG A 1 1302 ? 24.145 -23.732 -23.990 1.00 83.31 1302 ARG A O 1
ATOM 10231 N N . ILE A 1 1303 ? 25.088 -23.985 -21.963 1.00 86.38 1303 ILE A N 1
ATOM 10232 C CA . ILE A 1 1303 ? 26.472 -24.121 -22.441 1.00 86.38 1303 ILE A CA 1
ATOM 10233 C C . ILE A 1 1303 ? 26.601 -25.320 -23.385 1.00 86.38 1303 ILE A C 1
ATOM 10235 O O . ILE A 1 1303 ? 27.169 -25.187 -24.466 1.00 86.38 1303 ILE A O 1
ATOM 10239 N N . PHE A 1 1304 ? 26.029 -26.470 -23.015 1.00 88.31 1304 PHE A N 1
ATOM 10240 C CA . PHE A 1 1304 ? 26.022 -27.669 -23.852 1.00 88.31 1304 PHE A CA 1
ATOM 10241 C C . PHE A 1 1304 ? 25.412 -27.393 -25.228 1.00 88.31 1304 PHE A C 1
ATOM 10243 O O . PHE A 1 1304 ? 25.994 -27.771 -26.243 1.00 88.31 1304 PHE A O 1
ATOM 10250 N N . PHE A 1 1305 ? 24.277 -26.695 -25.277 1.00 86.56 1305 PHE A N 1
ATOM 10251 C CA . PHE A 1 1305 ? 23.642 -26.378 -26.546 1.00 86.56 1305 PHE A CA 1
ATOM 10252 C C . PHE A 1 1305 ? 24.435 -25.392 -27.403 1.00 86.56 1305 PHE A C 1
ATOM 10254 O O . PHE A 1 1305 ? 24.501 -25.598 -28.610 1.00 86.56 1305 PHE A O 1
ATOM 10261 N N . VAL A 1 1306 ? 25.071 -24.373 -26.812 1.00 87.31 1306 VAL A N 1
ATOM 10262 C CA . VAL A 1 1306 ? 25.954 -23.462 -27.565 1.00 87.31 1306 VAL A CA 1
ATOM 10263 C C . VAL A 1 1306 ? 27.167 -24.204 -28.136 1.00 87.31 1306 VAL A C 1
ATOM 10265 O O . VAL A 1 1306 ? 27.576 -23.964 -29.270 1.00 87.31 1306 VAL A O 1
ATOM 10268 N N . ILE A 1 1307 ? 27.731 -25.152 -27.385 1.00 89.06 1307 ILE A N 1
ATOM 10269 C CA . ILE A 1 1307 ? 28.819 -26.002 -27.884 1.00 89.06 1307 ILE A CA 1
ATOM 10270 C C . ILE A 1 1307 ? 28.314 -26.900 -29.021 1.00 89.06 1307 ILE A C 1
ATOM 10272 O O . ILE A 1 1307 ? 28.978 -27.019 -30.048 1.00 89.06 1307 ILE A O 1
ATOM 10276 N N . LEU A 1 1308 ? 27.131 -27.502 -28.873 1.00 89.00 1308 LEU A N 1
ATOM 10277 C CA . LEU A 1 1308 ? 26.539 -28.366 -29.892 1.00 89.00 1308 LEU A CA 1
ATOM 10278 C C . LEU A 1 1308 ? 26.276 -27.613 -31.205 1.00 89.00 1308 LEU A C 1
ATOM 10280 O O . LEU A 1 1308 ? 26.614 -28.124 -32.272 1.00 89.00 1308 LEU A O 1
ATOM 10284 N N . THR A 1 1309 ? 25.718 -26.402 -31.145 1.00 87.50 1309 THR A N 1
ATOM 10285 C CA . THR A 1 1309 ? 25.465 -25.571 -32.336 1.00 87.50 1309 THR A CA 1
ATOM 10286 C C . THR A 1 1309 ? 26.773 -25.131 -32.995 1.00 87.50 1309 THR A C 1
ATOM 10288 O O . THR A 1 1309 ? 26.880 -25.166 -34.221 1.00 87.50 1309 THR A O 1
ATOM 10291 N N . CYS A 1 1310 ? 27.810 -24.819 -32.210 1.00 87.62 1310 CYS A N 1
ATOM 10292 C CA . CYS A 1 1310 ? 29.154 -24.548 -32.725 1.00 87.62 1310 CYS A CA 1
ATOM 10293 C C . CYS A 1 1310 ? 29.749 -25.770 -33.450 1.00 87.62 1310 CYS A C 1
ATOM 10295 O O . CYS A 1 1310 ? 30.224 -25.647 -34.579 1.00 87.62 1310 CYS A O 1
ATOM 10297 N N . ILE A 1 1311 ? 29.654 -26.970 -32.862 1.00 88.81 1311 ILE A N 1
ATOM 10298 C CA . ILE A 1 1311 ? 30.134 -28.219 -33.479 1.00 88.81 1311 ILE A CA 1
ATOM 10299 C C . ILE A 1 1311 ? 29.413 -28.487 -34.804 1.00 88.81 1311 ILE A C 1
ATOM 10301 O O . ILE A 1 1311 ? 30.065 -28.778 -35.805 1.00 88.81 1311 ILE A O 1
ATOM 10305 N N . ILE A 1 1312 ? 28.084 -28.352 -34.840 1.00 85.31 1312 ILE A N 1
ATOM 10306 C CA . ILE A 1 1312 ? 27.296 -28.536 -36.070 1.00 85.31 1312 ILE A CA 1
ATOM 10307 C C . ILE A 1 1312 ? 27.731 -27.531 -37.145 1.00 85.31 1312 ILE A C 1
ATOM 10309 O O . ILE A 1 1312 ? 27.896 -27.904 -38.306 1.00 85.31 1312 ILE A O 1
ATOM 10313 N N . SER A 1 1313 ? 27.996 -26.285 -36.750 1.00 82.56 1313 SER A N 1
ATOM 10314 C CA . SER A 1 1313 ? 28.467 -25.226 -37.650 1.00 82.56 1313 SER A CA 1
ATOM 10315 C C . SER A 1 1313 ? 29.863 -25.506 -38.219 1.00 82.56 1313 SER A C 1
ATOM 10317 O O . SER A 1 1313 ? 30.134 -25.210 -39.380 1.00 82.56 1313 SER A O 1
ATOM 10319 N N . ILE A 1 1314 ? 30.748 -26.126 -37.431 1.00 84.94 1314 ILE A N 1
ATOM 10320 C CA . ILE A 1 1314 ? 32.082 -26.559 -37.878 1.00 84.94 1314 ILE A CA 1
ATOM 10321 C C . ILE A 1 1314 ? 31.988 -27.752 -38.840 1.00 84.94 1314 ILE A C 1
ATOM 10323 O O . ILE A 1 1314 ? 32.731 -27.807 -39.825 1.00 84.94 1314 ILE A O 1
ATOM 10327 N N . LEU A 1 1315 ? 31.088 -28.701 -38.558 1.00 84.12 1315 LEU A N 1
ATOM 10328 C CA . LEU A 1 1315 ? 30.886 -29.904 -39.370 1.00 84.12 1315 LEU A CA 1
ATOM 10329 C C . LEU A 1 1315 ? 30.264 -29.587 -40.734 1.00 84.12 1315 LEU A C 1
ATOM 10331 O O . LEU A 1 1315 ? 30.634 -30.214 -41.726 1.00 84.12 1315 LEU A O 1
ATOM 10335 N N . ILE A 1 1316 ? 29.351 -28.614 -40.800 1.00 77.38 1316 ILE A N 1
ATOM 10336 C CA . ILE A 1 1316 ? 28.659 -28.231 -42.034 1.00 77.38 1316 ILE A CA 1
ATOM 10337 C C . ILE A 1 1316 ? 28.887 -26.730 -42.304 1.00 77.38 1316 ILE A C 1
ATOM 10339 O O . ILE A 1 1316 ? 27.998 -25.913 -42.095 1.00 77.38 1316 ILE A O 1
ATOM 10343 N N . PRO A 1 1317 ? 30.056 -26.321 -42.823 1.00 70.19 1317 PRO A N 1
ATOM 10344 C CA . PRO A 1 1317 ? 30.390 -24.903 -43.006 1.00 70.19 1317 PRO A CA 1
ATOM 10345 C C . PRO A 1 1317 ? 29.605 -24.206 -44.137 1.00 70.19 1317 PRO A C 1
ATOM 10347 O O . PRO A 1 1317 ? 29.868 -23.048 -44.450 1.00 70.19 1317 PRO A O 1
ATOM 10350 N N . ASN A 1 1318 ? 28.659 -24.893 -44.791 1.00 73.00 1318 ASN A N 1
ATOM 10351 C CA . ASN A 1 1318 ? 27.932 -24.373 -45.946 1.00 73.00 1318 ASN A CA 1
ATOM 10352 C C . ASN A 1 1318 ? 26.480 -24.016 -45.588 1.00 73.00 1318 ASN A C 1
ATOM 10354 O O . ASN A 1 1318 ? 25.619 -24.891 -45.446 1.00 73.00 1318 ASN A O 1
ATOM 10358 N N . LEU A 1 1319 ? 26.213 -22.709 -45.481 1.00 69.69 1319 LEU A N 1
ATOM 10359 C CA . LEU A 1 1319 ? 24.928 -22.146 -45.053 1.00 69.69 1319 LEU A CA 1
ATOM 10360 C C . LEU A 1 1319 ? 23.752 -22.648 -45.908 1.00 69.69 1319 LEU A C 1
ATOM 10362 O O . LEU A 1 1319 ? 22.708 -23.018 -45.371 1.00 69.69 1319 LEU A O 1
ATOM 10366 N N . LYS A 1 1320 ? 23.933 -22.711 -47.238 1.00 69.75 1320 LYS A N 1
ATOM 10367 C CA . LYS A 1 1320 ? 22.882 -23.120 -48.190 1.00 69.75 1320 LYS A CA 1
ATOM 10368 C C . LYS A 1 1320 ? 22.365 -24.526 -47.884 1.00 69.75 1320 LYS A C 1
ATOM 10370 O O . LYS A 1 1320 ? 21.162 -24.779 -47.932 1.00 69.75 1320 LYS A O 1
ATOM 10375 N N . SER A 1 1321 ? 23.280 -25.432 -47.563 1.00 72.25 1321 SER A N 1
ATOM 10376 C CA . SER A 1 1321 ? 22.963 -26.841 -47.381 1.00 72.25 1321 SER A CA 1
ATOM 10377 C C . SER A 1 1321 ? 22.319 -27.103 -46.018 1.00 72.25 1321 SER A C 1
ATOM 10379 O O . SER A 1 1321 ? 21.347 -27.853 -45.954 1.00 72.25 1321 SER A O 1
ATOM 10381 N N . ILE A 1 1322 ? 22.784 -26.435 -44.951 1.00 73.88 1322 ILE A N 1
ATOM 10382 C CA . ILE A 1 1322 ? 22.143 -26.493 -43.624 1.00 73.88 1322 ILE A CA 1
ATOM 10383 C C . ILE A 1 1322 ? 20.684 -26.023 -43.717 1.00 73.88 1322 ILE A C 1
ATOM 10385 O O . ILE A 1 1322 ? 19.777 -26.763 -43.333 1.00 73.88 1322 ILE A O 1
ATOM 10389 N N . ILE A 1 1323 ? 20.464 -24.819 -44.262 1.00 72.69 1323 ILE A N 1
ATOM 10390 C CA . ILE A 1 1323 ? 19.135 -24.195 -44.370 1.00 72.69 1323 ILE A CA 1
ATOM 10391 C C . ILE A 1 1323 ? 18.163 -25.123 -45.104 1.00 72.69 1323 ILE A C 1
ATOM 10393 O O . ILE A 1 1323 ? 17.074 -25.411 -44.604 1.00 72.69 1323 ILE A O 1
ATOM 10397 N N . SER A 1 1324 ? 18.579 -25.644 -46.263 1.00 76.38 1324 SER A N 1
ATOM 10398 C CA . SER A 1 1324 ? 17.736 -26.531 -47.065 1.00 76.38 1324 SER A CA 1
ATOM 10399 C C . SER A 1 1324 ? 17.437 -27.845 -46.337 1.00 76.38 1324 SER A C 1
ATOM 10401 O O . SER A 1 1324 ? 16.282 -28.258 -46.300 1.00 76.38 1324 SER A O 1
ATOM 10403 N N . ILE A 1 1325 ? 18.419 -28.493 -45.694 1.00 81.00 1325 ILE A N 1
ATOM 10404 C CA . ILE A 1 1325 ? 18.173 -29.764 -44.988 1.00 81.00 1325 ILE A CA 1
ATOM 10405 C C . ILE A 1 1325 ? 17.190 -29.587 -43.838 1.00 81.00 1325 ILE A C 1
ATOM 10407 O O . ILE A 1 1325 ? 16.249 -30.372 -43.719 1.00 81.00 1325 ILE A O 1
ATOM 10411 N N . ILE A 1 1326 ? 17.393 -28.586 -42.984 1.00 79.12 1326 ILE A N 1
ATOM 10412 C CA . ILE A 1 1326 ? 16.544 -28.383 -41.806 1.00 79.12 1326 ILE A CA 1
ATOM 10413 C C . ILE A 1 1326 ? 15.134 -27.961 -42.220 1.00 79.12 1326 ILE A C 1
ATOM 10415 O O . ILE A 1 1326 ? 14.158 -28.476 -41.668 1.00 79.12 1326 ILE A O 1
ATOM 10419 N N . GLY A 1 1327 ? 15.025 -27.083 -43.221 1.00 76.69 1327 GLY A N 1
ATOM 10420 C CA . GLY A 1 1327 ? 13.744 -26.670 -43.785 1.00 76.69 1327 GLY A CA 1
ATOM 10421 C C . GLY A 1 1327 ? 12.976 -27.842 -44.402 1.00 76.69 1327 GLY A C 1
ATOM 10422 O O . GLY A 1 1327 ? 11.811 -28.053 -44.066 1.00 76.69 1327 GLY A O 1
ATOM 10423 N N . VAL A 1 1328 ? 13.636 -28.655 -45.239 1.00 81.31 1328 VAL A N 1
ATOM 10424 C CA . VAL A 1 1328 ? 13.014 -29.831 -45.869 1.00 81.31 1328 VAL A CA 1
ATOM 10425 C C . VAL A 1 1328 ? 12.662 -30.905 -44.847 1.00 81.31 1328 VAL A C 1
ATOM 10427 O O . VAL A 1 1328 ? 11.615 -31.515 -44.979 1.00 81.31 1328 VAL A O 1
ATOM 10430 N N . THR A 1 1329 ? 13.504 -31.181 -43.852 1.00 82.50 1329 THR A N 1
ATOM 10431 C CA . THR A 1 1329 ? 13.248 -32.267 -42.889 1.00 82.50 1329 THR A CA 1
ATOM 10432 C C . THR A 1 1329 ? 12.286 -31.822 -41.797 1.00 82.50 1329 THR A C 1
ATOM 10434 O O . THR A 1 1329 ? 11.116 -32.191 -41.786 1.00 82.50 1329 THR A O 1
ATOM 10437 N N . CYS A 1 1330 ? 12.779 -31.018 -40.863 1.00 83.44 1330 CYS A N 1
ATOM 10438 C CA . CYS A 1 1330 ? 12.069 -30.681 -39.641 1.00 83.44 1330 CYS A CA 1
ATOM 10439 C C . CYS A 1 1330 ? 10.992 -29.630 -39.907 1.00 83.44 1330 CYS A C 1
ATOM 10441 O O . CYS A 1 1330 ? 9.884 -29.764 -39.391 1.00 83.44 1330 CYS A O 1
ATOM 10443 N N . GLY A 1 1331 ? 11.293 -28.637 -40.753 1.00 80.00 1331 GLY A N 1
ATOM 10444 C CA . GLY A 1 1331 ? 10.346 -27.594 -41.145 1.00 80.00 1331 GLY A CA 1
ATOM 10445 C C . GLY A 1 1331 ? 9.085 -28.181 -41.778 1.00 80.00 1331 GLY A C 1
ATOM 10446 O O . GLY A 1 1331 ? 7.992 -27.970 -41.270 1.00 80.00 1331 GLY A O 1
ATOM 10447 N N . MET A 1 1332 ? 9.223 -28.999 -42.823 1.00 85.69 1332 MET A N 1
ATOM 10448 C CA . MET A 1 1332 ? 8.082 -29.649 -43.491 1.00 85.69 1332 MET A CA 1
ATOM 10449 C C . MET A 1 1332 ? 7.273 -30.563 -42.568 1.00 85.69 1332 MET A C 1
ATOM 10451 O O . MET A 1 1332 ? 6.043 -30.544 -42.617 1.00 85.69 1332 MET A O 1
ATOM 10455 N N . ILE A 1 1333 ? 7.938 -31.354 -41.716 1.00 87.38 1333 ILE A N 1
ATOM 10456 C CA . ILE A 1 1333 ? 7.243 -32.250 -40.781 1.00 87.38 1333 ILE A CA 1
ATOM 10457 C C . ILE A 1 1333 ? 6.380 -31.435 -39.814 1.00 87.38 1333 ILE A C 1
ATOM 10459 O O . ILE A 1 1333 ? 5.202 -31.738 -39.633 1.00 87.38 1333 ILE A O 1
ATOM 10463 N N . LEU A 1 1334 ? 6.943 -30.379 -39.225 1.00 85.75 1334 LEU A N 1
ATOM 10464 C CA . LEU A 1 1334 ? 6.252 -29.553 -38.237 1.00 85.75 1334 LEU A CA 1
ATOM 10465 C C . LEU A 1 1334 ? 5.190 -28.631 -38.844 1.00 85.75 1334 LEU A C 1
ATOM 10467 O O . LEU A 1 1334 ? 4.227 -28.319 -38.146 1.00 85.75 1334 LEU A O 1
ATOM 10471 N N . ALA A 1 1335 ? 5.349 -28.239 -40.109 1.00 82.31 1335 ALA A N 1
ATOM 10472 C CA . ALA A 1 1335 ? 4.455 -27.324 -40.818 1.00 82.31 1335 ALA A CA 1
ATOM 10473 C C . ALA A 1 1335 ? 3.285 -28.014 -41.520 1.00 82.31 1335 ALA A C 1
ATOM 10475 O O . ALA A 1 1335 ? 2.149 -27.554 -41.472 1.00 82.31 1335 ALA A O 1
ATOM 10476 N N . LEU A 1 1336 ? 3.579 -29.090 -42.255 1.00 86.06 1336 LEU A N 1
ATOM 10477 C CA . LEU A 1 1336 ? 2.671 -29.652 -43.256 1.00 86.06 1336 LEU A CA 1
ATOM 10478 C C . LEU A 1 1336 ? 2.225 -31.074 -42.917 1.00 86.06 1336 LEU A C 1
ATOM 10480 O O . LEU A 1 1336 ? 1.208 -31.516 -43.431 1.00 86.06 1336 LEU A O 1
ATOM 10484 N N . ILE A 1 1337 ? 2.946 -31.809 -42.064 1.00 88.94 1337 ILE A N 1
ATOM 10485 C CA . ILE A 1 1337 ? 2.605 -33.209 -41.760 1.00 88.94 1337 ILE A CA 1
ATO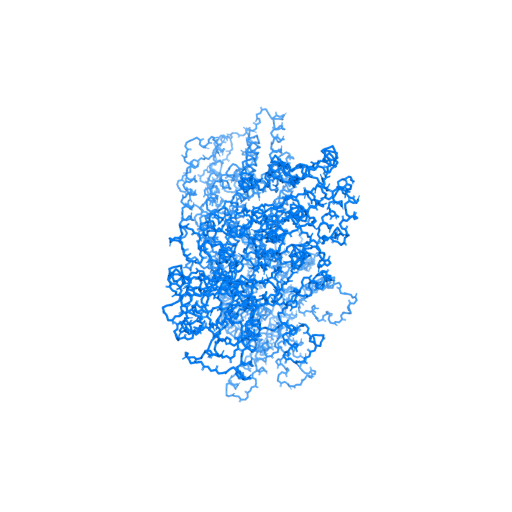M 10486 C C . ILE A 1 1337 ? 1.948 -33.340 -40.388 1.00 88.94 1337 ILE A C 1
ATOM 10488 O O . ILE A 1 1337 ? 0.846 -33.874 -40.274 1.00 88.94 1337 ILE A O 1
ATOM 10492 N N . CYS A 1 1338 ? 2.595 -32.845 -39.335 1.00 89.00 1338 CYS A N 1
ATOM 10493 C CA . CYS A 1 1338 ? 2.090 -32.969 -37.971 1.00 89.00 1338 CYS A CA 1
ATOM 10494 C C . CYS A 1 1338 ? 0.758 -32.233 -37.742 1.00 89.00 1338 CYS A C 1
ATOM 10496 O O . CYS A 1 1338 ? -0.124 -32.851 -37.142 1.00 89.00 1338 CYS A O 1
ATOM 10498 N N . PRO A 1 1339 ? 0.545 -30.983 -38.213 1.00 88.75 1339 PRO A N 1
ATOM 10499 C CA . PRO A 1 1339 ? -0.701 -30.269 -37.935 1.00 88.75 1339 PRO A CA 1
ATOM 10500 C C . PRO A 1 1339 ? -1.945 -30.945 -38.526 1.00 88.75 1339 PRO A C 1
ATOM 10502 O O . PRO A 1 1339 ? -2.883 -31.172 -37.761 1.00 88.75 1339 PRO A O 1
ATOM 10505 N N . PRO A 1 1340 ? -1.974 -31.359 -39.813 1.00 89.56 1340 PRO A N 1
ATOM 10506 C CA . PRO A 1 1340 ? -3.138 -32.060 -40.351 1.00 89.56 1340 PRO A CA 1
ATOM 10507 C C . PRO A 1 1340 ? -3.373 -33.425 -39.692 1.00 89.56 1340 PRO A C 1
ATOM 10509 O O . PRO A 1 1340 ? -4.519 -33.807 -39.469 1.00 89.56 1340 PRO A O 1
ATOM 10512 N N . ILE A 1 1341 ? -2.312 -34.149 -39.302 1.00 89.94 1341 ILE A N 1
ATOM 10513 C CA . ILE A 1 1341 ? -2.452 -35.409 -38.548 1.00 89.94 1341 ILE A CA 1
ATOM 10514 C C . ILE A 1 1341 ? -3.086 -35.152 -37.175 1.00 89.94 1341 ILE A C 1
ATOM 10516 O O . ILE A 1 13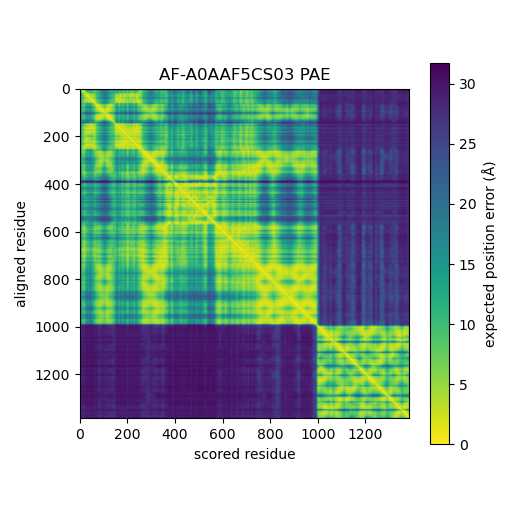41 ? -4.008 -35.869 -36.790 1.00 89.94 1341 ILE A O 1
ATOM 10520 N N . ILE A 1 1342 ? -2.639 -34.122 -36.446 1.00 88.81 1342 ILE A N 1
ATOM 10521 C CA . ILE A 1 1342 ? -3.230 -33.724 -35.156 1.00 88.81 1342 ILE A CA 1
ATOM 10522 C C . ILE A 1 1342 ? -4.693 -33.333 -35.335 1.00 88.81 1342 ILE A C 1
ATOM 10524 O O . ILE A 1 1342 ? -5.538 -33.775 -34.558 1.00 88.81 1342 ILE A O 1
ATOM 10528 N N . HIS A 1 1343 ? -4.998 -32.544 -36.361 1.00 89.56 1343 HIS A N 1
ATOM 10529 C CA . HIS A 1 1343 ? -6.351 -32.101 -36.665 1.00 89.56 1343 HIS A CA 1
ATOM 10530 C C . HIS A 1 1343 ? -7.281 -33.285 -36.967 1.00 89.56 1343 HIS A C 1
ATOM 10532 O O . HIS A 1 1343 ? -8.310 -33.460 -36.307 1.00 89.56 1343 HIS A O 1
ATOM 10538 N N . THR A 1 1344 ? -6.850 -34.183 -37.855 1.00 88.19 1344 THR A N 1
ATOM 10539 C CA . THR A 1 1344 ? -7.569 -35.419 -38.176 1.00 88.19 1344 THR A CA 1
ATOM 10540 C C . THR A 1 1344 ? -7.746 -36.318 -36.945 1.00 88.19 1344 THR A C 1
ATOM 10542 O O . THR A 1 1344 ? -8.839 -36.837 -36.729 1.00 88.19 1344 THR A O 1
ATOM 10545 N N . PHE A 1 1345 ? -6.723 -36.484 -36.098 1.00 88.75 1345 PHE A N 1
ATOM 10546 C CA . PHE A 1 1345 ? -6.811 -37.292 -34.872 1.00 88.75 1345 PHE A CA 1
ATOM 10547 C C . PHE A 1 1345 ? -7.743 -36.689 -33.813 1.00 88.75 1345 PHE A C 1
ATOM 10549 O O . PHE A 1 1345 ? -8.393 -37.435 -33.083 1.00 88.75 1345 PHE A O 1
ATOM 10556 N N . THR A 1 1346 ? -7.835 -35.360 -33.745 1.00 86.38 1346 THR A N 1
ATOM 10557 C CA . THR A 1 1346 ? -8.662 -34.646 -32.761 1.00 86.38 1346 THR A CA 1
ATOM 10558 C C . THR A 1 1346 ? -10.146 -34.696 -33.123 1.00 86.38 1346 THR A C 1
ATOM 10560 O O . THR A 1 1346 ? -10.985 -34.923 -32.251 1.00 86.38 1346 THR A O 1
ATOM 10563 N N . PHE A 1 1347 ? -10.482 -34.526 -34.407 1.00 84.25 1347 PHE A N 1
ATOM 10564 C CA . PHE A 1 1347 ? -11.868 -34.401 -34.875 1.00 84.25 1347 PHE A CA 1
ATOM 10565 C C . PHE A 1 1347 ? -12.365 -35.593 -35.703 1.00 84.25 1347 PHE A C 1
ATOM 10567 O O . PHE A 1 1347 ? -13.360 -35.469 -36.422 1.00 84.25 1347 PHE A O 1
ATOM 10574 N N . ILE A 1 1348 ? -11.736 -36.770 -35.582 1.00 76.00 1348 ILE A N 1
ATOM 10575 C CA . ILE A 1 1348 ? -12.237 -38.006 -36.197 1.00 76.00 1348 ILE A CA 1
ATOM 10576 C C . ILE A 1 1348 ? -13.578 -38.399 -35.548 1.00 76.00 1348 ILE A C 1
ATOM 10578 O O . ILE A 1 1348 ? -13.689 -39.098 -34.547 1.00 76.00 1348 ILE A O 1
ATOM 10582 N N . THR A 1 1349 ? -14.657 -37.882 -36.118 1.00 68.12 1349 THR A N 1
ATOM 10583 C CA . THR A 1 1349 ? -16.028 -38.315 -35.854 1.00 68.12 1349 THR A CA 1
ATOM 10584 C C . THR A 1 1349 ? -16.693 -38.569 -37.197 1.00 68.12 1349 THR A C 1
ATOM 10586 O O . THR A 1 1349 ? -16.490 -37.781 -38.122 1.00 68.12 1349 THR A O 1
ATOM 10589 N N . PRO A 1 1350 ? -17.472 -39.654 -37.349 1.00 60.69 1350 PRO A N 1
ATOM 10590 C CA . PRO A 1 1350 ? -18.091 -40.020 -38.617 1.00 60.69 1350 PRO A CA 1
ATOM 10591 C C . PRO A 1 1350 ? -19.198 -39.015 -38.971 1.00 60.69 1350 PRO A C 1
ATOM 10593 O O . PRO A 1 1350 ? -20.377 -39.227 -38.714 1.00 60.69 1350 PRO A O 1
ATOM 10596 N N . THR A 1 1351 ? -18.814 -37.877 -39.542 1.00 62.59 1351 THR A N 1
ATOM 10597 C CA . THR A 1 1351 ? -19.714 -36.851 -40.074 1.00 62.59 1351 THR A CA 1
ATOM 10598 C C . THR A 1 1351 ? -19.263 -36.488 -41.488 1.00 62.59 1351 THR A C 1
ATOM 10600 O O . THR A 1 1351 ? -18.074 -36.543 -41.801 1.00 62.59 1351 THR A O 1
ATOM 10603 N N . LYS A 1 1352 ? -20.183 -36.077 -42.374 1.00 62.19 1352 LYS A N 1
ATOM 10604 C CA . LYS A 1 1352 ? -19.819 -35.645 -43.744 1.00 62.19 1352 LYS A CA 1
ATOM 10605 C C . LYS A 1 1352 ? -18.767 -34.524 -43.755 1.00 62.19 1352 LYS A C 1
ATOM 10607 O O . LYS A 1 1352 ? -17.947 -34.470 -44.667 1.00 62.19 1352 LYS A O 1
ATOM 10612 N N . LYS A 1 1353 ? -18.763 -33.651 -42.738 1.00 69.44 1353 LYS A N 1
ATOM 10613 C CA . LYS A 1 1353 ? -17.746 -32.599 -42.578 1.00 69.44 1353 LYS A CA 1
ATOM 10614 C C . LYS A 1 1353 ? -16.352 -33.184 -42.326 1.00 69.44 1353 LYS A C 1
ATOM 10616 O O . LYS A 1 1353 ? -15.390 -32.681 -42.900 1.00 69.44 1353 LYS A O 1
ATOM 10621 N N . ALA A 1 1354 ? -16.259 -34.280 -41.570 1.00 71.88 1354 ALA A N 1
ATOM 10622 C CA . ALA A 1 1354 ? -14.994 -34.963 -41.332 1.00 71.88 1354 ALA A CA 1
ATOM 10623 C C . ALA A 1 1354 ? -14.392 -35.556 -42.613 1.00 71.88 1354 ALA A C 1
ATOM 10625 O O . ALA A 1 1354 ? -13.181 -35.525 -42.772 1.00 71.88 1354 ALA A O 1
ATOM 10626 N N . PHE A 1 1355 ? -15.205 -36.014 -43.573 1.00 79.00 1355 PHE A N 1
ATOM 10627 C CA . PHE A 1 1355 ? -14.680 -36.543 -44.838 1.00 79.00 1355 PHE A CA 1
ATOM 10628 C C . PHE A 1 1355 ? -13.956 -35.471 -45.671 1.00 79.00 1355 PHE A C 1
ATOM 10630 O O . PHE A 1 1355 ? -12.853 -35.707 -46.157 1.00 79.00 1355 PHE A O 1
ATOM 10637 N N . LYS A 1 1356 ? -14.535 -34.265 -45.785 1.00 82.19 1356 LYS A N 1
ATOM 10638 C CA . LYS A 1 1356 ? -13.889 -33.140 -46.487 1.00 82.19 1356 LYS A CA 1
ATOM 10639 C C . LYS A 1 1356 ? -12.593 -32.714 -45.790 1.00 82.19 1356 LYS A C 1
ATOM 10641 O O . LYS A 1 1356 ? -11.597 -32.478 -46.463 1.00 82.19 1356 LYS A O 1
ATOM 10646 N N . MET A 1 1357 ? -12.619 -32.648 -44.459 1.00 84.06 1357 MET A N 1
ATOM 10647 C CA . MET A 1 1357 ? -11.447 -32.361 -43.629 1.00 84.06 1357 MET A CA 1
ATOM 10648 C C . MET A 1 1357 ? -10.333 -33.390 -43.854 1.00 84.06 1357 MET A C 1
ATOM 10650 O O . MET A 1 1357 ? -9.226 -33.001 -44.197 1.00 84.06 1357 MET A O 1
ATOM 10654 N N . ILE A 1 1358 ? -10.641 -34.689 -43.763 1.00 85.38 1358 ILE A N 1
ATOM 10655 C CA . ILE A 1 1358 ? -9.664 -35.771 -43.952 1.00 85.38 1358 ILE A CA 1
ATOM 10656 C C . ILE A 1 1358 ? -9.045 -35.725 -45.351 1.00 85.38 1358 ILE A C 1
ATOM 10658 O O . ILE A 1 1358 ? -7.847 -35.955 -45.480 1.00 85.38 1358 ILE A O 1
ATOM 10662 N N . ILE A 1 1359 ? -9.820 -35.414 -46.398 1.00 88.00 1359 ILE A N 1
ATOM 10663 C CA . ILE A 1 1359 ? -9.275 -35.269 -47.757 1.00 88.00 1359 ILE A CA 1
ATOM 10664 C C . ILE A 1 1359 ? -8.282 -34.109 -47.823 1.00 88.00 1359 ILE A C 1
ATOM 10666 O O . ILE A 1 1359 ? -7.174 -34.299 -48.314 1.00 88.00 1359 ILE A O 1
ATOM 10670 N N . ILE A 1 1360 ? -8.660 -32.927 -47.323 1.00 87.88 1360 ILE A N 1
ATOM 10671 C CA . ILE A 1 1360 ? -7.787 -31.745 -47.337 1.00 87.88 1360 ILE A CA 1
ATOM 10672 C C . ILE A 1 1360 ? -6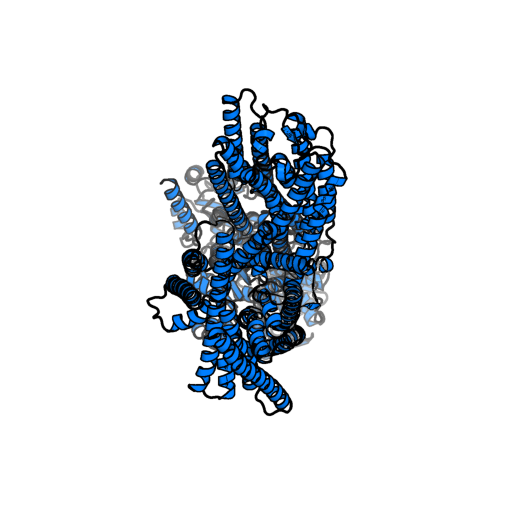.510 -32.032 -46.543 1.00 87.88 1360 ILE A C 1
ATOM 10674 O O . ILE A 1 1360 ? -5.412 -31.842 -47.062 1.00 87.88 1360 ILE A O 1
ATOM 10678 N N . ASP A 1 1361 ? -6.652 -32.567 -45.332 1.00 88.69 1361 ASP A N 1
ATOM 10679 C CA . ASP A 1 1361 ? -5.534 -32.896 -44.453 1.00 88.69 1361 ASP A CA 1
ATOM 10680 C C . ASP A 1 1361 ? -4.617 -33.955 -45.087 1.00 88.69 1361 ASP A C 1
ATOM 10682 O O . ASP A 1 1361 ? -3.397 -33.801 -45.083 1.00 88.69 1361 ASP A O 1
ATOM 10686 N N . SER A 1 1362 ? -5.185 -34.985 -45.726 1.00 89.38 1362 SER A N 1
ATOM 10687 C CA . SER A 1 1362 ? -4.418 -36.016 -46.442 1.00 89.38 1362 SER A CA 1
ATOM 10688 C C . SER A 1 1362 ? -3.684 -35.452 -47.659 1.00 89.38 1362 SER A C 1
ATOM 10690 O O . SER A 1 1362 ? -2.541 -35.831 -47.907 1.00 89.38 1362 SER A O 1
ATOM 10692 N N . CYS A 1 1363 ? -4.300 -34.533 -48.411 1.00 90.69 1363 CYS A N 1
ATOM 10693 C CA . CYS A 1 1363 ? -3.644 -33.846 -49.523 1.00 90.69 1363 CYS A CA 1
ATOM 10694 C C . CYS A 1 1363 ? -2.464 -32.995 -49.039 1.00 90.69 1363 CYS A C 1
ATOM 10696 O O . CYS A 1 1363 ? -1.402 -33.030 -49.658 1.00 90.69 1363 CYS A O 1
ATOM 10698 N N . ILE A 1 1364 ? -2.616 -32.274 -47.923 1.00 88.94 1364 ILE A N 1
ATOM 10699 C CA . ILE A 1 1364 ? -1.534 -31.465 -47.344 1.00 88.94 1364 ILE A CA 1
ATOM 10700 C C . ILE A 1 1364 ? -0.388 -32.365 -46.861 1.00 88.94 1364 ILE A C 1
ATOM 10702 O O . ILE A 1 1364 ? 0.771 -32.104 -47.189 1.00 88.94 1364 ILE A O 1
ATOM 10706 N N . VAL A 1 1365 ? -0.701 -33.464 -46.166 1.00 90.06 1365 VAL A N 1
ATOM 10707 C CA . VAL A 1 1365 ? 0.299 -34.455 -45.734 1.00 90.06 1365 VAL A CA 1
ATOM 10708 C C . VAL A 1 1365 ? 1.027 -35.050 -46.938 1.00 90.06 1365 VAL A C 1
ATOM 10710 O O . VAL A 1 1365 ? 2.249 -35.168 -46.905 1.00 90.06 1365 VAL A O 1
ATOM 10713 N N . LEU A 1 1366 ? 0.315 -35.367 -48.025 1.00 90.69 1366 LEU A N 1
ATOM 10714 C CA . LEU A 1 1366 ? 0.918 -35.871 -49.260 1.00 90.69 1366 LEU A CA 1
ATOM 10715 C C . LEU A 1 1366 ? 1.906 -34.857 -49.858 1.00 90.69 1366 LEU A C 1
ATOM 10717 O O . LEU A 1 1366 ? 3.023 -35.236 -50.205 1.00 90.69 1366 LEU A O 1
ATOM 10721 N N . VAL A 1 1367 ? 1.531 -33.574 -49.935 1.00 86.38 1367 VAL A N 1
ATOM 10722 C CA . VAL A 1 1367 ? 2.422 -32.492 -50.396 1.00 86.38 1367 VAL A CA 1
ATOM 10723 C C . VAL A 1 1367 ? 3.663 -32.393 -49.503 1.00 86.38 1367 VAL A C 1
ATOM 10725 O O . VAL A 1 1367 ? 4.780 -32.313 -50.018 1.00 86.38 1367 VAL A O 1
ATOM 10728 N N . GLY A 1 1368 ? 3.488 -32.481 -48.181 1.00 84.19 1368 GLY A N 1
ATOM 10729 C CA . GLY A 1 1368 ? 4.587 -32.535 -47.217 1.00 84.19 1368 GLY A CA 1
ATOM 10730 C C . GLY A 1 1368 ? 5.516 -33.731 -47.452 1.00 84.19 1368 GLY A C 1
ATOM 10731 O O . GLY A 1 1368 ? 6.727 -33.563 -47.565 1.00 84.19 1368 GLY A O 1
ATOM 10732 N N . CYS A 1 1369 ? 4.975 -34.942 -47.599 1.00 88.38 1369 CYS A N 1
ATOM 10733 C CA . CYS A 1 1369 ? 5.763 -36.150 -47.852 1.00 88.38 1369 CYS A CA 1
ATOM 10734 C C . CYS A 1 1369 ? 6.526 -36.085 -49.182 1.00 88.38 1369 CYS A C 1
ATOM 10736 O O . CYS A 1 1369 ? 7.712 -36.414 -49.221 1.00 88.38 1369 CYS A O 1
ATOM 10738 N N . ILE A 1 1370 ? 5.874 -35.633 -50.258 1.00 86.62 1370 ILE A N 1
ATOM 10739 C CA . ILE A 1 1370 ? 6.500 -35.444 -51.574 1.00 86.62 1370 ILE A CA 1
ATOM 10740 C C . ILE A 1 1370 ? 7.653 -34.445 -51.451 1.00 86.62 1370 ILE A C 1
ATOM 10742 O O . ILE A 1 1370 ? 8.771 -34.738 -51.875 1.00 86.62 1370 ILE A O 1
ATOM 10746 N N . GLY A 1 1371 ? 7.418 -33.291 -50.825 1.00 82.06 1371 GLY A N 1
ATOM 10747 C CA . GLY A 1 1371 ? 8.460 -32.283 -50.681 1.00 82.06 1371 GLY A CA 1
ATOM 10748 C C . GLY A 1 1371 ? 9.617 -32.725 -49.775 1.00 82.06 1371 GLY A C 1
ATOM 10749 O O . GLY A 1 1371 ? 10.751 -32.359 -50.067 1.00 82.06 1371 GLY A O 1
ATOM 10750 N N . ILE A 1 1372 ? 9.389 -33.573 -48.761 1.00 84.94 1372 ILE A N 1
ATOM 10751 C CA . ILE A 1 1372 ? 10.478 -34.211 -48.000 1.00 84.94 1372 ILE A CA 1
ATOM 10752 C C . ILE A 1 1372 ? 11.285 -35.138 -48.904 1.00 84.94 1372 ILE A C 1
ATOM 10754 O O . ILE A 1 1372 ? 12.497 -34.986 -48.992 1.00 84.94 1372 ILE A O 1
ATOM 10758 N N . ILE A 1 1373 ? 10.643 -36.089 -49.588 1.00 85.69 1373 ILE A N 1
ATOM 10759 C CA . ILE A 1 1373 ? 11.348 -37.110 -50.379 1.00 85.69 1373 ILE A CA 1
ATOM 10760 C C . ILE A 1 1373 ? 12.204 -36.455 -51.465 1.00 85.69 1373 ILE A C 1
ATOM 10762 O O . ILE A 1 1373 ? 13.407 -36.722 -51.551 1.00 85.69 1373 ILE A O 1
ATOM 10766 N N . PHE A 1 1374 ? 11.604 -35.571 -52.265 1.00 84.38 1374 PHE A N 1
ATOM 10767 C CA . PHE A 1 1374 ? 12.295 -34.903 -53.366 1.00 84.38 1374 PHE A CA 1
ATOM 10768 C C . PHE A 1 1374 ? 13.233 -33.787 -52.891 1.00 84.38 1374 PHE A C 1
ATOM 10770 O O . PHE A 1 1374 ? 14.323 -33.617 -53.440 1.00 84.38 1374 PHE A O 1
ATOM 10777 N N . GLY A 1 1375 ? 12.854 -33.038 -51.853 1.00 79.12 1375 GLY A N 1
ATOM 10778 C CA . GLY A 1 1375 ? 13.703 -32.001 -51.272 1.00 79.12 1375 GLY A CA 1
ATOM 10779 C C . GLY A 1 1375 ? 14.960 -32.594 -50.644 1.00 79.12 1375 GLY A C 1
ATOM 10780 O O . GLY A 1 1375 ? 16.048 -32.048 -50.824 1.00 79.12 1375 GLY A O 1
ATOM 10781 N N . LEU A 1 1376 ? 14.844 -33.738 -49.962 1.00 81.31 1376 LEU A N 1
ATOM 10782 C CA . LEU A 1 1376 ? 15.967 -34.387 -49.295 1.00 81.31 1376 LEU A CA 1
ATOM 10783 C C . LEU A 1 1376 ? 16.908 -34.998 -50.326 1.00 81.31 1376 LEU A C 1
ATOM 10785 O O . LEU A 1 1376 ? 18.108 -34.771 -50.250 1.00 81.31 1376 LEU A O 1
ATOM 10789 N N . THR A 1 1377 ? 16.375 -35.704 -51.331 1.00 82.31 1377 THR A N 1
ATOM 10790 C CA . THR A 1 1377 ? 17.200 -36.233 -52.430 1.00 82.31 1377 THR A CA 1
ATOM 10791 C C . THR A 1 1377 ? 17.906 -35.116 -53.185 1.00 82.31 1377 THR A C 1
ATOM 10793 O O . THR A 1 1377 ? 19.099 -35.241 -53.448 1.00 82.31 1377 THR A O 1
ATOM 10796 N N . SER A 1 1378 ? 17.227 -34.004 -53.480 1.00 77.75 1378 SER A N 1
ATOM 10797 C CA . SER A 1 1378 ? 17.860 -32.864 -54.148 1.00 77.75 1378 SER A CA 1
ATOM 10798 C C . SER A 1 1378 ? 18.915 -32.186 -53.270 1.00 77.75 1378 SER A C 1
ATOM 10800 O O . SER A 1 1378 ? 20.007 -31.879 -53.741 1.00 77.75 1378 SER A O 1
ATOM 10802 N N . THR A 1 1379 ? 18.637 -32.000 -51.977 1.00 74.69 1379 THR A N 1
ATOM 10803 C CA . THR A 1 1379 ? 19.582 -31.354 -51.052 1.00 74.69 1379 THR A CA 1
ATOM 10804 C C . THR A 1 1379 ? 20.799 -32.233 -50.781 1.00 74.69 1379 THR A C 1
ATOM 10806 O O . THR A 1 1379 ? 21.918 -31.733 -50.800 1.00 74.69 1379 THR A O 1
ATOM 10809 N N . ILE A 1 1380 ? 20.606 -33.542 -50.598 1.00 77.94 1380 ILE A N 1
ATOM 10810 C CA . ILE A 1 1380 ? 21.699 -34.511 -50.456 1.00 77.94 1380 ILE A CA 1
ATOM 10811 C C . ILE A 1 1380 ? 22.522 -34.553 -51.742 1.00 77.94 1380 ILE A C 1
ATOM 10813 O O . ILE A 1 1380 ? 23.744 -34.496 -51.680 1.00 77.94 1380 ILE A O 1
ATOM 10817 N N . LYS A 1 1381 ? 21.878 -34.577 -52.914 1.00 78.19 1381 LYS A N 1
ATOM 10818 C CA . LYS A 1 1381 ? 22.590 -34.551 -54.196 1.00 78.19 1381 LYS A CA 1
ATOM 10819 C C . LYS A 1 1381 ? 23.412 -33.269 -54.361 1.00 78.19 1381 LYS A C 1
ATOM 10821 O O . LYS A 1 1381 ? 24.546 -33.366 -54.806 1.00 78.19 1381 LYS A O 1
ATOM 10826 N N . ASN A 1 1382 ? 22.877 -32.124 -53.929 1.00 71.38 1382 ASN A N 1
ATOM 10827 C CA . ASN A 1 1382 ? 23.583 -30.839 -53.898 1.00 71.38 1382 ASN A CA 1
ATOM 10828 C C . ASN A 1 1382 ? 24.677 -30.749 -52.817 1.00 71.38 1382 ASN A C 1
ATOM 10830 O O . ASN A 1 1382 ? 25.515 -29.862 -52.894 1.00 71.38 1382 ASN A O 1
ATOM 10834 N N . MET A 1 1383 ? 24.633 -31.584 -51.773 1.00 69.81 1383 MET A N 1
ATOM 10835 C CA . MET A 1 1383 ? 25.700 -31.685 -50.768 1.00 69.81 1383 MET A CA 1
ATOM 10836 C C . MET A 1 1383 ? 26.828 -32.618 -51.210 1.00 69.81 1383 MET A C 1
ATOM 10838 O O . MET A 1 1383 ? 27.962 -32.438 -50.780 1.00 69.81 1383 MET A O 1
ATOM 10842 N N . ILE A 1 1384 ? 26.498 -33.647 -51.994 1.00 73.75 1384 ILE A N 1
ATOM 10843 C CA . ILE A 1 1384 ? 27.470 -34.596 -52.548 1.00 73.75 1384 ILE A CA 1
ATOM 10844 C C . ILE A 1 1384 ? 28.197 -33.981 -53.752 1.00 73.75 1384 ILE A C 1
ATOM 10846 O O . ILE A 1 1384 ? 29.363 -34.302 -53.970 1.00 73.75 1384 ILE A O 1
ATOM 10850 N N . SER A 1 1385 ? 27.510 -33.130 -54.527 1.00 57.09 1385 SER A N 1
ATOM 10851 C CA . SER A 1 1385 ? 28.110 -32.301 -55.583 1.00 57.09 1385 SER A CA 1
ATOM 10852 C C . SER A 1 1385 ? 28.897 -31.140 -55.000 1.00 57.09 1385 SER A C 1
ATOM 10854 O O . SER A 1 1385 ? 29.992 -30.867 -55.531 1.00 57.09 1385 SER A O 1
#

Foldseek 3Di:
DVVVVVVVVLVVVLVVLLDDDDDCLLVDDPVVNCVVQVADPQQFAAPVVLVVQCVVPPFQAADDFDDDPLVVLLVCLLCDFCNVLLLVLLVLLVVLQVVQVVPPPDRDCVSVVSSVVSSVLSNVRSVLVSVLLVVLVVVQPVPPPPQDQWWWWRHRSDTDIDGLRSDGFRIKTKAFAFDFDSAKWFWPAWDQWWKQPCQFAVARATHAAGNHFDDSRPVPGRGMDFGRIGTRHTMTMTGHHDGYLRTPLSSLLCSLSSDDLDDFLVRVLVVVVSVVLQVVLQVVLVVLLVVLVVVPHDNSVSSNLSSLSSLLSDLSQQVVLLQLLLVVLQVVLVVVLKHFSDSSVLQLLLQFQAEEEAVQLQQFVVAKAWAWKDFQLDIFGDQPAPVSPDPPDPPCDFLLNVQQLLLLLQQADKDFDPDCPVPQLRPTDIPHGRNRSNSNSVSCVNVVCSPVVCVQFDWQDKDDADPVLFKIWTWTDDPVAIKIKMKGDAVSLVQQAQWEAHRNDIGGCDPVNVVSSVVVVVVLVLLVWDKMWIWMDGDDCVLAPVPRRADDVPGPDRSHHIYTRIMITIDRAGHPQQLVLVVLCVLQNHQYEYARLADLSNQVSNCDVSCLPDPPFDALVRVCVVVVHDSVVGDRLVGQEYEAEQVRLSVDDLVRLLVCVVRHRRYYYYSHGLSSLLSNQVSCVVVVGQYEYEDAHVSCSSNQQNHSFREYEQPSHDVSSVSSGSMYNNPSRSSSSSVSSQSSSLQLLLSLLLVLLSLLQSLLSSVQSVCCSPQVFQRQADSLLSCCCSVNLSSLLSSLSSPADDPDDSSNHHNDRSVPDRSDDPVSCCPRNVPLSVLLNVLLVQLLQVLCVVVAAHPVNRGSCNVLLVDQVQQFDQGNVGGGHGNVRSLLSSLQSNLLSSLLNLLLSLLSSLLSSDDQDACVSRDPPRVSNVVSNVRSNVRSQCCQPPPPNCPVSVHHHHDPVSNCSNNVSSVVSNVVSNVVSVCVVQPVDDDADDLLQQQLLLCLLFPLALSLVLLVVLLVLLLVLLLLLLVLQVVCCVVVVDLAAALLNLQLVLLCLQVVDPDVSSNPRSVLLLVLLLLLLLLLLLLLLLLLLVLVQVVCCVVPVDDRDDSLVSSVVCLVVQLVLLLDDDPVVLVSLLVVLRVLSVVLLVVLLVVLVVADFDPPQGGNGDDPLSNLLSQLSSLLLPVCSNVLRVVLSPDPDNVSSSVVSSVNSVVSSVSSSSSNNSLCRRQPNNDDSGSLVVDDPDPVSSVSSVSNSSSSSSVSNVSLVSSLVVCLVVVVVVDDPVPPPSSVVSSVVSSVSSVVSSVVCSVCSGSSLSSLLSSLPSSLCSRQASSLSSSLSSPPDPDPVSVVSNVVSVVSNVVSVVSNVSSVVSSVVVVVD

pLDDT: mean 83.94, std 10.26, range [28.75, 96.81]

Sequence (1385 aa):
MKSTKMGKGKDKELDELKQEVRMDEHQIPLEDLAKRYNTSLDKGLTSSTAAEYLARDGPNALSPPKTTPEWIKFCKNLFGGFALLLWVGSFLCYLAFTVDYLTIEHPNNDNLYLGIVLMTVVVITGCFQYYQENKSSKIMESFKSMVPTFALVYRNGEKIQIRADQLVVGDIVEVKGGDRVPADLRIISSFGFKVDNSSLTGESEPQSRSNECTHENPLETKNLAFFSTNAVEGTAKGIVIYTGDRTVMGRIAHLASGLDTGMTPIAKEIEHFIHLITGVAVFLGVTFFIIAFVLGYHWLTAVVFLIGIIVANVPEGLIATVTVCLTLTAKRMASKNCLVKNLEAVETLGSTSTICSDKTGTLTQNKMTVAHMWYDKSIYTCDTTEDQSNTQTDGRKGGTFDALINIATLCNRAEFKPGQNDVPIFRRECTGDASEIALLKFTELTLGDAMKYRNNNKKVVEIPFNSTNKFQVSIHDQPEGNLLVMKGAPERILDKCSTILINGQELELDDKFRNAFESAYLELGGMGERVLGFCDLKLDPSKYPKGFAFDTEDVNFPLENLRFVGLISMVDPPRAAVPDAVAKCRSAGIKVVMVTGDFGITAKAIAKSVGIISEGTETVEDIALRRGVTIDQVNPRDAKAAVIHGSDLRDMSDEQLAEIINNHTEIVFARTSPQQKLKIVEGFQKQGQIVAVTGDGVNDSPALKKADIGIAMGIAGSDVSKQAADMILLDDNFASIVVGVEEGRLIFDNLKKSIAYTLTSNIPEISPFLTYILLGIPLPLGTVTILCIDLGTDMVPAISLAYEEAESDIMKRPPRDPVRDKLVNERLISLAYGQIGMIQASAGFFTYFWIMADNGFLPWDLYQLRAQWDSRAINNVVDSYGQEWTYSNRKILEYTCQTAYFVSIVVVQWADLIISKTRRNSLVQQGMSNWTLNFGLIFETALAAFLCYCPGLDKGLRMYGLRFSWWFPALPFSILIFVYDEIRRYCIRRWPGGMIGPGVLSIPTSFKNAGLIPAFFIIIIVGIINTYCMIQLVECSKYFLFKYKLKKIDYGILAYYASYEFIKKNTIKTKIFPIIVWICLLSLQIGICSVFYVFVGTLTKELIEKNYNIIKYDIRLYYIGYLTPFIILGSFKSIRILTFLNLFANILLGLSLLSIFLILILSKHSFSEIKYYTNINGIFTALGTIMYAFEGQALVIPLSNHMEESNDMIKILICGMMIITVIAESSGVLGYLTYGNEVASSITLNLEDSKLLILIKIIFMIVIFISYLIQMFVPIDMILPYLKKFISKKYQNINYLENILRIFFVILTCIISILIPNLKSIISIIGVTCGMILALICPPIIHTFTFITPTKKAFKMIIIDSCIVLVGCIGIIFGLTSTIKNMIS

Mean predicted aligned error: 17.43 Å

Radius of gyration: 43.06 Å; Cα contacts (8 Å, |Δi|>4): 2354; chains: 1; bounding box: 116×89×126 Å

Solvent-accessible surface area (backbone atoms only — not comparable to full-atom values): 71161 Å² total; per-residue (Å²): 113,71,68,66,55,52,53,60,49,50,56,49,53,52,56,56,60,56,46,80,90,84,79,60,77,67,78,49,55,70,70,60,49,27,60,76,49,74,28,40,97,81,31,20,27,44,71,66,58,46,53,52,45,32,72,72,73,42,56,26,47,68,77,78,72,89,73,78,56,69,68,58,56,39,50,49,47,41,58,37,74,69,32,43,58,39,49,51,40,18,52,50,22,45,51,52,31,54,49,36,58,75,74,37,100,76,52,69,61,62,36,47,52,50,18,52,48,39,48,47,50,36,51,52,53,16,48,56,52,37,53,57,58,45,62,41,51,57,71,62,64,82,67,78,77,77,71,69,70,61,38,41,33,30,40,72,55,40,85,44,80,41,49,24,45,74,47,37,68,30,32,29,37,56,50,42,45,77,36,64,36,74,36,21,24,42,32,67,43,54,51,77,20,21,32,28,44,23,57,66,54,51,44,73,67,68,43,66,42,37,53,57,69,73,48,89,52,71,92,73,19,29,20,51,48,48,43,78,22,38,26,67,35,38,34,34,35,22,35,25,70,29,46,24,47,71,16,76,54,25,40,48,52,47,45,32,66,68,53,70,52,73,78,44,65,56,55,53,40,52,52,54,44,48,54,52,45,51,50,50,22,52,51,52,17,53,52,51,29,52,49,33,49,74,73,67,44,56,69,67,59,21,49,53,48,25,40,53,38,32,54,33,49,52,69,75,32,49,65,60,35,55,53,50,36,34,49,54,51,43,52,54,36,38,77,60,39,32,39,62,48,39,65,62,44,48,41,34,44,22,42,31,35,32,39,42,27,29,43,63,48,45,42,17,62,66,43,52,31,49,37,38,36,36,44,69,94,41,83,44,66,47,64,55,41,88,82,60,78,61,80,72,59,93,70,88,70,51,59,32,53,55,52,42,49,49,36,49,52,61,57,46,83,37,42,73,56,88,91,44,86,92,43,58,70,88,73,45,60,64,50,63,55,61,69,37,39,17,42,43,48,52,36,28,74,73,68,70,47,47,66,61,53,41,67,69,38,40,75,75,4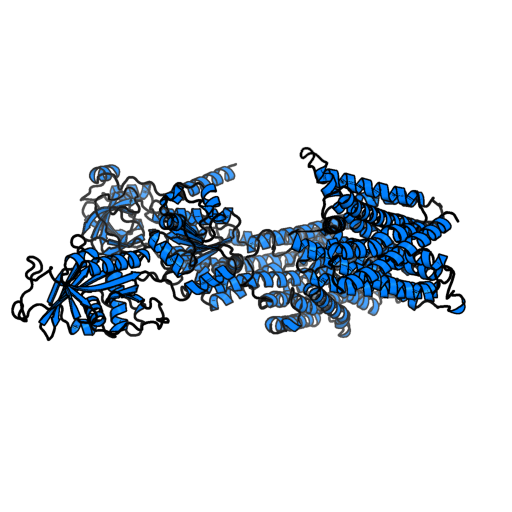8,70,47,72,74,37,88,89,76,44,36,28,38,31,31,23,47,45,98,92,33,39,36,37,24,36,40,25,42,42,71,66,42,54,76,26,34,46,29,32,36,42,87,58,41,81,38,76,65,46,73,70,53,53,53,52,49,50,51,50,50,51,51,46,45,63,55,38,28,53,62,32,18,37,31,36,39,80,47,54,50,89,83,47,44,96,86,60,85,82,43,82,87,69,66,76,66,85,79,56,71,27,32,34,36,34,38,44,26,28,32,60,36,56,39,73,52,31,36,60,30,44,50,49,38,44,53,20,53,27,41,50,31,42,50,26,45,48,56,58,56,38,48,51,30,51,32,41,71,34,52,49,36,52,92,91,63,39,30,48,63,51,51,13,63,74,69,73,49,59,58,89,79,49,63,65,80,79,17,46,27,42,78,45,47,32,74,58,58,69,77,48,51,76,66,58,53,44,49,51,63,73,62,28,74,20,43,36,38,14,44,39,51,38,52,49,47,29,52,52,51,52,51,47,43,73,73,73,44,39,37,31,23,39,29,14,31,45,30,37,15,39,24,18,25,55,21,63,34,8,35,10,29,49,68,75,20,34,70,58,12,49,65,35,18,36,28,33,27,58,73,55,48,59,40,45,54,50,54,38,27,49,53,9,44,44,47,54,56,22,48,40,29,23,51,43,44,60,49,18,57,34,36,44,51,31,48,29,56,52,43,30,68,75,47,23,29,68,63,44,53,51,73,64,54,47,49,47,37,42,70,46,43,47,42,51,42,37,39,25,37,51,70,61,77,75,94,58,74,74,56,65,41,63,41,62,49,85,84,78,62,50,69,75,43,75,66,56,47,46,43,19,50,66,45,53,6,49,49,44,27,51,22,21,50,51,39,34,45,50,53,36,38,77,73,35,38,40,73,80,69,36,61,55,36,27,71,59,72,69,34,82,88,45,51,60,51,66,37,75,79,68,50,69,34,36,52,66,60,50,49,53,51,40,30,35,30,21,36,39,21,50,51,21,47,56,49,27,42,54,28,42,52,62,49,40,71,45,88,60,62,51,66,86,76,71,56,87,78,54,60,58,38,58,48,16,55,52,49,30,52,50,48,52,50,46,52,30,64,44,89,64,29,48,75,75,67,42,22,36,70,71,61,77,75,62,68,54,65,12,46,66,44,14,52,46,52,40,52,50,50,52,50,48,27,49,37,60,74,65,51,91,74,89,89,88,77,79,42,39,51,35,32,22,38,20,24,59,33,14,4,50,56,57,32,54,54,47,50,54,51,51,44,53,51,38,50,51,25,53,46,46,43,54,53,49,46,51,52,48,31,65,75,66,70,45,86,65,62,51,71,28,55,45,34,27,52,16,37,32,64,58,64,70,47,98,43,74,73,27,54,48,55,16,49,51,47,46,51,33,53,42,51,34,43,48,42,52,48,16,47,45,46,42,50,41,22,50,51,50,49,55,58,42,45,71,75,47,82,81,65,91,72,63,66,57,56,42,42,58,64,46,47,61,60,49,44,61,54,52,64,65,79,54,63,68,60,53,50,53,54,37,50,54,24,50,50,52,46,50,54,42,50,50,50,52,50,52,50,42,70,72,45,78,67,55,79,87,76,54,55,56,61,67,47,74,60,22,41,28,37,16,50,7,39,50,38,35,30,60,60,65,66,83,51,48,49,63,50,43,51,72,43,95,63,60,73,47,48,54,57,50,49,51,51,51,48,50,52,52,41,50,54,28,50,52,49,12,52,38,44,27,40,55,42,33,88,68,54,41,69,29,58,74,76,62,57,61,89,44,77,70,46,47,49,45,47,51,51,51,40,52,25,45,62,48,45,42,50,62,56,54,44,54,55,48,65,65,44,50,65,58,52,57,72,74,51,61,80,91,68,70,56,59,73,57,59,52,49,53,52,40,46,52,49,51,52,50,25,49,50,53,25,58,75,53,77,47,62,62,58,54,45,26,48,38,7,19,50,27,32,29,41,65,41,34,33,48,26,33,52,36,41,47,32,64,57,74,50,102,44,79,67,37,54,59,49,47,51,55,30,51,53,41,29,47,52,27,52,51,42,30,56,49,11,45,53,35,42,50,52,63,68,75,101